Protein AF-0000000086766885 (afdb_homodimer)

Nearest PDB structures (foldseek):
  7w26-assembly2_B  TM=9.054E-01  e=1.312E-48  Angelica sinensis
  5kjw-assembly2_B  TM=7.898E-01  e=1.093E-34  Coleus scutellarioides
  5fan-assembly1_A  TM=8.044E-01  e=3.317E-33  Panicum virgatum
  6dd2-assembly2_B  TM=7.853E-01  e=8.166E-34  Selaginella moellendorffii
  4kec-assembly1_A  TM=8.050E-01  e=1.827E-32  Sorghum bicolor

pLDDT: mean 89.42, std 13.46, range [16.95, 98.62]

Radius of gyration: 30.51 Å; Cα contacts (8 Å, |Δi|>4): 1708; chains: 2; bounding box: 62×88×76 Å

InterPro domains:
  IPR023213 Chloramphenicol acetyltransferase-like domain superfamily [G3DSA:3.30.559.10] (1-208)
  IPR023213 Chloramphenicol acetyltransferase-like domain superfamily [G3DSA:3.30.559.10] (221-432)

Organism: NCBI:txid165716

Structure (mmCIF, N/CA/C/O backbone):
data_AF-0000000086766885-model_v1
#
loop_
_entity.id
_entity.type
_entity.pdbx_description
1 polymer 'HXXXD-type acyl-transferase family protein'
#
loop_
_atom_site.group_PDB
_atom_site.id
_atom_site.type_symbol
_atom_site.label_atom_id
_atom_site.label_alt_id
_atom_site.label_comp_id
_atom_site.label_asym_id
_atom_site.label_entity_id
_atom_site.label_seq_id
_atom_site.pdbx_PDB_ins_code
_atom_site.Cartn_x
_atom_site.Cartn_y
_atom_site.Cartn_z
_atom_site.occupancy
_atom_site.B_iso_or_equiv
_atom_site.auth_seq_id
_atom_site.auth_comp_id
_atom_site.auth_asym_id
_atom_site.auth_atom_id
_atom_site.pdbx_PDB_model_num
ATOM 1 N N . MET A 1 1 ? 30.234 5.43 7.773 1 47.62 1 MET A N 1
ATOM 2 C CA . MET A 1 1 ? 30.219 6.809 7.293 1 47.62 1 MET A CA 1
ATOM 3 C C . MET A 1 1 ? 28.875 7.465 7.582 1 47.62 1 MET A C 1
ATOM 5 O O . MET A 1 1 ? 27.844 6.797 7.559 1 47.62 1 MET A O 1
ATOM 9 N N . ASN A 1 2 ? 28.797 8.727 8.258 1 69.5 2 ASN A N 1
ATOM 10 C CA . ASN A 1 2 ? 27.625 9.422 8.781 1 69.5 2 ASN A CA 1
ATOM 11 C C . ASN A 1 2 ? 26.875 10.141 7.672 1 69.5 2 ASN A C 1
ATOM 13 O O . ASN A 1 2 ? 27.469 10.867 6.867 1 69.5 2 ASN A O 1
ATOM 17 N N . MET A 1 3 ? 25.703 9.836 7.445 1 84.44 3 MET A N 1
ATOM 18 C CA . MET A 1 3 ? 24.828 10.469 6.453 1 84.44 3 MET A CA 1
ATOM 19 C C . MET A 1 3 ? 24.891 11.984 6.574 1 84.44 3 MET A C 1
ATOM 21 O O . MET A 1 3 ? 24.922 12.523 7.684 1 84.44 3 MET A O 1
ATOM 25 N N . LYS A 1 4 ? 25.219 12.656 5.461 1 90.38 4 LYS A N 1
ATOM 26 C CA . LYS A 1 4 ? 25.25 14.117 5.441 1 90.38 4 LYS A CA 1
ATOM 27 C C . LYS A 1 4 ? 24.516 14.672 4.23 1 90.38 4 LYS A C 1
ATOM 29 O O . LYS A 1 4 ? 24.609 14.125 3.129 1 90.38 4 LYS A O 1
ATOM 34 N N . VAL A 1 5 ? 23.797 15.719 4.441 1 94.81 5 VAL A N 1
ATOM 35 C CA . VAL A 1 5 ? 23.141 16.453 3.369 1 94.81 5 VAL A CA 1
ATOM 36 C C . VAL A 1 5 ? 23.922 17.703 3.029 1 94.81 5 VAL A C 1
ATOM 38 O O . VAL A 1 5 ? 24.188 18.531 3.902 1 94.81 5 VAL A O 1
ATOM 41 N N . GLN A 1 6 ? 24.359 17.828 1.82 1 95.38 6 GLN A N 1
ATOM 42 C CA . GLN A 1 6 ? 25.156 18.969 1.381 1 95.38 6 GLN A CA 1
ATOM 43 C C . GLN A 1 6 ? 24.438 19.766 0.292 1 95.38 6 GLN A C 1
ATOM 45 O O . GLN A 1 6 ? 24.234 19.266 -0.817 1 95.38 6 GLN A O 1
ATOM 50 N N . VAL A 1 7 ? 24.109 20.984 0.551 1 95.38 7 VAL A N 1
ATOM 51 C CA . VAL A 1 7 ? 23.469 21.828 -0.437 1 95.38 7 VAL A CA 1
ATOM 52 C C . VAL A 1 7 ? 24.469 22.25 -1.508 1 95.38 7 VAL A C 1
ATOM 54 O O . VAL A 1 7 ? 25.547 22.766 -1.192 1 95.38 7 VAL A O 1
ATOM 57 N N . LEU A 1 8 ? 24.156 22 -2.742 1 94.62 8 LEU A N 1
ATOM 58 C CA . LEU A 1 8 ? 25.047 22.25 -3.867 1 94.62 8 LEU A CA 1
ATOM 59 C C . LEU A 1 8 ? 24.766 23.609 -4.488 1 94.62 8 LEU A C 1
ATOM 61 O O . LEU A 1 8 ? 25.703 24.312 -4.906 1 94.62 8 LEU A O 1
ATOM 65 N N . SER A 1 9 ? 23.547 23.891 -4.605 1 94.69 9 SER A N 1
ATOM 66 C CA . SER A 1 9 ? 23.156 25.141 -5.262 1 94.69 9 SER A CA 1
ATOM 67 C C . SER A 1 9 ? 21.797 25.609 -4.762 1 94.69 9 SER A C 1
ATOM 69 O O . SER A 1 9 ? 21.047 24.844 -4.168 1 94.69 9 SER A O 1
ATOM 71 N N . SER A 1 10 ? 21.594 26.875 -4.887 1 94.88 10 SER A N 1
ATOM 72 C CA . SER A 1 10 ? 20.312 27.516 -4.602 1 94.88 10 SER A CA 1
ATOM 73 C C . SER A 1 10 ? 19.938 28.516 -5.684 1 94.88 10 SER A C 1
ATOM 75 O O . SER A 1 10 ? 20.797 29.25 -6.184 1 94.88 10 SER A O 1
ATOM 77 N N . LYS A 1 11 ? 18.75 28.453 -6.07 1 96.06 11 LYS A N 1
ATOM 78 C CA . LYS A 1 11 ? 18.266 29.422 -7.043 1 96.06 11 LYS A CA 1
ATOM 79 C C . LYS A 1 11 ? 16.828 29.859 -6.719 1 96.06 11 LYS A C 1
ATOM 81 O O . LYS A 1 11 ? 16.156 29.219 -5.914 1 96.06 11 LYS A O 1
ATOM 86 N N . VAL A 1 12 ? 16.453 30.953 -7.297 1 97.25 12 VAL A N 1
ATOM 87 C CA . VAL A 1 12 ? 15.109 31.469 -7.117 1 97.25 12 VAL A CA 1
ATOM 88 C C . VAL A 1 12 ? 14.273 31.188 -8.359 1 97.25 12 VAL A C 1
ATOM 90 O O . VAL A 1 12 ? 14.656 31.547 -9.477 1 97.25 12 VAL A O 1
ATOM 93 N N . ILE A 1 13 ? 13.188 30.484 -8.18 1 98.44 13 ILE A N 1
ATOM 94 C CA . ILE A 1 13 ? 12.281 30.156 -9.273 1 98.44 13 ILE A CA 1
ATOM 95 C C . ILE A 1 13 ? 11.094 31.125 -9.258 1 98.44 13 ILE A C 1
ATOM 97 O O . ILE A 1 13 ? 10.383 31.219 -8.258 1 98.44 13 ILE A O 1
ATOM 101 N N . LYS A 1 14 ? 10.867 31.797 -10.359 1 98.44 14 LYS A N 1
ATOM 102 C CA . LYS A 1 14 ? 9.773 32.75 -10.492 1 98.44 14 LYS A CA 1
ATOM 103 C C . LYS A 1 14 ? 8.656 32.188 -11.367 1 98.44 14 LYS A C 1
ATOM 105 O O . LYS A 1 14 ? 8.867 31.203 -12.094 1 98.44 14 LYS A O 1
ATOM 110 N N . PRO A 1 15 ? 7.422 32.75 -11.219 1 98.31 15 PRO A N 1
ATOM 111 C CA . PRO A 1 15 ? 6.363 32.344 -12.141 1 98.31 15 PRO A CA 1
ATOM 112 C C . PRO A 1 15 ? 6.762 32.531 -13.609 1 98.31 15 PRO A C 1
ATOM 114 O O . PRO A 1 15 ? 7.434 33.5 -13.953 1 98.31 15 PRO A O 1
ATOM 117 N N . SER A 1 16 ? 6.34 31.562 -14.406 1 98.06 16 SER A N 1
ATOM 118 C CA . SER A 1 16 ? 6.672 31.625 -15.828 1 98.06 16 SER A CA 1
ATOM 119 C C . SER A 1 16 ? 5.996 32.812 -16.5 1 98.06 16 SER A C 1
ATOM 121 O O . SER A 1 16 ? 6.516 33.375 -17.453 1 98.06 16 SER A O 1
ATOM 123 N N . ILE A 1 17 ? 4.809 33.156 -16.031 1 97.81 17 ILE A N 1
ATOM 124 C CA . ILE A 1 17 ? 4.09 34.344 -16.453 1 97.81 17 ILE A CA 1
ATOM 125 C C . ILE A 1 17 ? 3.988 35.344 -15.289 1 97.81 17 ILE A C 1
ATOM 127 O O . ILE A 1 17 ? 3.539 34.969 -14.203 1 97.81 17 ILE A O 1
ATOM 131 N N . PRO A 1 18 ? 4.371 36.531 -15.516 1 97.12 18 PRO A N 1
ATOM 132 C CA . PRO A 1 18 ? 4.328 37.5 -14.422 1 97.12 18 PRO A CA 1
ATOM 133 C C . PRO A 1 18 ? 2.92 37.719 -13.867 1 97.12 18 PRO A C 1
ATOM 135 O O . PRO A 1 18 ? 1.952 37.75 -14.633 1 97.12 18 PRO A O 1
ATOM 138 N N . THR A 1 19 ? 2.891 37.844 -12.586 1 97.75 19 THR A N 1
ATOM 139 C CA . THR A 1 19 ? 1.61 38.125 -11.945 1 97.75 19 THR A CA 1
ATOM 140 C C . THR A 1 19 ? 1.07 39.5 -12.375 1 97.75 19 THR A C 1
ATOM 142 O O . THR A 1 19 ? 1.773 40.5 -12.289 1 97.75 19 THR A O 1
ATOM 145 N N . PRO A 1 20 ? -0.155 39.594 -12.852 1 96.44 20 PRO A N 1
ATOM 146 C CA . PRO A 1 20 ? -0.722 40.875 -13.258 1 96.44 20 PRO A CA 1
ATOM 147 C C . PRO A 1 20 ? -0.827 41.875 -12.109 1 96.44 20 PRO A C 1
ATOM 149 O O . PRO A 1 20 ? -0.996 41.469 -10.953 1 96.44 20 PRO A O 1
ATOM 152 N N . PRO A 1 21 ? -0.834 43.125 -12.438 1 95.38 21 PRO A N 1
ATOM 153 C CA . PRO A 1 21 ? -0.89 44.156 -11.398 1 95.38 21 PRO A CA 1
ATOM 154 C C . PRO A 1 21 ? -2.143 44.062 -10.531 1 95.38 21 PRO A C 1
ATOM 156 O O . PRO A 1 21 ? -2.088 44.344 -9.336 1 95.38 21 PRO A O 1
ATOM 159 N N . SER A 1 22 ? -3.189 43.625 -11.078 1 94.81 22 SER A N 1
ATOM 160 C CA . SER A 1 22 ? -4.457 43.562 -10.359 1 94.81 22 SER A CA 1
ATOM 161 C C . SER A 1 22 ? -4.43 42.5 -9.281 1 94.81 22 SER A C 1
ATOM 163 O O . SER A 1 22 ? -5.266 42.5 -8.375 1 94.81 22 SER A O 1
ATOM 165 N N . LEU A 1 23 ? -3.436 41.625 -9.352 1 94.94 23 LEU A N 1
ATOM 166 C CA . LEU A 1 23 ? -3.375 40.5 -8.43 1 94.94 23 LEU A CA 1
ATOM 167 C C . LEU A 1 23 ? -2.184 40.625 -7.484 1 94.94 23 LEU A C 1
ATOM 169 O O . LEU A 1 23 ? -1.879 39.688 -6.73 1 94.94 23 LEU A O 1
ATOM 173 N N . LYS A 1 24 ? -1.619 41.688 -7.418 1 94.81 24 LYS A N 1
ATOM 174 C CA . LYS A 1 24 ? -0.347 41.844 -6.719 1 94.81 24 LYS A CA 1
ATOM 175 C C . LYS A 1 24 ? -0.555 41.938 -5.207 1 94.81 24 LYS A C 1
ATOM 177 O O . LYS A 1 24 ? 0.381 41.719 -4.434 1 94.81 24 LYS A O 1
ATOM 182 N N . ASN A 1 25 ? -1.714 42.312 -4.832 1 95 25 ASN A N 1
ATOM 183 C CA . ASN A 1 25 ? -2.033 42.344 -3.41 1 95 25 ASN A CA 1
ATOM 184 C C . ASN A 1 25 ? -3.039 41.281 -3.021 1 95 25 ASN A C 1
ATOM 186 O O . ASN A 1 25 ? -4.25 41.5 -3.092 1 95 25 ASN A O 1
ATOM 190 N N . TYR A 1 26 ? -2.504 40.219 -2.523 1 96.12 26 TYR A N 1
ATOM 191 C CA . TYR A 1 26 ? -3.363 39.156 -2.072 1 96.12 26 TYR A CA 1
ATOM 192 C C . TYR A 1 26 ? -3.682 39.281 -0.587 1 96.12 26 TYR A C 1
ATOM 194 O O . TYR A 1 26 ? -2.869 38.906 0.264 1 96.12 26 TYR A O 1
ATOM 202 N N . LYS A 1 27 ? -4.848 39.719 -0.284 1 94.56 27 LYS A N 1
ATOM 203 C CA . LYS A 1 27 ? -5.277 39.875 1.105 1 94.56 27 LYS A CA 1
ATOM 204 C C . LYS A 1 27 ? -5.625 38.5 1.702 1 94.56 27 LYS A C 1
ATOM 206 O O . LYS A 1 27 ? -6.336 37.719 1.082 1 94.56 27 LYS A O 1
ATOM 211 N N . ILE A 1 28 ? -5.09 38.25 2.893 1 94.81 28 ILE A N 1
ATOM 212 C CA . ILE A 1 28 ? -5.371 36.969 3.506 1 94.81 28 ILE A CA 1
ATOM 213 C C . ILE A 1 28 ? -6.668 37.062 4.312 1 94.81 28 ILE A C 1
ATOM 215 O O . ILE A 1 28 ? -7.109 38.156 4.676 1 94.81 28 ILE A O 1
ATOM 219 N N . SER A 1 29 ? -7.297 35.969 4.559 1 95.44 29 SER A N 1
ATOM 220 C CA . SER A 1 29 ? -8.539 35.906 5.316 1 95.44 29 SER A CA 1
ATOM 221 C C . SER A 1 29 ? -8.281 36 6.816 1 95.44 29 SER A C 1
ATOM 223 O O . SER A 1 29 ? -7.137 35.938 7.258 1 95.44 29 SER A O 1
ATOM 225 N N . PHE A 1 30 ? -9.336 36.219 7.605 1 95.81 30 PHE A N 1
ATOM 226 C CA . PHE A 1 30 ? -9.125 36.219 9.047 1 95.81 30 PHE A CA 1
ATOM 227 C C . PHE A 1 30 ? -8.75 34.812 9.547 1 95.81 30 PHE A C 1
ATOM 229 O O . PHE A 1 30 ? -8.141 34.688 10.609 1 95.81 30 PHE A O 1
ATOM 236 N N . LEU A 1 31 ? -9.141 33.781 8.773 1 95.75 31 LEU A N 1
ATOM 237 C CA . LEU A 1 31 ? -8.688 32.438 9.102 1 95.75 31 LEU A CA 1
ATOM 238 C C . LEU A 1 31 ? -7.168 32.312 9.008 1 95.75 31 LEU A C 1
ATOM 240 O O . LEU A 1 31 ? -6.531 31.688 9.852 1 95.75 31 LEU A O 1
ATOM 244 N N . ASP A 1 32 ? -6.637 32.906 8.016 1 96.88 32 ASP A N 1
ATOM 245 C CA . ASP A 1 32 ? -5.188 32.969 7.836 1 96.88 32 ASP A CA 1
ATOM 246 C C . ASP A 1 32 ? -4.512 33.75 8.969 1 96.88 32 ASP A C 1
ATOM 248 O O . ASP A 1 32 ? -3.439 33.344 9.438 1 96.88 32 ASP A O 1
ATOM 252 N N . GLN A 1 33 ? -5.141 34.781 9.383 1 94.94 33 GLN A N 1
ATOM 253 C CA . GLN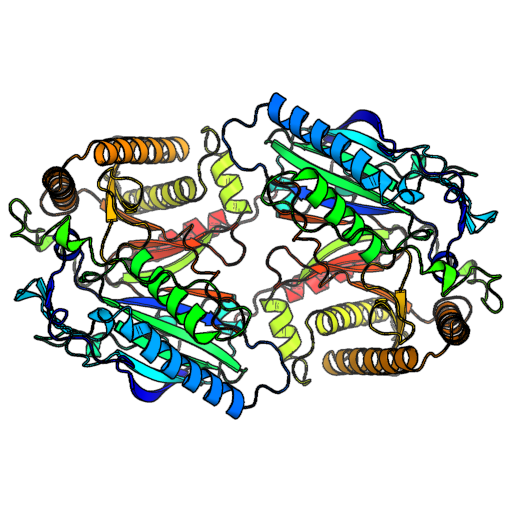 A 1 33 ? -4.598 35.625 10.453 1 94.94 33 GLN A CA 1
ATOM 254 C C . GLN A 1 33 ? -4.492 34.844 11.758 1 94.94 33 GLN A C 1
ATOM 256 O O . GLN A 1 33 ? -3.598 35.094 12.57 1 94.94 33 GLN A O 1
ATOM 261 N N . LEU A 1 34 ? -5.387 33.906 11.898 1 94.06 34 LEU A N 1
ATOM 262 C CA . LEU A 1 34 ? -5.457 33.156 13.133 1 94.06 34 LEU A CA 1
ATOM 263 C C . LEU A 1 34 ? -4.402 32.031 13.141 1 94.06 34 LEU A C 1
ATOM 265 O O . LEU A 1 34 ? -4.051 31.516 14.195 1 94.06 34 LEU A O 1
ATOM 269 N N . ALA A 1 35 ? -3.949 31.656 12.008 1 92.88 35 ALA A N 1
ATOM 270 C CA . ALA A 1 35 ? -2.928 30.625 11.914 1 92.88 35 ALA A CA 1
ATOM 271 C C . ALA A 1 35 ? -1.582 31.125 12.422 1 92.88 35 ALA A C 1
ATOM 273 O O . ALA A 1 35 ? -1.224 32.281 12.211 1 92.88 35 ALA A O 1
ATOM 274 N N . THR A 1 36 ? -0.868 30.234 13.117 1 87.19 36 THR A N 1
ATOM 275 C CA . THR A 1 36 ? 0.457 30.578 13.625 1 87.19 36 THR A CA 1
ATOM 276 C C . THR A 1 36 ? 1.413 30.891 12.477 1 87.19 36 THR A C 1
ATOM 278 O O . THR A 1 36 ? 1.504 30.125 11.508 1 87.19 36 THR A O 1
ATOM 281 N N . PRO A 1 37 ? 2.105 32 12.555 1 88.62 37 PRO A N 1
ATOM 282 C CA . PRO A 1 37 ? 3.033 32.375 11.484 1 88.62 37 PRO A CA 1
ATOM 283 C C . PRO A 1 37 ? 4.34 31.578 11.539 1 88.62 37 PRO A C 1
ATOM 285 O O . PRO A 1 37 ? 5.395 32.125 11.844 1 88.62 37 PRO A O 1
ATOM 288 N N . VAL A 1 38 ? 4.355 30.344 11.219 1 91 38 VAL A N 1
ATOM 289 C CA . VAL A 1 38 ? 5.512 29.453 11.211 1 91 38 VAL A CA 1
ATOM 290 C C . VAL A 1 38 ? 5.582 28.703 9.883 1 91 38 VAL A C 1
ATOM 292 O O . VAL A 1 38 ? 4.551 28.453 9.242 1 91 38 VAL A O 1
ATOM 295 N N . HIS A 1 39 ? 6.805 28.438 9.461 1 94.94 39 HIS A N 1
ATOM 296 C CA . HIS A 1 39 ? 6.996 27.562 8.312 1 94.94 39 HIS A CA 1
ATOM 297 C C . HIS A 1 39 ? 7.012 26.094 8.734 1 94.94 39 HIS A C 1
ATOM 299 O O . HIS A 1 39 ? 7.965 25.641 9.367 1 94.94 39 HIS A O 1
ATOM 305 N N . PHE A 1 40 ? 5.977 25.391 8.414 1 94.94 40 PHE A N 1
ATOM 306 C CA . PHE A 1 40 ? 6.043 23.969 8.734 1 94.94 40 PHE A CA 1
ATOM 307 C C . PHE A 1 40 ? 6.73 23.203 7.621 1 94.94 40 PHE A C 1
ATOM 309 O O . PHE A 1 40 ? 6.723 23.625 6.465 1 94.94 40 PHE A O 1
ATOM 316 N N . GLY A 1 41 ? 7.352 22.078 7.992 1 97.12 41 GLY A N 1
ATOM 317 C CA . GLY A 1 41 ? 8.141 21.297 7.055 1 97.12 41 GLY A CA 1
ATOM 318 C C . GLY A 1 41 ? 7.535 19.938 6.766 1 97.12 41 GLY A C 1
ATOM 319 O O . GLY A 1 41 ? 6.965 19.297 7.656 1 97.12 41 GLY A O 1
ATOM 320 N N . ILE A 1 42 ? 7.648 19.5 5.543 1 98.25 42 ILE A N 1
ATOM 321 C CA . ILE A 1 42 ? 7.242 18.172 5.125 1 98.25 42 ILE A CA 1
ATOM 322 C C . ILE A 1 42 ? 8.172 17.672 4.023 1 98.25 42 ILE A C 1
ATOM 324 O O . ILE A 1 42 ? 8.734 18.469 3.268 1 98.25 42 ILE A O 1
ATOM 328 N N . ILE A 1 43 ? 8.414 16.391 3.986 1 98.56 43 ILE A N 1
ATOM 329 C CA . ILE A 1 43 ? 9.344 15.797 3.041 1 98.56 43 ILE A CA 1
ATOM 330 C C . ILE A 1 43 ? 8.656 14.656 2.287 1 98.56 43 ILE A C 1
ATOM 332 O O . ILE A 1 43 ? 7.996 13.812 2.896 1 98.56 43 ILE A O 1
ATOM 336 N N . PHE A 1 44 ? 8.758 14.625 0.994 1 98.5 44 PHE A N 1
ATOM 337 C CA . PHE A 1 44 ? 8.297 13.539 0.139 1 98.5 44 PHE A CA 1
ATOM 338 C C . PHE A 1 44 ? 9.484 12.773 -0.454 1 98.5 44 PHE A C 1
ATOM 340 O O . PHE A 1 44 ? 10.305 13.352 -1.167 1 98.5 44 PHE A O 1
ATOM 347 N N . PHE A 1 45 ? 9.602 11.492 -0.187 1 97 45 PHE A N 1
ATOM 348 C CA . PHE A 1 45 ? 10.68 10.664 -0.697 1 97 45 PHE A CA 1
ATOM 349 C C . PHE A 1 45 ? 10.211 9.836 -1.891 1 97 45 PHE A C 1
ATOM 351 O O . PHE A 1 45 ? 9.125 9.266 -1.866 1 97 45 PHE A O 1
ATOM 358 N N . PHE A 1 46 ? 11.047 9.734 -2.916 1 94.81 46 PHE A N 1
ATOM 359 C CA . PHE A 1 46 ? 10.758 8.992 -4.137 1 94.81 46 PHE A CA 1
ATOM 360 C C . PHE A 1 46 ? 11.898 8.047 -4.488 1 94.81 46 PHE A C 1
ATOM 362 O O . PHE A 1 46 ? 13.047 8.477 -4.625 1 94.81 46 PHE A O 1
ATOM 369 N N . PHE A 1 47 ? 11.539 6.777 -4.656 1 88.69 47 PHE A N 1
ATOM 370 C CA . PHE A 1 47 ? 12.547 5.84 -5.137 1 88.69 47 PHE A CA 1
ATOM 371 C C . PHE A 1 47 ? 12.906 6.129 -6.59 1 88.69 47 PHE A C 1
ATOM 373 O O . PHE A 1 47 ? 12.148 6.797 -7.301 1 88.69 47 PHE A O 1
ATOM 380 N N . SER A 1 48 ? 14.047 5.562 -6.879 1 81.69 48 SER A N 1
ATOM 381 C CA . SER A 1 48 ? 14.43 5.641 -8.289 1 81.69 48 SER A CA 1
ATOM 382 C C . SER A 1 48 ? 13.586 4.695 -9.141 1 81.69 48 SER A C 1
ATOM 384 O O . SER A 1 48 ? 13.094 3.678 -8.648 1 81.69 48 SER A O 1
ATOM 386 N N . ASN A 1 49 ? 13.078 4.969 -10.242 1 64.88 49 ASN A N 1
ATOM 387 C CA . ASN A 1 49 ? 12.266 4.121 -11.109 1 64.88 49 ASN A CA 1
ATOM 388 C C . ASN A 1 49 ? 13.078 2.943 -11.656 1 64.88 49 ASN A C 1
ATOM 390 O O . ASN A 1 49 ? 12.602 2.207 -12.516 1 64.88 49 ASN A O 1
ATOM 394 N N . GLY A 1 50 ? 14.109 2.539 -10.914 1 58.19 50 GLY A N 1
ATOM 395 C CA . GLY A 1 50 ? 14.812 1.294 -11.18 1 58.19 50 GLY A CA 1
ATOM 396 C C . GLY A 1 50 ? 15.461 1.257 -12.547 1 58.19 50 GLY A C 1
ATOM 397 O O . GLY A 1 50 ? 16.047 0.244 -12.93 1 58.19 50 GLY A O 1
ATOM 398 N N . LYS A 1 51 ? 15.078 2.154 -13.453 1 50.44 51 LYS A N 1
ATOM 399 C CA . LYS A 1 51 ? 15.703 1.968 -14.766 1 50.44 51 LYS A CA 1
ATOM 400 C C . LYS A 1 51 ? 17.219 2.113 -14.68 1 50.44 51 LYS A C 1
ATOM 402 O O . LYS A 1 51 ? 17.719 2.996 -13.984 1 50.44 51 LYS A O 1
ATOM 407 N N . GLU A 1 52 ? 17.922 0.979 -14.688 1 46.94 52 GLU A N 1
ATOM 408 C CA . GLU A 1 52 ? 19.359 0.727 -14.68 1 46.94 52 GLU A CA 1
ATOM 409 C C . GLU A 1 52 ? 20.141 1.998 -14.984 1 46.94 52 GLU A C 1
ATOM 411 O O . GLU A 1 52 ? 21.219 2.219 -14.43 1 46.94 52 GLU A O 1
ATOM 416 N N . ASP A 1 53 ? 19.688 2.793 -15.852 1 47.31 53 ASP A N 1
ATOM 417 C CA . ASP A 1 53 ? 20.578 3.787 -16.438 1 47.31 53 ASP A CA 1
ATOM 418 C C . ASP A 1 53 ? 20.328 5.172 -15.852 1 47.31 53 ASP A C 1
ATOM 420 O O . ASP A 1 53 ? 20.484 6.184 -16.531 1 47.31 53 ASP A O 1
ATOM 424 N N . GLU A 1 54 ? 19.75 5.16 -14.633 1 59.88 54 GLU A N 1
ATOM 425 C CA . GLU A 1 54 ? 19.578 6.559 -14.25 1 59.88 54 GLU A CA 1
ATOM 426 C C . GLU A 1 54 ? 20.922 7.223 -13.969 1 59.88 54 GLU A C 1
ATOM 428 O O . GLU A 1 54 ? 21.562 6.938 -12.953 1 59.88 54 GLU A O 1
ATOM 433 N N . THR A 1 55 ? 21.609 7.691 -15 1 66.31 55 THR A N 1
ATOM 434 C CA . THR A 1 55 ? 22.859 8.422 -15.016 1 66.31 55 THR A CA 1
ATOM 435 C C . THR A 1 55 ? 22.719 9.766 -14.305 1 66.31 55 THR A C 1
ATOM 437 O O . THR A 1 55 ? 21.594 10.211 -14.031 1 66.31 55 THR A O 1
ATOM 440 N N . ALA A 1 56 ? 23.734 10.211 -13.734 1 77.25 56 ALA A N 1
ATOM 441 C CA . ALA A 1 56 ? 23.812 11.555 -13.156 1 77.25 56 ALA A CA 1
ATOM 442 C C . ALA A 1 56 ? 23.125 12.578 -14.055 1 77.25 56 ALA A C 1
ATOM 444 O O . ALA A 1 56 ? 22.469 13.5 -13.555 1 77.25 56 ALA A O 1
ATOM 445 N N . ASN A 1 57 ? 23.125 12.297 -15.266 1 82.31 57 ASN A N 1
ATOM 446 C CA . ASN A 1 57 ? 22.531 13.211 -16.234 1 82.31 57 ASN A CA 1
ATOM 447 C C . ASN A 1 57 ? 21 13.141 -16.188 1 82.31 57 ASN A C 1
ATOM 449 O O . ASN A 1 57 ? 20.328 14.156 -16.328 1 82.31 57 ASN A O 1
ATOM 453 N N . GLU A 1 58 ? 20.5 12.016 -15.984 1 85.38 58 GLU A N 1
ATOM 454 C CA . GLU A 1 58 ? 19.062 11.859 -15.93 1 85.38 58 GLU A CA 1
ATOM 455 C C . GLU A 1 58 ? 18.469 12.523 -14.68 1 85.38 58 GLU A C 1
ATOM 457 O O . GLU A 1 58 ? 17.406 13.133 -14.734 1 85.38 58 GLU A O 1
ATOM 462 N N . ILE A 1 59 ? 19.234 12.406 -13.656 1 88 59 ILE A N 1
ATOM 463 C CA . ILE A 1 59 ? 18.797 13.031 -12.406 1 88 59 ILE A CA 1
ATOM 464 C C . ILE A 1 59 ? 18.828 14.547 -12.547 1 88 59 ILE A C 1
ATOM 466 O O . ILE A 1 59 ? 17.906 15.234 -12.094 1 88 59 ILE A O 1
ATOM 470 N N . ALA A 1 60 ? 19.859 15.062 -13.148 1 90 60 ALA A N 1
ATOM 471 C CA . ALA A 1 60 ? 19.953 16.5 -13.391 1 90 60 ALA A CA 1
ATOM 472 C C . ALA A 1 60 ? 18.797 17 -14.242 1 90 60 ALA A C 1
ATOM 474 O O . ALA A 1 60 ? 18.234 18.062 -13.969 1 90 60 ALA A O 1
ATOM 475 N N . ARG A 1 61 ? 18.5 16.234 -15.227 1 90.75 61 ARG A N 1
ATOM 476 C CA . ARG A 1 61 ? 17.391 16.594 -16.094 1 90.75 61 ARG A CA 1
ATOM 477 C C . ARG A 1 61 ? 16.078 16.578 -15.32 1 90.75 61 ARG A C 1
ATOM 479 O O . ARG A 1 61 ? 15.219 17.438 -15.531 1 90.75 61 ARG A O 1
ATOM 486 N N . ARG A 1 62 ? 15.906 15.641 -14.492 1 91.5 62 ARG A N 1
ATOM 487 C CA . ARG A 1 62 ? 14.711 15.562 -13.656 1 91.5 62 ARG A CA 1
ATOM 488 C C . ARG A 1 62 ? 14.578 16.797 -12.766 1 91.5 62 ARG A C 1
ATOM 490 O O . ARG A 1 62 ? 13.492 17.344 -12.617 1 91.5 62 ARG A O 1
ATOM 497 N N . CYS A 1 63 ? 15.648 17.203 -12.172 1 94.44 63 CYS A N 1
ATOM 498 C CA . CYS A 1 63 ? 15.656 18.391 -11.32 1 94.44 63 CYS A CA 1
ATOM 499 C C . CYS A 1 63 ? 15.32 19.641 -12.125 1 94.44 63 CYS A C 1
ATOM 501 O O . CYS A 1 63 ? 14.555 20.5 -11.672 1 94.44 63 CYS A O 1
ATOM 503 N N . ASP A 1 64 ? 15.867 19.703 -13.328 1 95.56 64 ASP A N 1
ATOM 504 C CA . ASP A 1 64 ? 15.57 20.844 -14.195 1 95.56 64 ASP A CA 1
ATOM 505 C C . ASP A 1 64 ? 14.078 20.891 -14.531 1 95.56 64 ASP A C 1
ATOM 507 O O . ASP A 1 64 ? 13.469 21.953 -14.516 1 95.56 64 ASP A O 1
ATOM 511 N N . HIS A 1 65 ? 13.617 19.766 -14.836 1 94.75 65 HIS A N 1
ATOM 512 C CA . HIS A 1 65 ? 12.203 19.672 -15.188 1 94.75 65 HIS A CA 1
ATOM 513 C C . HIS A 1 65 ? 11.32 20.047 -14 1 94.75 65 HIS A C 1
ATOM 515 O O . HIS A 1 65 ? 10.25 20.625 -14.172 1 94.75 65 HIS A O 1
ATOM 521 N N . LEU A 1 66 ? 11.695 19.625 -12.844 1 96.62 66 LEU A N 1
ATOM 522 C CA . LEU A 1 66 ? 10.984 19.984 -11.625 1 96.62 66 LEU A CA 1
ATOM 523 C C . LEU A 1 66 ? 10.945 21.5 -11.445 1 96.62 66 LEU A C 1
ATOM 525 O O . LEU A 1 66 ? 9.906 22.062 -11.094 1 96.62 66 LEU A O 1
ATOM 529 N N . GLU A 1 67 ? 12.031 22.109 -11.688 1 97.81 67 GLU A N 1
ATOM 530 C CA . GLU A 1 67 ? 12.133 23.562 -11.523 1 97.81 67 GLU A CA 1
ATOM 531 C C . GLU A 1 67 ? 11.312 24.297 -12.586 1 97.81 67 GLU A C 1
ATOM 533 O O . GLU A 1 67 ? 10.633 25.281 -12.281 1 97.81 67 GLU A O 1
ATOM 538 N N . GLU A 1 68 ? 11.359 23.781 -13.789 1 97.06 68 GLU A N 1
ATOM 539 C CA . GLU A 1 68 ? 10.578 24.375 -14.867 1 97.06 68 GLU A CA 1
ATOM 540 C C . GLU A 1 68 ? 9.086 24.266 -14.602 1 97.06 68 GLU A C 1
ATOM 542 O O . GLU A 1 68 ? 8.336 25.219 -14.781 1 97.06 68 GLU A O 1
ATOM 547 N N . SER A 1 69 ? 8.688 23.062 -14.227 1 97.31 69 SER A N 1
ATOM 548 C CA . SER A 1 69 ? 7.27 22.859 -13.953 1 97.31 69 SER A CA 1
ATOM 549 C C . SER A 1 69 ? 6.816 23.641 -12.734 1 97.31 69 SER A C 1
ATOM 551 O O . SER A 1 69 ? 5.66 24.062 -12.648 1 97.31 69 SER A O 1
ATOM 553 N N . LEU A 1 70 ? 7.742 23.828 -11.766 1 98.44 70 LEU A N 1
ATOM 554 C CA . LEU A 1 70 ? 7.434 24.688 -10.617 1 98.44 70 LEU A CA 1
ATOM 555 C C . LEU A 1 70 ? 7.129 26.109 -11.07 1 98.44 70 LEU A C 1
ATOM 557 O O . LEU A 1 70 ? 6.148 26.719 -10.625 1 98.44 70 LEU A O 1
ATOM 561 N N . SER A 1 71 ? 7.949 26.594 -11.945 1 98.44 71 SER A N 1
ATOM 562 C CA . SER A 1 71 ? 7.754 27.938 -12.477 1 98.44 71 SER A CA 1
ATOM 563 C C . SER A 1 71 ? 6.379 28.094 -13.117 1 98.44 71 SER A C 1
ATOM 565 O O . SER A 1 71 ? 5.684 29.078 -12.875 1 98.44 71 SER A O 1
ATOM 567 N N . GLU A 1 72 ? 6.023 27.125 -13.859 1 97.25 72 GLU A N 1
ATOM 568 C CA . GLU A 1 72 ? 4.719 27.141 -14.508 1 97.25 72 GLU A CA 1
ATOM 569 C C . GLU A 1 72 ? 3.59 27.062 -13.484 1 97.25 72 GLU A C 1
ATOM 571 O O . GLU A 1 72 ? 2.58 27.75 -13.609 1 97.25 72 GLU A O 1
ATOM 576 N N . THR A 1 73 ? 3.736 26.234 -12.523 1 97.88 73 THR A N 1
ATOM 577 C CA . THR A 1 73 ? 2.713 26.047 -11.5 1 97.88 73 THR A CA 1
ATOM 578 C C . THR A 1 73 ? 2.551 27.312 -10.664 1 97.88 73 THR A C 1
ATOM 580 O O . THR A 1 73 ? 1.438 27.672 -10.266 1 97.88 73 THR A O 1
ATOM 583 N N . LEU A 1 74 ? 3.686 28.031 -10.406 1 98.38 74 LEU A N 1
ATOM 584 C CA . LEU A 1 74 ? 3.666 29.25 -9.609 1 98.38 74 LEU A CA 1
ATOM 585 C C . LEU A 1 74 ? 2.873 30.359 -10.305 1 98.38 74 LEU A C 1
ATOM 587 O O . LEU A 1 74 ? 2.381 31.281 -9.656 1 98.38 74 LEU A O 1
ATOM 591 N N . THR A 1 75 ? 2.723 30.25 -11.625 1 97.69 75 THR A N 1
ATOM 592 C CA . THR A 1 75 ? 1.87 31.188 -12.344 1 97.69 75 THR A CA 1
ATOM 593 C C . THR A 1 75 ? 0.427 31.094 -11.859 1 97.69 75 THR A C 1
ATOM 595 O O . THR A 1 75 ? -0.262 32.094 -11.734 1 97.69 75 THR A O 1
ATOM 598 N N . ARG A 1 76 ? 0.011 29.891 -11.578 1 97 76 ARG A N 1
ATOM 599 C CA . ARG A 1 76 ? -1.341 29.688 -11.07 1 97 76 ARG A CA 1
ATOM 600 C C . ARG A 1 76 ? -1.413 29.953 -9.57 1 97 76 ARG A C 1
ATOM 602 O O . ARG A 1 76 ? -2.404 30.5 -9.078 1 97 76 ARG A O 1
ATOM 609 N N . PHE A 1 77 ? -0.363 29.594 -8.883 1 98.19 77 PHE A N 1
ATOM 610 C CA . PHE A 1 77 ? -0.271 29.781 -7.441 1 98.19 77 PHE A CA 1
ATOM 611 C C . PHE A 1 77 ? 0.617 30.984 -7.105 1 98.19 77 PHE A C 1
ATOM 613 O O . PHE A 1 77 ? 1.533 30.875 -6.289 1 98.19 77 PHE A O 1
ATOM 620 N N . TYR A 1 78 ? 0.272 32.125 -7.617 1 97.44 78 TYR A N 1
ATOM 621 C CA . TYR A 1 78 ? 1.147 33.281 -7.633 1 97.44 78 TYR A CA 1
ATOM 622 C C . TYR A 1 78 ? 1.432 33.781 -6.219 1 97.44 78 TYR A C 1
ATOM 624 O O . TYR A 1 78 ? 2.521 34.281 -5.938 1 97.44 78 TYR A O 1
ATOM 632 N N . PRO A 1 79 ? 0.56 33.625 -5.203 1 97.88 79 PRO A N 1
ATOM 633 C CA . PRO A 1 79 ? 0.903 34.094 -3.857 1 97.88 79 PRO A CA 1
ATOM 634 C C . PRO A 1 79 ? 2.115 33.375 -3.277 1 97.88 79 PRO A C 1
ATOM 636 O O . PRO A 1 79 ? 2.826 33.938 -2.438 1 97.88 79 PRO A O 1
ATOM 639 N N . LEU A 1 80 ? 2.359 32.125 -3.736 1 98.25 80 LEU A N 1
ATOM 640 C CA . LEU A 1 80 ? 3.469 31.359 -3.199 1 98.25 80 LEU A CA 1
ATOM 641 C C . LEU A 1 80 ? 4.809 31.953 -3.615 1 98.25 80 LEU A C 1
ATOM 643 O O . LEU A 1 80 ? 5.832 31.703 -2.979 1 98.25 80 LEU A O 1
ATOM 647 N N . ALA A 1 81 ? 4.816 32.719 -4.664 1 97.94 81 ALA A N 1
ATOM 648 C CA . ALA A 1 81 ? 6.027 33.344 -5.172 1 97.94 81 ALA A CA 1
ATOM 649 C C . ALA A 1 81 ? 6.164 34.781 -4.629 1 97.94 81 ALA A C 1
ATOM 651 O O . ALA A 1 81 ? 7.035 35.531 -5.066 1 97.94 81 ALA A O 1
ATOM 652 N N . GLY A 1 82 ? 5.305 35.188 -3.693 1 96.75 82 GLY A N 1
ATOM 653 C CA . GLY A 1 82 ? 5.332 36.5 -3.111 1 96.75 82 GLY A CA 1
ATOM 654 C C . GLY A 1 82 ? 6.023 36.562 -1.763 1 96.75 82 GLY A C 1
ATOM 655 O O . GLY A 1 82 ? 6.805 35.656 -1.429 1 96.75 82 GLY A O 1
ATOM 656 N N . ARG A 1 83 ? 5.832 37.688 -1.093 1 96.06 83 ARG A N 1
ATOM 657 C CA . ARG A 1 83 ? 6.34 37.906 0.258 1 96.06 83 ARG A CA 1
ATOM 658 C C . ARG A 1 83 ? 5.211 38.281 1.21 1 96.06 83 ARG A C 1
ATOM 660 O O . ARG A 1 83 ? 4.406 39.188 0.91 1 96.06 83 ARG A O 1
ATOM 667 N N . PHE A 1 84 ? 5.152 37.531 2.266 1 95.44 84 PHE A N 1
ATOM 668 C CA . PHE A 1 84 ? 4.137 37.781 3.285 1 95.44 84 PHE A CA 1
ATOM 669 C C . PHE A 1 84 ? 4.516 38.938 4.168 1 95.44 84 PHE A C 1
ATOM 671 O O . PHE A 1 84 ? 5.637 39 4.684 1 95.44 84 PHE A O 1
ATOM 678 N N . LEU A 1 85 ? 3.631 39.812 4.312 1 93.31 85 LEU A N 1
ATOM 679 C CA . LEU A 1 85 ? 3.75 40.969 5.215 1 93.31 85 LEU A CA 1
ATOM 680 C C . LEU A 1 85 ? 2.814 40.812 6.41 1 93.31 85 LEU A C 1
ATOM 682 O O . LEU A 1 85 ? 1.627 41.125 6.32 1 93.31 85 LEU A O 1
ATOM 686 N N . ARG A 1 86 ? 3.363 40.5 7.48 1 86.88 86 ARG A N 1
ATOM 687 C CA . ARG A 1 86 ? 2.57 40.156 8.664 1 86.88 86 ARG A CA 1
ATOM 688 C C . ARG A 1 86 ? 1.76 41.375 9.133 1 86.88 86 ARG A C 1
ATOM 690 O O . ARG A 1 86 ? 0.583 41.25 9.477 1 86.88 86 ARG A O 1
ATOM 697 N N . ASP A 1 87 ? 2.316 42.5 9.117 1 86.31 87 ASP A N 1
ATOM 698 C CA . ASP A 1 87 ? 1.687 43.719 9.648 1 86.31 87 ASP A CA 1
ATOM 699 C C . ASP A 1 87 ? 0.517 44.156 8.766 1 86.31 87 ASP A C 1
ATOM 701 O O . ASP A 1 87 ? -0.431 44.781 9.25 1 86.31 87 ASP A O 1
ATOM 705 N N . LYS A 1 88 ? 0.596 43.781 7.543 1 90.12 88 LYS A N 1
ATOM 706 C CA . LYS A 1 88 ? -0.44 44.219 6.613 1 90.12 88 LYS A CA 1
ATOM 707 C C . LYS A 1 88 ? -1.412 43.094 6.301 1 90.12 88 LYS A C 1
ATOM 709 O O . LYS A 1 88 ? -2.404 43.312 5.598 1 90.12 88 LYS A O 1
ATOM 714 N N . SER A 1 89 ? -1.186 41.969 6.797 1 90.81 89 SER A N 1
ATOM 715 C CA . SER A 1 89 ? -2.016 40.781 6.578 1 90.81 89 SER A CA 1
ATOM 716 C C . SER A 1 89 ? -2.24 40.531 5.09 1 90.81 89 SER A C 1
ATOM 718 O O . SER A 1 89 ? -3.377 40.375 4.648 1 90.81 89 SER A O 1
ATOM 720 N N . LEU A 1 90 ? -1.246 40.562 4.301 1 94.81 90 LEU A N 1
ATOM 721 C CA . LEU A 1 90 ? -1.349 40.312 2.871 1 94.81 90 LEU A CA 1
ATOM 722 C C . LEU A 1 90 ? -0.052 39.719 2.336 1 94.81 90 LEU A C 1
ATOM 724 O O . LEU A 1 90 ? 0.976 39.719 3.018 1 94.81 90 LEU A O 1
ATOM 728 N N . VAL A 1 91 ? -0.115 39.125 1.234 1 96.19 91 VAL A N 1
ATOM 729 C CA . VAL A 1 91 ? 1.042 38.688 0.46 1 96.19 91 VAL A CA 1
ATOM 730 C C . VAL A 1 91 ? 1.26 39.625 -0.722 1 96.19 91 VAL A C 1
ATOM 732 O O . VAL A 1 91 ? 0.356 39.844 -1.535 1 96.19 91 VAL A O 1
ATOM 735 N N . GLU A 1 92 ? 2.367 40.219 -0.704 1 97 92 GLU A N 1
ATOM 736 C CA . GLU A 1 92 ? 2.758 40.969 -1.9 1 97 92 GLU A CA 1
ATOM 737 C C . GLU A 1 92 ? 3.209 40 -3.012 1 97 92 GLU A C 1
ATOM 739 O O . GLU A 1 92 ? 4.316 39.469 -2.963 1 97 92 GLU A O 1
ATOM 744 N N . CYS A 1 93 ? 2.324 39.875 -3.971 1 97.56 93 CYS A N 1
ATOM 745 C CA . CYS A 1 93 ? 2.617 39 -5.09 1 97.56 93 CYS A CA 1
ATOM 746 C C . CYS A 1 93 ? 3.506 39.688 -6.117 1 97.56 93 CYS A C 1
ATOM 748 O O . CYS A 1 93 ? 3.082 39.938 -7.25 1 97.56 93 CYS A O 1
ATOM 750 N N . ASN A 1 94 ? 4.746 39.844 -5.797 1 95.94 94 ASN A N 1
ATOM 751 C CA . ASN A 1 94 ? 5.715 40.625 -6.578 1 95.94 94 ASN A CA 1
ATOM 752 C C . ASN A 1 94 ? 6.66 39.719 -7.352 1 95.94 94 ASN A C 1
ATOM 754 O O . ASN A 1 94 ? 7.723 40.156 -7.801 1 95.94 94 ASN A O 1
ATOM 758 N N . ASP A 1 95 ? 6.414 38.469 -7.363 1 97.25 95 ASP A N 1
ATOM 759 C CA . ASP A 1 95 ? 7.16 37.469 -8.133 1 97.25 95 ASP A CA 1
ATOM 760 C C . ASP A 1 95 ? 8.617 37.406 -7.676 1 97.25 95 ASP A C 1
ATOM 762 O O . ASP A 1 95 ? 9.523 37.25 -8.492 1 97.25 95 ASP A O 1
ATOM 766 N N . GLN A 1 96 ? 8.867 37.625 -6.406 1 95.31 96 GLN A N 1
ATOM 767 C CA . GLN A 1 96 ? 10.211 37.438 -5.867 1 95.31 96 GLN A CA 1
ATOM 768 C C . GLN A 1 96 ? 10.625 35.969 -5.859 1 95.31 96 GLN A C 1
ATOM 770 O O . GLN A 1 96 ? 11.797 35.656 -5.637 1 95.31 96 GLN A O 1
ATOM 775 N N . GLY A 1 97 ? 9.711 35.125 -6.082 1 96.69 97 GLY A N 1
ATOM 776 C CA . GLY A 1 97 ? 9.984 33.719 -6.43 1 96.69 97 GLY A CA 1
ATOM 777 C C . GLY A 1 97 ? 10.156 32.844 -5.215 1 96.69 97 GLY A C 1
ATOM 778 O O . GLY A 1 97 ? 9.945 33.281 -4.082 1 96.69 97 GLY A O 1
ATOM 779 N N . VAL A 1 98 ? 10.391 31.578 -5.418 1 97.19 98 VAL A N 1
ATOM 780 C CA . VAL A 1 98 ? 10.602 30.516 -4.438 1 97.19 98 VAL A CA 1
ATOM 781 C C . VAL A 1 98 ? 12.055 30.062 -4.473 1 97.19 98 VAL A C 1
ATOM 783 O O . VAL A 1 98 ? 12.586 29.75 -5.539 1 97.19 98 VAL A O 1
ATOM 786 N N . GLU A 1 99 ? 12.688 30.094 -3.32 1 96.31 99 GLU A N 1
ATOM 787 C CA . GLU A 1 99 ? 14.039 29.547 -3.252 1 96.31 99 GLU A CA 1
ATOM 788 C C . GLU A 1 99 ? 14.031 28.031 -3.389 1 96.31 99 GLU A C 1
ATOM 790 O O . GLU A 1 99 ? 13.328 27.344 -2.648 1 96.31 99 GLU A O 1
ATOM 795 N N . VAL A 1 100 ? 14.75 27.547 -4.355 1 97.69 100 VAL A N 1
ATOM 796 C CA . VAL A 1 100 ? 14.906 26.109 -4.566 1 97.69 100 VAL A CA 1
ATOM 797 C C . VAL A 1 100 ? 16.375 25.734 -4.461 1 97.69 100 VAL A C 1
ATOM 799 O O . VAL A 1 100 ? 17.219 26.266 -5.188 1 97.69 100 VAL A O 1
ATOM 802 N N . SER A 1 101 ? 16.672 24.875 -3.527 1 97.44 101 SER A N 1
ATOM 803 C CA . SER A 1 101 ? 18.047 24.375 -3.391 1 97.44 101 SER A CA 1
ATOM 804 C C . SER A 1 101 ? 18.141 22.922 -3.838 1 97.44 101 SER A C 1
ATOM 806 O O . SER A 1 101 ? 17.203 22.156 -3.686 1 97.44 101 SER A O 1
ATOM 808 N N . ARG A 1 102 ? 19.266 22.609 -4.414 1 97.25 102 ARG A N 1
ATOM 809 C CA . ARG A 1 102 ? 19.641 21.219 -4.703 1 97.25 102 ARG A CA 1
ATOM 810 C C . ARG A 1 102 ? 20.703 20.719 -3.73 1 97.25 102 ARG A C 1
ATOM 812 O O . ARG A 1 102 ? 21.688 21.438 -3.457 1 97.25 102 ARG A O 1
ATOM 819 N N . ALA A 1 103 ? 20.469 19.625 -3.145 1 97.44 103 ALA A N 1
ATOM 820 C CA . ALA A 1 103 ? 21.406 19.062 -2.184 1 97.44 103 ALA A CA 1
ATOM 821 C C . ALA A 1 103 ? 21.734 17.609 -2.523 1 97.44 103 ALA A C 1
ATOM 823 O O . ALA A 1 103 ? 20.891 16.891 -3.062 1 97.44 103 ALA A O 1
ATOM 824 N N . ASN A 1 104 ? 22.953 17.172 -2.23 1 95.81 104 ASN A N 1
ATOM 825 C CA . ASN A 1 104 ? 23.344 15.766 -2.309 1 95.81 104 ASN A CA 1
ATOM 826 C C . ASN A 1 104 ? 23.297 15.086 -0.941 1 95.81 104 ASN A C 1
ATOM 828 O O . ASN A 1 104 ? 23.672 15.68 0.067 1 95.81 104 ASN A O 1
ATOM 832 N N . VAL A 1 105 ? 22.703 14 -0.912 1 94.88 105 VAL A N 1
ATOM 833 C CA . VAL A 1 105 ? 22.75 13.172 0.292 1 94.88 105 VAL A CA 1
ATOM 834 C C . VAL A 1 105 ? 23.922 12.211 0.213 1 94.88 105 VAL A C 1
ATOM 836 O O . VAL A 1 105 ? 23.922 11.281 -0.599 1 94.88 105 VAL A O 1
ATOM 839 N N . LEU A 1 106 ? 24.859 12.414 1.053 1 91.81 106 LEU A N 1
ATOM 840 C CA . LEU A 1 106 ? 26.094 11.656 0.994 1 91.81 106 LEU A CA 1
ATOM 841 C C . LEU A 1 106 ? 26.062 10.492 1.977 1 91.81 106 LEU A C 1
ATOM 843 O O . LEU A 1 106 ? 25.531 10.617 3.078 1 91.81 106 LEU A O 1
ATOM 847 N N . ASP A 1 107 ? 26.594 9.391 1.556 1 85.88 107 ASP A N 1
ATOM 848 C CA . ASP A 1 107 ? 26.859 8.211 2.379 1 85.88 107 ASP A CA 1
ATOM 849 C C . ASP A 1 107 ? 25.547 7.594 2.873 1 85.88 107 ASP A C 1
ATOM 851 O O . ASP A 1 107 ? 25.453 7.176 4.027 1 85.88 107 ASP A O 1
ATOM 855 N N . ALA A 1 108 ? 24.562 7.695 2.188 1 84.31 108 ALA A N 1
ATOM 856 C CA . ALA A 1 108 ? 23.297 7.059 2.537 1 84.31 108 ALA A CA 1
ATOM 857 C C . ALA A 1 108 ? 22.5 6.68 1.285 1 84.31 108 ALA A C 1
ATOM 859 O O . ALA A 1 108 ? 22.578 7.363 0.262 1 84.31 108 ALA A O 1
ATOM 860 N N . CYS A 1 109 ? 21.844 5.594 1.413 1 84.88 109 CYS A N 1
ATOM 861 C CA . CYS A 1 109 ? 20.891 5.219 0.366 1 84.88 109 CYS A CA 1
ATOM 862 C C . CYS A 1 109 ? 19.469 5.453 0.82 1 84.88 109 CYS A C 1
ATOM 864 O O . CYS A 1 109 ? 19.156 5.348 2.01 1 84.88 109 CYS A O 1
ATOM 866 N N . LEU A 1 110 ? 18.672 5.777 -0.118 1 89.75 110 LEU A N 1
ATOM 867 C CA . LEU A 1 110 ? 17.297 6.18 0.153 1 89.75 110 LEU A CA 1
ATOM 868 C C . LEU A 1 110 ? 16.562 5.098 0.931 1 89.75 110 LEU A C 1
ATOM 870 O O . LEU A 1 110 ? 15.859 5.391 1.906 1 89.75 110 LEU A O 1
ATOM 874 N N . PRO A 1 111 ? 16.719 3.789 0.665 1 85.75 111 PRO A N 1
ATOM 875 C CA . PRO A 1 111 ? 16.016 2.77 1.444 1 85.75 111 PRO A CA 1
ATOM 876 C C . PRO A 1 111 ? 16.391 2.793 2.924 1 85.75 111 PRO A C 1
ATOM 878 O O . PRO A 1 111 ? 15.547 2.51 3.783 1 85.75 111 PRO A O 1
ATOM 881 N N . GLU A 1 112 ? 17.609 3.152 3.209 1 84.31 112 GLU A N 1
ATOM 882 C CA . GLU A 1 112 ? 18.047 3.24 4.598 1 84.31 112 GLU A CA 1
ATOM 883 C C . GLU A 1 112 ? 17.266 4.301 5.363 1 84.31 112 GLU A C 1
ATOM 885 O O . GLU A 1 112 ? 16.969 4.125 6.543 1 84.31 112 GLU A O 1
ATOM 890 N N . ILE A 1 113 ? 17.016 5.301 4.648 1 89.69 113 ILE A N 1
ATOM 891 C CA . ILE A 1 113 ? 16.281 6.395 5.273 1 89.69 113 ILE A CA 1
ATOM 892 C C . ILE A 1 113 ? 14.805 6.016 5.414 1 89.69 113 ILE A C 1
ATOM 894 O O . ILE A 1 113 ? 14.219 6.152 6.492 1 89.69 113 ILE A O 1
ATOM 898 N N . VAL A 1 114 ? 14.242 5.48 4.387 1 90.19 114 VAL A N 1
ATOM 899 C CA . VAL A 1 114 ? 12.812 5.195 4.312 1 90.19 114 VAL A CA 1
ATOM 900 C C . VAL A 1 114 ? 12.453 4.086 5.301 1 90.19 114 VAL A C 1
ATOM 902 O O . VAL A 1 114 ? 11.453 4.18 6.016 1 90.19 114 VAL A O 1
ATOM 905 N N . TYR A 1 115 ? 13.289 3.1 5.418 1 84.94 115 TYR A N 1
ATOM 906 C CA . TYR A 1 115 ? 12.961 1.952 6.258 1 84.94 115 TYR A CA 1
ATOM 907 C C . TYR A 1 115 ? 13.617 2.078 7.629 1 84.94 115 TYR A C 1
ATOM 909 O O . TYR A 1 115 ? 13.164 1.469 8.602 1 84.94 115 TYR A O 1
ATOM 917 N N . GLY A 1 116 ? 14.594 2.848 7.699 1 82.19 116 GLY A N 1
ATOM 918 C CA . GLY A 1 116 ? 15.281 3.033 8.969 1 82.19 116 GLY A CA 1
ATOM 919 C C . GLY A 1 116 ? 14.617 4.062 9.859 1 82.19 116 GLY A C 1
ATOM 920 O O . GLY A 1 116 ? 14.812 4.055 11.078 1 82.19 116 GLY A O 1
ATOM 921 N N . ARG A 1 117 ? 13.82 4.898 9.352 1 80.62 117 ARG A N 1
ATOM 922 C CA . ARG A 1 117 ? 13.125 5.961 10.07 1 80.62 117 ARG A CA 1
ATOM 923 C C . ARG A 1 117 ? 14.07 6.711 10.992 1 80.62 117 ARG A C 1
ATOM 925 O O . ARG A 1 117 ? 13.906 6.676 12.219 1 80.62 117 ARG A O 1
ATOM 932 N N . PRO A 1 118 ? 14.953 7.445 10.406 1 86.31 118 PRO A N 1
ATOM 933 C CA . PRO A 1 118 ? 16 8.133 11.172 1 86.31 118 PRO A CA 1
ATOM 934 C C . PRO A 1 118 ? 15.43 9.156 12.156 1 86.31 118 PRO A C 1
ATOM 936 O O . PRO A 1 118 ? 14.227 9.445 12.125 1 86.31 118 PRO A O 1
ATOM 939 N N . GLU A 1 119 ? 16.344 9.648 12.992 1 90.69 119 GLU A N 1
ATOM 940 C CA . GLU A 1 119 ? 15.969 10.727 13.906 1 90.69 119 GLU A CA 1
ATOM 941 C C . GLU A 1 119 ? 15.508 11.961 13.148 1 90.69 119 GLU A C 1
ATOM 943 O O . GLU A 1 119 ? 16.016 12.258 12.062 1 90.69 119 GLU A O 1
ATOM 948 N N . THR A 1 120 ? 14.703 12.672 13.828 1 94.25 120 THR A N 1
ATOM 949 C CA . THR A 1 120 ? 14.086 13.828 13.188 1 94.25 120 THR A CA 1
ATOM 950 C C . THR A 1 120 ? 15.133 14.906 12.906 1 94.25 120 THR A C 1
ATOM 952 O O . THR A 1 120 ? 15 15.664 11.945 1 94.25 120 THR A O 1
ATOM 955 N N . LYS A 1 121 ? 16.188 14.945 13.68 1 91.56 121 LYS A N 1
ATOM 956 C CA . LYS A 1 121 ? 17.266 15.914 13.453 1 91.56 121 LYS A CA 1
ATOM 957 C C . LYS A 1 121 ? 17.844 15.766 12.055 1 91.56 121 LYS A C 1
ATOM 959 O O . LYS A 1 121 ? 18.219 16.766 11.422 1 91.56 121 LYS A O 1
ATOM 964 N N . LEU A 1 122 ? 18 14.562 11.641 1 93.5 122 LEU A N 1
ATOM 965 C CA . LEU A 1 122 ? 18.469 14.328 10.281 1 93.5 122 LEU A CA 1
ATOM 966 C C . LEU A 1 122 ? 17.438 14.805 9.258 1 93.5 122 LEU A C 1
ATOM 968 O O . LEU A 1 122 ? 17.797 15.422 8.258 1 93.5 122 LEU A O 1
ATOM 972 N N . LEU A 1 123 ? 16.172 14.531 9.5 1 96.25 123 LEU A N 1
ATOM 973 C CA . LEU A 1 123 ? 15.117 14.93 8.578 1 96.25 123 LEU A CA 1
ATOM 974 C C . LEU A 1 123 ? 15.062 16.453 8.438 1 96.25 123 LEU A C 1
ATOM 976 O O . LEU A 1 123 ? 14.727 16.969 7.371 1 96.25 123 LEU A O 1
ATOM 980 N N . ASP A 1 124 ? 15.453 17.156 9.492 1 96.31 124 ASP A N 1
ATOM 981 C CA . ASP A 1 124 ? 15.492 18.609 9.461 1 96.31 124 ASP A CA 1
ATOM 982 C C . ASP A 1 124 ? 16.453 19.109 8.383 1 96.31 124 ASP A C 1
ATOM 984 O O . ASP A 1 124 ? 16.297 20.234 7.891 1 96.31 124 ASP A O 1
ATOM 988 N N . THR A 1 125 ? 17.422 18.297 7.992 1 96.12 125 THR A N 1
ATOM 989 C CA . THR A 1 125 ? 18.406 18.719 7.016 1 96.12 125 THR A CA 1
ATOM 990 C C . THR A 1 125 ? 17.891 18.531 5.594 1 96.12 125 THR A C 1
ATOM 992 O O . THR A 1 125 ? 18.516 19 4.637 1 96.12 125 THR A O 1
ATOM 995 N N . PHE A 1 126 ? 16.781 17.875 5.418 1 97.56 126 PHE A N 1
ATOM 996 C CA . PHE A 1 126 ? 16.219 17.594 4.102 1 97.56 126 PHE A CA 1
ATOM 997 C C . PHE A 1 126 ? 15.312 18.734 3.656 1 97.56 126 PHE A C 1
ATOM 999 O O . PHE A 1 126 ? 14.789 18.719 2.543 1 97.56 126 PHE A O 1
ATOM 1006 N N . VAL A 1 127 ? 15.031 19.703 4.539 1 97.75 127 VAL A N 1
ATOM 1007 C CA . VAL A 1 127 ? 14.18 20.844 4.215 1 97.75 127 VAL A CA 1
ATOM 1008 C C . VAL A 1 127 ? 14.992 22.125 4.281 1 97.75 127 VAL A C 1
ATOM 1010 O O . VAL A 1 127 ? 16.047 22.172 4.922 1 97.75 127 VAL A O 1
ATOM 1013 N N . PRO A 1 128 ? 14.461 23.219 3.596 1 96.06 128 PRO A N 1
ATOM 1014 C CA . PRO A 1 128 ? 15.172 24.5 3.691 1 96.06 128 PRO A CA 1
ATOM 1015 C C . PRO A 1 128 ? 15.336 24.969 5.133 1 96.06 128 PRO A C 1
ATOM 1017 O O . PRO A 1 128 ? 14.477 24.703 5.98 1 96.06 128 PRO A O 1
ATOM 1020 N N . ASN A 1 129 ? 16.391 25.625 5.367 1 89.12 129 ASN A N 1
ATOM 1021 C CA . ASN A 1 129 ? 16.672 26.141 6.707 1 89.12 129 ASN A CA 1
ATOM 1022 C C . ASN A 1 129 ? 15.695 27.25 7.082 1 89.12 129 ASN A C 1
ATOM 1024 O O . ASN A 1 129 ? 15.578 28.25 6.359 1 89.12 129 ASN A O 1
ATOM 1028 N N . GLU A 1 130 ? 15.125 27.109 8.125 1 77.75 130 GLU A N 1
ATOM 1029 C CA . GLU A 1 130 ? 14.102 28.047 8.594 1 77.75 130 GLU A CA 1
ATOM 1030 C C . GLU A 1 130 ? 14.688 29.422 8.883 1 77.75 130 GLU A C 1
ATOM 1032 O O . GLU A 1 130 ? 14.023 30.438 8.664 1 77.75 130 GLU A O 1
ATOM 1037 N N . THR A 1 131 ? 15.805 29.406 9.477 1 67.06 131 THR A N 1
ATOM 1038 C CA . THR A 1 131 ? 16.422 30.656 9.891 1 67.06 131 THR A CA 1
ATOM 1039 C C . THR A 1 131 ? 16.594 31.594 8.688 1 67.06 131 THR A C 1
ATOM 1041 O O . THR A 1 131 ? 16.531 32.812 8.836 1 67.06 131 THR A O 1
ATOM 1044 N N . ARG A 1 132 ? 16.688 31.047 7.625 1 61.94 132 ARG A N 1
ATOM 1045 C CA . ARG A 1 132 ? 16.875 31.844 6.418 1 61.94 132 ARG A CA 1
ATOM 1046 C C . ARG A 1 132 ? 15.539 32.406 5.922 1 61.94 132 ARG A C 1
ATOM 1048 O O . ARG A 1 132 ? 15.5 33.375 5.18 1 61.94 132 ARG A O 1
ATOM 1055 N N . MET A 1 133 ? 14.516 31.734 6.359 1 69.06 133 MET A N 1
ATOM 1056 C CA . MET A 1 133 ? 13.195 32.125 5.875 1 69.06 133 MET A CA 1
ATOM 1057 C C . MET A 1 133 ? 12.555 33.156 6.781 1 69.06 133 MET A C 1
ATOM 1059 O O . MET A 1 133 ? 11.695 33.938 6.344 1 69.06 133 MET A O 1
ATOM 1063 N N . GLY A 1 134 ? 12.844 33.188 8.133 1 60.25 134 GLY A N 1
ATOM 1064 C CA . GLY A 1 134 ? 12.266 34.125 9.094 1 60.25 134 GLY A CA 1
ATOM 1065 C C . GLY A 1 134 ? 12.852 35.531 9.016 1 60.25 134 GLY A C 1
ATOM 1066 O O . GLY A 1 134 ? 13.859 35.812 9.664 1 60.25 134 GLY A O 1
ATOM 1067 N N . ARG A 1 135 ? 12.648 36.188 7.801 1 61.03 135 ARG A N 1
ATOM 1068 C CA . ARG A 1 135 ? 13.234 37.531 7.719 1 61.03 135 ARG A CA 1
ATOM 1069 C C . ARG A 1 135 ? 12.305 38.562 8.328 1 61.03 135 ARG A C 1
ATOM 1071 O O . ARG A 1 135 ? 11.102 38.344 8.461 1 61.03 135 ARG A O 1
ATOM 1078 N N . SER A 1 136 ? 12.781 39.562 8.969 1 62.91 136 SER A N 1
ATOM 1079 C CA . SER A 1 136 ? 12.188 40.594 9.82 1 62.91 136 SER A CA 1
ATOM 1080 C C . SER A 1 136 ? 10.984 41.25 9.148 1 62.91 136 SER A C 1
ATOM 1082 O O . SER A 1 136 ? 9.945 41.438 9.781 1 62.91 136 SER A O 1
ATOM 1084 N N . VAL A 1 137 ? 10.922 41.469 7.844 1 72.44 137 VAL A N 1
ATOM 1085 C CA . VAL A 1 137 ? 9.781 42.25 7.367 1 72.44 137 VAL A CA 1
ATOM 1086 C C . VAL A 1 137 ? 9.062 41.5 6.254 1 72.44 137 VAL A C 1
ATOM 1088 O O . VAL A 1 137 ? 7.832 41.438 6.23 1 72.44 137 VAL A O 1
ATOM 1091 N N . GLN A 1 138 ? 9.672 40.812 5.395 1 87.25 138 GLN A N 1
ATOM 1092 C CA . GLN A 1 138 ? 9.117 40.062 4.258 1 87.25 138 GLN A CA 1
ATOM 1093 C C . GLN A 1 138 ? 9.484 38.594 4.324 1 87.25 138 GLN A C 1
ATOM 1095 O O . GLN A 1 138 ? 10.648 38.219 4.184 1 87.25 138 GLN A O 1
ATOM 1100 N N . TRP A 1 139 ? 8.414 37.844 4.512 1 90.44 139 TRP A N 1
ATOM 1101 C CA . TRP A 1 139 ? 8.664 36.406 4.684 1 90.44 139 TRP A CA 1
ATOM 1102 C C . TRP A 1 139 ? 8.383 35.656 3.391 1 90.44 139 TRP A C 1
ATOM 1104 O O . TRP A 1 139 ? 7.32 35.812 2.785 1 90.44 139 TRP A O 1
ATOM 1114 N N . PRO A 1 140 ? 9.352 34.844 2.939 1 94.56 140 PRO A N 1
ATOM 1115 C CA . PRO A 1 140 ? 8.977 33.938 1.858 1 94.56 140 PRO A CA 1
ATOM 1116 C C . PRO A 1 140 ? 7.844 33 2.256 1 94.56 140 PRO A C 1
ATOM 1118 O O . PRO A 1 140 ? 7.762 32.562 3.414 1 94.56 140 PRO A O 1
ATOM 1121 N N . VAL A 1 141 ? 6.992 32.656 1.343 1 95.88 141 VAL A N 1
ATOM 1122 C CA . VAL A 1 141 ? 5.84 31.812 1.632 1 95.88 141 VAL A CA 1
ATOM 1123 C C . VAL A 1 141 ? 6.23 30.344 1.491 1 95.88 141 VAL A C 1
ATOM 1125 O O . VAL A 1 141 ? 5.758 29.5 2.25 1 95.88 141 VAL A O 1
ATOM 1128 N N . LEU A 1 142 ? 7.078 30.094 0.569 1 97.06 142 LEU A N 1
ATOM 1129 C CA . LEU A 1 142 ? 7.441 28.734 0.193 1 97.06 142 LEU A CA 1
ATOM 1130 C C . LEU A 1 142 ? 8.938 28.625 -0.077 1 97.06 142 LEU A C 1
ATOM 1132 O O . LEU A 1 142 ? 9.547 29.562 -0.605 1 97.06 142 LEU A O 1
ATOM 1136 N N . ALA A 1 143 ? 9.516 27.594 0.32 1 97.56 143 ALA A N 1
ATOM 1137 C CA . ALA A 1 143 ? 10.875 27.219 -0.062 1 97.56 143 ALA A CA 1
ATOM 1138 C C . ALA A 1 143 ? 10.992 25.703 -0.257 1 97.56 143 ALA A C 1
ATOM 1140 O O . ALA A 1 143 ? 10.281 24.938 0.397 1 97.56 143 ALA A O 1
ATOM 1141 N N . ILE A 1 144 ? 11.852 25.297 -1.171 1 98.19 144 ILE A N 1
ATOM 1142 C CA . ILE A 1 144 ? 11.938 23.875 -1.532 1 98.19 144 ILE A CA 1
ATOM 1143 C C . ILE A 1 144 ? 13.398 23.453 -1.575 1 98.19 144 ILE A C 1
ATOM 1145 O O . ILE A 1 144 ? 14.266 24.203 -2.023 1 98.19 144 ILE A O 1
ATOM 1149 N N . GLN A 1 145 ? 13.688 22.328 -1.061 1 98.19 145 GLN A N 1
ATOM 1150 C CA . GLN A 1 145 ? 14.992 21.688 -1.187 1 98.19 145 GLN A CA 1
ATOM 1151 C C . GLN A 1 145 ? 14.875 20.328 -1.866 1 98.19 145 GLN A C 1
ATOM 1153 O O . GLN A 1 145 ? 14.133 19.453 -1.398 1 98.19 145 GLN A O 1
ATOM 1158 N N . ILE A 1 146 ? 15.516 20.172 -2.998 1 98.12 146 ILE A N 1
ATOM 1159 C CA . ILE A 1 146 ? 15.57 18.891 -3.699 1 98.12 146 ILE A CA 1
ATOM 1160 C C . ILE A 1 146 ? 16.828 18.125 -3.275 1 98.12 146 ILE A C 1
ATOM 1162 O O . ILE A 1 146 ? 17.953 18.562 -3.535 1 98.12 146 ILE A O 1
ATOM 1166 N N . ASN A 1 147 ? 16.672 16.969 -2.602 1 97.62 147 ASN A N 1
ATOM 1167 C CA . ASN A 1 147 ? 17.766 16.141 -2.107 1 97.62 147 ASN A CA 1
ATOM 1168 C C . ASN A 1 147 ? 18.016 14.938 -3.016 1 97.62 147 ASN A C 1
ATOM 1170 O O . ASN A 1 147 ? 17.125 14.102 -3.193 1 97.62 147 ASN A O 1
ATOM 1174 N N . ILE A 1 148 ? 19.141 14.891 -3.535 1 95.62 148 ILE A N 1
ATOM 1175 C CA . ILE A 1 148 ? 19.5 13.875 -4.523 1 95.62 148 ILE A CA 1
ATOM 1176 C C . ILE A 1 148 ? 20.344 12.781 -3.863 1 95.62 148 ILE A C 1
ATOM 1178 O O . ILE A 1 148 ? 21.391 13.062 -3.287 1 95.62 148 ILE A O 1
ATOM 1182 N N . PHE A 1 149 ? 19.891 11.555 -3.926 1 92.31 149 PHE A N 1
ATOM 1183 C CA . PHE A 1 149 ? 20.625 10.406 -3.398 1 92.31 149 PHE A CA 1
ATOM 1184 C C . PHE A 1 149 ? 21.531 9.805 -4.469 1 92.31 149 PHE A C 1
ATOM 1186 O O . PHE A 1 149 ? 21.188 9.82 -5.652 1 92.31 149 PHE A O 1
ATOM 1193 N N . GLY A 1 150 ? 22.594 9.258 -4.016 1 86.31 150 GLY A N 1
ATOM 1194 C CA . GLY A 1 150 ? 23.5 8.602 -4.945 1 86.31 150 GLY A CA 1
ATOM 1195 C C . GLY A 1 150 ? 22.859 7.438 -5.676 1 86.31 150 GLY A C 1
ATOM 1196 O O . GLY A 1 150 ? 23.234 7.129 -6.809 1 86.31 150 GLY A O 1
ATOM 1197 N N . CYS A 1 151 ? 21.844 6.852 -5.09 1 81.88 151 CYS A N 1
ATOM 1198 C CA . CYS A 1 151 ? 21.188 5.684 -5.664 1 81.88 151 CYS A CA 1
ATOM 1199 C C . CYS A 1 151 ? 20.141 6.102 -6.68 1 81.88 151 CYS A C 1
ATOM 1201 O O . CYS A 1 151 ? 19.438 5.254 -7.234 1 81.88 151 CYS A O 1
ATOM 1203 N N . GLY A 1 152 ? 19.969 7.406 -6.867 1 85.44 152 GLY A N 1
ATOM 1204 C CA . GLY A 1 152 ? 19.031 7.895 -7.867 1 85.44 152 GLY A CA 1
ATOM 1205 C C . GLY A 1 152 ? 17.703 8.344 -7.281 1 85.44 152 GLY A C 1
ATOM 1206 O O . GLY A 1 152 ? 16.906 8.969 -7.965 1 85.44 152 GLY A O 1
ATOM 1207 N N . GLY A 1 153 ? 17.406 8.023 -6.082 1 90.56 153 GLY A N 1
ATOM 1208 C CA . GLY A 1 153 ? 16.203 8.516 -5.414 1 90.56 153 GLY A CA 1
ATOM 1209 C C . GLY A 1 153 ? 16.266 10 -5.102 1 90.56 153 GLY A C 1
ATOM 1210 O O . GLY A 1 153 ? 17.328 10.609 -5.152 1 90.56 153 GLY A O 1
ATOM 1211 N N . LEU A 1 154 ? 15.094 10.57 -4.902 1 95.31 154 LEU A N 1
ATOM 1212 C CA . LEU A 1 154 ? 14.977 11.992 -4.59 1 95.31 154 LEU A CA 1
ATOM 1213 C C . LEU A 1 154 ? 14.086 12.211 -3.371 1 95.31 154 LEU A C 1
ATOM 1215 O O . LEU A 1 154 ? 13.18 11.422 -3.113 1 95.31 154 LEU A O 1
ATOM 1219 N N . ALA A 1 155 ? 14.414 13.18 -2.598 1 97.31 155 ALA A N 1
ATOM 1220 C CA . ALA A 1 155 ? 13.516 13.703 -1.567 1 97.31 155 ALA A CA 1
ATOM 1221 C C . ALA A 1 155 ? 13.227 15.18 -1.786 1 97.31 155 ALA A C 1
ATOM 1223 O O . ALA A 1 155 ? 14.148 15.977 -1.996 1 97.31 155 ALA A O 1
ATOM 1224 N N . VAL A 1 156 ? 12 15.531 -1.808 1 98.44 156 VAL A N 1
ATOM 1225 C CA . VAL A 1 156 ? 11.586 16.922 -1.925 1 98.44 156 VAL A CA 1
ATOM 1226 C C . VAL A 1 156 ? 11.18 17.469 -0.553 1 98.44 156 VAL A C 1
ATOM 1228 O O . VAL A 1 156 ? 10.125 17.094 -0.023 1 98.44 156 VAL A O 1
ATOM 1231 N N . GLY A 1 157 ? 12.008 18.281 -0.003 1 98.56 157 GLY A N 1
ATOM 1232 C CA . GLY A 1 157 ? 11.719 18.953 1.256 1 98.56 157 GLY A CA 1
ATOM 1233 C C . GLY A 1 157 ? 11.086 20.312 1.073 1 98.56 157 GLY A C 1
ATOM 1234 O O . GLY A 1 157 ? 11.547 21.109 0.253 1 98.56 157 GLY A O 1
ATOM 1235 N N . ILE A 1 158 ? 10.055 20.594 1.882 1 98.25 158 ILE A N 1
ATOM 1236 C CA . ILE A 1 158 ? 9.266 21.812 1.698 1 98.25 158 ILE A CA 1
ATOM 1237 C C . ILE A 1 158 ? 9.133 22.547 3.027 1 98.25 158 ILE A C 1
ATOM 1239 O O . ILE A 1 158 ? 8.945 21.922 4.078 1 98.25 158 ILE A O 1
ATOM 1243 N N . ARG A 1 159 ? 9.273 23.797 3.004 1 97.44 159 ARG A N 1
ATOM 1244 C CA . ARG A 1 159 ? 8.82 24.719 4.047 1 97.44 159 ARG A CA 1
ATOM 1245 C C . ARG A 1 159 ? 7.703 25.625 3.533 1 97.44 159 ARG A C 1
ATOM 1247 O O . ARG A 1 159 ? 7.855 26.266 2.5 1 97.44 159 ARG A O 1
ATOM 1254 N N . TYR A 1 160 ? 6.645 25.641 4.23 1 97 160 TYR A N 1
ATOM 1255 C CA . TYR A 1 160 ? 5.434 26.344 3.822 1 97 160 TYR A CA 1
ATOM 1256 C C . TYR A 1 160 ? 4.895 27.203 4.953 1 97 160 TYR A C 1
ATOM 1258 O O . TYR A 1 160 ? 4.738 26.734 6.086 1 97 160 TYR A O 1
ATOM 1266 N N . LEU A 1 161 ? 4.684 28.469 4.668 1 95.94 161 LEU A N 1
ATOM 1267 C CA . LEU A 1 161 ? 4.211 29.391 5.691 1 95.94 161 LEU A CA 1
ATOM 1268 C C . LEU A 1 161 ? 2.756 29.125 6.047 1 95.94 161 LEU A C 1
ATOM 1270 O O . LEU A 1 161 ? 1.864 29.281 5.211 1 95.94 161 LEU A O 1
ATOM 1274 N N . HIS A 1 162 ? 2.533 28.781 7.258 1 95.31 162 HIS A N 1
ATOM 1275 C CA . HIS A 1 162 ? 1.223 28.359 7.723 1 95.31 162 HIS A CA 1
ATOM 1276 C C . HIS A 1 162 ? 0.211 29.5 7.668 1 95.31 162 HIS A C 1
ATOM 1278 O O . HIS A 1 162 ? -0.986 29.266 7.492 1 95.31 162 HIS A O 1
ATOM 1284 N N . SER A 1 163 ? 0.616 30.719 7.707 1 94.75 163 SER A N 1
ATOM 1285 C CA . SER A 1 163 ? -0.272 31.875 7.703 1 94.75 163 SER A CA 1
ATOM 1286 C C . SER A 1 163 ? -0.87 32.125 6.32 1 94.75 163 SER A C 1
ATOM 1288 O O . SER A 1 163 ? -1.819 32.875 6.172 1 94.75 163 SER A O 1
ATOM 1290 N N . VAL A 1 164 ? -0.375 31.406 5.359 1 96.19 164 VAL A N 1
ATOM 1291 C CA . VAL A 1 164 ? -0.863 31.641 4.004 1 96.19 164 VAL A CA 1
ATOM 1292 C C . VAL A 1 164 ? -1.7 30.438 3.545 1 96.19 164 VAL A C 1
ATOM 1294 O O . VAL A 1 164 ? -2.527 30.578 2.639 1 96.19 164 VAL A O 1
ATOM 1297 N N . GLY A 1 165 ? -1.488 29.375 4.16 1 97 165 GLY A N 1
ATOM 1298 C CA . GLY A 1 165 ? -2.264 28.203 3.764 1 97 165 GLY A CA 1
ATOM 1299 C C . GLY A 1 165 ? -2.117 27.031 4.719 1 97 165 GLY A C 1
ATOM 1300 O O . GLY A 1 165 ? -1.181 27 5.52 1 97 165 GLY A O 1
ATOM 1301 N N . ASP A 1 166 ? -3.049 26.078 4.605 1 97.19 166 ASP A N 1
ATOM 1302 C CA . ASP A 1 166 ? -3.051 24.859 5.422 1 97.19 166 ASP A CA 1
ATOM 1303 C C . ASP A 1 166 ? -2.52 23.672 4.637 1 97.19 166 ASP A C 1
ATOM 1305 O O . ASP A 1 166 ? -1.944 23.828 3.561 1 97.19 166 ASP A O 1
ATOM 1309 N N . GLY A 1 167 ? -2.613 22.484 5.219 1 97.12 167 GLY A N 1
ATOM 1310 C CA . GLY A 1 167 ? -2.121 21.281 4.586 1 97.12 167 GLY A CA 1
ATOM 1311 C C . GLY A 1 167 ? -2.783 20.984 3.252 1 97.12 167 GLY A C 1
ATOM 1312 O O . GLY A 1 167 ? -2.115 20.594 2.293 1 97.12 167 GLY A O 1
ATOM 1313 N N . ILE A 1 168 ? -4.082 21.219 3.193 1 96.75 168 ILE A N 1
ATOM 1314 C CA . ILE A 1 168 ? -4.824 20.938 1.971 1 96.75 168 ILE A CA 1
ATOM 1315 C C . ILE A 1 168 ? -4.391 21.906 0.868 1 96.75 168 ILE A C 1
ATOM 1317 O O . ILE A 1 168 ? -4.238 21.5 -0.29 1 96.75 168 ILE A O 1
ATOM 1321 N N . SER A 1 169 ? -4.211 23.141 1.199 1 97.12 169 SER A N 1
ATOM 1322 C CA . SER A 1 169 ? -3.693 24.094 0.229 1 97.12 169 SER A CA 1
ATOM 1323 C C . SER A 1 169 ? -2.34 23.656 -0.318 1 97.12 169 SER A C 1
ATOM 1325 O O . SER A 1 169 ? -2.094 23.75 -1.522 1 97.12 169 SER A O 1
ATOM 1327 N N . LEU A 1 170 ? -1.504 23.234 0.575 1 98.19 170 LEU A N 1
ATOM 1328 C CA . LEU A 1 170 ? -0.189 22.781 0.152 1 98.19 170 LEU A CA 1
ATOM 1329 C C . LEU A 1 170 ? -0.31 21.547 -0.742 1 98.19 170 LEU A C 1
ATOM 1331 O O . LEU A 1 170 ? 0.352 21.453 -1.778 1 98.19 170 LEU A O 1
ATOM 1335 N N . VAL A 1 171 ? -1.131 20.578 -0.359 1 97.56 171 VAL A N 1
ATOM 1336 C CA . VAL A 1 171 ? -1.288 19.328 -1.108 1 97.56 171 VAL A CA 1
ATOM 1337 C C . VAL A 1 171 ? -1.865 19.625 -2.49 1 97.56 171 VAL A C 1
ATOM 1339 O O . VAL A 1 171 ? -1.458 19.031 -3.484 1 97.56 171 VAL A O 1
ATOM 1342 N N . ASN A 1 172 ? -2.818 20.531 -2.561 1 96.69 172 ASN A N 1
ATOM 1343 C CA . ASN A 1 172 ? -3.352 20.953 -3.854 1 96.69 172 ASN A CA 1
ATOM 1344 C C . ASN A 1 172 ? -2.264 21.531 -4.746 1 96.69 172 ASN A C 1
ATOM 1346 O O . ASN A 1 172 ? -2.207 21.25 -5.941 1 96.69 172 ASN A O 1
ATOM 1350 N N . PHE A 1 173 ? -1.471 22.359 -4.195 1 98 173 PHE A N 1
ATOM 1351 C CA . PHE A 1 173 ? -0.339 22.922 -4.922 1 98 173 PHE A CA 1
ATOM 1352 C C . PHE A 1 173 ? 0.58 21.828 -5.438 1 98 173 PHE A C 1
ATOM 1354 O O . PHE A 1 173 ? 0.935 21.797 -6.617 1 98 173 PHE A O 1
ATOM 1361 N N . LEU A 1 174 ? 0.958 20.922 -4.594 1 98.19 174 LEU A N 1
ATOM 1362 C CA . LEU A 1 174 ? 1.871 19.844 -4.953 1 98.19 174 LEU A CA 1
ATOM 1363 C C . LEU A 1 174 ? 1.26 18.953 -6.023 1 98.19 174 LEU A C 1
ATOM 1365 O O . LEU A 1 174 ? 1.961 18.484 -6.93 1 98.19 174 LEU A O 1
ATOM 1369 N N . THR A 1 175 ? -0.011 18.703 -5.875 1 96.56 175 THR A N 1
ATOM 1370 C CA . THR A 1 175 ? -0.721 17.891 -6.863 1 96.56 175 THR A CA 1
ATOM 1371 C C . THR A 1 175 ? -0.685 18.562 -8.234 1 96.56 175 THR A C 1
ATOM 1373 O O . THR A 1 175 ? -0.409 17.906 -9.242 1 96.56 175 THR A O 1
ATOM 1376 N N . ASP A 1 176 ? -0.955 19.812 -8.242 1 96.62 176 ASP A N 1
ATOM 1377 C CA . ASP A 1 176 ? -0.907 20.578 -9.492 1 96.62 176 ASP A CA 1
ATOM 1378 C C . ASP A 1 176 ? 0.515 20.625 -10.047 1 96.62 176 ASP A C 1
ATOM 1380 O O . ASP A 1 176 ? 0.716 20.578 -11.258 1 96.62 176 ASP A O 1
ATOM 1384 N N . TRP A 1 177 ? 1.452 20.859 -9.188 1 97.56 177 TRP A N 1
ATOM 1385 C CA . TRP A 1 177 ? 2.854 20.875 -9.594 1 97.56 177 TRP A CA 1
ATOM 1386 C C . TRP A 1 177 ? 3.25 19.547 -10.227 1 97.56 177 TRP A C 1
ATOM 1388 O O . TRP A 1 177 ? 3.865 19.531 -11.297 1 97.56 177 TRP A O 1
ATOM 1398 N N . ALA A 1 178 ? 2.887 18.438 -9.609 1 96.38 178 ALA A N 1
ATOM 1399 C CA . ALA A 1 178 ? 3.17 17.109 -10.148 1 96.38 178 ALA A CA 1
ATOM 1400 C C . ALA A 1 178 ? 2.504 16.906 -11.508 1 96.38 178 ALA A C 1
ATOM 1402 O O . ALA A 1 178 ? 3.123 16.391 -12.438 1 96.38 178 ALA A O 1
ATOM 1403 N N . ALA A 1 179 ? 1.264 17.312 -11.594 1 95.5 179 ALA A N 1
ATOM 1404 C CA . ALA A 1 179 ? 0.544 17.203 -12.859 1 95.5 179 ALA A CA 1
ATOM 1405 C C . ALA A 1 179 ? 1.236 18 -13.961 1 95.5 179 ALA A C 1
ATOM 1407 O O . ALA A 1 179 ? 1.346 17.531 -15.094 1 95.5 179 ALA A O 1
ATOM 1408 N N . THR A 1 180 ? 1.67 19.172 -13.625 1 95.5 180 THR A N 1
ATOM 1409 C CA . THR A 1 180 ? 2.371 20.031 -14.57 1 95.5 180 THR A CA 1
ATOM 1410 C C . THR A 1 180 ? 3.682 19.391 -15.016 1 95.5 180 THR A C 1
ATOM 1412 O O . THR A 1 180 ? 4.09 19.531 -16.172 1 95.5 180 THR A O 1
ATOM 1415 N N . ASN A 1 181 ? 4.32 18.672 -14.109 1 95.25 181 ASN A N 1
ATOM 1416 C CA . ASN A 1 181 ? 5.59 18.016 -14.398 1 95.25 181 ASN A CA 1
ATOM 1417 C C . ASN A 1 181 ? 5.406 16.828 -15.344 1 95.25 181 ASN A C 1
ATOM 1419 O O . ASN A 1 181 ? 6.324 16.469 -16.078 1 95.25 181 ASN A O 1
ATOM 1423 N N . CYS A 1 182 ? 4.324 16.156 -15.289 1 90.12 182 CYS A N 1
ATOM 1424 C CA . CYS A 1 182 ? 4.027 14.984 -16.109 1 90.12 182 CYS A CA 1
ATOM 1425 C C . CYS A 1 182 ? 3.434 15.398 -17.453 1 90.12 182 CYS A C 1
ATOM 1427 O O . CYS A 1 182 ? 2.791 14.594 -18.125 1 90.12 182 CYS A O 1
ATOM 1429 N N . LYS A 1 183 ? 3.807 16.406 -18.016 1 76.38 183 LYS A N 1
ATOM 1430 C CA . LYS A 1 183 ? 3.254 16.891 -19.281 1 76.38 183 LYS A CA 1
ATOM 1431 C C . LYS A 1 183 ? 3.199 15.781 -20.328 1 76.38 183 LYS A C 1
ATOM 1433 O O . LYS A 1 183 ? 4.051 14.891 -20.328 1 76.38 183 LYS A O 1
ATOM 1438 N N . GLY A 1 184 ? 2.076 15.555 -20.938 1 66.88 184 GLY A N 1
ATOM 1439 C CA . GLY A 1 184 ? 1.886 14.57 -21.984 1 66.88 184 GLY A CA 1
ATOM 1440 C C . GLY A 1 184 ? 0.476 14.008 -22.031 1 66.88 184 GLY A C 1
ATOM 1441 O O . GLY A 1 184 ? -0.437 14.562 -21.422 1 66.88 184 GLY A O 1
ATOM 1442 N N . PRO A 1 185 ? 0.309 13 -22.766 1 59.69 185 PRO A N 1
ATOM 1443 C CA . PRO A 1 185 ? -1.03 12.461 -23.016 1 59.69 185 PRO A CA 1
ATOM 1444 C C . PRO A 1 185 ? -1.711 11.969 -21.734 1 59.69 185 PRO A C 1
ATOM 1446 O O . PRO A 1 185 ? -2.941 11.992 -21.641 1 59.69 185 PRO A O 1
ATOM 1449 N N . ASN A 1 186 ? -0.939 11.742 -20.734 1 60.22 186 ASN A N 1
ATOM 1450 C CA . ASN A 1 186 ? -1.527 11.18 -19.516 1 60.22 186 ASN A CA 1
ATOM 1451 C C . ASN A 1 186 ? -1.537 12.195 -18.375 1 60.22 186 ASN A C 1
ATOM 1453 O O . ASN A 1 186 ? -1.597 11.82 -17.203 1 60.22 186 ASN A O 1
ATOM 1457 N N . GLN A 1 187 ? -1.466 13.461 -18.781 1 71.75 187 GLN A N 1
ATOM 1458 C CA . GLN A 1 187 ? -1.443 14.469 -17.719 1 71.75 187 GLN A CA 1
ATOM 1459 C C . GLN A 1 187 ? -2.76 14.477 -16.953 1 71.75 187 GLN A C 1
ATOM 1461 O O . GLN A 1 187 ? -3.836 14.453 -17.547 1 71.75 187 GLN A O 1
ATOM 1466 N N . LYS A 1 188 ? -2.572 14.414 -15.719 1 73.81 188 LYS A N 1
ATOM 1467 C CA . LYS A 1 188 ? -3.738 14.523 -14.852 1 73.81 188 LYS A CA 1
ATOM 1468 C C . LYS A 1 188 ? -4.344 15.922 -14.914 1 73.81 188 LYS A C 1
ATOM 1470 O O . LYS A 1 188 ? -3.664 16.875 -15.297 1 73.81 188 LYS A O 1
ATOM 1475 N N . MET A 1 189 ? -5.57 16.047 -14.547 1 77 189 MET A N 1
ATOM 1476 C CA . MET A 1 189 ? -6.305 17.297 -14.57 1 77 189 MET A CA 1
ATOM 1477 C C . MET A 1 189 ? -5.727 18.281 -13.562 1 77 189 MET A C 1
ATOM 1479 O O . MET A 1 189 ? -5.41 17.906 -12.43 1 77 189 MET A O 1
ATOM 1483 N N . ILE A 1 190 ? -5.523 19.484 -14.031 1 84.69 190 ILE A N 1
ATOM 1484 C CA . ILE A 1 190 ? -5.082 20.594 -13.188 1 84.69 190 ILE A CA 1
ATOM 1485 C C . ILE A 1 190 ? -6.289 21.438 -12.773 1 84.69 190 ILE A C 1
ATOM 1487 O O . ILE A 1 190 ? -6.969 22.016 -13.625 1 84.69 190 ILE A O 1
ATOM 1491 N N . SER A 1 191 ? -6.609 21.469 -11.531 1 85.25 191 SER A N 1
ATOM 1492 C CA . SER A 1 191 ? -7.762 22.203 -11.031 1 85.25 191 SER A CA 1
ATOM 1493 C C . SER A 1 191 ? -7.402 23.656 -10.719 1 85.25 191 SER A C 1
ATOM 1495 O O . SER A 1 191 ? -8.195 24.562 -10.977 1 85.25 191 SER A O 1
ATOM 1497 N N . GLY A 1 192 ? -6.176 23.859 -10.25 1 91.94 192 GLY A N 1
ATOM 1498 C CA . GLY A 1 192 ? -5.742 25.188 -9.828 1 91.94 192 GLY A CA 1
ATOM 1499 C C . GLY A 1 192 ? -6.348 25.625 -8.508 1 91.94 192 GLY A C 1
ATOM 1500 O O . GLY A 1 192 ? -7.316 25.016 -8.031 1 91.94 192 GLY A O 1
ATOM 1501 N N . PRO A 1 193 ? -5.852 26.719 -7.949 1 94.75 193 PRO A N 1
ATOM 1502 C CA . PRO A 1 193 ? -6.363 27.234 -6.68 1 94.75 193 PRO A CA 1
ATOM 1503 C C . PRO A 1 193 ? -7.566 28.156 -6.859 1 94.75 193 PRO A C 1
ATOM 1505 O O . PRO A 1 193 ? -7.699 28.812 -7.898 1 94.75 193 PRO A O 1
ATOM 1508 N N . SER A 1 194 ? -8.445 28.125 -5.934 1 94.75 194 SER A N 1
ATOM 1509 C CA . SER A 1 194 ? -9.461 29.156 -5.809 1 94.75 194 SER A CA 1
ATOM 1510 C C . SER A 1 194 ? -9.094 30.172 -4.738 1 94.75 194 SER A C 1
ATOM 1512 O O . SER A 1 194 ? -8.945 29.828 -3.564 1 94.75 194 SER A O 1
ATOM 1514 N N . PHE A 1 195 ? -9 31.469 -5.09 1 94.62 195 PHE A N 1
ATOM 1515 C CA . PHE A 1 195 ? -8.562 32.5 -4.164 1 94.62 195 PHE A CA 1
ATOM 1516 C C . PHE A 1 195 ? -9.758 33.312 -3.637 1 94.62 195 PHE A C 1
ATOM 1518 O O . PHE A 1 195 ? -9.617 34.469 -3.225 1 94.62 195 PHE A O 1
ATOM 1525 N N . GLU A 1 196 ? -10.898 32.688 -3.568 1 89.5 196 GLU A N 1
ATOM 1526 C CA . GLU A 1 196 ? -12.125 33.344 -3.178 1 89.5 196 GLU A CA 1
ATOM 1527 C C . GLU A 1 196 ? -12.273 33.406 -1.659 1 89.5 196 GLU A C 1
ATOM 1529 O O . GLU A 1 196 ? -13.164 34.062 -1.136 1 89.5 196 GLU A O 1
ATOM 1534 N N . VAL A 1 197 ? -11.43 32.75 -0.942 1 90.19 197 VAL A N 1
ATOM 1535 C CA . VAL A 1 197 ? -11.578 32.594 0.5 1 90.19 197 VAL A CA 1
ATOM 1536 C C . VAL A 1 197 ? -11.508 33.969 1.188 1 90.19 197 VAL A C 1
ATOM 1538 O O . VAL A 1 197 ? -12.281 34.25 2.111 1 90.19 197 VAL A O 1
ATOM 1541 N N . ALA A 1 198 ? -10.633 34.781 0.767 1 88.25 198 ALA A N 1
ATOM 1542 C CA . ALA A 1 198 ? -10.469 36.094 1.385 1 88.25 198 ALA A CA 1
ATOM 1543 C C . ALA A 1 198 ? -11.703 36.969 1.155 1 88.25 198 ALA A C 1
ATOM 1545 O O . ALA A 1 198 ? -12.008 37.844 1.961 1 88.25 198 ALA A O 1
ATOM 1546 N N . SER A 1 199 ? -12.359 36.719 0.059 1 88.12 199 SER A N 1
ATOM 1547 C CA . SER A 1 199 ? -13.594 37.438 -0.2 1 88.12 199 SER A CA 1
ATOM 1548 C C . SER A 1 199 ? -14.719 36.938 0.7 1 88.12 199 SER A C 1
ATOM 1550 O O . SER A 1 199 ? -15.562 37.75 1.137 1 88.12 199 SER A O 1
ATOM 1552 N N . LEU A 1 200 ? -14.727 35.719 0.972 1 89.25 200 LEU A N 1
ATOM 1553 C CA . LEU A 1 200 ? -15.75 35.125 1.821 1 89.25 200 LEU A CA 1
ATOM 1554 C C . LEU A 1 200 ? -15.484 35.438 3.291 1 89.25 200 LEU A C 1
ATOM 1556 O O . LEU A 1 200 ? -16.422 35.656 4.062 1 89.25 200 LEU A O 1
ATOM 1560 N N . PHE A 1 201 ? -14.203 35.531 3.586 1 93.81 201 PHE A N 1
ATOM 1561 C CA . PHE A 1 201 ? -13.773 35.719 4.965 1 93.81 201 PHE A CA 1
ATOM 1562 C C . PHE A 1 201 ? -12.695 36.812 5.039 1 93.81 201 PHE A C 1
ATOM 1564 O O . PHE A 1 201 ? -11.562 36.531 5.418 1 93.81 201 PHE A O 1
ATOM 1571 N N . PRO A 1 202 ? -13.094 37.969 4.883 1 93.19 202 PRO A N 1
ATOM 1572 C CA . PRO A 1 202 ? -12.094 39.031 4.809 1 93.19 202 PRO A CA 1
ATOM 1573 C C . PRO A 1 202 ? -11.32 39.219 6.109 1 93.19 202 PRO A C 1
ATOM 1575 O O . PRO A 1 202 ? -11.875 39.031 7.195 1 93.19 202 PRO A O 1
ATOM 1578 N N . GLY A 1 203 ? -10.047 39.625 5.941 1 93.5 203 GLY A N 1
ATOM 1579 C CA . GLY A 1 203 ? -9.242 39.969 7.102 1 93.5 203 GLY A CA 1
ATOM 1580 C C . GLY A 1 203 ? -9.875 41.031 7.965 1 93.5 203 GLY A C 1
ATOM 1581 O O . GLY A 1 203 ? -10.609 41.906 7.461 1 93.5 203 GLY A O 1
ATOM 1582 N N . ARG A 1 204 ? -9.516 41 9.273 1 93 204 ARG A N 1
ATOM 1583 C CA . ARG A 1 204 ? -10.094 41.938 10.219 1 93 204 ARG A CA 1
ATOM 1584 C C . ARG A 1 204 ? -9.273 42 11.508 1 93 204 ARG A C 1
ATOM 1586 O O . ARG A 1 204 ? -8.359 41.188 11.703 1 93 204 ARG A O 1
ATOM 1593 N N . GLU A 1 205 ? -9.57 42.969 12.203 1 92.94 205 GLU A N 1
ATOM 1594 C CA . GLU A 1 205 ? -9.008 42.969 13.547 1 92.94 205 GLU A CA 1
ATOM 1595 C C . GLU A 1 205 ? -9.555 41.844 14.383 1 92.94 205 GLU A C 1
ATOM 1597 O O . GLU A 1 205 ? -10.758 41.594 14.391 1 92.94 205 GLU A O 1
ATOM 1602 N N . LEU A 1 206 ? -8.672 41.188 15 1 92.81 206 LEU A N 1
ATOM 1603 C CA . LEU A 1 206 ? -9.07 40 15.766 1 92.81 206 LEU A CA 1
ATOM 1604 C C . LEU A 1 206 ? -9.625 40.406 17.141 1 92.81 206 LEU A C 1
ATOM 1606 O O . LEU A 1 206 ? -9.039 40.062 18.172 1 92.81 206 LEU A O 1
ATOM 1610 N N . MET A 1 207 ? -10.719 40.969 17.078 1 91.12 207 MET A N 1
ATOM 1611 C CA . MET A 1 207 ? -11.375 41.406 18.312 1 91.12 207 MET A CA 1
ATOM 1612 C C . MET A 1 207 ? -11.82 40.219 19.156 1 91.12 207 MET A C 1
ATOM 1614 O O . MET A 1 207 ? -12.305 39.219 18.625 1 91.12 207 MET A O 1
ATOM 1618 N N . GLY A 1 208 ? -11.562 40.344 20.469 1 91.94 208 GLY A N 1
ATOM 1619 C CA . GLY A 1 208 ? -12.016 39.312 21.375 1 91.94 208 GLY A CA 1
ATOM 1620 C C . GLY A 1 208 ? -10.961 38.25 21.656 1 91.94 208 GLY A C 1
ATOM 1621 O O . GLY A 1 208 ? -11.109 37.469 22.594 1 91.94 208 GLY A O 1
ATOM 1622 N N . LEU A 1 209 ? -10.031 38.156 20.828 1 92.94 209 LEU A N 1
ATOM 1623 C CA . LEU A 1 209 ? -8.945 37.219 21.062 1 92.94 209 LEU A CA 1
ATOM 1624 C C . LEU A 1 209 ? -8.133 37.625 22.281 1 92.94 209 LEU A C 1
ATOM 1626 O O . LEU A 1 209 ? -7.566 38.719 22.312 1 92.94 209 LEU A O 1
ATOM 1630 N N . LYS A 1 210 ? -7.996 36.719 23.234 1 91.44 210 LYS A N 1
ATOM 1631 C CA . LYS A 1 210 ? -7.27 37 24.469 1 91.44 210 LYS A CA 1
ATOM 1632 C C . LYS A 1 210 ? -5.801 36.594 24.344 1 91.44 210 LYS A C 1
ATOM 1634 O O . LYS A 1 210 ? -5.484 35.562 23.734 1 91.44 210 LYS A O 1
ATOM 1639 N N . PRO A 1 211 ? -4.973 37.375 24.922 1 84.75 211 PRO A N 1
ATOM 1640 C CA . PRO A 1 211 ? -3.557 37.031 24.891 1 84.75 211 PRO A CA 1
ATOM 1641 C C . PRO A 1 211 ? -3.262 35.719 25.641 1 84.75 211 PRO A C 1
ATOM 1643 O O . PRO A 1 211 ? -3.895 35.438 26.656 1 84.75 211 PRO A O 1
ATOM 1646 N N . VAL A 1 212 ? -2.42 34.969 25.031 1 80.31 212 VAL A N 1
ATOM 1647 C CA . VAL A 1 212 ? -1.976 33.75 25.703 1 80.31 212 VAL A CA 1
ATOM 1648 C C . VAL A 1 212 ? -0.964 34.094 26.781 1 80.31 212 VAL A C 1
ATOM 1650 O O . VAL A 1 212 ? 0.006 34.812 26.531 1 80.31 212 VAL A O 1
ATOM 1653 N N . PRO A 1 213 ? -1.282 33.781 28.062 1 66.81 213 PRO A N 1
ATOM 1654 C CA . PRO A 1 213 ? -0.349 34.094 29.141 1 66.81 213 PRO A CA 1
ATOM 1655 C C . PRO A 1 213 ? 1.07 33.594 28.859 1 66.81 213 PRO A C 1
ATOM 1657 O O . PRO A 1 213 ? 1.255 32.5 28.344 1 66.81 213 PRO A O 1
ATOM 1660 N N . THR A 1 214 ? 2.051 34.5 28.781 1 58.28 214 THR A N 1
ATOM 1661 C CA . THR A 1 214 ? 3.467 34.25 28.547 1 58.28 214 THR A CA 1
ATOM 1662 C C . THR A 1 214 ? 4.008 33.25 29.594 1 58.28 214 THR A C 1
ATOM 1664 O O . THR A 1 214 ? 5.086 32.688 29.422 1 58.28 214 THR A O 1
ATOM 1667 N N . ALA A 1 215 ? 3.648 33.406 30.812 1 51 215 ALA A N 1
ATOM 1668 C CA . ALA A 1 215 ? 4.172 32.594 31.906 1 51 215 ALA A CA 1
ATOM 1669 C C . ALA A 1 215 ? 4.246 31.125 31.516 1 51 215 ALA A C 1
ATOM 1671 O O . ALA A 1 215 ? 4.996 30.359 32.125 1 51 215 ALA A O 1
ATOM 1672 N N . ASN A 1 216 ? 3.436 30.734 30.828 1 45.97 216 ASN A N 1
ATOM 1673 C CA . ASN A 1 216 ? 3.424 29.344 30.422 1 45.97 216 ASN A CA 1
ATOM 1674 C C . ASN A 1 216 ? 4.582 29.016 29.484 1 45.97 216 ASN A C 1
ATOM 1676 O O . ASN A 1 216 ? 4.555 28.016 28.766 1 45.97 216 ASN A O 1
ATOM 1680 N N . ILE A 1 217 ? 5.27 30.016 29.219 1 46.59 217 ILE A N 1
ATOM 1681 C CA . ILE A 1 217 ? 6.539 29.797 28.547 1 46.59 217 ILE A CA 1
ATOM 1682 C C . ILE A 1 217 ? 7.438 28.906 29.391 1 46.59 217 ILE A C 1
ATOM 1684 O O . ILE A 1 217 ? 8.008 29.359 30.391 1 46.59 217 ILE A O 1
ATOM 1688 N N . LEU A 1 218 ? 7.035 27.812 29.75 1 48.75 218 LEU A N 1
ATOM 1689 C CA . LEU A 1 218 ? 7.891 26.828 30.391 1 48.75 218 LEU A CA 1
ATOM 1690 C C . LEU A 1 218 ? 9.328 26.922 29.891 1 48.75 218 LEU A C 1
ATOM 1692 O O . LEU A 1 218 ? 9.562 27.344 28.75 1 48.75 218 LEU A O 1
ATOM 1696 N N . PRO A 1 219 ? 10.25 26.859 30.875 1 50.84 219 PRO A N 1
ATOM 1697 C CA . PRO A 1 219 ? 11.656 26.781 30.484 1 50.84 219 PRO A CA 1
ATOM 1698 C C . PRO A 1 219 ? 11.867 26.016 29.188 1 50.84 219 PRO A C 1
ATOM 1700 O O . PRO A 1 219 ? 11.031 25.188 28.812 1 50.84 219 PRO A O 1
ATOM 1703 N N . ALA A 1 220 ? 12.953 26.5 28.484 1 55.69 220 ALA A N 1
ATOM 1704 C CA . ALA A 1 220 ? 13.414 25.969 27.203 1 55.69 220 ALA A CA 1
ATOM 1705 C C . ALA A 1 220 ? 13.328 24.438 27.172 1 55.69 220 ALA A C 1
ATOM 1707 O O . ALA A 1 220 ? 14.242 23.75 27.656 1 55.69 220 ALA A O 1
ATOM 1708 N N . ARG A 1 221 ? 12.078 23.812 27.266 1 68.44 221 ARG A N 1
ATOM 1709 C CA . ARG A 1 221 ? 11.914 22.359 27.234 1 68.44 221 ARG A CA 1
ATOM 1710 C C . ARG A 1 221 ? 12.359 21.797 25.875 1 68.44 221 ARG A C 1
ATOM 1712 O O . ARG A 1 221 ? 12.094 22.406 24.844 1 68.44 221 ARG A O 1
ATOM 1719 N N . LYS A 1 222 ? 13.375 21 26.047 1 88.19 222 LYS A N 1
ATOM 1720 C CA . LYS A 1 222 ? 13.867 20.312 24.859 1 88.19 222 LYS A CA 1
ATOM 1721 C C . LYS A 1 222 ? 12.789 19.422 24.266 1 88.19 222 LYS A C 1
ATOM 1723 O O . LYS A 1 222 ? 12.414 18.406 24.844 1 88.19 222 LYS A O 1
ATOM 1728 N N . LEU A 1 223 ? 12.133 19.984 23.219 1 94.88 223 LEU A N 1
ATOM 1729 C CA . LEU A 1 223 ? 11.125 19.188 22.516 1 94.88 223 LEU A CA 1
ATOM 1730 C C . LEU A 1 223 ? 11.781 18.203 21.547 1 94.88 223 LEU A C 1
ATOM 1732 O O . LEU A 1 223 ? 12.805 18.516 20.938 1 94.88 223 LEU A O 1
ATOM 1736 N N . VAL A 1 224 ? 11.273 17.031 21.562 1 96.25 224 VAL A N 1
ATOM 1737 C CA . VAL A 1 224 ? 11.734 16.016 20.625 1 96.25 224 VAL A CA 1
ATOM 1738 C C . VAL A 1 224 ? 10.555 15.5 19.797 1 96.25 224 VAL A C 1
ATOM 1740 O O . VAL A 1 224 ? 9.445 15.336 20.312 1 96.25 224 VAL A O 1
ATOM 1743 N N . THR A 1 225 ? 10.766 15.359 18.516 1 97.44 225 THR A N 1
ATOM 1744 C CA . THR A 1 225 ? 9.781 14.805 17.594 1 97.44 225 THR A CA 1
ATOM 1745 C C . THR A 1 225 ? 10.203 13.414 17.141 1 97.44 225 THR A C 1
ATOM 1747 O O . THR A 1 225 ? 11.336 13.211 16.703 1 97.44 225 THR A O 1
ATOM 1750 N N . LYS A 1 226 ? 9.297 12.438 17.281 1 97.06 226 LYS A N 1
ATOM 1751 C CA . LYS A 1 226 ? 9.555 11.07 16.828 1 97.06 226 LYS A CA 1
ATOM 1752 C C . LYS A 1 226 ? 8.344 10.5 16.109 1 97.06 226 LYS A C 1
ATOM 1754 O O . LYS A 1 226 ? 7.219 10.977 16.281 1 97.06 226 LYS A O 1
ATOM 1759 N N . SER A 1 227 ? 8.609 9.531 15.289 1 96.75 227 SER A N 1
ATOM 1760 C CA . SER A 1 227 ? 7.555 8.883 14.523 1 96.75 227 SER A CA 1
ATOM 1761 C C . SER A 1 227 ? 7.184 7.531 15.125 1 96.75 227 SER A C 1
ATOM 1763 O O . SER A 1 227 ? 8.055 6.77 15.547 1 96.75 227 SER A O 1
ATOM 1765 N N . PHE A 1 228 ? 5.922 7.258 15.242 1 97.12 228 PHE A N 1
ATOM 1766 C CA . PHE A 1 228 ? 5.387 5.988 15.719 1 97.12 228 PHE A CA 1
ATOM 1767 C C . PHE A 1 228 ? 4.348 5.438 14.75 1 97.12 228 PHE A C 1
ATOM 1769 O O . PHE A 1 228 ? 3.375 6.121 14.422 1 97.12 228 PHE A O 1
ATOM 1776 N N . VAL A 1 229 ? 4.539 4.207 14.312 1 95 229 VAL A N 1
ATOM 1777 C CA . VAL A 1 229 ? 3.629 3.629 13.328 1 95 229 VAL A CA 1
ATOM 1778 C C . VAL A 1 229 ? 2.625 2.717 14.031 1 95 229 VAL A C 1
ATOM 1780 O O . VAL A 1 229 ? 3.012 1.763 14.711 1 95 229 VAL A O 1
ATOM 1783 N N . PHE A 1 230 ? 1.378 3.072 13.953 1 96 230 PHE A N 1
ATOM 1784 C CA . PHE A 1 230 ? 0.282 2.201 14.359 1 96 230 PHE A CA 1
ATOM 1785 C C . PHE A 1 230 ? -0.242 1.403 13.172 1 96 230 PHE A C 1
ATOM 1787 O O . PHE A 1 230 ? -1.036 1.912 12.375 1 96 230 PHE A O 1
ATOM 1794 N N . ASP A 1 231 ? 0.217 0.199 13.062 1 90.19 231 ASP A N 1
ATOM 1795 C CA . ASP A 1 231 ? -0.113 -0.595 11.883 1 90.19 231 ASP A CA 1
ATOM 1796 C C . ASP A 1 231 ? -1.516 -1.188 11.992 1 90.19 231 ASP A C 1
ATOM 1798 O O . ASP A 1 231 ? -2.227 -0.934 12.969 1 90.19 231 ASP A O 1
ATOM 1802 N N . GLY A 1 232 ? -1.928 -1.907 11.047 1 87.06 232 GLY A N 1
ATOM 1803 C CA . GLY A 1 232 ? -3.275 -2.449 10.984 1 87.06 232 GLY A CA 1
ATOM 1804 C C . GLY A 1 232 ? -3.605 -3.357 12.156 1 87.06 232 GLY A C 1
ATOM 1805 O O . GLY A 1 232 ? -4.734 -3.359 12.648 1 87.06 232 GLY A O 1
ATOM 1806 N N . ALA A 1 233 ? -2.666 -4.145 12.578 1 84.69 233 ALA A N 1
ATOM 1807 C CA . ALA A 1 233 ? -2.885 -5.047 13.703 1 84.69 233 ALA A CA 1
ATOM 1808 C C . ALA A 1 233 ? -3.166 -4.266 14.984 1 84.69 233 ALA A C 1
ATOM 1810 O O . ALA A 1 233 ? -4.098 -4.586 15.727 1 84.69 233 ALA A O 1
ATOM 1811 N N . ILE A 1 234 ? -2.389 -3.273 15.195 1 90.88 234 ILE A N 1
ATOM 1812 C CA . ILE A 1 234 ? -2.557 -2.439 16.375 1 90.88 234 ILE A CA 1
ATOM 1813 C C . ILE A 1 234 ? -3.908 -1.731 16.328 1 90.88 234 ILE A C 1
ATOM 1815 O O . ILE A 1 234 ? -4.66 -1.739 17.312 1 90.88 234 ILE A O 1
ATOM 1819 N N . ILE A 1 235 ? -4.207 -1.155 15.219 1 92.62 235 ILE A N 1
ATOM 1820 C CA . ILE A 1 235 ? -5.441 -0.396 15.07 1 92.62 235 ILE A CA 1
ATOM 1821 C C . ILE A 1 235 ? -6.641 -1.323 15.258 1 92.62 235 ILE A C 1
ATOM 1823 O O . ILE A 1 235 ? -7.613 -0.962 15.922 1 92.62 235 ILE A O 1
ATOM 1827 N N . SER A 1 236 ? -6.547 -2.5 14.688 1 86.5 236 SER A N 1
ATOM 1828 C CA . SER A 1 236 ? -7.621 -3.473 14.852 1 86.5 236 SER A CA 1
ATOM 1829 C C . SER A 1 236 ? -7.801 -3.854 16.328 1 86.5 236 SER A C 1
ATOM 1831 O O . SER A 1 236 ? -8.93 -4.016 16.797 1 86.5 236 SER A O 1
ATOM 1833 N N . SER A 1 237 ? -6.719 -4.078 16.969 1 88.19 237 SER A N 1
ATOM 1834 C CA . SER A 1 237 ? -6.766 -4.402 18.391 1 88.19 237 SER A CA 1
ATOM 1835 C C . SER A 1 237 ? -7.398 -3.27 19.203 1 88.19 237 SER A C 1
ATOM 1837 O O . SER A 1 237 ? -8.188 -3.516 20.109 1 88.19 237 SER A O 1
ATOM 1839 N N . LEU A 1 238 ? -7.043 -2.068 18.875 1 92.06 238 LEU A N 1
ATOM 1840 C CA . LEU A 1 238 ? -7.609 -0.911 19.562 1 92.06 238 LEU A CA 1
ATOM 1841 C C . LEU A 1 238 ? -9.109 -0.809 19.297 1 92.06 238 LEU A C 1
ATOM 1843 O O . LEU A 1 238 ? -9.883 -0.503 20.203 1 92.06 238 LEU A O 1
ATOM 1847 N N . LYS A 1 239 ? -9.484 -1.052 18.062 1 89 239 LYS A N 1
ATOM 1848 C CA . LYS A 1 239 ? -10.906 -1.011 17.719 1 89 239 LYS A CA 1
ATOM 1849 C C . LYS A 1 239 ? -11.688 -2.07 18.5 1 89 239 LYS A C 1
ATOM 1851 O O . LYS A 1 239 ? -12.836 -1.842 18.891 1 89 239 LYS A O 1
ATOM 1856 N N . ALA A 1 240 ? -11.062 -3.184 18.672 1 84.19 240 ALA A N 1
ATOM 1857 C CA . ALA A 1 240 ? -11.711 -4.281 19.375 1 84.19 240 ALA A CA 1
ATOM 1858 C C . ALA A 1 240 ? -11.953 -3.916 20.844 1 84.19 240 ALA A C 1
ATOM 1860 O O . ALA A 1 240 ? -12.867 -4.445 21.484 1 84.19 240 ALA A O 1
ATOM 1861 N N . GLU A 1 241 ? -11.172 -3.037 21.344 1 87.06 241 GLU A N 1
ATOM 1862 C CA . GLU A 1 241 ? -11.305 -2.602 22.719 1 87.06 241 GLU A CA 1
ATOM 1863 C C . GLU A 1 241 ? -12.461 -1.624 22.891 1 87.06 241 GLU A C 1
ATOM 1865 O O . GLU A 1 241 ? -12.914 -1.377 24.016 1 87.06 241 GLU A O 1
ATOM 1870 N N . VAL A 1 242 ? -12.898 -1.108 21.844 1 89.75 242 VAL A N 1
ATOM 1871 C CA . VAL A 1 242 ? -13.875 -0.029 21.906 1 89.75 242 VAL A CA 1
ATOM 1872 C C . VAL A 1 242 ? -15.258 -0.564 21.547 1 89.75 242 VAL A C 1
ATOM 1874 O O . VAL A 1 242 ? -15.406 -1.329 20.594 1 89.75 242 VAL A O 1
ATOM 1877 N N . ASP A 1 243 ? -16.203 -0.477 22.375 1 79.69 243 ASP A N 1
ATOM 1878 C CA . ASP A 1 243 ? -17.578 -0.906 22.141 1 79.69 243 ASP A CA 1
ATOM 1879 C C . ASP A 1 243 ? -18.328 0.098 21.281 1 79.69 243 ASP A C 1
ATOM 1881 O O . ASP A 1 243 ? -19.328 0.684 21.719 1 79.69 243 ASP A O 1
ATOM 1885 N N . ILE A 1 244 ? -17.781 0.646 20.359 1 74.25 244 ILE A N 1
ATOM 1886 C CA . ILE A 1 244 ? -18.391 1.582 19.422 1 74.25 244 ILE A CA 1
ATOM 1887 C C . ILE A 1 244 ? -18.391 0.976 18.031 1 74.25 244 ILE A C 1
ATOM 1889 O O . ILE A 1 244 ? -17.438 0.306 17.625 1 74.25 244 ILE A O 1
ATOM 1893 N N . GLU A 1 245 ? -19.453 1.181 17.547 1 72.5 245 GLU A N 1
ATOM 1894 C CA . GLU A 1 245 ? -19.609 0.62 16.203 1 72.5 245 GLU A CA 1
ATOM 1895 C C . GLU A 1 245 ? -18.688 1.312 15.203 1 72.5 245 GLU A C 1
ATOM 1897 O O . GLU A 1 245 ? -18.781 2.523 15 1 72.5 245 GLU A O 1
ATOM 1902 N N . ALA A 1 246 ? -17.781 0.696 14.648 1 75 246 ALA A N 1
ATOM 1903 C CA . ALA A 1 246 ? -16.906 0.989 13.516 1 75 246 ALA A CA 1
ATOM 1904 C C . ALA A 1 246 ? -16.219 2.34 13.688 1 75 246 ALA A C 1
ATOM 1906 O O . ALA A 1 246 ? -16.328 3.215 12.828 1 75 246 ALA A O 1
ATOM 1907 N N . PRO A 1 247 ? -15.516 2.588 14.797 1 86.62 247 PRO A N 1
ATOM 1908 C CA . PRO A 1 247 ? -14.773 3.848 14.914 1 86.62 247 PRO A CA 1
ATOM 1909 C C . PRO A 1 247 ? -13.703 4 13.844 1 86.62 247 PRO A C 1
ATOM 1911 O O . PRO A 1 247 ? -13.109 3.008 13.406 1 86.62 247 PRO A O 1
ATOM 1914 N N . SER A 1 248 ? -13.539 5.223 13.328 1 90.75 248 SER A N 1
ATOM 1915 C CA . SER A 1 248 ? -12.484 5.457 12.344 1 90.75 248 SER A CA 1
ATOM 1916 C C . SER A 1 248 ? -11.109 5.211 12.938 1 90.75 248 SER A C 1
ATOM 1918 O O . SER A 1 248 ? -10.922 5.312 14.156 1 90.75 248 SER A O 1
ATOM 1920 N N . ARG A 1 249 ? -10.148 4.879 12.18 1 93.31 249 ARG A N 1
ATOM 1921 C CA . ARG A 1 249 ? -8.781 4.648 12.617 1 93.31 249 ARG A CA 1
ATOM 1922 C C . ARG A 1 249 ? -8.195 5.895 13.273 1 93.31 249 ARG A C 1
ATOM 1924 O O . ARG A 1 249 ? -7.484 5.797 14.273 1 93.31 249 ARG A O 1
ATOM 1931 N N . VAL A 1 250 ? -8.5 7.078 12.742 1 96.69 250 VAL A N 1
ATOM 1932 C CA . VAL A 1 250 ? -7.969 8.328 13.266 1 96.69 250 VAL A CA 1
ATOM 1933 C C . VAL A 1 250 ? -8.484 8.547 14.688 1 96.69 250 VAL A C 1
ATOM 1935 O O . VAL A 1 250 ? -7.715 8.906 15.586 1 96.69 250 VAL A O 1
ATOM 1938 N N . LEU A 1 251 ? -9.781 8.32 14.93 1 96.25 251 LEU A N 1
ATOM 1939 C CA . LEU A 1 251 ? -10.383 8.516 16.25 1 96.25 251 LEU A CA 1
ATOM 1940 C C . LEU A 1 251 ? -9.742 7.594 17.281 1 96.25 251 LEU A C 1
ATOM 1942 O O . LEU A 1 251 ? -9.398 8.023 18.375 1 96.25 251 LEU A O 1
ATOM 1946 N N . VAL A 1 252 ? -9.562 6.355 16.906 1 96.62 252 VAL A N 1
ATOM 1947 C CA . VAL A 1 252 ? -9.078 5.359 17.859 1 96.62 252 VAL A CA 1
ATOM 1948 C C . VAL A 1 252 ? -7.613 5.633 18.188 1 96.62 252 VAL A C 1
ATOM 1950 O O . VAL A 1 252 ? -7.207 5.539 19.344 1 96.62 252 VAL A O 1
ATOM 1953 N N . VAL A 1 253 ? -6.805 5.957 17.172 1 97.81 253 VAL A N 1
ATOM 1954 C CA . VAL A 1 253 ? -5.391 6.242 17.406 1 97.81 253 VAL A CA 1
ATOM 1955 C C . VAL A 1 253 ? -5.246 7.523 18.219 1 97.81 253 VAL A C 1
ATOM 1957 O O . VAL A 1 253 ? -4.43 7.59 19.141 1 97.81 253 VAL A O 1
ATOM 1960 N N . THR A 1 254 ? -6.023 8.547 17.891 1 98.38 254 THR A N 1
ATOM 1961 C CA . THR A 1 254 ? -6.016 9.789 18.656 1 98.38 254 THR A CA 1
ATOM 1962 C C . THR A 1 254 ? -6.355 9.516 20.125 1 98.38 254 THR A C 1
ATOM 1964 O O . THR A 1 254 ? -5.652 9.984 21.016 1 98.38 254 THR A O 1
ATOM 1967 N N . ALA A 1 255 ? -7.422 8.758 20.359 1 97.81 255 ALA A N 1
ATOM 1968 C CA . ALA A 1 255 ? -7.844 8.438 21.719 1 97.81 255 ALA A CA 1
ATOM 1969 C C . ALA A 1 255 ? -6.766 7.648 22.453 1 97.81 255 ALA A C 1
ATOM 1971 O O . ALA A 1 255 ? -6.543 7.863 23.641 1 97.81 255 ALA A O 1
ATOM 1972 N N . HIS A 1 256 ? -6.176 6.746 21.766 1 97.75 256 HIS A N 1
ATOM 1973 C CA . HIS A 1 256 ? -5.121 5.938 22.375 1 97.75 256 HIS A CA 1
ATOM 1974 C C . HIS A 1 256 ? -3.939 6.801 22.797 1 97.75 256 HIS A C 1
ATOM 1976 O O . HIS A 1 256 ? -3.408 6.641 23.891 1 97.75 256 HIS A O 1
ATOM 1982 N N . ILE A 1 257 ? -3.479 7.664 21.922 1 98.38 257 ILE A N 1
ATOM 1983 C CA . ILE A 1 257 ? -2.385 8.57 22.234 1 98.38 257 ILE A CA 1
ATOM 1984 C C . ILE A 1 257 ? -2.787 9.469 23.406 1 98.38 257 ILE A C 1
ATOM 1986 O O . ILE A 1 257 ? -2.01 9.664 24.344 1 98.38 257 ILE A O 1
ATOM 1990 N N . TRP A 1 258 ? -4.004 9.984 23.359 1 98.06 258 TRP A N 1
ATOM 1991 C CA . TRP A 1 258 ? -4.523 10.828 24.422 1 98.06 258 TRP A CA 1
ATOM 1992 C C . TRP A 1 258 ? -4.516 10.086 25.766 1 98.06 258 TRP A C 1
ATOM 1994 O O . TRP A 1 258 ? -4.055 10.625 26.781 1 98.06 258 TRP A O 1
ATOM 2004 N N . ARG A 1 259 ? -4.996 8.836 25.766 1 96.5 259 ARG A N 1
ATOM 2005 C CA . ARG A 1 259 ? -4.977 8.008 26.969 1 96.5 259 ARG A CA 1
ATOM 2006 C C . ARG A 1 259 ? -3.562 7.875 27.516 1 96.5 259 ARG A C 1
ATOM 2008 O O . ARG A 1 259 ? -3.354 7.961 28.734 1 96.5 259 ARG A O 1
ATOM 2015 N N . THR A 1 260 ? -2.672 7.629 26.625 1 96.81 260 THR A N 1
ATOM 2016 C CA . THR A 1 260 ? -1.272 7.488 27.016 1 96.81 260 THR A CA 1
ATOM 2017 C C . THR A 1 260 ? -0.755 8.773 27.656 1 96.81 260 THR A C 1
ATOM 2019 O O . THR A 1 260 ? -0.063 8.727 28.672 1 96.81 260 THR A O 1
ATOM 2022 N N . LEU A 1 261 ? -1.085 9.898 27.109 1 97.12 261 LEU A N 1
ATOM 2023 C CA . LEU A 1 261 ? -0.639 11.195 27.625 1 97.12 261 LEU A CA 1
ATOM 2024 C C . LEU A 1 261 ? -1.229 11.469 29 1 97.12 261 LEU A C 1
ATOM 2026 O O . LEU A 1 261 ? -0.548 12.008 29.875 1 97.12 261 LEU A O 1
ATOM 2030 N N . ILE A 1 262 ? -2.502 11.148 29.156 1 96.12 262 ILE A N 1
ATOM 2031 C CA . ILE A 1 262 ? -3.143 11.305 30.453 1 96.12 262 ILE A CA 1
ATOM 2032 C C . ILE A 1 262 ? -2.395 10.477 31.5 1 96.12 262 ILE A C 1
ATOM 2034 O O . ILE A 1 262 ? -2.139 10.953 32.625 1 96.12 262 ILE A O 1
ATOM 2038 N N . GLY A 1 263 ? -2.041 9.266 31.141 1 94.38 263 GLY A N 1
ATOM 2039 C CA . GLY A 1 263 ? -1.28 8.414 32.031 1 94.38 263 GLY A CA 1
ATOM 2040 C C . GLY A 1 263 ? 0.082 8.977 32.375 1 94.38 263 GLY A C 1
ATOM 2041 O O . GLY A 1 263 ? 0.484 8.961 33.562 1 94.38 263 GLY A O 1
ATOM 2042 N N . ILE A 1 264 ? 0.765 9.469 31.391 1 95.25 264 ILE A N 1
ATOM 2043 C CA . ILE A 1 264 ? 2.09 10.047 31.609 1 95.25 264 ILE A CA 1
ATOM 2044 C C . ILE A 1 264 ? 1.989 11.242 32.531 1 95.25 264 ILE A C 1
ATOM 2046 O O . ILE A 1 264 ? 2.797 11.383 33.469 1 95.25 264 ILE A O 1
ATOM 2050 N N . ALA A 1 265 ? 0.99 12.094 32.312 1 94.25 265 ALA A N 1
ATOM 2051 C CA . ALA A 1 265 ? 0.79 13.273 33.156 1 94.25 265 ALA A CA 1
ATOM 2052 C C . ALA A 1 265 ? 0.488 12.867 34.594 1 94.25 265 ALA A C 1
ATOM 2054 O O . ALA A 1 265 ? 0.978 13.492 35.531 1 94.25 265 ALA A O 1
ATOM 2055 N N . ARG A 1 266 ? -0.312 11.867 34.75 1 92.75 266 ARG A N 1
ATOM 2056 C CA . ARG A 1 266 ? -0.664 11.383 36.094 1 92.75 266 ARG A CA 1
ATOM 2057 C C . ARG A 1 266 ? 0.578 10.938 36.875 1 92.75 266 ARG A C 1
ATOM 2059 O O . ARG A 1 266 ? 0.748 11.281 38.031 1 92.75 266 ARG A O 1
ATOM 2066 N N . VAL A 1 267 ? 1.39 10.203 36.188 1 91.94 267 VAL A N 1
ATOM 2067 C CA . VAL A 1 267 ? 2.602 9.688 36.812 1 91.94 267 VAL A CA 1
ATOM 2068 C C . VAL A 1 267 ? 3.555 10.844 37.125 1 91.94 267 VAL A C 1
ATOM 2070 O O . VAL A 1 267 ? 4.113 10.914 38.219 1 91.94 267 VAL A O 1
ATOM 2073 N N . LYS A 1 268 ? 3.711 11.672 36.219 1 91.69 268 LYS A N 1
ATOM 2074 C CA . LYS A 1 268 ? 4.637 12.789 36.344 1 91.69 268 LYS A CA 1
ATOM 2075 C C . LYS A 1 268 ? 4.254 13.703 37.5 1 91.69 268 LYS A C 1
ATOM 2077 O O . LYS A 1 268 ? 5.125 14.195 38.219 1 91.69 268 LYS A O 1
ATOM 2082 N N . HIS A 1 269 ? 2.941 13.922 37.719 1 91.44 269 HIS A N 1
ATOM 2083 C CA . HIS A 1 269 ? 2.488 14.883 38.719 1 91.44 269 HIS A CA 1
ATOM 2084 C C . HIS A 1 269 ? 2.039 14.188 39.969 1 91.44 269 HIS A C 1
ATOM 2086 O O . HIS A 1 269 ? 1.768 14.836 41 1 91.44 269 HIS A O 1
ATOM 2092 N N . GLY A 1 270 ? 1.95 12.898 39.906 1 91.25 270 GLY A N 1
ATOM 2093 C CA . GLY A 1 270 ? 1.534 12.125 41.062 1 91.25 270 GLY A CA 1
ATOM 2094 C C . GLY A 1 270 ? 0.046 12.211 41.344 1 91.25 270 GLY A C 1
ATOM 2095 O O . GLY A 1 270 ? -0.423 11.781 42.406 1 91.25 270 GLY A O 1
ATOM 2096 N N . ARG A 1 271 ? -0.657 12.875 40.5 1 90.75 271 ARG A N 1
ATOM 2097 C CA . ARG A 1 271 ? -2.105 13.031 40.594 1 90.75 271 ARG A CA 1
ATOM 2098 C C . ARG A 1 271 ? -2.736 13.18 39.219 1 90.75 271 ARG A C 1
ATOM 2100 O O . ARG A 1 271 ? -2.074 13.609 38.25 1 90.75 271 ARG A O 1
ATOM 2107 N N . PRO A 1 272 ? -3.998 12.859 39.125 1 90.5 272 PRO A N 1
ATOM 2108 C CA . PRO A 1 272 ? -4.68 13.109 37.844 1 90.5 272 PRO A CA 1
ATOM 2109 C C . PRO A 1 272 ? -4.727 14.594 37.469 1 90.5 272 PRO A C 1
ATOM 2111 O O . PRO A 1 272 ? -4.91 15.438 38.375 1 90.5 272 PRO A O 1
ATOM 2114 N N . ARG A 1 273 ? -4.602 14.875 36.188 1 92.31 273 ARG A N 1
ATOM 2115 C CA . ARG A 1 273 ? -4.695 16.234 35.688 1 92.31 273 ARG A CA 1
ATOM 2116 C C . ARG A 1 273 ? -5.762 16.328 34.594 1 92.31 273 ARG A C 1
ATOM 2118 O O . ARG A 1 273 ? -5.965 15.383 33.844 1 92.31 273 ARG A O 1
ATOM 2125 N N . PRO A 1 274 ? -6.418 17.469 34.625 1 94.5 274 PRO A N 1
ATOM 2126 C CA . PRO A 1 274 ? -7.309 17.672 33.469 1 94.5 274 PRO A CA 1
ATOM 2127 C C . PRO A 1 274 ? -6.551 17.781 32.156 1 94.5 274 PRO A C 1
ATOM 2129 O O . PRO A 1 274 ? -5.414 18.266 32.125 1 94.5 274 PRO A O 1
ATOM 2132 N N . SER A 1 275 ? -7.156 17.266 31.188 1 95.62 275 SER A N 1
ATOM 2133 C CA . SER A 1 2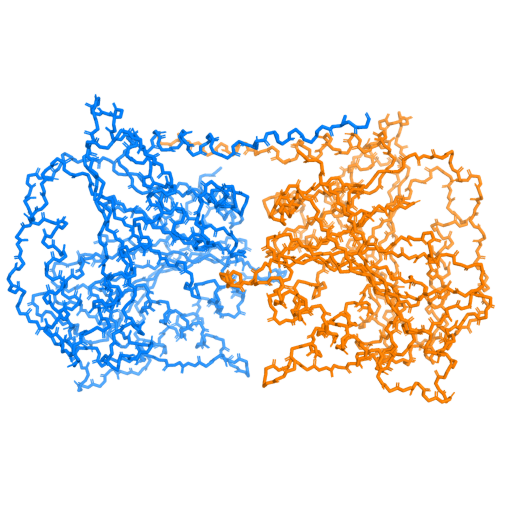75 ? -6.566 17.297 29.844 1 95.62 275 SER A CA 1
ATOM 2134 C C . SER A 1 275 ? -7.551 17.844 28.812 1 95.62 275 SER A C 1
ATOM 2136 O O . SER A 1 275 ? -8.758 17.609 28.922 1 95.62 275 SER A O 1
ATOM 2138 N N . LEU A 1 276 ? -7.039 18.656 27.938 1 96.88 276 LEU A N 1
ATOM 2139 C CA . LEU A 1 276 ? -7.824 19.234 26.859 1 96.88 276 LEU A CA 1
ATOM 2140 C C . LEU A 1 276 ? -7.242 18.859 25.5 1 96.88 276 LEU A C 1
ATOM 2142 O O . LEU A 1 276 ? -6.094 19.203 25.203 1 96.88 276 LEU A O 1
ATOM 2146 N N . VAL A 1 277 ? -8.023 18.156 24.703 1 97.81 277 VAL A N 1
ATOM 2147 C CA . VAL A 1 277 ? -7.621 17.828 23.344 1 97.81 277 VAL A CA 1
ATOM 2148 C C . VAL A 1 277 ? -8.109 18.922 22.375 1 97.81 277 VAL A C 1
ATOM 2150 O O . VAL A 1 277 ? -9.25 19.375 22.484 1 97.81 277 VAL A O 1
ATOM 2153 N N . SER A 1 278 ? -7.227 19.406 21.625 1 97.75 278 SER A N 1
ATOM 2154 C CA . SER A 1 278 ? -7.543 20.234 20.453 1 97.75 278 SER A CA 1
ATOM 2155 C C . SER A 1 278 ? -7.34 19.438 19.156 1 97.75 278 SER A C 1
ATOM 2157 O O . SER A 1 278 ? -6.242 18.953 18.891 1 97.75 278 SER A O 1
ATOM 2159 N N . PHE A 1 279 ? -8.359 19.297 18.375 1 97.69 279 PHE A N 1
ATOM 2160 C CA . PHE A 1 279 ? -8.305 18.531 17.141 1 97.69 279 PHE A CA 1
ATOM 2161 C C . PHE A 1 279 ? -8.703 19.375 15.953 1 97.69 279 PHE A C 1
ATOM 2163 O O . PHE A 1 279 ? -9.82 19.906 15.898 1 97.69 279 PHE A O 1
ATOM 2170 N N . ALA A 1 280 ? -7.816 19.5 14.977 1 97.25 280 ALA A N 1
ATOM 2171 C CA . ALA A 1 280 ? -8.062 20.312 13.781 1 97.25 280 ALA A CA 1
ATOM 2172 C C . ALA A 1 280 ? -9.031 19.609 12.836 1 97.25 280 ALA A C 1
ATOM 2174 O O . ALA A 1 280 ? -8.992 18.391 12.688 1 97.25 280 ALA A O 1
ATOM 2175 N N . MET A 1 281 ? -9.883 20.406 12.172 1 95.94 281 MET A N 1
ATOM 2176 C CA . MET A 1 281 ? -10.883 19.891 11.234 1 95.94 281 MET A CA 1
ATOM 2177 C C . MET A 1 281 ? -10.859 20.688 9.938 1 95.94 281 MET A C 1
ATOM 2179 O O . MET A 1 281 ? -10.719 21.922 9.953 1 95.94 281 MET A O 1
ATOM 2183 N N . ASN A 1 282 ? -10.992 20 8.883 1 94.62 282 ASN A N 1
ATOM 2184 C CA . ASN A 1 282 ? -11.141 20.656 7.59 1 94.62 282 ASN A CA 1
ATOM 2185 C C . ASN A 1 282 ? -12.523 21.281 7.438 1 94.62 282 ASN A C 1
ATOM 2187 O O . ASN A 1 282 ? -13.539 20.625 7.645 1 94.62 282 ASN A O 1
ATOM 2191 N N . LEU A 1 283 ? -12.562 22.5 7.031 1 94.69 283 LEU A N 1
ATOM 2192 C CA . LEU A 1 283 ? -13.828 23.219 6.922 1 94.69 283 LEU A CA 1
ATOM 2193 C C . LEU A 1 283 ? -14.406 23.078 5.52 1 94.69 283 LEU A C 1
ATOM 2195 O O . LEU A 1 283 ? -15.586 23.375 5.297 1 94.69 283 LEU A O 1
ATOM 2199 N N . ARG A 1 284 ? -13.508 22.766 4.578 1 92.94 284 ARG A N 1
ATOM 2200 C CA . ARG A 1 284 ? -14.008 22.578 3.221 1 92.94 284 ARG A CA 1
ATOM 2201 C C . ARG A 1 284 ? -15.086 21.5 3.172 1 92.94 284 ARG A C 1
ATOM 2203 O O . ARG A 1 284 ? -14.875 20.375 3.65 1 92.94 284 ARG A O 1
ATOM 2210 N N . GLY A 1 285 ? -16.203 21.828 2.652 1 88.19 285 GLY A N 1
ATOM 2211 C CA . GLY A 1 285 ? -17.297 20.875 2.555 1 88.19 285 GLY A CA 1
ATOM 2212 C C . GLY A 1 285 ? -18.125 20.797 3.822 1 88.19 285 GLY A C 1
ATOM 2213 O O . GLY A 1 285 ? -19.156 20.109 3.859 1 88.19 285 GLY A O 1
ATOM 2214 N N . ARG A 1 286 ? -17.734 21.469 4.859 1 88.69 286 ARG A N 1
ATOM 2215 C CA . ARG A 1 286 ? -18.438 21.359 6.137 1 88.69 286 ARG A CA 1
ATOM 2216 C C . ARG A 1 286 ? -19.266 22.609 6.41 1 88.69 286 ARG A C 1
ATOM 2218 O O . ARG A 1 286 ? -20.172 22.594 7.242 1 88.69 286 ARG A O 1
ATOM 2225 N N . ILE A 1 287 ? -18.906 23.672 5.793 1 89.19 287 ILE A N 1
ATOM 2226 C CA . ILE A 1 287 ? -19.625 24.922 5.988 1 89.19 287 ILE A CA 1
ATOM 2227 C C . ILE A 1 287 ? -20.484 25.234 4.758 1 89.19 287 ILE A C 1
ATOM 2229 O O . ILE A 1 287 ? -20.078 24.922 3.631 1 89.19 287 ILE A O 1
ATOM 2233 N N . PRO A 1 288 ? -21.625 25.703 4.961 1 85.25 288 PRO A N 1
ATOM 2234 C CA . PRO A 1 288 ? -22.547 25.953 3.854 1 85.25 288 PRO A CA 1
ATOM 2235 C C . PRO A 1 288 ? -22.188 27.203 3.055 1 85.25 288 PRO A C 1
ATOM 2237 O O . PRO A 1 288 ? -22.969 27.641 2.205 1 85.25 288 PRO A O 1
ATOM 2240 N N . LEU A 1 289 ? -21.109 27.828 3.217 1 80.94 289 LEU A N 1
ATOM 2241 C CA . LEU A 1 289 ? -20.688 29.031 2.494 1 80.94 289 LEU A CA 1
ATOM 2242 C C . LEU A 1 289 ? -19.953 28.656 1.213 1 80.94 289 LEU A C 1
ATOM 2244 O O . LEU A 1 289 ? -18.812 29.094 1.002 1 80.94 289 LEU A O 1
ATOM 2248 N N . GLN A 1 290 ? -20.469 28.156 0.264 1 78.94 290 GLN A N 1
ATOM 2249 C CA . GLN A 1 290 ? -19.969 27.75 -1.046 1 78.94 290 GLN A CA 1
ATOM 2250 C C . GLN A 1 290 ? -18.453 27.828 -1.111 1 78.94 290 GLN A C 1
ATOM 2252 O O . GLN A 1 290 ? -17.906 28.547 -1.954 1 78.94 290 GLN A O 1
ATOM 2257 N N . ILE A 1 291 ? -17.781 27.266 -0.258 1 83.75 291 ILE A N 1
ATOM 2258 C CA . ILE A 1 291 ? -16.328 27.188 -0.3 1 83.75 291 ILE A CA 1
ATOM 2259 C C . ILE A 1 291 ? -15.883 26.141 -1.316 1 83.75 291 ILE A C 1
ATOM 2261 O O . ILE A 1 291 ? -16.266 24.984 -1.225 1 83.75 291 ILE A O 1
ATOM 2265 N N . PRO A 1 292 ? -15.125 26.578 -2.201 1 84.12 292 PRO A N 1
ATOM 2266 C CA . PRO A 1 292 ? -14.633 25.609 -3.172 1 84.12 292 PRO A CA 1
ATOM 2267 C C . PRO A 1 292 ? -13.734 24.547 -2.541 1 84.12 292 PRO A C 1
ATOM 2269 O O . PRO A 1 292 ? -12.992 24.844 -1.601 1 84.12 292 PRO A O 1
ATOM 2272 N N . LYS A 1 293 ? -13.734 23.359 -3.105 1 86.38 293 LYS A N 1
ATOM 2273 C CA . LYS A 1 293 ? -12.906 22.266 -2.613 1 86.38 293 LYS A CA 1
ATOM 2274 C C . LYS A 1 293 ? -11.422 22.594 -2.762 1 86.38 293 LYS A C 1
ATOM 2276 O O . LYS A 1 293 ? -10.594 22.141 -1.967 1 86.38 293 LYS A O 1
ATOM 2281 N N . ASN A 1 294 ? -11.141 23.422 -3.709 1 91.88 294 ASN A N 1
ATOM 2282 C CA . ASN A 1 294 ? -9.758 23.812 -3.951 1 91.88 294 ASN A CA 1
ATOM 2283 C C . ASN A 1 294 ? -9.461 25.203 -3.412 1 91.88 294 ASN A C 1
ATOM 2285 O O . ASN A 1 294 ? -8.578 25.906 -3.92 1 91.88 294 ASN A O 1
ATOM 2289 N N . GLY A 1 295 ? -10.266 25.609 -2.438 1 94.5 295 GLY A N 1
ATOM 2290 C CA . GLY A 1 295 ? -10.023 26.891 -1.808 1 94.5 295 GLY A CA 1
ATOM 2291 C C . GLY A 1 295 ? -8.625 27.016 -1.221 1 94.5 295 GLY A C 1
ATOM 2292 O O . GLY A 1 295 ? -8.188 26.156 -0.459 1 94.5 295 GLY A O 1
ATOM 2293 N N . PHE A 1 296 ? -7.949 28.125 -1.604 1 96.81 296 PHE A N 1
ATOM 2294 C CA . PHE A 1 296 ? -6.59 28.391 -1.14 1 96.81 296 PHE A CA 1
ATOM 2295 C C . PHE A 1 296 ? -6.605 29.203 0.145 1 96.81 296 PHE A C 1
ATOM 2297 O O . PHE A 1 296 ? -7.363 30.172 0.265 1 96.81 296 PHE A O 1
ATOM 2304 N N . GLY A 1 297 ? -5.789 28.797 1.164 1 96.69 297 GLY A N 1
ATOM 2305 C CA . GLY A 1 297 ? -5.727 29.453 2.461 1 96.69 297 GLY A CA 1
ATOM 2306 C C . GLY A 1 297 ? -5.898 28.5 3.623 1 96.69 297 GLY A C 1
ATOM 2307 O O . GLY A 1 297 ? -5.754 27.281 3.463 1 96.69 297 GLY A O 1
ATOM 2308 N N . ASN A 1 298 ? -6.062 29.031 4.758 1 96.69 298 ASN A N 1
ATOM 2309 C CA . ASN A 1 298 ? -6.375 28.25 5.945 1 96.69 298 ASN A CA 1
ATOM 2310 C C . ASN A 1 298 ? -7.879 28.078 6.125 1 96.69 298 ASN A C 1
ATOM 2312 O O . ASN A 1 298 ? -8.578 29.031 6.473 1 96.69 298 ASN A O 1
ATOM 2316 N N . LEU A 1 299 ? -8.352 26.938 5.824 1 96 299 LEU A N 1
ATOM 2317 C CA . LEU A 1 299 ? -9.742 26.578 6.074 1 96 299 LEU A CA 1
ATOM 2318 C C . LEU A 1 299 ? -9.836 25.453 7.105 1 96 299 LEU A C 1
ATOM 2320 O O . LEU A 1 299 ? -10.281 24.344 6.789 1 96 299 LEU A O 1
ATOM 2324 N N . VAL A 1 300 ? -9.438 25.844 8.328 1 96.44 300 VAL A N 1
ATOM 2325 C CA . VAL A 1 300 ? -9.312 24.875 9.414 1 96.44 300 VAL A CA 1
ATOM 2326 C C . VAL A 1 300 ? -10.172 25.297 10.602 1 96.44 300 VAL A C 1
ATOM 2328 O O . VAL A 1 300 ? -10.102 26.453 11.047 1 96.44 300 VAL A O 1
ATOM 2331 N N . GLY A 1 301 ? -11.062 24.438 10.969 1 95.69 301 GLY A N 1
ATOM 2332 C CA . GLY A 1 301 ? -11.75 24.547 12.242 1 95.69 301 GLY A CA 1
ATOM 2333 C C . GLY A 1 301 ? -11.188 23.609 13.305 1 95.69 301 GLY A C 1
ATOM 2334 O O . GLY A 1 301 ? -10.203 22.906 13.055 1 95.69 301 GLY A O 1
ATOM 2335 N N . HIS A 1 302 ? -11.758 23.703 14.531 1 96.5 302 HIS A N 1
ATOM 2336 C CA . HIS A 1 302 ? -11.234 22.891 15.617 1 96.5 302 HIS A CA 1
ATOM 2337 C C . HIS A 1 302 ? -12.352 22.406 16.531 1 96.5 302 HIS A C 1
ATOM 2339 O O . HIS A 1 302 ? -13.383 23.062 16.656 1 96.5 302 HIS A O 1
ATOM 2345 N N . THR A 1 303 ? -12.117 21.297 17.062 1 96.56 303 THR A N 1
ATOM 2346 C CA . THR A 1 303 ? -12.938 20.781 18.141 1 96.56 303 THR A CA 1
ATOM 2347 C C . THR A 1 303 ? -12.094 20.547 19.391 1 96.56 303 THR A C 1
ATOM 2349 O O . THR A 1 303 ? -10.883 20.359 19.297 1 96.56 303 THR A O 1
ATOM 2352 N N . THR A 1 304 ? -12.711 20.734 20.562 1 97.38 304 THR A N 1
ATOM 2353 C CA . THR A 1 304 ? -12.023 20.453 21.828 1 97.38 304 THR A CA 1
ATOM 2354 C C . THR A 1 304 ? -12.781 19.406 22.641 1 97.38 304 THR A C 1
ATOM 2356 O O . THR A 1 304 ? -14.008 19.312 22.562 1 97.38 304 THR A O 1
ATOM 2359 N N . VAL A 1 305 ? -12.062 18.594 23.266 1 97.19 305 VAL A N 1
ATOM 2360 C CA . VAL A 1 305 ? -12.617 17.594 24.172 1 97.19 305 VAL A CA 1
ATOM 2361 C C . VAL A 1 305 ? -11.875 17.641 25.516 1 97.19 305 VAL A C 1
ATOM 2363 O O . VAL A 1 305 ? -10.641 17.641 25.547 1 97.19 305 VAL A O 1
ATOM 2366 N N . GLN A 1 306 ? -12.633 17.656 26.594 1 94.12 306 GLN A N 1
ATOM 2367 C CA . GLN A 1 306 ? -12.023 17.766 27.922 1 94.12 306 GLN A CA 1
ATOM 2368 C C . GLN A 1 306 ? -12.086 16.438 28.672 1 94.12 306 GLN A C 1
ATOM 2370 O O . GLN A 1 306 ? -13.078 15.719 28.578 1 94.12 306 GLN A O 1
ATOM 2375 N N . PHE A 1 307 ? -11.047 16.109 29.281 1 93.25 307 PHE A N 1
ATOM 2376 C CA . PHE A 1 307 ? -10.969 15.055 30.281 1 93.25 307 PHE A CA 1
ATOM 2377 C C . PHE A 1 307 ? -10.742 15.656 31.672 1 93.25 307 PHE A C 1
ATOM 2379 O O . PHE A 1 307 ? -9.82 16.438 31.875 1 93.25 307 PHE A O 1
ATOM 2386 N N . TYR A 1 308 ? -11.555 15.211 32.625 1 91.31 308 TYR A N 1
ATOM 2387 C CA . TYR A 1 308 ? -11.5 15.812 33.938 1 91.31 308 TYR A CA 1
ATOM 2388 C C . TYR A 1 308 ? -10.711 14.938 34.906 1 91.31 308 TYR A C 1
ATOM 2390 O O . TYR A 1 308 ? -10.789 13.703 34.844 1 91.31 308 TYR A O 1
ATOM 2398 N N . ALA A 1 309 ? -10.07 15.578 35.812 1 85.31 309 ALA A N 1
ATOM 2399 C CA . ALA A 1 309 ? -9.195 14.898 36.75 1 85.31 309 ALA A CA 1
ATOM 2400 C C . ALA A 1 309 ? -9.992 13.984 37.688 1 85.31 309 ALA A C 1
ATOM 2402 O O . ALA A 1 309 ? -9.461 13.016 38.219 1 85.31 309 ALA A O 1
ATOM 2403 N N . SER A 1 310 ? -11.102 14.312 37.875 1 83.25 310 SER A N 1
ATOM 2404 C CA . SER A 1 310 ? -11.93 13.57 38.812 1 83.25 310 SER A CA 1
ATOM 2405 C C . SER A 1 310 ? -12.297 12.195 38.25 1 83.25 310 SER A C 1
ATOM 2407 O O . SER A 1 310 ? -12.766 11.328 39 1 83.25 310 SER A O 1
ATOM 2409 N N . GLU A 1 311 ? -11.945 12.016 37.094 1 74.44 311 GLU A N 1
ATOM 2410 C CA . GLU A 1 311 ? -12.32 10.75 36.469 1 74.44 311 GLU A CA 1
ATOM 2411 C C . GLU A 1 311 ? -11.32 9.648 36.812 1 74.44 311 GLU A C 1
ATOM 2413 O O . GLU A 1 311 ? -10.109 9.859 36.75 1 74.44 311 GLU A O 1
ATOM 2418 N N . SER A 1 312 ? -11.719 8.578 37.375 1 67.69 312 SER A N 1
ATOM 2419 C CA . SER A 1 312 ? -10.875 7.527 37.938 1 67.69 312 SER A CA 1
ATOM 2420 C C . SER A 1 312 ? -10.289 6.656 36.844 1 67.69 312 SER A C 1
ATOM 2422 O O . SER A 1 312 ? -9.094 6.344 36.844 1 67.69 312 SER A O 1
ATOM 2424 N N . LYS A 1 313 ? -11.133 6.246 35.938 1 79 313 LYS A N 1
ATOM 2425 C CA . LYS A 1 313 ? -10.664 5.289 34.938 1 79 313 LYS A CA 1
ATOM 2426 C C . LYS A 1 313 ? -10.656 5.91 33.531 1 79 313 LYS A C 1
ATOM 2428 O O . LYS A 1 313 ? -11.594 6.613 33.156 1 79 313 LYS A O 1
ATOM 2433 N N . VAL A 1 314 ? -9.492 5.762 33 1 87 314 VAL A N 1
ATOM 2434 C CA . VAL A 1 314 ? -9.375 6.23 31.609 1 87 314 VAL A CA 1
ATOM 2435 C C . VAL A 1 314 ? -9.648 5.078 30.656 1 87 314 VAL A C 1
ATOM 2437 O O . VAL A 1 314 ? -8.789 4.215 30.438 1 87 314 VAL A O 1
ATOM 2440 N N . ASP A 1 315 ? -10.781 5.055 30.125 1 91.5 315 ASP A N 1
ATOM 2441 C CA . ASP A 1 315 ? -11.219 4.016 29.203 1 91.5 315 ASP A CA 1
ATOM 2442 C C . ASP A 1 315 ? -11.109 4.492 27.75 1 91.5 315 ASP A C 1
ATOM 2444 O O . ASP A 1 315 ? -11.547 5.598 27.422 1 91.5 315 ASP A O 1
ATOM 2448 N N . LEU A 1 316 ? -10.508 3.609 26.984 1 94.56 316 LEU A N 1
ATOM 2449 C CA . LEU A 1 316 ? -10.32 3.971 25.578 1 94.56 316 LEU A CA 1
ATOM 2450 C C . LEU A 1 316 ? -11.664 4.207 24.891 1 94.56 316 LEU A C 1
ATOM 2452 O O . LEU A 1 316 ? -11.812 5.156 24.125 1 94.56 316 LEU A O 1
ATOM 2456 N N . GLY A 1 317 ? -12.609 3.326 25.172 1 94.25 317 GLY A N 1
ATOM 2457 C CA . GLY A 1 317 ? -13.93 3.479 24.578 1 94.25 317 GLY A CA 1
ATOM 2458 C C . GLY A 1 317 ? -14.586 4.801 24.922 1 94.25 317 GLY A C 1
ATOM 2459 O O . GLY A 1 317 ? -15.219 5.43 24.078 1 94.25 317 GLY A O 1
ATOM 2460 N N . ASP A 1 318 ? -14.438 5.199 26.125 1 93.62 318 ASP A N 1
ATOM 2461 C CA . ASP A 1 318 ? -14.992 6.469 26.578 1 93.62 318 ASP A CA 1
ATOM 2462 C C . ASP A 1 318 ? -14.344 7.645 25.859 1 93.62 318 ASP A C 1
ATOM 2464 O O . ASP A 1 318 ? -15.023 8.578 25.422 1 93.62 318 ASP A O 1
ATOM 2468 N N . LEU A 1 319 ? -13.07 7.625 25.781 1 96 319 LEU A N 1
ATOM 2469 C CA . LEU A 1 319 ? -12.352 8.711 25.109 1 96 319 LEU A CA 1
ATOM 2470 C C . LEU A 1 319 ? -12.727 8.789 23.641 1 96 319 LEU A C 1
ATOM 2472 O O . LEU A 1 319 ? -12.922 9.883 23.109 1 96 319 LEU A O 1
ATOM 2476 N N . VAL A 1 320 ? -12.812 7.613 22.969 1 96.56 320 VAL A N 1
ATOM 2477 C CA . VAL A 1 320 ? -13.227 7.566 21.578 1 96.56 320 VAL A CA 1
ATOM 2478 C C . VAL A 1 320 ? -14.617 8.18 21.422 1 96.56 320 VAL A C 1
ATOM 2480 O O . VAL A 1 320 ? -14.859 8.969 20.516 1 96.56 320 VAL A O 1
ATOM 2483 N N . ASN A 1 321 ? -15.477 7.805 22.328 1 94.62 321 ASN A N 1
ATOM 2484 C CA . ASN A 1 321 ? -16.844 8.312 22.266 1 94.62 321 ASN A CA 1
ATOM 2485 C C . ASN A 1 321 ? -16.891 9.828 22.469 1 94.62 321 ASN A C 1
ATOM 2487 O O . ASN A 1 321 ? -17.672 10.523 21.812 1 94.62 321 ASN A O 1
ATOM 2491 N N . ARG A 1 322 ? -16.172 10.312 23.359 1 95.19 322 ARG A N 1
ATOM 2492 C CA . ARG A 1 322 ? -16.109 11.75 23.609 1 95.19 322 ARG A CA 1
ATOM 2493 C C . ARG A 1 322 ? -15.602 12.492 22.375 1 95.19 322 ARG A C 1
ATOM 2495 O O . ARG A 1 322 ? -16.156 13.531 22 1 95.19 322 ARG A O 1
ATOM 2502 N N . LEU A 1 323 ? -14.547 11.984 21.812 1 96.69 323 LEU A N 1
ATOM 2503 C CA . LEU A 1 323 ? -13.984 12.586 20.609 1 96.69 323 LEU A CA 1
ATOM 2504 C C . LEU A 1 323 ? -15 12.578 19.484 1 96.69 323 LEU A C 1
ATOM 2506 O O . LEU A 1 323 ? -15.219 13.602 18.828 1 96.69 323 LEU A O 1
ATOM 2510 N N . LYS A 1 324 ? -15.578 11.398 19.266 1 95.38 324 LYS A N 1
ATOM 2511 C CA . LYS A 1 324 ? -16.578 11.242 18.219 1 95.38 324 LYS A CA 1
ATOM 2512 C C . LYS A 1 324 ? -17.734 12.219 18.406 1 95.38 324 LYS A C 1
ATOM 2514 O O . LYS A 1 324 ? -18.156 12.883 17.453 1 95.38 324 LYS A O 1
ATOM 2519 N N . THR A 1 325 ? -18.234 12.305 19.609 1 95.62 325 THR A N 1
ATOM 2520 C CA . THR A 1 325 ? -19.359 13.18 19.938 1 95.62 325 THR A CA 1
ATOM 2521 C C . THR A 1 325 ? -18.984 14.648 19.734 1 95.62 325 THR A C 1
ATOM 2523 O O . THR A 1 325 ? -19.766 15.422 19.172 1 95.62 325 THR A O 1
ATOM 2526 N N . ALA A 1 326 ? -17.844 15.023 20.188 1 96.88 326 ALA A N 1
ATOM 2527 C CA . ALA A 1 326 ? -17.375 16.406 20.047 1 96.88 326 ALA A CA 1
ATOM 2528 C C . ALA A 1 326 ? -17.219 16.781 18.578 1 96.88 326 ALA A C 1
ATOM 2530 O O . ALA A 1 326 ? -17.609 17.891 18.172 1 96.88 326 ALA A O 1
ATOM 2531 N N . ILE A 1 327 ? -16.641 15.953 17.828 1 95.62 327 ILE A N 1
ATOM 2532 C CA . ILE A 1 327 ? -16.422 16.203 16.406 1 95.62 327 ILE A CA 1
ATOM 2533 C C . ILE A 1 327 ? -17.781 16.359 15.703 1 95.62 327 ILE A C 1
ATOM 2535 O O . ILE A 1 327 ? -17.953 17.281 14.898 1 95.62 327 ILE A O 1
ATOM 2539 N N . ARG A 1 328 ? -18.672 15.461 16.016 1 94.81 328 ARG A N 1
ATOM 2540 C CA . ARG A 1 328 ? -20.016 15.531 15.438 1 94.81 328 ARG A CA 1
ATOM 2541 C C . ARG A 1 328 ? -20.703 16.844 15.805 1 94.81 328 ARG A C 1
ATOM 2543 O O . ARG A 1 328 ? -21.297 17.5 14.945 1 94.81 328 ARG A O 1
ATOM 2550 N N . LYS A 1 329 ? -20.656 17.156 17.047 1 96.69 329 LYS A N 1
ATOM 2551 C CA . LYS A 1 329 ? -21.281 18.375 17.516 1 96.69 329 LYS A CA 1
ATOM 2552 C C . LYS A 1 329 ? -20.672 19.609 16.844 1 96.69 329 LYS A C 1
ATOM 2554 O O . LYS A 1 329 ? -21.391 20.484 16.359 1 96.69 329 LYS A O 1
ATOM 2559 N N . THR A 1 330 ? -19.391 19.688 16.828 1 96.44 330 THR A N 1
ATOM 2560 C CA . THR A 1 330 ? -18.688 20.828 16.219 1 96.44 330 THR A CA 1
ATOM 2561 C C . THR A 1 330 ? -19 20.906 14.727 1 96.44 330 THR A C 1
ATOM 2563 O O . THR A 1 330 ? -19.156 22 14.18 1 96.44 330 THR A O 1
ATOM 2566 N N . SER A 1 331 ? -19.031 19.766 14.078 1 95.12 331 SER A N 1
ATOM 2567 C CA . SER A 1 331 ? -19.406 19.734 12.664 1 95.12 331 SER A CA 1
ATOM 2568 C C . SER A 1 331 ? -20.797 20.297 12.438 1 95.12 331 SER A C 1
ATOM 2570 O O . SER A 1 331 ? -21.016 21.047 11.484 1 95.12 331 SER A O 1
ATOM 2572 N N . LYS A 1 332 ? -21.688 19.953 13.32 1 95.69 332 LYS A N 1
ATOM 2573 C CA . LYS A 1 332 ? -23.047 20.484 13.234 1 95.69 332 LYS A CA 1
ATOM 2574 C C . LYS A 1 332 ? -23.047 22 13.445 1 95.69 332 LYS A C 1
ATOM 2576 O O . LYS A 1 332 ? -23.797 22.719 12.773 1 95.69 332 LYS A O 1
ATOM 2581 N N . ASP A 1 333 ? -22.281 22.453 14.32 1 95.38 333 ASP A N 1
ATOM 2582 C CA . ASP A 1 333 ? -22.188 23.875 14.586 1 95.38 333 ASP A CA 1
ATOM 2583 C C . ASP A 1 333 ? -21.656 24.625 13.359 1 95.38 333 ASP A C 1
ATOM 2585 O O . ASP A 1 333 ? -22.203 25.672 12.984 1 95.38 333 ASP A O 1
ATOM 2589 N N . TYR A 1 334 ? -20.656 24.109 12.758 1 94.56 334 TYR A N 1
ATOM 2590 C CA . TYR A 1 334 ? -20.109 24.734 11.547 1 94.56 334 TYR A CA 1
ATOM 2591 C C . TYR A 1 334 ? -21.141 24.703 10.422 1 94.56 334 TYR A C 1
ATOM 2593 O O . TYR A 1 334 ? -21.234 25.656 9.641 1 94.56 334 TYR A O 1
ATOM 2601 N N . ALA A 1 335 ? -21.859 23.625 10.375 1 93.69 335 ALA A N 1
ATOM 2602 C CA . ALA A 1 335 ? -22.859 23.469 9.32 1 93.69 335 ALA A CA 1
ATOM 2603 C C . ALA A 1 335 ? -23.984 24.5 9.469 1 93.69 335 ALA A C 1
ATOM 2605 O O . ALA A 1 335 ? -24.688 24.797 8.508 1 93.69 335 ALA A O 1
ATOM 2606 N N . LYS A 1 336 ? -24.109 25.094 10.617 1 93.19 336 LYS A N 1
ATOM 2607 C CA . LYS A 1 336 ? -25.156 26.078 10.883 1 93.19 336 LYS A CA 1
ATOM 2608 C C . LYS A 1 336 ? -24.688 27.5 10.586 1 93.19 336 LYS A C 1
ATOM 2610 O O . LYS A 1 336 ? -25.484 28.438 10.562 1 93.19 336 LYS A O 1
ATOM 2615 N N . ALA A 1 337 ? -23.391 27.594 10.336 1 90.94 337 ALA A N 1
ATOM 2616 C CA . ALA A 1 337 ? -22.859 28.938 10.07 1 90.94 337 ALA A CA 1
ATOM 2617 C C . ALA A 1 337 ? -23.484 29.531 8.812 1 90.94 337 ALA A C 1
ATOM 2619 O O . ALA A 1 337 ? -23.562 28.875 7.777 1 90.94 337 ALA A O 1
ATOM 2620 N N . ARG A 1 338 ? -23.938 30.734 8.898 1 87.25 338 ARG A N 1
ATOM 2621 C CA . ARG A 1 338 ? -24.609 31.391 7.766 1 87.25 338 ARG A CA 1
ATOM 2622 C C . ARG A 1 338 ? -23.75 32.5 7.199 1 87.25 338 ARG A C 1
ATOM 2624 O O . ARG A 1 338 ? -23.875 32.875 6.027 1 87.25 338 ARG A O 1
ATOM 2631 N N . HIS A 1 339 ? -22.984 33.062 8.102 1 87.44 339 HIS A N 1
ATOM 2632 C CA . HIS A 1 339 ? -22.109 34.156 7.68 1 87.44 339 HIS A CA 1
ATOM 2633 C C . HIS A 1 339 ? -20.703 34 8.258 1 87.44 339 HIS A C 1
ATOM 2635 O O . HIS A 1 339 ? -20.5 33.188 9.164 1 87.44 339 HIS A O 1
ATOM 2641 N N . GLY A 1 340 ? -19.781 34.719 7.688 1 90.19 340 GLY A N 1
ATOM 2642 C CA . GLY A 1 340 ? -18.406 34.719 8.156 1 90.19 340 GLY A CA 1
ATOM 2643 C C . GLY A 1 340 ? -18.281 35.062 9.625 1 90.19 340 GLY A C 1
ATOM 2644 O O . GLY A 1 340 ? -17.391 34.531 10.312 1 90.19 340 GLY A O 1
ATOM 2645 N N . ASP A 1 341 ? -19.188 35.812 10.086 1 92.56 341 ASP A N 1
ATOM 2646 C CA . ASP A 1 341 ? -19.141 36.25 11.477 1 92.56 341 ASP A CA 1
ATOM 2647 C C . ASP A 1 341 ? -19.406 35.094 12.43 1 92.56 341 ASP A C 1
ATOM 2649 O O . ASP A 1 341 ? -18.875 35.031 13.539 1 92.56 341 ASP A O 1
ATOM 2653 N N . ASP A 1 342 ? -20.219 34.25 12.023 1 93.81 342 ASP A N 1
ATOM 2654 C CA . ASP A 1 342 ? -20.469 33.062 12.828 1 93.81 342 ASP A CA 1
ATOM 2655 C C . ASP A 1 342 ? -19.203 32.219 13.008 1 93.81 342 ASP A C 1
ATOM 2657 O O . ASP A 1 342 ? -18.875 31.812 14.117 1 93.81 342 ASP A O 1
ATOM 2661 N N . LEU A 1 343 ? -18.594 32.062 11.898 1 93.88 343 LEU A N 1
ATOM 2662 C CA . LEU A 1 343 ? -17.344 31.312 11.93 1 93.88 343 LEU A CA 1
ATOM 2663 C C . LEU A 1 343 ? -16.297 32.031 12.789 1 93.88 343 LEU A C 1
ATOM 2665 O O . LEU A 1 343 ? -15.586 31.375 13.555 1 93.88 343 LEU A O 1
ATOM 2669 N N . TYR A 1 344 ? -16.234 33.312 12.625 1 95.75 344 TYR A N 1
ATOM 2670 C CA . TYR A 1 344 ? -15.305 34.125 13.398 1 95.75 344 TYR A CA 1
ATOM 2671 C C . TYR A 1 344 ? -15.516 33.938 14.891 1 95.75 344 TYR A C 1
ATOM 2673 O O . TYR A 1 344 ? -14.562 33.688 15.633 1 95.75 344 TYR A O 1
ATOM 2681 N N . SER A 1 345 ? -16.719 34 15.312 1 95.62 345 SER A N 1
ATOM 2682 C CA . SER A 1 345 ? -17.047 33.875 16.719 1 95.62 345 SER A CA 1
ATOM 2683 C C . SER A 1 345 ? -16.656 32.5 17.25 1 95.62 345 SER A C 1
ATOM 2685 O O . SER A 1 345 ? -16.141 32.375 18.359 1 95.62 345 SER A O 1
ATOM 2687 N N . MET A 1 346 ? -16.953 31.516 16.5 1 95.12 346 MET A N 1
ATOM 2688 C CA . MET A 1 346 ? -16.641 30.141 16.906 1 95.12 346 MET A CA 1
ATOM 2689 C C . MET A 1 346 ? -15.133 29.969 17.062 1 95.12 346 MET A C 1
ATOM 2691 O O . MET A 1 346 ? -14.672 29.359 18.031 1 95.12 346 MET A O 1
ATOM 2695 N N . LEU A 1 347 ? -14.383 30.5 16.141 1 96.44 347 LEU A N 1
ATOM 2696 C CA . LEU A 1 347 ? -12.938 30.312 16.141 1 96.44 347 LEU A CA 1
ATOM 2697 C C . LEU A 1 347 ? -12.297 31.125 17.266 1 96.44 347 LEU A C 1
ATOM 2699 O O . LEU A 1 347 ? -11.359 30.656 17.922 1 96.44 347 LEU A O 1
ATOM 2703 N N . ILE A 1 348 ? -12.805 32.312 17.469 1 96.19 348 ILE A N 1
ATOM 2704 C CA . ILE A 1 348 ? -12.297 33.125 18.578 1 96.19 348 ILE A CA 1
ATOM 2705 C C . ILE A 1 348 ? -12.531 32.406 19.891 1 96.19 348 ILE A C 1
ATOM 2707 O O . ILE A 1 348 ? -11.648 32.375 20.766 1 96.19 348 ILE A O 1
ATOM 2711 N N . SER A 1 349 ? -13.703 31.891 20.047 1 95.5 349 SER A N 1
ATOM 2712 C CA . SER A 1 349 ? -14.016 31.125 21.25 1 95.5 349 SER A CA 1
ATOM 2713 C C . SER A 1 349 ? -13.055 29.953 21.422 1 95.5 349 SER A C 1
ATOM 2715 O O . SER A 1 349 ? -12.562 29.719 22.531 1 95.5 349 SER A O 1
ATOM 2717 N N . TYR A 1 350 ? -12.844 29.25 20.438 1 95.19 350 TYR A N 1
ATOM 2718 C CA . TYR A 1 350 ? -11.914 28.141 20.453 1 95.19 350 TYR A CA 1
ATOM 2719 C C . TYR A 1 350 ? -10.523 28.594 20.891 1 95.19 350 TYR A C 1
ATOM 2721 O O . TYR A 1 350 ? -9.922 28 21.781 1 95.19 350 TYR A O 1
ATOM 2729 N N . TYR A 1 351 ? -9.922 29.594 20.172 1 95.12 351 TYR A N 1
ATOM 2730 C CA . TYR A 1 351 ? -8.562 30.047 20.453 1 95.12 351 TYR A CA 1
ATOM 2731 C C . TYR A 1 351 ? -8.422 30.562 21.875 1 95.12 351 TYR A C 1
ATOM 2733 O O . TYR A 1 351 ? -7.371 30.406 22.5 1 95.12 351 TYR A O 1
ATOM 2741 N N . ASN A 1 352 ? -9.461 31.141 22.375 1 95.5 352 ASN A N 1
ATOM 2742 C CA . ASN A 1 352 ? -9.453 31.547 23.766 1 95.5 352 ASN A CA 1
ATOM 2743 C C . ASN A 1 352 ? -9.445 30.344 24.703 1 95.5 352 ASN A C 1
ATOM 2745 O O . ASN A 1 352 ? -8.758 30.359 25.734 1 95.5 352 ASN A O 1
ATOM 2749 N N . GLU A 1 353 ? -10.18 29.359 24.328 1 94.81 353 GLU A N 1
ATOM 2750 C CA . GLU A 1 353 ? -10.273 28.156 25.156 1 94.81 353 GLU A CA 1
ATOM 2751 C C . GLU A 1 353 ? -8.906 27.484 25.312 1 94.81 353 GLU A C 1
ATOM 2753 O O . GLU A 1 353 ? -8.539 27.047 26.391 1 94.81 353 GLU A O 1
ATOM 2758 N N . ILE A 1 354 ? -8.156 27.391 24.281 1 93.69 354 ILE A N 1
ATOM 2759 C CA . ILE A 1 354 ? -6.895 26.672 24.312 1 93.69 354 ILE A CA 1
ATOM 2760 C C . ILE A 1 354 ? -5.758 27.625 24.656 1 93.69 354 ILE A C 1
ATOM 2762 O O . ILE A 1 354 ? -4.602 27.219 24.766 1 93.69 354 ILE A O 1
ATOM 2766 N N . GLY A 1 355 ? -6.004 28.859 24.797 1 91.06 355 GLY A N 1
ATOM 2767 C CA . GLY A 1 355 ? -5 29.875 25.031 1 91.06 355 GLY A CA 1
ATOM 2768 C C . GLY A 1 355 ? -5.293 30.734 26.25 1 91.06 355 GLY A C 1
ATOM 2769 O O . GLY A 1 355 ? -5.105 30.297 27.391 1 91.06 355 GLY A O 1
ATOM 2770 N N . GLY A 1 356 ? -5.844 31.875 25.922 1 85.38 356 GLY A N 1
ATOM 2771 C CA . GLY A 1 356 ? -6.016 32.875 26.953 1 85.38 356 GLY A CA 1
ATOM 2772 C C . GLY A 1 356 ? -6.871 32.438 28.109 1 85.38 356 GLY A C 1
ATOM 2773 O O . GLY A 1 356 ? -6.691 32.875 29.234 1 85.38 356 GLY A O 1
ATOM 2774 N N . ASP A 1 357 ? -7.785 31.594 27.875 1 87.62 357 ASP A N 1
ATOM 2775 C CA . ASP A 1 357 ? -8.711 31.156 28.922 1 87.62 357 ASP A CA 1
ATOM 2776 C C . ASP A 1 357 ? -8.312 29.797 29.484 1 87.62 357 ASP A C 1
ATOM 2778 O O . ASP A 1 357 ? -8.992 29.266 30.359 1 87.62 357 ASP A O 1
ATOM 2782 N N . LYS A 1 358 ? -7.289 29.266 28.984 1 90.38 358 LYS A N 1
ATOM 2783 C CA . LYS A 1 358 ? -6.91 27.938 29.453 1 90.38 358 LYS A CA 1
ATOM 2784 C C . LYS A 1 358 ? -6.309 27.984 30.859 1 90.38 358 LYS A C 1
ATOM 2786 O O . LYS A 1 358 ? -5.301 28.656 31.078 1 90.38 358 LYS A O 1
ATOM 2791 N N . PRO A 1 359 ? -6.844 27.219 31.719 1 89 359 PRO A N 1
ATOM 2792 C CA . PRO A 1 359 ? -6.23 27.141 33.062 1 89 359 PRO A CA 1
ATOM 2793 C C . PRO A 1 359 ? -4.848 26.5 33.031 1 89 359 PRO A C 1
ATOM 2795 O O . PRO A 1 359 ? -4.617 25.547 32.281 1 89 359 PRO A O 1
ATOM 2798 N N . PRO A 1 360 ? -4.023 26.953 33.844 1 85.5 360 PRO A N 1
ATOM 2799 C CA . PRO A 1 360 ? -2.654 26.438 33.875 1 85.5 360 PRO A CA 1
ATOM 2800 C C . PRO A 1 360 ? -2.592 24.938 34.188 1 85.5 360 PRO A C 1
ATOM 2802 O O . PRO A 1 360 ? -1.656 24.25 33.781 1 85.5 360 PRO A O 1
ATOM 2805 N N . GLU A 1 361 ? -3.521 24.469 34.875 1 88.94 361 GLU A N 1
ATOM 2806 C CA . GLU A 1 361 ? -3.484 23.078 35.312 1 88.94 361 GLU A CA 1
ATOM 2807 C C . GLU A 1 361 ? -3.916 22.125 34.219 1 88.94 361 GLU A C 1
ATOM 2809 O O . GLU A 1 361 ? -3.711 20.922 34.312 1 88.94 361 GLU A O 1
ATOM 2814 N N . VAL A 1 362 ? -4.43 22.672 33.188 1 93 362 VAL A N 1
ATOM 2815 C CA . VAL A 1 362 ? -4.957 21.844 32.125 1 93 362 VAL A CA 1
ATOM 2816 C C . VAL A 1 362 ? -3.85 21.516 31.125 1 93 362 VAL A C 1
ATOM 2818 O O . VAL A 1 362 ? -3.148 22.422 30.656 1 93 362 VAL A O 1
ATOM 2821 N N . ASP A 1 363 ? -3.666 20.203 30.891 1 94 363 ASP A N 1
ATOM 2822 C CA . ASP A 1 363 ? -2.723 19.781 29.859 1 94 363 ASP A CA 1
ATOM 2823 C C . ASP A 1 363 ? -3.354 19.844 28.469 1 94 363 ASP A C 1
ATOM 2825 O O . ASP A 1 363 ? -4.355 19.172 28.219 1 94 363 ASP A O 1
ATOM 2829 N N . LEU A 1 364 ? -2.77 20.609 27.609 1 95.62 364 LEU A N 1
ATOM 2830 C CA . LEU A 1 364 ? -3.293 20.766 26.25 1 95.62 364 LEU A CA 1
ATOM 2831 C C . LEU A 1 364 ? -2.637 19.781 25.297 1 95.62 364 LEU A C 1
ATOM 2833 O O . LEU A 1 364 ? -1.409 19.688 25.234 1 95.62 364 LEU A O 1
ATOM 2837 N N . CYS A 1 365 ? -3.389 18.969 24.625 1 97.25 365 CYS A N 1
ATOM 2838 C CA . CYS A 1 365 ? -2.936 18.031 23.594 1 97.25 365 CYS A CA 1
ATOM 2839 C C . CYS A 1 365 ? -3.428 18.469 22.219 1 97.25 365 CYS A C 1
ATOM 2841 O O . CYS A 1 365 ? -4.605 18.297 21.891 1 97.25 365 CYS A O 1
ATOM 2843 N N . ARG A 1 366 ? -2.508 18.922 21.375 1 97.44 366 ARG A N 1
ATOM 2844 C CA . ARG A 1 366 ? -2.871 19.406 20.047 1 97.44 366 ARG A CA 1
ATOM 2845 C C . ARG A 1 366 ? -2.725 18.297 19.016 1 97.44 366 ARG A C 1
ATOM 2847 O O . ARG A 1 366 ? -1.629 17.766 18.812 1 97.44 366 ARG A O 1
ATOM 2854 N N . PHE A 1 367 ? -3.828 17.984 18.312 1 98.31 367 PHE A N 1
ATOM 2855 C CA . PHE A 1 367 ? -3.807 16.953 17.281 1 98.31 367 PHE A CA 1
ATOM 2856 C C . PHE A 1 367 ? -4.129 17.547 15.922 1 98.31 367 PHE A C 1
ATOM 2858 O O . PHE A 1 367 ? -4.984 18.422 15.805 1 98.31 367 PHE A O 1
ATOM 2865 N N . THR A 1 368 ? -3.436 17.156 14.914 1 97.94 368 THR A N 1
ATOM 2866 C CA . THR A 1 368 ? -3.768 17.406 13.516 1 97.94 368 THR A CA 1
ATOM 2867 C C . THR A 1 368 ? -3.555 16.156 12.672 1 97.94 368 THR A C 1
ATOM 2869 O O . THR A 1 368 ? -2.68 15.336 12.977 1 97.94 368 THR A O 1
ATOM 2872 N N . SER A 1 369 ? -4.406 15.914 11.734 1 98.06 369 SER A N 1
ATOM 2873 C CA . SER A 1 369 ? -4.332 14.711 10.914 1 98.06 369 SER A CA 1
ATOM 2874 C C . SER A 1 369 ? -4.422 15.055 9.43 1 98.06 369 SER A C 1
ATOM 2876 O O . SER A 1 369 ? -5.289 15.82 9.016 1 98.06 369 SER A O 1
ATOM 2878 N N . TRP A 1 370 ? -3.471 14.516 8.688 1 98.12 370 TRP A N 1
ATOM 2879 C CA . TRP A 1 370 ? -3.535 14.602 7.234 1 98.12 370 TRP A CA 1
ATOM 2880 C C . TRP A 1 370 ? -3.969 13.273 6.629 1 98.12 370 TRP A C 1
ATOM 2882 O O . TRP A 1 370 ? -3.822 13.055 5.422 1 98.12 370 TRP A O 1
ATOM 2892 N N . CYS A 1 371 ? -4.445 12.352 7.523 1 96.62 371 CYS A N 1
ATOM 2893 C CA . CYS A 1 371 ? -5.008 11.117 6.992 1 96.62 371 CYS A CA 1
ATOM 2894 C C . CYS A 1 371 ? -6.156 11.406 6.035 1 96.62 371 CYS A C 1
ATOM 2896 O O . CYS A 1 371 ? -7.023 12.227 6.328 1 96.62 371 CYS A O 1
ATOM 2898 N N . GLY A 1 372 ? -6.109 10.727 4.938 1 93.56 372 GLY A N 1
ATOM 2899 C CA . GLY A 1 372 ? -7.148 10.938 3.941 1 93.56 372 GLY A CA 1
ATOM 2900 C C . GLY A 1 372 ? -6.766 11.969 2.896 1 93.56 372 GLY A C 1
ATOM 2901 O O . GLY A 1 372 ? -7.457 12.125 1.886 1 93.56 372 GLY A O 1
ATOM 2902 N N . PHE A 1 373 ? -5.605 12.609 3.238 1 94 373 PHE A N 1
ATOM 2903 C CA . PHE A 1 373 ? -5.117 13.523 2.213 1 94 373 PHE A CA 1
ATOM 2904 C C . PHE A 1 373 ? -4.473 12.75 1.065 1 94 373 PHE A C 1
ATOM 2906 O O . PHE A 1 373 ? -4.07 11.594 1.233 1 94 373 PHE A O 1
ATOM 2913 N N . SER A 1 374 ? -4.492 13.188 -0.166 1 92.62 374 SER A N 1
ATOM 2914 C CA . SER A 1 374 ? -3.957 12.508 -1.342 1 92.62 374 SER A CA 1
ATOM 2915 C C . SER A 1 374 ? -2.449 12.703 -1.456 1 92.62 374 SER A C 1
ATOM 2917 O O . SER A 1 374 ? -1.92 12.859 -2.559 1 92.62 374 SER A O 1
ATOM 2919 N N . CYS A 1 375 ? -1.761 12.648 -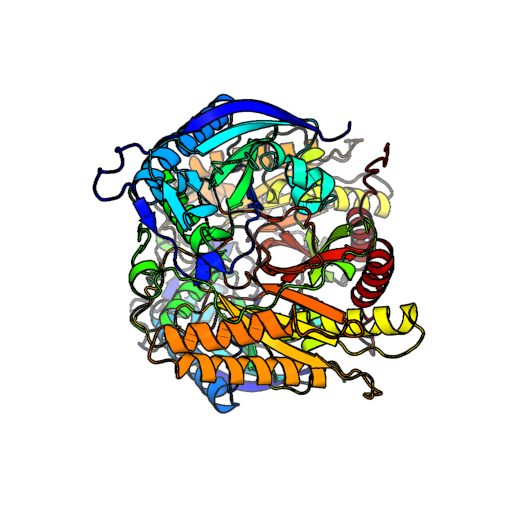0.231 1 96.62 375 CYS A N 1
ATOM 2920 C CA . CYS A 1 375 ? -0.327 12.922 -0.22 1 96.62 375 CYS A CA 1
ATOM 2921 C C . CYS A 1 375 ? 0.435 11.844 -0.989 1 96.62 375 CYS A C 1
ATOM 2923 O O . CYS A 1 375 ? 1.353 12.156 -1.751 1 96.62 375 CYS A O 1
ATOM 2925 N N . TYR A 1 376 ? 0.048 10.602 -0.874 1 95.25 376 TYR A N 1
ATOM 2926 C CA . TYR A 1 376 ? 0.77 9.492 -1.484 1 95.25 376 TYR A CA 1
ATOM 2927 C C . TYR A 1 376 ? 0.323 9.273 -2.926 1 95.25 376 TYR A C 1
ATOM 2929 O O . TYR A 1 376 ? 0.752 8.32 -3.58 1 95.25 376 TYR A O 1
ATOM 2937 N N . GLU A 1 377 ? -0.505 10.18 -3.428 1 93.81 377 GLU A N 1
ATOM 2938 C CA . GLU A 1 377 ? -0.931 10.125 -4.824 1 93.81 377 GLU A CA 1
ATOM 2939 C C . GLU A 1 377 ? -0.135 11.102 -5.684 1 93.81 377 GLU A C 1
ATOM 2941 O O . GLU A 1 377 ? -0.255 11.102 -6.91 1 93.81 377 GLU A O 1
ATOM 2946 N N . ILE A 1 378 ? 0.683 11.875 -5.047 1 95.44 378 ILE A N 1
ATOM 2947 C CA . ILE A 1 378 ? 1.467 12.875 -5.762 1 95.44 378 ILE A CA 1
ATOM 2948 C C . ILE A 1 378 ? 2.564 12.188 -6.57 1 95.44 378 ILE A C 1
ATOM 2950 O O . ILE A 1 378 ? 3.475 11.586 -6 1 95.44 378 ILE A O 1
ATOM 2954 N N . ASP A 1 379 ? 2.512 12.242 -7.914 1 93.81 379 ASP A N 1
ATOM 2955 C CA . ASP A 1 379 ? 3.441 11.57 -8.82 1 93.81 379 ASP A CA 1
ATOM 2956 C C . ASP A 1 379 ? 4 12.555 -9.852 1 93.81 379 ASP A C 1
ATOM 2958 O O . ASP A 1 379 ? 3.299 12.953 -10.781 1 93.81 379 ASP A O 1
ATOM 2962 N N . PHE A 1 380 ? 5.227 12.898 -9.758 1 94 380 PHE A N 1
ATOM 2963 C CA . PHE A 1 380 ? 5.867 13.852 -10.656 1 94 380 PHE A CA 1
ATOM 2964 C C . PHE A 1 380 ? 6.223 13.188 -11.977 1 94 380 PHE A C 1
ATOM 2966 O O . PHE A 1 380 ? 6.848 13.805 -12.844 1 94 380 PHE A O 1
ATOM 2973 N N . GLY A 1 381 ? 5.867 11.961 -12.117 1 89.5 381 GLY A N 1
ATOM 2974 C CA . GLY A 1 381 ? 6.113 11.25 -13.359 1 89.5 381 GLY A CA 1
ATOM 2975 C C . GLY A 1 381 ? 7.078 10.086 -13.203 1 89.5 381 GLY A C 1
ATOM 2976 O O . GLY A 1 381 ? 7.281 9.312 -14.141 1 89.5 381 GLY A O 1
ATOM 2977 N N . TRP A 1 382 ? 7.641 9.953 -12.07 1 87.81 382 TRP A N 1
ATOM 2978 C CA . TRP A 1 382 ? 8.609 8.875 -11.883 1 87.81 382 TRP A CA 1
ATOM 2979 C C . TRP A 1 382 ? 8.227 7.992 -10.703 1 87.81 382 TRP A C 1
ATOM 2981 O O . TRP A 1 382 ? 9.078 7.297 -10.141 1 87.81 382 TRP A O 1
ATOM 2991 N N . GLY A 1 383 ? 7.004 8.094 -10.312 1 88.31 383 GLY A N 1
ATOM 2992 C CA . GLY A 1 383 ? 6.492 7.254 -9.242 1 88.31 383 GLY A CA 1
ATOM 2993 C C . GLY A 1 383 ? 5.926 8.047 -8.078 1 88.31 383 GLY A C 1
ATOM 2994 O O . GLY A 1 383 ? 6.215 9.242 -7.938 1 88.31 383 GLY A O 1
ATOM 2995 N N . LYS A 1 384 ? 5.18 7.391 -7.266 1 93.12 384 LYS A N 1
ATOM 2996 C CA . LYS A 1 384 ? 4.578 7.984 -6.078 1 93.12 384 LYS A CA 1
ATOM 2997 C C . LYS A 1 384 ? 5.547 7.973 -4.898 1 93.12 384 LYS A C 1
ATOM 2999 O O . LYS A 1 384 ? 6.551 7.254 -4.926 1 93.12 384 LYS A O 1
ATOM 3004 N N . PRO A 1 385 ? 5.242 8.805 -3.908 1 95.94 385 PRO A N 1
ATOM 3005 C CA . PRO A 1 385 ? 6.145 8.812 -2.754 1 95.94 385 PRO A CA 1
ATOM 3006 C C . PRO A 1 385 ? 6.207 7.461 -2.045 1 95.94 385 PRO A C 1
ATOM 3008 O O . PRO A 1 385 ? 5.184 6.785 -1.904 1 95.94 385 PRO A O 1
ATOM 3011 N N . CYS A 1 386 ? 7.387 7.102 -1.671 1 93.44 386 CYS A N 1
ATOM 3012 C CA . CYS A 1 386 ? 7.562 5.875 -0.906 1 93.44 386 CYS A CA 1
ATOM 3013 C C . CYS A 1 386 ? 7.492 6.148 0.591 1 93.44 386 CYS A C 1
ATOM 3015 O O . CYS A 1 386 ? 7.281 5.23 1.386 1 93.44 386 CYS A O 1
ATOM 3017 N N . TRP A 1 387 ? 7.676 7.391 0.972 1 95.62 387 TRP A N 1
ATOM 3018 C CA . TRP A 1 387 ? 7.559 7.797 2.367 1 95.62 387 TRP A CA 1
ATOM 3019 C C . TRP A 1 387 ? 7.34 9.305 2.479 1 95.62 387 TRP A C 1
ATOM 3021 O O . TRP A 1 387 ? 7.855 10.07 1.664 1 95.62 387 TRP A O 1
ATOM 3031 N N . ILE A 1 388 ? 6.543 9.703 3.355 1 97.94 388 ILE A N 1
ATOM 3032 C CA . ILE A 1 388 ? 6.336 11.102 3.703 1 97.94 388 ILE A CA 1
ATOM 3033 C C . ILE A 1 388 ? 6.676 11.328 5.176 1 97.94 388 ILE A C 1
ATOM 3035 O O . ILE A 1 388 ? 6.246 10.555 6.039 1 97.94 388 ILE A O 1
ATOM 3039 N N . ALA A 1 389 ? 7.438 12.312 5.438 1 97.88 389 ALA A N 1
ATOM 3040 C CA . ALA A 1 389 ? 7.867 12.617 6.797 1 97.88 389 ALA A CA 1
ATOM 3041 C C . ALA A 1 389 ? 7.734 14.109 7.098 1 97.88 389 ALA A C 1
ATOM 3043 O O . ALA A 1 389 ? 7.582 14.922 6.184 1 97.88 389 ALA A O 1
ATOM 3044 N N . THR A 1 390 ? 7.598 14.383 8.32 1 97.75 390 THR A N 1
ATOM 3045 C CA . THR A 1 390 ? 7.684 15.773 8.758 1 97.75 390 THR A CA 1
ATOM 3046 C C . THR A 1 390 ? 8.969 16.016 9.539 1 97.75 390 THR A C 1
ATOM 3048 O O . THR A 1 390 ? 9.852 15.156 9.57 1 97.75 390 THR A O 1
ATOM 3051 N N . VAL A 1 391 ? 9.102 17.25 10.047 1 97.19 391 VAL A N 1
ATOM 3052 C CA . VAL A 1 391 ? 10.336 17.672 10.703 1 97.19 391 VAL A CA 1
ATOM 3053 C C . VAL A 1 391 ? 10.047 18.062 12.148 1 97.19 391 VAL A C 1
ATOM 3055 O O . VAL A 1 391 ? 8.922 17.922 12.625 1 97.19 391 VAL A O 1
ATOM 3058 N N . SER A 1 392 ? 11.055 18.469 12.844 1 95.44 392 SER A N 1
ATOM 3059 C CA . SER A 1 392 ? 10.922 18.844 14.242 1 95.44 392 SER A CA 1
ATOM 3060 C C . SER A 1 392 ? 9.953 20.016 14.406 1 95.44 392 SER A C 1
ATOM 3062 O O . SER A 1 392 ? 9.883 20.891 13.539 1 95.44 392 SER A O 1
ATOM 3064 N N . LYS A 1 393 ? 9.281 19.953 15.531 1 93.94 393 LYS A N 1
ATOM 3065 C CA . LYS A 1 393 ? 8.359 21.047 15.867 1 93.94 393 LYS A CA 1
ATOM 3066 C C . LYS A 1 393 ? 8.812 21.781 17.125 1 93.94 393 LYS A C 1
ATOM 3068 O O . LYS A 1 393 ? 9.531 21.219 17.953 1 93.94 393 LYS A O 1
ATOM 3073 N N . ASN A 1 394 ? 8.344 23 17.25 1 88.94 394 ASN A N 1
ATOM 3074 C CA . ASN A 1 394 ? 8.695 23.812 18.422 1 88.94 394 ASN A CA 1
ATOM 3075 C C . ASN A 1 394 ? 7.535 23.891 19.406 1 88.94 394 ASN A C 1
ATOM 3077 O O . ASN A 1 394 ? 7.562 24.703 20.344 1 88.94 394 ASN A O 1
ATOM 3081 N N . ILE A 1 395 ? 6.547 23.141 19.203 1 91.25 395 ILE A N 1
ATOM 3082 C CA . ILE A 1 395 ? 5.414 22.984 20.109 1 91.25 395 ILE A CA 1
ATOM 3083 C C . ILE A 1 395 ? 5.027 21.516 20.219 1 91.25 395 ILE A C 1
ATOM 3085 O O . ILE A 1 395 ? 5.324 20.734 19.312 1 91.25 395 ILE A O 1
ATOM 3089 N N . GLU A 1 396 ? 4.453 21.172 21.328 1 94.75 396 GLU A N 1
ATOM 3090 C CA . GLU A 1 396 ? 3.91 19.812 21.422 1 94.75 396 GLU A CA 1
ATOM 3091 C C . GLU A 1 396 ? 2.756 19.609 20.438 1 94.75 396 GLU A C 1
ATOM 3093 O O . GLU A 1 396 ? 1.79 20.391 20.453 1 94.75 396 GLU A O 1
ATOM 3098 N N . LEU A 1 397 ? 2.914 18.703 19.609 1 97.12 397 LEU A N 1
ATOM 3099 C CA . LEU A 1 397 ? 1.964 18.453 18.531 1 97.12 397 LEU A CA 1
ATOM 3100 C C . LEU A 1 397 ? 1.938 16.984 18.156 1 97.12 397 LEU A C 1
ATOM 3102 O O . LEU A 1 397 ? 2.984 16.328 18.109 1 97.12 397 LEU A O 1
ATOM 3106 N N . PHE A 1 398 ? 0.774 16.484 17.953 1 98.56 398 PHE A N 1
ATOM 3107 C CA . PHE A 1 398 ? 0.567 15.117 17.5 1 98.56 398 PHE A CA 1
ATOM 3108 C C . PHE A 1 398 ? 0.004 15.102 16.078 1 98.56 398 PHE A C 1
ATOM 3110 O O . PHE A 1 398 ? -1.192 15.32 15.883 1 98.56 398 PHE A O 1
ATOM 3117 N N . PHE A 1 399 ? 0.892 14.844 15.172 1 98.44 399 PHE A N 1
ATOM 3118 C CA . PHE A 1 399 ? 0.604 14.93 13.742 1 98.44 399 PHE A CA 1
ATOM 3119 C C . PHE A 1 399 ? 0.437 13.539 13.141 1 98.44 399 PHE A C 1
ATOM 3121 O O . PHE A 1 399 ? 1.396 12.766 13.078 1 98.44 399 PHE A O 1
ATOM 3128 N N . LEU A 1 400 ? -0.789 13.188 12.656 1 98.62 400 LEU A N 1
ATOM 3129 C CA . LEU A 1 400 ? -1.088 11.867 12.109 1 98.62 400 LEU A CA 1
ATOM 3130 C C . LEU A 1 400 ? -1.038 11.891 10.586 1 98.62 400 LEU A C 1
ATOM 3132 O O . LEU A 1 400 ? -1.663 12.75 9.953 1 98.62 400 LEU A O 1
ATOM 3136 N N . LEU A 1 401 ? -0.299 10.961 10.039 1 97.88 401 LEU A N 1
ATOM 3137 C CA . LEU A 1 401 ? -0.153 10.797 8.602 1 97.88 401 LEU A CA 1
ATOM 3138 C C . LEU A 1 401 ? -0.499 9.375 8.18 1 97.88 401 LEU A C 1
ATOM 3140 O O . LEU A 1 401 ? -0.246 8.422 8.922 1 97.88 401 LEU A O 1
ATOM 3144 N N . ASP A 1 402 ? -1.076 9.281 6.953 1 95.81 402 ASP A N 1
ATOM 3145 C CA . ASP A 1 402 ? -1.22 7.957 6.355 1 95.81 402 ASP A CA 1
ATOM 3146 C C . ASP A 1 402 ? 0.145 7.34 6.059 1 95.81 402 ASP A C 1
ATOM 3148 O O . ASP A 1 402 ? 1.148 8.047 5.973 1 95.81 402 ASP A O 1
ATOM 3152 N N . THR A 1 403 ? 0.141 6.039 6.012 1 93.06 403 THR A N 1
ATOM 3153 C CA . THR A 1 403 ? 1.284 5.352 5.418 1 93.06 403 THR A CA 1
ATOM 3154 C C . THR A 1 403 ? 1.015 5.02 3.953 1 93.06 403 THR A C 1
ATOM 3156 O O . THR A 1 403 ? -0.112 5.164 3.475 1 93.06 403 THR A O 1
ATOM 3159 N N . LYS A 1 404 ? 2.037 4.652 3.328 1 89.56 404 LYS A N 1
ATOM 3160 C CA . LYS A 1 404 ? 1.951 4.359 1.899 1 89.56 404 LYS A CA 1
ATOM 3161 C C . LYS A 1 404 ? 0.851 3.344 1.611 1 89.56 404 LYS A C 1
ATOM 3163 O O . LYS A 1 404 ? 0.092 3.496 0.652 1 89.56 404 LYS A O 1
ATOM 3168 N N . CYS A 1 405 ? 0.692 2.326 2.463 1 85.12 405 CYS A N 1
ATOM 3169 C CA . CYS A 1 405 ? -0.218 1.215 2.213 1 85.12 405 CYS A CA 1
ATOM 3170 C C . CYS A 1 405 ? -1.641 1.569 2.629 1 85.12 405 CYS A C 1
ATOM 3172 O O . CYS A 1 405 ? -2.592 0.888 2.244 1 85.12 405 CYS A O 1
ATOM 3174 N N . GLY A 1 406 ? -1.829 2.553 3.414 1 85.62 406 GLY A N 1
ATOM 3175 C CA . GLY A 1 406 ? -3.156 3.055 3.732 1 85.62 406 GLY A CA 1
ATOM 3176 C C . GLY A 1 406 ? -3.775 2.383 4.941 1 85.62 406 GLY A C 1
ATOM 3177 O O . GLY A 1 406 ? -4.82 2.814 5.434 1 85.62 406 GLY A O 1
ATOM 3178 N N . ASP A 1 407 ? -3.203 1.355 5.449 1 83.88 407 ASP A N 1
ATOM 3179 C CA . ASP A 1 407 ? -3.828 0.61 6.535 1 83.88 407 ASP A CA 1
ATOM 3180 C C . ASP A 1 407 ? -3.219 0.991 7.883 1 83.88 407 ASP A C 1
ATOM 3182 O O . ASP A 1 407 ? -3.686 0.542 8.93 1 83.88 407 ASP A O 1
ATOM 3186 N N . ALA A 1 408 ? -2.232 1.78 7.898 1 92.12 408 ALA A N 1
ATOM 3187 C CA . ALA A 1 408 ? -1.554 2.189 9.125 1 92.12 408 ALA A CA 1
ATOM 3188 C C . ALA A 1 408 ? -1.538 3.709 9.266 1 92.12 408 ALA A C 1
ATOM 3190 O O . ALA A 1 408 ? -1.887 4.426 8.32 1 92.12 408 ALA A O 1
ATOM 3191 N N . ILE A 1 409 ? -1.319 4.195 10.438 1 97.06 409 ILE A N 1
ATOM 3192 C CA . ILE A 1 409 ? -1.124 5.613 10.719 1 97.06 409 ILE A CA 1
ATOM 3193 C C . ILE A 1 409 ? 0.269 5.832 11.305 1 97.06 409 ILE A C 1
ATOM 3195 O O . ILE A 1 409 ? 0.682 5.125 12.227 1 97.06 409 ILE A O 1
ATOM 3199 N N . GLU A 1 410 ? 0.982 6.66 10.703 1 97.19 410 GLU A N 1
ATOM 3200 C CA . GLU A 1 410 ? 2.236 7.133 11.281 1 97.19 410 GLU A CA 1
ATOM 3201 C C . GLU A 1 410 ? 2.025 8.414 12.086 1 97.19 410 GLU A C 1
ATOM 3203 O O . GLU A 1 410 ? 1.753 9.469 11.523 1 97.19 410 GLU A O 1
ATOM 3208 N N . ALA A 1 411 ? 2.164 8.328 13.375 1 98.25 411 ALA A N 1
ATOM 3209 C CA . ALA A 1 411 ? 1.997 9.477 14.258 1 98.25 411 ALA A CA 1
ATOM 3210 C C . ALA A 1 411 ? 3.338 10.148 14.547 1 98.25 411 ALA A C 1
ATOM 3212 O O . ALA A 1 411 ? 4.258 9.508 15.07 1 98.25 411 ALA A O 1
ATOM 3213 N N . TRP A 1 412 ? 3.488 11.367 14.172 1 98.5 412 TRP A N 1
ATOM 3214 C CA . TRP A 1 412 ? 4.629 12.188 14.562 1 98.5 412 TRP A CA 1
ATOM 3215 C C . TRP A 1 412 ? 4.344 12.93 15.867 1 98.5 412 TRP A C 1
ATOM 3217 O O . TRP A 1 412 ? 3.547 13.867 15.891 1 98.5 412 TRP A O 1
ATOM 3227 N N . VAL A 1 413 ? 5.027 12.469 16.891 1 98.38 413 VAL A N 1
ATOM 3228 C CA . VAL A 1 413 ? 4.762 12.914 18.25 1 98.38 413 VAL A CA 1
ATOM 3229 C C . VAL A 1 413 ? 5.863 13.875 18.703 1 98.38 413 VAL A C 1
ATOM 3231 O O . VAL A 1 413 ? 7.047 13.531 18.656 1 98.38 413 VAL A O 1
ATOM 3234 N N . THR A 1 414 ? 5.504 15.062 19.078 1 97.81 414 THR A N 1
ATOM 3235 C CA . THR A 1 414 ? 6.438 16.016 19.656 1 97.81 414 THR A CA 1
ATOM 3236 C C . THR A 1 414 ? 6.125 16.266 21.125 1 97.81 414 THR A C 1
ATOM 3238 O O . THR A 1 414 ? 5.043 16.734 21.469 1 97.81 414 THR A O 1
ATOM 3241 N N . LEU A 1 415 ? 7.012 15.891 21.953 1 97.12 415 LEU A N 1
ATOM 3242 C CA . LEU A 1 415 ? 6.895 16.016 23.406 1 97.12 415 LEU A CA 1
ATOM 3243 C C . LEU A 1 415 ? 8.203 16.5 24.016 1 97.12 415 LEU A C 1
ATOM 3245 O O . LEU A 1 415 ? 9.242 16.516 23.344 1 97.12 415 LEU A O 1
ATOM 3249 N N . ASN A 1 416 ? 8.016 16.969 25.25 1 94.56 416 ASN A N 1
ATOM 3250 C CA . ASN A 1 416 ? 9.25 17.141 26.016 1 94.56 416 ASN A CA 1
ATOM 3251 C C . ASN A 1 416 ? 10.031 15.828 26.125 1 94.56 416 ASN A C 1
ATOM 3253 O O . ASN A 1 416 ? 9.438 14.758 26.203 1 94.56 416 ASN A O 1
ATOM 3257 N N . ALA A 1 417 ? 11.336 15.906 26.219 1 94.38 417 ALA A N 1
ATOM 3258 C CA . ALA A 1 417 ? 12.242 14.758 26.141 1 94.38 417 ALA A CA 1
ATOM 3259 C C . ALA A 1 417 ? 11.883 13.719 27.203 1 94.38 417 ALA A C 1
ATOM 3261 O O . ALA A 1 417 ? 11.898 12.516 26.938 1 94.38 417 ALA A O 1
ATOM 3262 N N . GLU A 1 418 ? 11.562 14.141 28.375 1 93.31 418 GLU A N 1
ATOM 3263 C CA . GLU A 1 418 ? 11.242 13.219 29.453 1 93.31 418 GLU A CA 1
ATOM 3264 C C . GLU A 1 418 ? 9.945 12.461 29.172 1 93.31 418 GLU A C 1
ATOM 3266 O O . GLU A 1 418 ? 9.875 11.25 29.359 1 93.31 418 GLU A O 1
ATOM 3271 N N . ASP A 1 419 ? 8.945 13.195 28.797 1 96.12 419 ASP A N 1
ATOM 3272 C CA . ASP A 1 419 ? 7.664 12.578 28.469 1 96.12 419 ASP A CA 1
ATOM 3273 C C . ASP A 1 419 ? 7.797 11.633 27.281 1 96.12 419 ASP A C 1
ATOM 3275 O O . ASP A 1 419 ? 7.102 10.625 27.188 1 96.12 419 ASP A O 1
ATOM 3279 N N . MET A 1 420 ? 8.672 11.977 26.344 1 97.19 420 MET A N 1
ATOM 3280 C CA . MET A 1 420 ? 8.891 11.148 25.156 1 97.19 420 MET A CA 1
ATOM 3281 C C . MET A 1 420 ? 9.438 9.773 25.547 1 97.19 420 MET A C 1
ATOM 3283 O O . MET A 1 420 ? 9.047 8.758 24.969 1 97.19 420 MET A O 1
ATOM 3287 N N . ILE A 1 421 ? 10.336 9.742 26.5 1 96.19 421 ILE A N 1
ATOM 3288 C CA . ILE A 1 421 ? 10.898 8.477 26.969 1 96.19 421 ILE A CA 1
ATOM 3289 C C . ILE A 1 421 ? 9.773 7.562 27.453 1 96.19 421 ILE A C 1
ATOM 3291 O O . ILE A 1 421 ? 9.734 6.379 27.109 1 96.19 421 ILE A O 1
ATOM 3295 N N . GLU A 1 422 ? 8.859 8.18 28.219 1 96.5 422 GLU A N 1
ATOM 3296 C CA . GLU A 1 422 ? 7.734 7.402 28.734 1 96.5 422 GLU A CA 1
ATOM 3297 C C . GLU A 1 422 ? 6.785 6.992 27.609 1 96.5 422 GLU A C 1
ATOM 3299 O O . GLU A 1 422 ? 6.254 5.879 27.625 1 96.5 422 GLU A O 1
ATOM 3304 N N . PHE A 1 423 ? 6.59 7.875 26.719 1 97.75 423 PHE A N 1
ATOM 3305 C CA . PHE A 1 423 ? 5.727 7.57 25.578 1 97.75 423 PHE A CA 1
ATOM 3306 C C . PHE A 1 423 ? 6.277 6.395 24.781 1 97.75 423 PHE A C 1
ATOM 3308 O O . PHE A 1 423 ? 5.531 5.488 24.406 1 97.75 423 PHE A O 1
ATOM 3315 N N . GLU A 1 424 ? 7.555 6.375 24.516 1 96.56 424 GLU A N 1
ATOM 3316 C CA . GLU A 1 424 ? 8.234 5.305 23.781 1 96.56 424 GLU A CA 1
ATOM 3317 C C . GLU A 1 424 ? 8.094 3.969 24.5 1 96.56 424 GLU A C 1
ATOM 3319 O O . GLU A 1 424 ? 7.883 2.932 23.875 1 96.56 424 GLU A O 1
ATOM 3324 N N . ARG A 1 425 ? 8.234 4.031 25.734 1 94.69 425 ARG A N 1
ATOM 3325 C CA . ARG A 1 425 ? 8.109 2.82 26.547 1 94.69 425 ARG A CA 1
ATOM 3326 C C . ARG A 1 425 ? 6.707 2.225 26.406 1 94.69 425 ARG A C 1
ATOM 3328 O O . ARG A 1 425 ? 6.559 1.016 26.219 1 94.69 425 ARG A O 1
ATOM 3335 N N . GLN A 1 426 ? 5.723 3.027 26.5 1 93.94 426 GLN A N 1
ATOM 3336 C CA . GLN A 1 426 ? 4.34 2.564 26.391 1 93.94 426 GLN A CA 1
ATOM 3337 C C . GLN A 1 426 ? 4.035 2.053 24.984 1 93.94 426 GLN A C 1
ATOM 3339 O O . GLN A 1 426 ? 3.312 1.067 24.828 1 93.94 426 GLN A O 1
ATOM 3344 N N . TYR A 1 427 ? 4.555 2.738 24.031 1 94.56 427 TYR A N 1
ATOM 3345 C CA . TYR A 1 427 ? 4.375 2.305 22.641 1 94.56 427 TYR A CA 1
ATOM 3346 C C . TYR A 1 427 ? 4.984 0.926 22.422 1 94.56 427 TYR A C 1
ATOM 3348 O O . TYR A 1 427 ? 4.383 0.076 21.766 1 94.56 427 TYR A O 1
ATOM 3356 N N . ALA A 1 428 ? 6.203 0.747 22.953 1 90.5 428 ALA A N 1
ATOM 3357 C CA . ALA A 1 428 ? 6.891 -0.533 22.812 1 90.5 428 ALA A CA 1
ATOM 3358 C C . ALA A 1 428 ? 6.078 -1.664 23.438 1 90.5 428 ALA A C 1
ATOM 3360 O O . ALA A 1 428 ? 6.043 -2.777 22.906 1 90.5 428 ALA A O 1
ATOM 3361 N N . ASN A 1 429 ? 5.398 -1.425 24.422 1 86.75 429 ASN A N 1
ATOM 3362 C CA . ASN A 1 429 ? 4.574 -2.42 25.094 1 86.75 429 ASN A CA 1
ATOM 3363 C C . ASN A 1 429 ? 3.342 -2.783 24.281 1 86.75 429 ASN A C 1
ATOM 3365 O O . ASN A 1 429 ? 2.844 -3.908 24.359 1 86.75 429 ASN A O 1
ATOM 3369 N N . GLN A 1 430 ? 2.906 -1.878 23.516 1 83.19 430 GLN A N 1
ATOM 3370 C CA . GLN A 1 430 ? 1.741 -2.094 22.672 1 83.19 430 GLN A CA 1
ATOM 3371 C C . GLN A 1 430 ? 2.1 -2.943 21.453 1 83.19 430 GLN A C 1
ATOM 3373 O O . GLN A 1 430 ? 1.252 -3.664 20.922 1 83.19 430 GLN A O 1
ATOM 3378 N N . CYS A 1 431 ? 3.295 -2.762 20.938 1 74.25 431 CYS A N 1
ATOM 3379 C CA . CYS A 1 431 ? 3.711 -3.449 19.719 1 74.25 431 CYS A CA 1
ATOM 3380 C C . CYS A 1 431 ? 4.082 -4.898 20.016 1 74.25 431 CYS A C 1
ATOM 3382 O O . CYS A 1 431 ? 4.223 -5.703 19.094 1 74.25 431 CYS A O 1
ATOM 3384 N N . LYS A 1 432 ? 4.273 -5.277 21.203 1 61.47 432 LYS A N 1
ATOM 3385 C CA . LYS A 1 432 ? 4.605 -6.664 21.516 1 61.47 432 LYS A CA 1
ATOM 3386 C C . LYS A 1 432 ? 3.463 -7.605 21.141 1 61.47 432 LYS A C 1
ATOM 3388 O O . LYS A 1 432 ? 2.301 -7.328 21.438 1 61.47 432 LYS A O 1
ATOM 3393 N N . PRO A 1 433 ? 3.768 -8.547 20.047 1 53.41 433 PRO A N 1
ATOM 3394 C CA . PRO A 1 433 ? 2.719 -9.477 19.625 1 53.41 433 PRO A CA 1
ATOM 3395 C C . PRO A 1 433 ? 2.016 -10.156 20.797 1 53.41 433 PRO A C 1
ATOM 3397 O O . PRO A 1 433 ? 2.662 -10.523 21.781 1 53.41 433 PRO A O 1
ATOM 3400 N N . SER A 1 434 ? 0.832 -9.742 21.094 1 45.44 434 SER A N 1
ATOM 3401 C CA . SER A 1 434 ? 0.121 -10.641 22 1 45.44 434 SER A CA 1
ATOM 3402 C C . SER A 1 434 ? 0.195 -12.086 21.516 1 45.44 434 SER A C 1
ATOM 3404 O O . SER A 1 434 ? 0.062 -12.359 20.328 1 45.44 434 SER A O 1
ATOM 3406 N N . THR A 1 435 ? 1.05 -12.828 22.156 1 38.44 435 THR A N 1
ATOM 3407 C CA . THR A 1 435 ? 1.011 -14.258 21.891 1 38.44 435 THR A CA 1
ATOM 3408 C C . THR A 1 435 ? -0.415 -14.719 21.609 1 38.44 435 THR A C 1
ATOM 3410 O O . THR A 1 435 ? -1.272 -14.703 22.484 1 38.44 435 THR A O 1
ATOM 3413 N N . VAL A 1 436 ? -0.916 -14.414 20.703 1 35.25 436 VAL A N 1
ATOM 3414 C CA . VAL A 1 436 ? -2.109 -15.203 20.422 1 35.25 436 VAL A CA 1
ATOM 3415 C C . VAL A 1 436 ? -1.817 -16.688 20.641 1 35.25 436 VAL A C 1
ATOM 3417 O O . VAL A 1 436 ? -0.95 -17.266 19.984 1 35.25 436 VAL A O 1
ATOM 3420 N N . ARG A 1 437 ? -2.105 -17.203 21.75 1 31.64 437 ARG A N 1
ATOM 3421 C CA . ARG A 1 437 ? -2.225 -18.625 22.031 1 31.64 437 ARG A CA 1
ATOM 3422 C C . ARG A 1 437 ? -3.053 -19.328 20.953 1 31.64 437 ARG A C 1
ATOM 3424 O O . ARG A 1 437 ? -4.281 -19.25 20.969 1 31.64 437 ARG A O 1
ATOM 3431 N N . VAL A 1 438 ? -2.678 -19.266 19.797 1 28.67 438 VAL A N 1
ATOM 3432 C CA . VAL A 1 438 ? -3.219 -20.328 18.984 1 28.67 438 VAL A CA 1
ATOM 3433 C C . VAL A 1 438 ? -2.928 -21.688 19.625 1 28.67 438 VAL A C 1
ATOM 3435 O O . VAL A 1 438 ? -1.767 -22.062 19.781 1 28.67 438 VAL A O 1
ATOM 3438 N N . CYS A 1 439 ? -3.633 -22.109 20.641 1 26.08 439 CYS A N 1
ATOM 3439 C CA . CYS A 1 439 ? -3.67 -23.469 21.156 1 26.08 439 CYS A CA 1
ATOM 3440 C C . CYS A 1 439 ? -3.559 -24.484 20.016 1 26.08 439 CYS A C 1
ATOM 3442 O O . CYS A 1 439 ? -4.336 -24.438 19.062 1 26.08 439 CYS A O 1
ATOM 3444 N N . SER A 1 440 ? -2.418 -24.922 19.875 1 21.31 440 SER A N 1
ATOM 3445 C CA . SER A 1 440 ? -2.191 -26.25 19.328 1 21.31 440 SER A CA 1
ATOM 3446 C C . SER A 1 440 ? -3.186 -27.266 19.891 1 21.31 440 SER A C 1
ATOM 3448 O O . SER A 1 440 ? -2.949 -27.844 20.953 1 21.31 440 SER A O 1
ATOM 3450 N N . LYS A 1 441 ? -4.277 -27.062 20.375 1 23.44 441 LYS A N 1
ATOM 3451 C CA . LYS A 1 441 ? -5.012 -28.312 20.562 1 23.44 441 LYS A CA 1
ATOM 3452 C C . LYS A 1 441 ? -5.207 -29.047 19.25 1 23.44 441 LYS A C 1
ATOM 3454 O O . LYS A 1 441 ? -6.098 -28.703 18.469 1 23.44 441 LYS A O 1
ATOM 3459 N N . LEU A 1 442 ? -4.117 -29.281 18.516 1 16.98 442 LEU A N 1
ATOM 3460 C CA . LEU A 1 442 ? -4.168 -30.641 18.016 1 16.98 442 LEU A CA 1
ATOM 3461 C C . LEU A 1 442 ? -3.912 -31.641 19.141 1 16.98 442 LEU A C 1
ATOM 3463 O O . LEU A 1 442 ? -2.979 -31.469 19.922 1 16.98 442 LEU A O 1
ATOM 3467 N N . MET B 1 1 ? -11.711 -19.109 21.875 1 47.94 1 MET B N 1
ATOM 3468 C CA . MET B 1 1 ? -12.562 -19.828 20.922 1 47.94 1 MET B CA 1
ATOM 3469 C C . MET B 1 1 ? -11.852 -20.016 19.594 1 47.94 1 MET B C 1
ATOM 3471 O O . MET B 1 1 ? -11.07 -19.156 19.172 1 47.94 1 MET B O 1
ATOM 3475 N N . ASN B 1 2 ? -11.75 -21.312 19 1 69.56 2 ASN B N 1
ATOM 3476 C CA . ASN B 1 2 ? -10.977 -21.734 17.844 1 69.56 2 ASN B CA 1
ATOM 3477 C C . ASN B 1 2 ? -11.672 -21.359 16.531 1 69.56 2 ASN B C 1
ATOM 3479 O O . ASN B 1 2 ? -12.859 -21.625 16.359 1 69.56 2 ASN B O 1
ATOM 3483 N N . MET B 1 3 ? -11.102 -20.594 15.75 1 84.44 3 MET B N 1
ATOM 3484 C CA . MET B 1 3 ? -11.617 -20.172 14.445 1 84.44 3 MET B CA 1
ATOM 3485 C C . MET B 1 3 ? -12.086 -21.391 13.641 1 84.44 3 MET B C 1
ATOM 3487 O O . MET B 1 3 ? -11.438 -22.438 13.656 1 84.44 3 MET B O 1
ATOM 3491 N N . LYS B 1 4 ? -13.344 -21.344 13.188 1 90.38 4 LYS B N 1
ATOM 3492 C CA . LYS B 1 4 ? -13.891 -22.422 12.375 1 90.38 4 LYS B CA 1
ATOM 3493 C C . LYS B 1 4 ? -14.609 -21.875 11.141 1 90.38 4 LYS B C 1
ATOM 3495 O O . LYS B 1 4 ? -15.32 -20.875 11.234 1 90.38 4 LYS B O 1
ATOM 3500 N N . VAL B 1 5 ? -14.43 -22.531 10.062 1 94.94 5 VAL B N 1
ATOM 3501 C CA . VAL B 1 5 ? -15.148 -22.203 8.828 1 94.94 5 VAL B CA 1
ATOM 3502 C C . VAL B 1 5 ? -16.281 -23.219 8.617 1 94.94 5 VAL B C 1
ATOM 3504 O O . VAL B 1 5 ? -16.031 -24.422 8.562 1 94.94 5 VAL B O 1
ATOM 3507 N N . GLN B 1 6 ? -17.484 -22.75 8.539 1 95.44 6 GLN B N 1
ATOM 3508 C CA . GLN B 1 6 ? -18.641 -23.625 8.367 1 95.44 6 GLN B CA 1
ATOM 3509 C C . GLN B 1 6 ? -19.359 -23.312 7.055 1 95.44 6 GLN B C 1
ATOM 3511 O O . GLN B 1 6 ? -19.938 -22.234 6.887 1 95.44 6 GLN B O 1
ATOM 3516 N N . VAL B 1 7 ? -19.406 -24.25 6.176 1 95.44 7 VAL B N 1
ATOM 3517 C CA . VAL B 1 7 ? -20.109 -24.078 4.91 1 95.44 7 VAL B CA 1
ATOM 3518 C C . VAL B 1 7 ? -21.625 -24.125 5.148 1 95.44 7 VAL B C 1
ATOM 3520 O O . VAL B 1 7 ? -22.141 -25.062 5.754 1 95.44 7 VAL B O 1
ATOM 3523 N N . LEU B 1 8 ? -22.312 -23.109 4.707 1 94.62 8 LEU B N 1
ATOM 3524 C CA . LEU B 1 8 ? -23.734 -22.953 4.934 1 94.62 8 LEU B CA 1
ATOM 3525 C C . LEU B 1 8 ? -24.547 -23.516 3.762 1 94.62 8 LEU B C 1
ATOM 3527 O O . LEU B 1 8 ? -25.594 -24.109 3.955 1 94.62 8 LEU B O 1
ATOM 3531 N N . SER B 1 9 ? -24.078 -23.219 2.631 1 94.62 9 SER B N 1
ATOM 3532 C CA . SER B 1 9 ? -24.781 -23.625 1.425 1 94.62 9 SER B CA 1
ATOM 3533 C C . SER B 1 9 ? -23.844 -23.781 0.245 1 94.62 9 SER B C 1
ATOM 3535 O O . SER B 1 9 ? -22.703 -23.297 0.277 1 94.62 9 SER B O 1
ATOM 3537 N N . SER B 1 10 ? -24.266 -24.594 -0.684 1 94.88 10 SER B N 1
ATOM 3538 C CA . SER B 1 10 ? -23.562 -24.766 -1.954 1 94.88 10 SER B CA 1
ATOM 3539 C C . SER B 1 10 ? -24.547 -24.75 -3.125 1 94.88 10 SER B C 1
ATOM 3541 O O . SER B 1 10 ? -25.641 -25.297 -3.033 1 94.88 10 SER B O 1
ATOM 3543 N N . LYS B 1 11 ? -24.188 -24.062 -4.098 1 96.12 11 LYS B N 1
ATOM 3544 C CA . LYS B 1 11 ? -25 -24.031 -5.305 1 96.12 11 LYS B CA 1
ATOM 3545 C C . LYS B 1 11 ? -24.141 -24.062 -6.562 1 96.12 11 LYS B C 1
ATOM 3547 O O . LYS B 1 11 ? -22.922 -23.812 -6.488 1 96.12 11 LYS B O 1
ATOM 3552 N N . VAL B 1 12 ? -24.766 -24.406 -7.637 1 97.25 12 VAL B N 1
ATOM 3553 C CA . VAL B 1 12 ? -24.078 -24.422 -8.922 1 97.25 12 VAL B CA 1
ATOM 3554 C C . VAL B 1 12 ? -24.469 -23.203 -9.742 1 97.25 12 VAL B C 1
ATOM 3556 O O . VAL B 1 12 ? -25.656 -22.953 -9.969 1 97.25 12 VAL B O 1
ATOM 3559 N N . ILE B 1 13 ? -23.5 -22.422 -10.125 1 98.44 13 ILE B N 1
ATOM 3560 C CA . ILE B 1 13 ? -23.75 -21.234 -10.945 1 98.44 13 ILE B CA 1
ATOM 3561 C C . ILE B 1 13 ? -23.422 -21.531 -12.406 1 98.44 13 ILE B C 1
ATOM 3563 O O . ILE B 1 13 ? -22.297 -21.938 -12.727 1 98.44 13 ILE B O 1
ATOM 3567 N N . LYS B 1 14 ? -24.375 -21.328 -13.273 1 98.44 14 LYS B N 1
ATOM 3568 C CA . LYS B 1 14 ? -24.219 -21.562 -14.703 1 98.44 14 LYS B CA 1
ATOM 3569 C C . LYS B 1 14 ? -24.078 -20.25 -15.469 1 98.44 14 LYS B C 1
ATOM 3571 O O . LYS B 1 14 ? -24.422 -19.188 -14.945 1 98.44 14 LYS B O 1
ATOM 3576 N N . PRO B 1 15 ? -23.484 -20.328 -16.703 1 98.31 15 PRO B N 1
ATOM 3577 C CA . PRO B 1 15 ? -23.484 -19.109 -17.531 1 98.31 15 PRO B CA 1
ATOM 3578 C C . PRO B 1 15 ? -24.891 -18.531 -17.734 1 98.31 15 PRO B C 1
ATOM 3580 O O . PRO B 1 15 ? -25.859 -19.281 -17.875 1 98.31 15 PRO B O 1
ATOM 3583 N N . SER B 1 16 ? -24.938 -17.219 -17.719 1 98.06 16 SER B N 1
ATOM 3584 C CA . SER B 1 16 ? -26.234 -16.562 -17.906 1 98.06 16 SER B CA 1
ATOM 3585 C C . SER B 1 16 ? -26.781 -16.828 -19.297 1 98.06 16 SER B C 1
ATOM 3587 O O . SER B 1 16 ? -28 -16.859 -19.484 1 98.06 16 SER B O 1
ATOM 3589 N N . ILE B 1 17 ? -25.922 -16.922 -20.266 1 97.81 17 ILE B N 1
ATOM 3590 C CA . ILE B 1 17 ? -26.266 -17.297 -21.641 1 97.81 17 ILE B CA 1
ATOM 3591 C C . ILE B 1 17 ? -25.656 -18.672 -21.953 1 97.81 17 ILE B C 1
ATOM 3593 O O . ILE B 1 17 ? -24.453 -18.875 -21.781 1 97.81 17 ILE B O 1
ATOM 3597 N N . PRO B 1 18 ? -26.453 -19.562 -22.406 1 97.06 18 PRO B N 1
ATOM 3598 C CA . PRO B 1 18 ? -25.938 -20.906 -22.703 1 97.06 18 PRO B CA 1
ATOM 3599 C C . PRO B 1 18 ? -24.828 -20.875 -23.75 1 97.06 18 PRO B C 1
ATOM 3601 O O . PRO B 1 18 ? -24.891 -20.109 -24.719 1 97.06 18 PRO B O 1
ATOM 3604 N N . THR B 1 19 ? -23.875 -21.719 -23.516 1 97.75 19 THR B N 1
ATOM 3605 C CA . THR B 1 19 ? -22.781 -21.844 -24.469 1 97.75 19 THR B CA 1
ATOM 3606 C C . THR B 1 19 ? -23.297 -22.406 -25.797 1 97.75 19 THR B C 1
ATOM 3608 O O . THR B 1 19 ? -23.953 -23.453 -25.812 1 97.75 19 THR B O 1
ATOM 3611 N N . PRO B 1 20 ? -23.031 -21.781 -26.922 1 96.38 20 PRO B N 1
ATOM 3612 C CA . PRO B 1 20 ? -23.469 -22.297 -28.219 1 96.38 20 PRO B CA 1
ATOM 3613 C C . PRO B 1 20 ? -22.875 -23.656 -28.562 1 96.38 20 PRO B C 1
ATOM 3615 O O . PRO B 1 20 ? -21.766 -23.969 -28.125 1 96.38 20 PRO B O 1
ATOM 3618 N N . PRO B 1 21 ? -23.562 -24.406 -29.391 1 95.31 21 PRO B N 1
ATOM 3619 C CA . PRO B 1 21 ? -23.094 -25.75 -29.75 1 95.31 21 PRO B CA 1
ATOM 3620 C C . PRO B 1 21 ? -21.719 -25.734 -30.406 1 95.31 21 PRO B C 1
ATOM 3622 O O . PRO B 1 21 ? -20.922 -26.656 -30.188 1 95.31 21 PRO B O 1
ATOM 3625 N N . SER B 1 22 ? -21.406 -24.719 -31.109 1 94.69 22 SER B N 1
ATOM 3626 C CA . SER B 1 22 ? -20.156 -24.656 -31.844 1 94.69 22 SER B CA 1
ATOM 3627 C C . SER B 1 22 ? -18.969 -24.484 -30.891 1 94.69 22 SER B C 1
ATOM 3629 O O . SER B 1 22 ? -17.812 -24.703 -31.266 1 94.69 22 SER B O 1
ATOM 3631 N N . LEU B 1 23 ? -19.266 -24.141 -29.641 1 94.88 23 LEU B N 1
ATOM 3632 C CA . LEU B 1 23 ? -18.203 -23.875 -28.672 1 94.88 23 LEU B CA 1
ATOM 3633 C C . LEU B 1 23 ? -18.172 -24.922 -27.578 1 94.88 23 LEU B C 1
ATOM 3635 O O . LEU B 1 23 ? -17.438 -24.781 -26.594 1 94.88 23 LEU B O 1
ATOM 3639 N N . LYS B 1 24 ? -18.797 -25.953 -27.75 1 94.69 24 LYS B N 1
ATOM 3640 C CA . LYS B 1 24 ? -19 -26.906 -26.656 1 94.69 24 LYS B CA 1
ATOM 3641 C C . LYS B 1 24 ? -17.766 -27.781 -26.453 1 94.69 24 LYS B C 1
ATOM 3643 O O . LYS B 1 24 ? -17.609 -28.406 -25.406 1 94.69 24 LYS B O 1
ATOM 3648 N N . ASN B 1 25 ? -16.984 -27.875 -27.453 1 94.88 25 ASN B N 1
ATOM 3649 C CA . ASN B 1 25 ? -15.734 -28.625 -27.328 1 94.88 25 ASN B CA 1
ATOM 3650 C C . ASN B 1 25 ? -14.516 -27.703 -27.375 1 94.88 25 ASN B C 1
ATOM 3652 O O . ASN B 1 25 ? -13.984 -27.422 -28.438 1 94.88 25 ASN B O 1
ATOM 3656 N N . TYR B 1 26 ? -14.07 -27.391 -26.219 1 96.06 26 TYR B N 1
ATOM 3657 C CA . TYR B 1 26 ? -12.883 -26.562 -26.125 1 96.06 26 TYR B CA 1
ATOM 3658 C C . TYR B 1 26 ? -11.625 -27.406 -26.031 1 96.06 26 TYR B C 1
ATOM 3660 O O . TYR B 1 26 ? -11.289 -27.922 -24.969 1 96.06 26 TYR B O 1
ATOM 3668 N N . LYS B 1 27 ? -10.914 -27.516 -27.109 1 94.44 27 LYS B N 1
ATOM 3669 C CA . LYS B 1 27 ? -9.664 -28.266 -27.125 1 94.44 27 LYS B CA 1
ATOM 3670 C C . LYS B 1 27 ? -8.547 -27.484 -26.438 1 94.44 27 LYS B C 1
ATOM 3672 O O . LYS B 1 27 ? -8.367 -26.297 -26.672 1 94.44 27 LYS B O 1
ATOM 3677 N N . ILE B 1 28 ? -7.84 -28.188 -25.562 1 94.75 28 ILE B N 1
ATOM 3678 C CA . ILE B 1 28 ? -6.77 -27.5 -24.859 1 94.75 28 ILE B CA 1
ATOM 3679 C C . ILE B 1 28 ? -5.48 -27.578 -25.672 1 94.75 28 ILE B C 1
ATOM 3681 O O . ILE B 1 28 ? -5.34 -28.438 -26.547 1 94.75 28 ILE B O 1
ATOM 3685 N N . SER B 1 29 ? -4.574 -26.719 -25.469 1 95.38 29 SER B N 1
ATOM 3686 C CA . SER B 1 29 ? -3.291 -26.656 -26.156 1 95.38 29 SER B CA 1
ATOM 3687 C C . SER B 1 29 ? -2.316 -27.688 -25.609 1 95.38 29 SER B C 1
ATOM 3689 O O . SER B 1 29 ? -2.57 -28.281 -24.562 1 95.38 29 SER B O 1
ATOM 3691 N N . PHE B 1 30 ? -1.215 -27.938 -26.312 1 95.75 30 PHE B N 1
ATOM 3692 C CA . PHE B 1 30 ? -0.225 -28.859 -25.75 1 95.75 30 PHE B CA 1
ATOM 3693 C C . PHE B 1 30 ? 0.433 -28.25 -24.516 1 95.75 30 PHE B C 1
ATOM 3695 O O . PHE B 1 30 ? 0.963 -28.969 -23.672 1 95.75 30 PHE B O 1
ATOM 3702 N N . LEU B 1 31 ? 0.419 -26.891 -24.422 1 95.75 31 LEU B N 1
ATOM 3703 C CA . LEU B 1 31 ? 0.89 -26.25 -23.203 1 95.75 31 LEU B CA 1
ATOM 3704 C C . LEU B 1 31 ? 0.03 -26.641 -22.016 1 95.75 31 LEU B C 1
ATOM 3706 O O . LEU B 1 31 ? 0.55 -26.891 -20.922 1 95.75 31 LEU B O 1
ATOM 3710 N N . ASP B 1 32 ? -1.222 -26.703 -22.219 1 96.81 32 ASP B N 1
ATOM 3711 C CA . ASP B 1 32 ? -2.162 -27.125 -21.188 1 96.81 32 ASP B CA 1
ATOM 3712 C C . ASP B 1 32 ? -1.928 -28.578 -20.812 1 96.81 32 ASP B C 1
ATOM 3714 O O . ASP B 1 32 ? -2.01 -28.938 -19.625 1 96.81 32 ASP B O 1
ATOM 3718 N N . GLN B 1 33 ? -1.631 -29.375 -21.781 1 94.81 33 GLN B N 1
ATOM 3719 C CA . GLN B 1 33 ? -1.393 -30.797 -21.547 1 94.81 33 GLN B CA 1
ATOM 3720 C C . GLN B 1 33 ? -0.177 -31 -20.641 1 94.81 33 GLN B C 1
ATOM 3722 O O . GLN B 1 33 ? -0.126 -31.969 -19.875 1 94.81 33 GLN B O 1
ATOM 3727 N N . LEU B 1 34 ? 0.729 -30.109 -20.766 1 94.06 34 LEU B N 1
ATOM 3728 C CA . LEU B 1 34 ? 1.979 -30.234 -20.031 1 94.06 34 LEU B CA 1
ATOM 3729 C C . LEU B 1 34 ? 1.798 -29.781 -18.578 1 94.06 34 LEU B C 1
ATOM 3731 O O . LEU B 1 34 ? 2.596 -30.141 -17.703 1 94.06 34 LEU B O 1
ATOM 3735 N N . ALA B 1 35 ? 0.812 -29 -18.328 1 92.88 35 ALA B N 1
ATOM 3736 C CA . ALA B 1 35 ? 0.545 -28.531 -16.969 1 92.88 35 ALA B CA 1
ATOM 3737 C C . ALA B 1 35 ? 0.031 -29.656 -16.094 1 92.88 35 ALA B C 1
ATOM 3739 O O . ALA B 1 35 ? -0.74 -30.516 -16.547 1 92.88 35 ALA B O 1
ATOM 3740 N N . THR B 1 36 ? 0.473 -29.672 -14.836 1 87.06 36 THR B N 1
ATOM 3741 C CA . THR B 1 36 ? 0.03 -30.672 -13.883 1 87.06 36 THR B CA 1
ATOM 3742 C C . THR B 1 36 ? -1.475 -30.578 -13.648 1 87.06 36 THR B C 1
ATOM 3744 O O . THR B 1 36 ? -2.004 -29.484 -13.414 1 87.06 36 THR B O 1
ATOM 3747 N N . PRO B 1 37 ? -2.166 -31.688 -13.734 1 88.56 37 PRO B N 1
ATOM 3748 C CA . PRO B 1 37 ? -3.615 -31.656 -13.531 1 88.56 37 PRO B CA 1
ATOM 3749 C C . PRO B 1 37 ? -4 -31.562 -12.055 1 88.56 37 PRO B C 1
ATOM 3751 O O . PRO B 1 37 ? -4.523 -32.531 -11.484 1 88.56 37 PRO B O 1
ATOM 3754 N N . VAL B 1 38 ? -3.826 -30.469 -11.422 1 91 38 VAL B N 1
ATOM 3755 C CA . VAL B 1 38 ? -4.145 -30.219 -10.023 1 91 38 VAL B CA 1
ATOM 3756 C C . VAL B 1 38 ? -4.934 -28.922 -9.906 1 91 38 VAL B C 1
ATOM 3758 O O . VAL B 1 38 ? -4.766 -28 -10.719 1 91 38 VAL B O 1
ATOM 3761 N N . HIS B 1 39 ? -5.824 -28.906 -8.938 1 95 39 HIS B N 1
ATOM 3762 C CA . HIS B 1 39 ? -6.5 -27.656 -8.602 1 95 39 HIS B CA 1
ATOM 3763 C C . HIS B 1 39 ? -5.676 -26.828 -7.621 1 95 39 HIS B C 1
ATOM 3765 O O . HIS B 1 39 ? -5.551 -27.188 -6.449 1 95 39 HIS B O 1
ATOM 3771 N N . PHE B 1 40 ? -5.121 -25.766 -8.078 1 95 40 PHE B N 1
ATOM 3772 C CA . PHE B 1 40 ? -4.418 -24.922 -7.117 1 95 40 PHE B CA 1
ATOM 3773 C C . PHE B 1 40 ? -5.379 -23.953 -6.449 1 95 40 PHE B C 1
ATOM 3775 O O . PHE B 1 40 ? -6.41 -23.594 -7.027 1 95 40 PHE B O 1
ATOM 3782 N N . GLY B 1 41 ? -5.031 -23.547 -5.23 1 97.12 41 GLY B N 1
ATOM 3783 C CA . GLY B 1 41 ? -5.902 -22.703 -4.434 1 97.12 41 GLY B CA 1
ATOM 3784 C C . GLY B 1 41 ? -5.324 -21.312 -4.191 1 97.12 41 GLY B C 1
ATOM 3785 O O . GLY B 1 41 ? -4.113 -21.172 -4.012 1 97.12 41 GLY B O 1
ATOM 3786 N N . ILE B 1 42 ? -6.184 -20.328 -4.207 1 98.31 42 ILE B N 1
ATOM 3787 C CA . ILE B 1 42 ? -5.82 -18.953 -3.863 1 98.31 42 ILE B CA 1
ATOM 3788 C C . ILE B 1 42 ? -6.996 -18.281 -3.164 1 98.31 42 ILE B C 1
ATOM 3790 O O . ILE B 1 42 ? -8.156 -18.625 -3.404 1 98.31 42 ILE B O 1
ATOM 3794 N N . ILE B 1 43 ? -6.707 -17.406 -2.25 1 98.56 43 ILE B N 1
ATOM 3795 C CA . ILE B 1 43 ? -7.723 -16.734 -1.444 1 98.56 43 ILE B CA 1
ATOM 3796 C C . ILE B 1 43 ? -7.535 -15.219 -1.526 1 98.56 43 ILE B C 1
ATOM 3798 O O . ILE B 1 43 ? -6.418 -14.719 -1.383 1 98.56 43 ILE B O 1
ATOM 3802 N N . PHE B 1 44 ? -8.578 -14.484 -1.778 1 98.5 44 PHE B N 1
ATOM 3803 C CA . PHE B 1 44 ? -8.602 -13.023 -1.739 1 98.5 44 PHE B CA 1
ATOM 3804 C C . PHE B 1 44 ? -9.43 -12.531 -0.558 1 98.5 44 PHE B C 1
ATOM 3806 O O . PHE B 1 44 ? -10.625 -12.836 -0.459 1 98.5 44 PHE B O 1
ATOM 3813 N N . PHE B 1 45 ? -8.852 -11.773 0.35 1 97 45 PHE B N 1
ATOM 3814 C CA . PHE B 1 45 ? -9.539 -11.242 1.521 1 97 45 PHE B CA 1
ATOM 3815 C C . PHE B 1 45 ? -9.914 -9.781 1.308 1 97 45 PHE B C 1
ATOM 3817 O O . PHE B 1 45 ? -9.109 -8.992 0.809 1 97 45 PHE B O 1
ATOM 3824 N N . PHE B 1 46 ? -11.117 -9.398 1.722 1 94.88 46 PHE B N 1
ATOM 3825 C CA . PHE B 1 46 ? -11.641 -8.047 1.584 1 94.88 46 PHE B CA 1
ATOM 3826 C C . PHE B 1 46 ? -12.195 -7.547 2.91 1 94.88 46 PHE B C 1
ATOM 3828 O O . PHE B 1 46 ? -13.07 -8.18 3.5 1 94.88 46 PHE B O 1
ATOM 3835 N N . PHE B 1 47 ? -11.688 -6.391 3.328 1 88.69 47 PHE B N 1
ATOM 3836 C CA . PHE B 1 47 ? -12.273 -5.77 4.508 1 88.69 47 PHE B CA 1
ATOM 3837 C C . PHE B 1 47 ? -13.68 -5.262 4.211 1 88.69 47 PHE B C 1
ATOM 3839 O O . PHE B 1 47 ? -14.047 -5.086 3.049 1 88.69 47 PHE B O 1
ATOM 3846 N N . SER B 1 48 ? -14.336 -5.07 5.328 1 81.62 48 SER B N 1
ATOM 3847 C CA . SER B 1 48 ? -15.648 -4.445 5.184 1 81.62 48 SER B CA 1
ATOM 3848 C C . SER B 1 48 ? -15.516 -2.963 4.848 1 81.62 48 SER B C 1
ATOM 3850 O O . SER B 1 48 ? -14.516 -2.328 5.188 1 81.62 48 SER B O 1
ATOM 3852 N N . ASN B 1 49 ? -16.188 -2.34 4.008 1 64.94 49 ASN B N 1
ATOM 3853 C CA . ASN B 1 49 ? -16.125 -0.929 3.639 1 64.94 49 ASN B CA 1
ATOM 3854 C C . ASN B 1 49 ? -16.562 -0.029 4.789 1 64.94 49 ASN B C 1
ATOM 3856 O O . ASN B 1 49 ? -16.719 1.18 4.613 1 64.94 49 ASN B O 1
ATOM 3860 N N . GLY B 1 50 ? -16.391 -0.515 6.016 1 58.22 50 GLY B N 1
ATOM 3861 C CA . GLY B 1 50 ? -16.531 0.312 7.203 1 58.22 50 GLY B CA 1
ATOM 3862 C C . GLY B 1 50 ? -17.922 0.9 7.359 1 58.22 50 GLY B C 1
ATOM 3863 O O . GLY B 1 50 ? -18.172 1.658 8.297 1 58.22 50 GLY B O 1
ATOM 3864 N N . LYS B 1 51 ? -18.734 0.88 6.309 1 50.47 51 LYS B N 1
ATOM 3865 C CA . LYS B 1 51 ? -20 1.553 6.535 1 50.47 51 LYS B CA 1
ATOM 3866 C C . LYS B 1 51 ? -20.797 0.863 7.637 1 50.47 51 LYS B C 1
ATOM 3868 O O . LYS B 1 51 ? -20.859 -0.367 7.695 1 50.47 51 LYS B O 1
ATOM 3873 N N . GLU B 1 52 ? -20.781 1.45 8.836 1 47.16 52 GLU B N 1
ATOM 3874 C CA . GLU B 1 52 ? -21.453 1.12 10.086 1 47.16 52 GLU B CA 1
ATOM 3875 C C . GLU B 1 52 ? -22.562 0.097 9.867 1 47.16 52 GLU B C 1
ATOM 3877 O O . GLU B 1 52 ? -22.797 -0.772 10.711 1 47.16 52 GLU B O 1
ATOM 3882 N N . ASP B 1 53 ? -23.266 0.195 8.828 1 47.53 53 ASP B N 1
ATOM 3883 C CA . ASP B 1 53 ? -24.547 -0.503 8.773 1 47.53 53 ASP B CA 1
ATOM 3884 C C . ASP B 1 53 ? -24.453 -1.767 7.918 1 47.53 53 ASP B C 1
ATOM 3886 O O . ASP B 1 53 ? -25.406 -2.148 7.25 1 47.53 53 ASP B O 1
ATOM 3890 N N . GLU B 1 54 ? -23.219 -2.277 7.812 1 59.94 54 GLU B N 1
ATOM 3891 C CA . GLU B 1 54 ? -23.312 -3.469 6.977 1 59.94 54 GLU B CA 1
ATOM 3892 C C . GLU B 1 54 ? -24.062 -4.59 7.695 1 59.94 54 GLU B C 1
ATOM 3894 O O . GLU B 1 54 ? -23.531 -5.195 8.633 1 59.94 54 GLU B O 1
ATOM 3899 N N . THR B 1 55 ? -25.375 -4.586 7.641 1 66.56 55 THR B N 1
ATOM 3900 C CA . THR B 1 55 ? -26.312 -5.559 8.18 1 66.56 55 THR B CA 1
ATOM 3901 C C . THR B 1 55 ? -26.156 -6.91 7.484 1 66.56 55 THR B C 1
ATOM 3903 O O . THR B 1 55 ? -25.484 -7.008 6.453 1 66.56 55 THR B O 1
ATOM 3906 N N . ALA B 1 56 ? -26.422 -7.926 8.164 1 77.31 56 ALA B N 1
ATOM 3907 C CA . ALA B 1 56 ? -26.484 -9.273 7.609 1 77.31 56 ALA B CA 1
ATOM 3908 C C . ALA B 1 56 ? -27.156 -9.273 6.238 1 77.31 56 ALA B C 1
ATOM 3910 O O . ALA B 1 56 ? -26.75 -10.016 5.344 1 77.31 56 ALA B O 1
ATOM 3911 N N . ASN B 1 57 ? -27.984 -8.359 6.066 1 82.75 57 ASN B N 1
ATOM 3912 C CA . ASN B 1 57 ? -28.719 -8.266 4.809 1 82.75 57 ASN B CA 1
ATOM 3913 C C . ASN B 1 57 ? -27.844 -7.703 3.693 1 82.75 57 ASN B C 1
ATOM 3915 O O . ASN B 1 57 ? -27.938 -8.141 2.545 1 82.75 57 ASN B O 1
ATOM 3919 N N . GLU B 1 58 ? -27.016 -6.82 4.02 1 85.5 58 GLU B N 1
ATOM 3920 C CA . GLU B 1 58 ? -26.141 -6.23 3.018 1 85.5 58 GLU B CA 1
ATOM 3921 C C . GLU B 1 58 ? -25.109 -7.238 2.533 1 85.5 58 GLU B C 1
ATOM 3923 O O . GLU B 1 58 ? -24.781 -7.289 1.343 1 85.5 58 GLU B O 1
ATOM 3928 N N . ILE B 1 59 ? -24.688 -8.016 3.461 1 87.94 59 ILE B N 1
ATOM 3929 C CA . ILE B 1 59 ? -23.719 -9.039 3.113 1 87.94 59 ILE B CA 1
ATOM 3930 C C . ILE B 1 59 ? -24.375 -10.094 2.215 1 87.94 59 ILE B C 1
ATOM 3932 O O . ILE B 1 59 ? -23.766 -10.539 1.238 1 87.94 59 ILE B O 1
ATOM 3936 N N . ALA B 1 60 ? -25.562 -10.477 2.541 1 90 60 ALA B N 1
ATOM 3937 C CA . ALA B 1 60 ? -26.297 -11.438 1.72 1 90 60 ALA B CA 1
ATOM 3938 C C . ALA B 1 60 ? -26.5 -10.906 0.303 1 90 60 ALA B C 1
ATOM 3940 O O . ALA B 1 60 ? -26.344 -11.641 -0.671 1 90 60 ALA B O 1
ATOM 3941 N N . ARG B 1 61 ? -26.828 -9.664 0.255 1 90.81 61 ARG B N 1
ATOM 3942 C CA . ARG B 1 61 ? -27.016 -9.039 -1.051 1 90.81 61 ARG B CA 1
ATOM 3943 C C . ARG B 1 61 ? -25.719 -9.016 -1.839 1 90.81 61 ARG B C 1
ATOM 3945 O O . ARG B 1 61 ? -25.703 -9.227 -3.053 1 90.81 61 ARG B O 1
ATOM 3952 N N . ARG B 1 62 ? -24.656 -8.742 -1.197 1 91.38 62 ARG B N 1
ATOM 3953 C CA . ARG B 1 62 ? -23.344 -8.758 -1.841 1 91.38 62 ARG B CA 1
ATOM 3954 C C . ARG B 1 62 ? -23.031 -10.133 -2.406 1 91.38 62 ARG B C 1
ATOM 3956 O O . ARG B 1 62 ? -22.531 -10.25 -3.525 1 91.38 62 ARG B O 1
ATOM 3963 N N . CYS B 1 63 ? -23.281 -11.156 -1.669 1 94.38 63 CYS B N 1
ATOM 3964 C CA . CYS B 1 63 ? -23.047 -12.523 -2.113 1 94.38 63 CYS B CA 1
ATOM 3965 C C . CYS B 1 63 ? -23.922 -12.867 -3.316 1 94.38 63 CYS B C 1
ATOM 3967 O O . CYS B 1 63 ? -23.453 -13.492 -4.27 1 94.38 63 CYS B O 1
ATOM 3969 N N . ASP B 1 64 ? -25.156 -12.406 -3.256 1 95.56 64 ASP B N 1
ATOM 3970 C CA . ASP B 1 64 ? -26.047 -12.633 -4.383 1 95.56 64 ASP B CA 1
ATOM 3971 C C . ASP B 1 64 ? -25.531 -11.961 -5.648 1 95.56 64 ASP B C 1
ATOM 3973 O O . ASP B 1 64 ? -25.547 -12.555 -6.73 1 95.56 64 ASP B O 1
ATOM 3977 N N . HIS B 1 65 ? -25.125 -10.797 -5.43 1 94.69 65 HIS B N 1
ATOM 3978 C CA . HIS B 1 65 ? -24.594 -10.047 -6.566 1 94.69 65 HIS B CA 1
ATOM 3979 C C . HIS B 1 65 ? -23.344 -10.695 -7.125 1 94.69 65 HIS B C 1
ATOM 3981 O O . HIS B 1 65 ? -23.109 -10.672 -8.336 1 94.69 65 HIS B O 1
ATOM 3987 N N . LEU B 1 66 ? -22.516 -11.18 -6.273 1 96.56 66 LEU B N 1
ATOM 3988 C CA . LEU B 1 66 ? -21.312 -11.906 -6.688 1 96.56 66 LEU B CA 1
ATOM 3989 C C . LEU B 1 66 ? -21.688 -13.117 -7.539 1 96.56 66 LEU B C 1
ATOM 3991 O O . LEU B 1 66 ? -21.047 -13.375 -8.562 1 96.56 66 LEU B O 1
ATOM 3995 N N . GLU B 1 67 ? -22.672 -13.805 -7.141 1 97.75 67 GLU B N 1
ATOM 3996 C CA . GLU B 1 67 ? -23.094 -15 -7.859 1 97.75 67 GLU B CA 1
ATOM 3997 C C . GLU B 1 67 ? -23.719 -14.633 -9.203 1 97.75 67 GLU B C 1
ATOM 3999 O O . GLU B 1 67 ? -23.453 -15.305 -10.211 1 97.75 67 GLU B O 1
ATOM 4004 N N . GLU B 1 68 ? -24.484 -13.578 -9.195 1 97.06 68 GLU B N 1
ATOM 4005 C CA . GLU B 1 68 ? -25.109 -13.133 -10.438 1 97.06 68 GLU B CA 1
ATOM 4006 C C . GLU B 1 68 ? -24.047 -12.68 -11.445 1 97.06 68 GLU B C 1
ATOM 4008 O O . GLU B 1 68 ? -24.109 -13.023 -12.625 1 97.06 68 GLU B O 1
ATOM 4013 N N . SER B 1 69 ? -23.125 -11.867 -10.961 1 97.25 69 SER B N 1
ATOM 4014 C CA . SER B 1 69 ? -22.078 -11.375 -11.844 1 97.25 69 SER B CA 1
ATOM 4015 C C . SER B 1 69 ? -21.172 -12.508 -12.305 1 97.25 69 SER B C 1
ATOM 4017 O O . SER B 1 69 ? -20.625 -12.461 -13.406 1 97.25 69 SER B O 1
ATOM 4019 N N . LEU B 1 70 ? -21 -13.547 -11.438 1 98.44 70 LEU B N 1
ATOM 4020 C CA . LEU B 1 70 ? -20.25 -14.727 -11.852 1 98.44 70 LEU B CA 1
ATOM 4021 C C . LEU B 1 70 ? -20.938 -15.406 -13.039 1 98.44 70 LEU B C 1
ATOM 4023 O O . LEU B 1 70 ? -20.266 -15.758 -14.016 1 98.44 70 LEU B O 1
ATOM 4027 N N . SER B 1 71 ? -22.219 -15.547 -12.93 1 98.44 71 SER B N 1
ATOM 4028 C CA . SER B 1 71 ? -22.984 -16.156 -14.008 1 98.44 71 SER B CA 1
ATOM 4029 C C . SER B 1 71 ? -22.781 -15.422 -15.328 1 98.44 71 SER B C 1
ATOM 4031 O O . SER B 1 71 ? -22.562 -16.047 -16.359 1 98.44 71 SER B O 1
ATOM 4033 N N . GLU B 1 72 ? -22.812 -14.156 -15.242 1 97.19 72 GLU B N 1
ATOM 4034 C CA . GLU B 1 72 ? -22.609 -13.336 -16.438 1 97.19 72 GLU B CA 1
ATOM 4035 C C . GLU B 1 72 ? -21.188 -13.484 -16.969 1 97.19 72 GLU B C 1
ATOM 4037 O O . GLU B 1 72 ? -20.984 -13.57 -18.188 1 97.19 72 GLU B O 1
ATOM 4042 N N . THR B 1 73 ? -20.25 -13.469 -16.094 1 97.88 73 THR B N 1
ATOM 4043 C CA . THR B 1 73 ? -18.844 -13.57 -16.5 1 97.88 73 THR B CA 1
ATOM 4044 C C . THR B 1 73 ? -18.562 -14.93 -17.125 1 97.88 73 THR B C 1
ATOM 4046 O O . THR B 1 73 ? -17.766 -15.023 -18.062 1 97.88 73 THR B O 1
ATOM 4049 N N . LEU B 1 74 ? -19.234 -16.016 -16.609 1 98.38 74 LEU B N 1
ATOM 4050 C CA . LEU B 1 74 ? -19.016 -17.359 -17.109 1 98.38 74 LEU B CA 1
ATOM 4051 C C . LEU B 1 74 ? -19.516 -17.5 -18.547 1 98.38 74 LEU B C 1
ATOM 4053 O O . LEU B 1 74 ? -19.062 -18.375 -19.281 1 98.38 74 LEU B O 1
ATOM 4057 N N . THR B 1 75 ? -20.406 -16.594 -18.969 1 97.62 75 THR B N 1
ATOM 4058 C CA . THR B 1 75 ? -20.812 -16.578 -20.359 1 97.62 75 THR B CA 1
ATOM 4059 C C . THR B 1 75 ? -19.625 -16.297 -21.281 1 97.62 75 THR B C 1
ATOM 4061 O O . THR B 1 75 ? -19.516 -16.875 -22.359 1 97.62 75 THR B O 1
ATOM 4064 N N . ARG B 1 76 ? -18.781 -15.43 -20.828 1 96.94 76 ARG B N 1
ATOM 4065 C CA . ARG B 1 76 ? -17.594 -15.102 -21.594 1 96.94 76 ARG B CA 1
ATOM 4066 C C . ARG B 1 76 ? -16.5 -16.156 -21.391 1 96.94 76 ARG B C 1
ATOM 4068 O O . ARG B 1 76 ? -15.781 -16.5 -22.328 1 96.94 76 ARG B O 1
ATOM 4075 N N . PHE B 1 77 ? -16.422 -16.641 -20.188 1 98.12 77 PHE B N 1
ATOM 4076 C CA . PHE B 1 77 ? -15.422 -17.656 -19.828 1 98.12 77 PHE B CA 1
ATOM 4077 C C . PHE B 1 77 ? -16.062 -19.031 -19.75 1 98.12 77 PHE B C 1
ATOM 4079 O O . PHE B 1 77 ? -15.898 -19.734 -18.75 1 98.12 77 PHE B O 1
ATOM 4086 N N . TYR B 1 78 ? -16.656 -19.453 -20.797 1 97.44 78 TYR B N 1
ATOM 4087 C CA . TYR B 1 78 ? -17.547 -20.609 -20.812 1 97.44 78 TYR B CA 1
ATOM 4088 C C . TYR B 1 78 ? -16.797 -21.891 -20.484 1 97.44 78 TYR B C 1
ATOM 4090 O O . TYR B 1 78 ? -17.344 -22.797 -19.859 1 97.44 78 TYR B O 1
ATOM 4098 N N . PRO B 1 79 ? -15.492 -22.078 -20.797 1 97.88 79 PRO B N 1
ATOM 4099 C CA . PRO B 1 79 ? -14.812 -23.312 -20.422 1 97.88 79 PRO B CA 1
ATOM 4100 C C . PRO B 1 79 ? -14.766 -23.531 -18.906 1 97.88 79 PRO B C 1
ATOM 4102 O O . PRO B 1 79 ? -14.703 -24.672 -18.453 1 97.88 79 PRO B O 1
ATOM 4105 N N . LEU B 1 80 ? -14.812 -22.438 -18.141 1 98.25 80 LEU B N 1
ATOM 4106 C CA . LEU B 1 80 ? -14.734 -22.562 -16.688 1 98.25 80 LEU B CA 1
ATOM 4107 C C . LEU B 1 80 ? -15.984 -23.219 -16.125 1 98.25 80 LEU B C 1
ATOM 4109 O O . LEU B 1 80 ? -15.961 -23.75 -15.016 1 98.25 80 LEU B O 1
ATOM 4113 N N . ALA B 1 81 ? -17.062 -23.188 -16.844 1 97.94 81 ALA B N 1
ATOM 4114 C CA . ALA B 1 81 ? -18.312 -23.781 -16.422 1 97.94 81 ALA B CA 1
ATOM 4115 C C . ALA B 1 81 ? -18.469 -25.188 -16.984 1 97.94 81 ALA B C 1
ATOM 4117 O O . ALA B 1 81 ? -19.531 -25.797 -16.891 1 97.94 81 ALA B O 1
ATOM 4118 N N . GLY B 1 82 ? -17.438 -25.734 -17.625 1 96.81 82 GLY B N 1
ATOM 4119 C CA . GLY B 1 82 ? -17.469 -27.062 -18.219 1 96.81 82 GLY B CA 1
ATOM 4120 C C . GLY B 1 82 ? -16.812 -28.125 -17.328 1 96.81 82 GLY B C 1
ATOM 4121 O O . GLY B 1 82 ? -16.672 -27.922 -16.125 1 96.81 82 GLY B O 1
ATOM 4122 N N . ARG B 1 83 ? -16.594 -29.281 -17.969 1 96.12 83 ARG B N 1
ATOM 4123 C CA . ARG B 1 83 ? -15.906 -30.406 -17.328 1 96.12 83 ARG B CA 1
ATOM 4124 C C . ARG B 1 83 ? -14.703 -30.844 -18.141 1 96.12 83 ARG B C 1
ATOM 4126 O O . ARG B 1 83 ? -14.805 -31.047 -19.359 1 96.12 83 ARG B O 1
ATOM 4133 N N . PHE B 1 84 ? -13.594 -30.859 -17.453 1 95.38 84 PHE B N 1
ATOM 4134 C CA . PHE B 1 84 ? -12.344 -31.281 -18.094 1 95.38 84 PHE B CA 1
ATOM 4135 C C . PHE B 1 84 ? -12.281 -32.781 -18.234 1 95.38 84 PHE B C 1
ATOM 4137 O O . PHE B 1 84 ? -12.531 -33.531 -17.266 1 95.38 84 PHE B O 1
ATOM 4144 N N . LEU B 1 85 ? -12 -33.219 -19.375 1 93.25 85 LEU B N 1
ATOM 4145 C CA . LEU B 1 85 ? -11.766 -34.625 -19.688 1 93.25 85 LEU B CA 1
ATOM 4146 C C . LEU B 1 85 ? -10.297 -34.875 -19.984 1 93.25 85 LEU B C 1
ATOM 4148 O O . LEU B 1 85 ? -9.828 -34.625 -21.109 1 93.25 85 LEU B O 1
ATOM 4152 N N . ARG B 1 86 ? -9.672 -35.469 -19.094 1 86.56 86 ARG B N 1
ATOM 4153 C CA . ARG B 1 86 ? -8.219 -35.625 -19.172 1 86.56 86 ARG B CA 1
ATOM 4154 C C . ARG B 1 86 ? -7.844 -36.5 -20.359 1 86.56 86 ARG B C 1
ATOM 4156 O O . ARG B 1 86 ? -6.902 -36.188 -21.109 1 86.56 86 ARG B O 1
ATOM 4163 N N . ASP B 1 87 ? -8.555 -37.531 -20.609 1 86.06 87 ASP B N 1
ATOM 4164 C CA . ASP B 1 87 ? -8.227 -38.5 -21.641 1 86.06 87 ASP B CA 1
ATOM 4165 C C . ASP B 1 87 ? -8.414 -37.906 -23.047 1 86.06 87 ASP B C 1
ATOM 4167 O O . ASP B 1 87 ? -7.738 -38.312 -23.984 1 86.06 87 ASP B O 1
ATOM 4171 N N . LYS B 1 88 ? -9.273 -36.938 -23.109 1 89.88 88 LYS B N 1
ATOM 4172 C CA . LYS B 1 88 ? -9.578 -36.375 -24.422 1 89.88 88 LYS B CA 1
ATOM 4173 C C . LYS B 1 88 ? -8.891 -35.031 -24.594 1 89.88 88 LYS B C 1
ATOM 4175 O O . LYS B 1 88 ? -8.961 -34.406 -25.656 1 89.88 88 LYS B O 1
ATOM 4180 N N . SER B 1 89 ? -8.242 -34.562 -23.625 1 90.38 89 SER B N 1
ATOM 4181 C CA . SER B 1 89 ? -7.551 -33.281 -23.625 1 90.38 89 SER B CA 1
ATOM 4182 C C . SER B 1 89 ? -8.477 -32.125 -24.062 1 90.38 89 SER B C 1
ATOM 4184 O O . SER B 1 89 ? -8.141 -31.375 -24.969 1 90.38 89 SER B O 1
ATOM 4186 N N . LEU B 1 90 ? -9.633 -32.062 -23.547 1 94.75 90 LEU B N 1
ATOM 4187 C CA . LEU B 1 90 ? -10.586 -31 -23.875 1 94.75 90 LEU B CA 1
ATOM 4188 C C . LEU B 1 90 ? -11.484 -30.703 -22.688 1 94.75 90 LEU B C 1
ATOM 4190 O O . LEU B 1 90 ? -11.531 -31.469 -21.719 1 94.75 90 LEU B O 1
ATOM 4194 N N . VAL B 1 91 ? -12.086 -29.609 -22.703 1 96.19 91 VAL B N 1
ATOM 4195 C CA . VAL B 1 91 ? -13.148 -29.234 -21.766 1 96.19 91 VAL B CA 1
ATOM 4196 C C . VAL B 1 91 ? -14.5 -29.328 -22.484 1 96.19 91 VAL B C 1
ATOM 4198 O O . VAL B 1 91 ? -14.711 -28.688 -23.516 1 96.19 91 VAL B O 1
ATOM 4201 N N . GLU B 1 92 ? -15.297 -30.156 -21.969 1 97 92 GLU B N 1
ATOM 4202 C CA . GLU B 1 92 ? -16.688 -30.141 -22.438 1 97 92 GLU B CA 1
ATOM 4203 C C . GLU B 1 92 ? -17.453 -28.969 -21.844 1 97 92 GLU B C 1
ATOM 4205 O O . GLU B 1 92 ? -17.828 -28.984 -20.672 1 97 92 GLU B O 1
ATOM 4210 N N . CYS B 1 93 ? -17.656 -28 -22.703 1 97.5 93 CYS B N 1
ATOM 4211 C CA . CYS B 1 93 ? -18.375 -26.812 -22.281 1 97.5 93 CYS B CA 1
ATOM 4212 C C . CYS B 1 93 ? -19.875 -27.031 -22.281 1 97.5 93 CYS B C 1
ATOM 4214 O O . CYS B 1 93 ? -20.594 -26.391 -23.062 1 97.5 93 CYS B O 1
ATOM 4216 N N . ASN B 1 94 ? -20.375 -27.766 -21.359 1 95.81 94 ASN B N 1
ATOM 4217 C CA . ASN B 1 94 ? -21.75 -28.219 -21.281 1 95.81 94 ASN B CA 1
ATOM 4218 C C . ASN B 1 94 ? -22.547 -27.422 -20.234 1 95.81 94 ASN B C 1
ATOM 4220 O O . ASN B 1 94 ? -23.609 -27.859 -19.781 1 95.81 94 ASN B O 1
ATOM 4224 N N . ASP B 1 95 ? -21.984 -26.406 -19.703 1 97.25 95 ASP B N 1
ATOM 4225 C CA . ASP B 1 95 ? -22.641 -25.5 -18.781 1 97.25 95 ASP B CA 1
ATOM 4226 C C . ASP B 1 95 ? -23.047 -26.219 -17.5 1 97.25 95 ASP B C 1
ATOM 4228 O O . ASP B 1 95 ? -24.109 -25.953 -16.938 1 97.25 95 ASP B O 1
ATOM 4232 N N . GLN B 1 96 ? -22.281 -27.203 -17.062 1 95.25 96 GLN B N 1
ATOM 4233 C CA . GLN B 1 96 ? -22.531 -27.859 -15.797 1 95.25 96 GLN B CA 1
ATOM 4234 C C . GLN B 1 96 ? -22.25 -26.922 -14.625 1 95.25 96 GLN B C 1
ATOM 4236 O O . GLN B 1 96 ? -22.609 -27.219 -13.484 1 95.25 96 GLN B O 1
ATOM 4241 N N . GLY B 1 97 ? -21.609 -25.844 -14.891 1 96.62 97 GLY B N 1
ATOM 4242 C CA . GLY B 1 97 ? -21.562 -24.719 -13.969 1 96.62 97 GLY B CA 1
ATOM 4243 C C . GLY B 1 97 ? -20.406 -24.812 -12.984 1 96.62 97 GLY B C 1
ATOM 4244 O O . GLY B 1 97 ? -19.578 -25.719 -13.07 1 96.62 97 GLY B O 1
ATOM 4245 N N . VAL B 1 98 ? -20.266 -23.859 -12.133 1 97.25 98 VAL B N 1
ATOM 4246 C CA . VAL B 1 98 ? -19.25 -23.719 -11.086 1 97.25 98 VAL B CA 1
ATOM 4247 C C . VAL B 1 98 ? -19.906 -23.859 -9.711 1 97.25 98 VAL B C 1
ATOM 4249 O O . VAL B 1 98 ? -20.906 -23.203 -9.422 1 97.25 98 VAL B O 1
ATOM 4252 N N . GLU B 1 99 ? -19.375 -24.766 -8.93 1 96.44 99 GLU B N 1
ATOM 4253 C CA . GLU B 1 99 ? -19.859 -24.875 -7.559 1 96.44 99 GLU B CA 1
ATOM 4254 C C . GLU B 1 99 ? -19.422 -23.672 -6.727 1 96.44 99 GLU B C 1
ATOM 4256 O O . GLU B 1 99 ? -18.234 -23.344 -6.656 1 96.44 99 GLU B O 1
ATOM 4261 N N . VAL B 1 100 ? -20.391 -23 -6.156 1 97.75 100 VAL B N 1
ATOM 4262 C CA . VAL B 1 100 ? -20.141 -21.875 -5.27 1 97.75 100 VAL B CA 1
ATOM 4263 C C . VAL B 1 100 ? -20.719 -22.172 -3.887 1 97.75 100 VAL B C 1
ATOM 4265 O O . VAL B 1 100 ? -21.922 -22.438 -3.752 1 97.75 100 VAL B O 1
ATOM 4268 N N . SER B 1 101 ? -19.875 -22.172 -2.914 1 97.5 101 SER B N 1
ATOM 4269 C CA . SER B 1 101 ? -20.328 -22.359 -1.541 1 97.5 101 SER B CA 1
ATOM 4270 C C . SER B 1 101 ? -20.234 -21.062 -0.743 1 97.5 101 SER B C 1
ATOM 4272 O O . SER B 1 101 ? -19.328 -20.25 -0.983 1 97.5 101 SER B O 1
ATOM 4274 N N . ARG B 1 102 ? -21.172 -20.891 0.152 1 97.25 102 ARG B N 1
ATOM 4275 C CA . ARG B 1 102 ? -21.109 -19.828 1.157 1 97.25 102 ARG B CA 1
ATOM 4276 C C . ARG B 1 102 ? -20.766 -20.391 2.531 1 97.25 102 ARG B C 1
ATOM 4278 O O . ARG B 1 102 ? -21.328 -21.406 2.947 1 97.25 102 ARG B O 1
ATOM 4285 N N . ALA B 1 103 ? -19.797 -19.844 3.15 1 97.5 103 ALA B N 1
ATOM 4286 C CA . ALA B 1 103 ? -19.375 -20.312 4.469 1 97.5 103 ALA B CA 1
ATOM 4287 C C . ALA B 1 103 ? -19.312 -19.156 5.465 1 97.5 103 ALA B C 1
ATOM 4289 O O . ALA B 1 103 ? -19.016 -18.016 5.086 1 97.5 103 ALA B O 1
ATOM 4290 N N . ASN B 1 104 ? -19.594 -19.422 6.727 1 95.81 104 ASN B N 1
ATOM 4291 C CA . ASN B 1 104 ? -19.375 -18.484 7.82 1 95.81 104 ASN B CA 1
ATOM 4292 C C . ASN B 1 104 ? -18.062 -18.75 8.547 1 95.81 104 ASN B C 1
ATOM 4294 O O . ASN B 1 104 ? -17.703 -19.906 8.781 1 95.81 104 ASN B O 1
ATOM 4298 N N . VAL B 1 105 ? -17.344 -17.766 8.727 1 94.88 105 VAL B N 1
ATOM 4299 C CA . VAL B 1 105 ? -16.156 -17.875 9.578 1 94.88 105 VAL B CA 1
ATOM 4300 C C . VAL B 1 105 ? -16.516 -17.516 11.016 1 94.88 105 VAL B C 1
ATOM 4302 O O . VAL B 1 105 ? -16.812 -16.375 11.328 1 94.88 105 VAL B O 1
ATOM 4305 N N . LEU B 1 106 ? -16.453 -18.484 11.836 1 91.88 106 LEU B N 1
ATOM 4306 C CA . LEU B 1 106 ? -16.891 -18.312 13.211 1 91.88 106 LEU B CA 1
ATOM 4307 C C . LEU B 1 106 ? -15.727 -18.016 14.141 1 91.88 106 LEU B C 1
ATOM 4309 O O . LEU B 1 106 ? -14.633 -18.562 13.953 1 91.88 106 LEU B O 1
ATOM 4313 N N . ASP B 1 107 ? -15.953 -17.156 15.07 1 85.88 107 ASP B N 1
ATOM 4314 C CA . ASP B 1 107 ? -15.047 -16.844 16.172 1 85.88 107 ASP B CA 1
ATOM 4315 C C . ASP B 1 107 ? -13.75 -16.219 15.656 1 85.88 107 ASP B C 1
ATOM 4317 O O . ASP B 1 107 ? -12.664 -16.562 16.141 1 85.88 107 ASP B O 1
ATOM 4321 N N . ALA B 1 108 ? -13.773 -15.547 14.656 1 84.31 108 ALA B N 1
ATOM 4322 C CA . ALA B 1 108 ? -12.602 -14.844 14.148 1 84.31 108 ALA B CA 1
ATOM 4323 C C . ALA B 1 108 ? -13 -13.562 13.422 1 84.31 108 ALA B C 1
ATOM 4325 O O . ALA B 1 108 ? -14.07 -13.5 12.805 1 84.31 108 ALA B O 1
ATOM 4326 N N . CYS B 1 109 ? -12.156 -12.609 13.594 1 85 109 CYS B N 1
ATOM 4327 C CA . CYS B 1 109 ? -12.32 -11.391 12.797 1 85 109 CYS B CA 1
ATOM 4328 C C . CYS B 1 109 ? -11.281 -11.328 11.68 1 85 109 CYS B C 1
ATOM 4330 O O . CYS B 1 109 ? -10.164 -11.828 11.836 1 85 109 CYS B O 1
ATOM 4332 N N . LEU B 1 110 ? -11.695 -10.758 10.625 1 89.81 110 LEU B N 1
ATOM 4333 C CA . LEU B 1 110 ? -10.883 -10.727 9.414 1 89.81 110 LEU B CA 1
ATOM 4334 C C . LEU B 1 110 ? -9.516 -10.125 9.688 1 89.81 110 LEU B C 1
ATOM 4336 O O . LEU B 1 110 ? -8.492 -10.664 9.25 1 89.81 110 LEU B O 1
ATOM 4340 N N . PRO B 1 111 ? -9.352 -9.055 10.492 1 85.88 111 PRO B N 1
ATOM 4341 C CA . PRO B 1 111 ? -8.016 -8.508 10.758 1 85.88 111 PRO B CA 1
ATOM 4342 C C . PRO B 1 111 ? -7.094 -9.516 11.445 1 85.88 111 PRO B C 1
ATOM 4344 O O . PRO B 1 111 ? -5.883 -9.516 11.203 1 85.88 111 PRO B O 1
ATOM 4347 N N . GLU B 1 112 ? -7.66 -10.375 12.25 1 84.44 112 GLU B N 1
ATOM 4348 C CA . GLU B 1 112 ? -6.863 -11.398 12.914 1 84.44 112 GLU B CA 1
ATOM 4349 C C . GLU B 1 112 ? -6.223 -12.352 11.906 1 84.44 112 GLU B C 1
ATOM 4351 O O . GLU B 1 112 ? -5.09 -12.805 12.102 1 84.44 112 GLU B O 1
ATOM 4356 N N . ILE B 1 113 ? -6.98 -12.586 10.953 1 89.75 113 ILE B N 1
ATOM 4357 C CA . ILE B 1 113 ? -6.488 -13.5 9.922 1 89.75 113 ILE B CA 1
ATOM 4358 C C . ILE B 1 113 ? -5.457 -12.781 9.055 1 89.75 113 ILE B C 1
ATOM 4360 O O . ILE B 1 113 ? -4.363 -13.305 8.828 1 89.75 113 ILE B O 1
ATOM 4364 N N . VAL B 1 114 ? -5.754 -11.594 8.641 1 90.12 114 VAL B N 1
ATOM 4365 C CA . VAL B 1 114 ? -4.941 -10.844 7.691 1 90.12 114 VAL B CA 1
ATOM 4366 C C . VAL B 1 114 ? -3.607 -10.469 8.336 1 90.12 114 VAL B C 1
ATOM 4368 O O . VAL B 1 114 ? -2.553 -10.609 7.711 1 90.12 114 VAL B O 1
ATOM 4371 N N . TYR B 1 115 ? -3.627 -10.109 9.578 1 85 115 TYR B N 1
ATOM 4372 C CA . TYR B 1 115 ? -2.406 -9.633 10.219 1 85 115 TYR B CA 1
ATOM 4373 C C . TYR B 1 115 ? -1.752 -10.75 11.031 1 85 115 TYR B C 1
ATOM 4375 O O . TYR B 1 115 ? -0.549 -10.703 11.297 1 85 115 TYR B O 1
ATOM 4383 N N . GLY B 1 116 ? -2.488 -11.688 11.359 1 82.44 116 GLY B N 1
ATOM 4384 C CA . GLY B 1 116 ? -1.948 -12.797 12.125 1 82.44 116 GLY B CA 1
ATOM 4385 C C . GLY B 1 116 ? -1.27 -13.852 11.266 1 82.44 116 GLY B C 1
ATOM 4386 O O . GLY B 1 116 ? -0.44 -14.617 11.758 1 82.44 116 GLY B O 1
ATOM 4387 N N . ARG B 1 117 ? -1.539 -13.898 10.031 1 80.56 117 ARG B N 1
ATOM 4388 C CA . ARG B 1 117 ? -0.988 -14.852 9.078 1 80.56 117 ARG B CA 1
ATOM 4389 C C . ARG B 1 117 ? -1.039 -16.266 9.625 1 80.56 117 ARG B C 1
ATOM 4391 O O . ARG B 1 117 ? 0.001 -16.891 9.852 1 80.56 117 ARG B O 1
ATOM 4398 N N . PRO B 1 118 ? -2.217 -16.781 9.734 1 86.25 118 PRO B N 1
ATOM 4399 C CA . PRO B 1 118 ? -2.424 -18.094 10.352 1 86.25 118 PRO B CA 1
ATOM 4400 C C . PRO B 1 118 ? -1.721 -19.219 9.594 1 86.25 118 PRO B C 1
ATOM 4402 O O . PRO B 1 118 ? -1.201 -19 8.5 1 86.25 118 PRO B O 1
ATOM 4405 N N . GLU B 1 119 ? -1.743 -20.391 10.234 1 90.5 119 GLU B N 1
ATOM 4406 C CA . GLU B 1 119 ? -1.211 -21.578 9.586 1 90.5 119 GLU B CA 1
ATOM 4407 C C . GLU B 1 119 ? -1.975 -21.891 8.305 1 90.5 119 GLU B C 1
ATOM 4409 O O . GLU B 1 119 ? -3.182 -21.656 8.219 1 90.5 119 GLU B O 1
ATOM 4414 N N . THR B 1 120 ? -1.269 -22.531 7.461 1 94.06 120 THR B N 1
ATOM 4415 C CA . THR B 1 120 ? -1.829 -22.797 6.145 1 94.06 120 THR B CA 1
ATOM 4416 C C . THR B 1 120 ? -2.982 -23.797 6.242 1 94.06 120 THR B C 1
ATOM 4418 O O . THR B 1 120 ? -3.916 -23.75 5.438 1 94.06 120 THR B O 1
ATOM 4421 N N . LYS B 1 121 ? -2.971 -24.641 7.25 1 91.5 121 LYS B N 1
ATOM 4422 C CA . LYS B 1 121 ? -4.055 -25.594 7.445 1 91.5 121 LYS B CA 1
ATOM 4423 C C . LYS B 1 121 ? -5.398 -24.875 7.594 1 91.5 121 LYS B C 1
ATOM 4425 O O . LYS B 1 121 ? -6.422 -25.375 7.121 1 91.5 121 LYS B O 1
ATOM 4430 N N . LEU B 1 122 ? -5.379 -23.812 8.289 1 93.44 122 LEU B N 1
ATOM 4431 C CA . LEU B 1 122 ? -6.598 -23.016 8.406 1 93.44 122 LEU B CA 1
ATOM 4432 C C . LEU B 1 122 ? -6.992 -22.422 7.062 1 93.44 122 LEU B C 1
ATOM 4434 O O . LEU B 1 122 ? -8.172 -22.422 6.699 1 93.44 122 LEU B O 1
ATOM 4438 N N . LEU B 1 123 ? -6.031 -21.922 6.305 1 96.19 123 LEU B N 1
ATOM 4439 C CA . LEU B 1 123 ? -6.301 -21.312 5.004 1 96.19 123 LEU B CA 1
ATOM 4440 C C . LEU B 1 123 ? -6.906 -22.328 4.047 1 96.19 123 LEU B C 1
ATOM 4442 O O . LEU B 1 123 ? -7.719 -21.984 3.191 1 96.19 123 LEU B O 1
ATOM 4446 N N . ASP B 1 124 ? -6.555 -23.594 4.234 1 96.38 124 ASP B N 1
ATOM 4447 C CA . ASP B 1 124 ? -7.102 -24.672 3.416 1 96.38 124 ASP B CA 1
ATOM 4448 C C . ASP B 1 124 ? -8.617 -24.75 3.553 1 96.38 124 ASP B C 1
ATOM 4450 O O . ASP B 1 124 ? -9.305 -25.234 2.658 1 96.38 124 ASP B O 1
ATOM 4454 N N . THR B 1 125 ? -9.156 -24.25 4.664 1 96.12 125 THR B N 1
ATOM 4455 C CA . THR B 1 125 ? -10.594 -24.344 4.91 1 96.12 125 THR B CA 1
ATOM 4456 C C . THR B 1 125 ? -11.336 -23.203 4.227 1 96.12 125 THR B C 1
ATOM 4458 O O . THR B 1 125 ? -12.57 -23.203 4.164 1 96.12 125 THR B O 1
ATOM 4461 N N . PHE B 1 126 ? -10.641 -22.219 3.715 1 97.56 126 PHE B N 1
ATOM 4462 C CA . PHE B 1 126 ? -11.25 -21.062 3.072 1 97.56 126 PHE B CA 1
ATOM 4463 C C . PHE B 1 126 ? -11.5 -21.328 1.593 1 97.56 126 PHE B C 1
ATOM 4465 O O . PHE B 1 126 ? -12.055 -20.484 0.888 1 97.56 126 PHE B O 1
ATOM 4472 N N . VAL B 1 127 ? -11 -22.453 1.06 1 97.75 127 VAL B N 1
ATOM 4473 C CA . VAL B 1 127 ? -11.188 -22.812 -0.343 1 97.75 127 VAL B CA 1
ATOM 4474 C C . VAL B 1 127 ? -12.023 -24.094 -0.443 1 97.75 127 VAL B C 1
ATOM 4476 O O . VAL B 1 127 ? -12.117 -24.859 0.519 1 97.75 127 VAL B O 1
ATOM 4479 N N . PRO B 1 128 ? -12.641 -24.297 -1.677 1 96.19 128 PRO B N 1
ATOM 4480 C CA . PRO B 1 128 ? -13.391 -25.547 -1.849 1 96.19 128 PRO B CA 1
ATOM 4481 C C . PRO B 1 128 ? -12.531 -26.797 -1.598 1 96.19 128 PRO B C 1
ATOM 4483 O O . PRO B 1 128 ? -11.328 -26.781 -1.867 1 96.19 128 PRO B O 1
ATOM 4486 N N . ASN B 1 129 ? -13.141 -27.781 -1.091 1 89.25 129 ASN B N 1
ATOM 4487 C CA . ASN B 1 129 ? -12.438 -29.031 -0.808 1 89.25 129 ASN B CA 1
ATOM 4488 C C . ASN B 1 129 ? -12.016 -29.734 -2.092 1 89.25 129 ASN B C 1
ATOM 4490 O O . ASN B 1 129 ? -12.844 -30.016 -2.953 1 89.25 129 ASN B O 1
ATOM 4494 N N . GLU B 1 130 ? -10.852 -30.016 -2.16 1 78.06 130 GLU B N 1
ATOM 4495 C CA . GLU B 1 130 ? -10.258 -30.609 -3.354 1 78.06 130 GLU B CA 1
ATOM 4496 C C . GLU B 1 130 ? -10.828 -32 -3.619 1 78.06 130 GLU B C 1
ATOM 4498 O O . GLU B 1 130 ? -10.984 -32.406 -4.773 1 78.06 130 GLU B O 1
ATOM 4503 N N . THR B 1 131 ? -10.953 -32.75 -2.576 1 67.88 131 THR B N 1
ATOM 4504 C CA . THR B 1 131 ? -11.414 -34.125 -2.713 1 67.88 131 THR B CA 1
ATOM 4505 C C . THR B 1 131 ? -12.742 -34.188 -3.453 1 67.88 131 THR B C 1
ATOM 4507 O O . THR B 1 131 ? -13.031 -35.156 -4.148 1 67.88 131 THR B O 1
ATOM 4510 N N . ARG B 1 132 ? -13.422 -33.188 -3.379 1 62.19 132 ARG B N 1
ATOM 4511 C CA . ARG B 1 132 ? -14.719 -33.125 -4.043 1 62.19 132 ARG B CA 1
ATOM 4512 C C . ARG B 1 132 ? -14.57 -32.781 -5.52 1 62.19 132 ARG B C 1
ATOM 4514 O O . ARG B 1 132 ? -15.477 -33.031 -6.316 1 62.19 132 ARG B O 1
ATOM 4521 N N . MET B 1 133 ? -13.438 -32.25 -5.816 1 69.88 133 MET B N 1
ATOM 4522 C CA . MET B 1 133 ? -13.227 -31.766 -7.184 1 69.88 133 MET B CA 1
ATOM 4523 C C . MET B 1 133 ? -12.57 -32.844 -8.039 1 69.88 133 MET B C 1
ATOM 4525 O O . MET B 1 133 ? -12.672 -32.812 -9.266 1 69.88 133 MET B O 1
ATOM 4529 N N . GLY B 1 134 ? -11.758 -33.812 -7.488 1 61.5 134 GLY B N 1
ATOM 4530 C CA . GLY B 1 134 ? -11.039 -34.875 -8.203 1 61.5 134 GLY B CA 1
ATOM 4531 C C . GLY B 1 134 ? -11.93 -36.031 -8.602 1 61.5 134 GLY B C 1
ATOM 4532 O O . GLY B 1 134 ? -11.977 -37.062 -7.922 1 61.5 134 GLY B O 1
ATOM 4533 N N . ARG B 1 135 ? -13.039 -35.719 -9.367 1 61.31 135 ARG B N 1
ATOM 4534 C CA . ARG B 1 135 ? -13.898 -36.844 -9.703 1 61.31 135 ARG B CA 1
ATOM 4535 C C . ARG B 1 135 ? -13.375 -37.594 -10.93 1 61.31 135 ARG B C 1
ATOM 4537 O O . ARG B 1 135 ? -12.617 -37.031 -11.727 1 61.31 135 ARG B O 1
ATOM 4544 N N . SER B 1 136 ? -13.398 -38.938 -10.93 1 62.66 136 SER B N 1
ATOM 4545 C CA . SER B 1 136 ? -12.773 -39.969 -11.719 1 62.66 136 SER B CA 1
ATOM 4546 C C . SER B 1 136 ? -12.844 -39.688 -13.211 1 62.66 136 SER B C 1
ATOM 4548 O O . SER B 1 136 ? -11.867 -39.875 -13.938 1 62.66 136 SER B O 1
ATOM 4550 N N . VAL B 1 137 ? -13.859 -39.031 -13.789 1 72.62 137 VAL B N 1
ATOM 4551 C CA . VAL B 1 137 ? -13.859 -38.938 -15.25 1 72.62 137 VAL B CA 1
ATOM 4552 C C . VAL B 1 137 ? -14.055 -37.5 -15.672 1 72.62 137 VAL B C 1
ATOM 4554 O O . VAL B 1 137 ? -13.391 -37 -16.594 1 72.62 137 VAL B O 1
ATOM 4557 N N . GLN B 1 138 ? -14.773 -36.656 -15.031 1 86.81 138 GLN B N 1
ATOM 4558 C CA . GLN B 1 138 ? -15.086 -35.281 -15.352 1 86.81 138 GLN B CA 1
ATOM 4559 C C . GLN B 1 138 ? -14.719 -34.344 -14.195 1 86.81 138 GLN B C 1
ATOM 4561 O O . GLN B 1 138 ? -15.312 -34.438 -13.117 1 86.81 138 GLN B O 1
ATOM 4566 N N . TRP B 1 139 ? -13.742 -33.531 -14.516 1 90.5 139 TRP B N 1
ATOM 4567 C CA . TRP B 1 139 ? -13.25 -32.656 -13.445 1 90.5 139 TRP B CA 1
ATOM 4568 C C . TRP B 1 139 ? -13.82 -31.25 -13.578 1 90.5 139 TRP B C 1
ATOM 4570 O O . TRP B 1 139 ? -13.773 -30.656 -14.656 1 90.5 139 TRP B O 1
ATOM 4580 N N . PRO B 1 140 ? -14.414 -30.75 -12.5 1 94.56 140 PRO B N 1
ATOM 4581 C CA . PRO B 1 140 ? -14.719 -29.312 -12.562 1 94.56 140 PRO B CA 1
ATOM 4582 C C . PRO B 1 140 ? -13.477 -28.453 -12.766 1 94.56 140 PRO B C 1
ATOM 4584 O O . PRO B 1 140 ? -12.406 -28.781 -12.258 1 94.56 140 PRO B O 1
ATOM 4587 N N . VAL B 1 141 ? -13.617 -27.391 -13.492 1 95.94 141 VAL B N 1
ATOM 4588 C CA . VAL B 1 141 ? -12.477 -26.531 -13.797 1 95.94 141 VAL B CA 1
ATOM 4589 C C . VAL B 1 141 ? -12.289 -25.5 -12.688 1 95.94 141 VAL B C 1
ATOM 4591 O O . VAL B 1 141 ? -11.156 -25.141 -12.344 1 95.94 141 VAL B O 1
ATOM 4594 N N . LEU B 1 142 ? -13.367 -25.062 -12.148 1 97.12 142 LEU B N 1
ATOM 4595 C CA . LEU B 1 142 ? -13.375 -23.969 -11.18 1 97.12 142 LEU B CA 1
ATOM 4596 C C . LEU B 1 142 ? -14.359 -24.25 -10.047 1 97.12 142 LEU B C 1
ATOM 4598 O O . LEU B 1 142 ? -15.414 -24.844 -10.273 1 97.12 142 LEU B O 1
ATOM 4602 N N . ALA B 1 143 ? -14 -23.938 -8.898 1 97.56 143 ALA B N 1
ATOM 4603 C CA . ALA B 1 143 ? -14.898 -23.906 -7.746 1 97.56 143 ALA B CA 1
ATOM 4604 C C . ALA B 1 143 ? -14.586 -22.719 -6.84 1 97.56 143 ALA B C 1
ATOM 4606 O O . ALA B 1 143 ? -13.438 -22.281 -6.762 1 97.56 143 ALA B O 1
ATOM 4607 N N . ILE B 1 144 ? -15.609 -22.172 -6.191 1 98.25 144 ILE B N 1
ATOM 4608 C CA . ILE B 1 144 ? -15.438 -20.953 -5.406 1 98.25 144 ILE B CA 1
ATOM 4609 C C . ILE B 1 144 ? -16.109 -21.125 -4.047 1 98.25 144 ILE B C 1
ATOM 4611 O O . ILE B 1 144 ? -17.188 -21.719 -3.945 1 98.25 144 ILE B O 1
ATOM 4615 N N . GLN B 1 145 ? -15.484 -20.688 -3.035 1 98.25 145 GLN B N 1
ATOM 4616 C CA . GLN B 1 145 ? -16.062 -20.594 -1.698 1 98.25 145 GLN B CA 1
ATOM 4617 C C . GLN B 1 145 ? -16.047 -19.156 -1.188 1 98.25 145 GLN B C 1
ATOM 4619 O O . GLN B 1 145 ? -14.984 -18.547 -1.109 1 98.25 145 GLN B O 1
ATOM 4624 N N . ILE B 1 146 ? -17.203 -18.609 -0.921 1 98.12 146 ILE B N 1
ATOM 4625 C CA . ILE B 1 146 ? -17.328 -17.281 -0.335 1 98.12 146 ILE B CA 1
ATOM 4626 C C . ILE B 1 146 ? -17.406 -17.391 1.186 1 98.12 146 ILE B C 1
ATOM 4628 O O . ILE B 1 146 ? -18.359 -17.953 1.721 1 98.12 146 ILE B O 1
ATOM 4632 N N . ASN B 1 147 ? -16.406 -16.875 1.928 1 97.62 147 ASN B N 1
ATOM 4633 C CA . ASN B 1 147 ? -16.344 -16.938 3.385 1 97.62 147 ASN B CA 1
ATOM 4634 C C . ASN B 1 147 ? -16.75 -15.617 4.02 1 97.62 147 ASN B C 1
ATOM 4636 O O . ASN B 1 147 ? -16.125 -14.586 3.787 1 97.62 147 ASN B O 1
ATOM 4640 N N . ILE B 1 148 ? -17.75 -15.672 4.777 1 95.62 148 ILE B N 1
ATOM 4641 C CA . ILE B 1 148 ? -18.344 -14.469 5.363 1 95.62 148 ILE B CA 1
ATOM 4642 C C . ILE B 1 148 ? -17.906 -14.336 6.82 1 95.62 148 ILE B C 1
ATOM 4644 O O . ILE B 1 148 ? -18.141 -15.242 7.625 1 95.62 148 ILE B O 1
ATOM 4648 N N . PHE B 1 149 ? -17.281 -13.242 7.18 1 92.38 149 PHE B N 1
ATOM 4649 C CA . PHE B 1 149 ? -16.891 -12.961 8.547 1 92.38 149 PHE B CA 1
ATOM 4650 C C . PHE B 1 149 ? -17.984 -12.211 9.297 1 92.38 149 PHE B C 1
ATOM 4652 O O . PHE B 1 149 ? -18.719 -11.422 8.703 1 92.38 149 PHE B O 1
ATOM 4659 N N . GLY B 1 150 ? -18.016 -12.438 10.539 1 86.31 150 GLY B N 1
ATOM 4660 C CA . GLY B 1 150 ? -18.984 -11.734 11.359 1 86.31 150 GLY B CA 1
ATOM 4661 C C . GLY B 1 150 ? -18.812 -10.227 11.344 1 86.31 150 GLY B C 1
ATOM 4662 O O . GLY B 1 150 ? -19.766 -9.477 11.484 1 86.31 150 GLY B O 1
ATOM 4663 N N . CYS B 1 151 ? -17.609 -9.789 11.07 1 81.75 151 CYS B N 1
ATOM 4664 C CA . CYS B 1 151 ? -17.297 -8.367 11.086 1 81.75 151 CYS B CA 1
ATOM 4665 C C . CYS B 1 151 ? -17.641 -7.715 9.758 1 81.75 151 CYS B C 1
ATOM 4667 O O . CYS B 1 151 ? -17.406 -6.523 9.555 1 81.75 151 CYS B O 1
ATOM 4669 N N . GLY B 1 152 ? -18.156 -8.516 8.812 1 85.56 152 GLY B N 1
ATOM 4670 C CA . GLY B 1 152 ? -18.578 -7.965 7.539 1 85.56 152 GLY B CA 1
ATOM 4671 C C . GLY B 1 152 ? -17.578 -8.172 6.43 1 85.56 152 GLY B C 1
ATOM 4672 O O . GLY B 1 152 ? -17.875 -7.953 5.254 1 85.56 152 GLY B O 1
ATOM 4673 N N . GLY B 1 153 ? -16.375 -8.523 6.711 1 90.62 153 GLY B N 1
ATOM 4674 C CA . GLY B 1 153 ? -15.391 -8.852 5.695 1 90.62 153 GLY B CA 1
ATOM 4675 C C . GLY B 1 153 ? -15.695 -10.148 4.961 1 90.62 153 GLY B C 1
ATOM 4676 O O . GLY B 1 153 ? -16.516 -10.938 5.406 1 90.62 153 GLY B O 1
ATOM 4677 N N . LEU B 1 154 ? -15.102 -10.289 3.795 1 95.31 154 LEU B N 1
ATOM 4678 C CA . LEU B 1 154 ? -15.297 -11.469 2.965 1 95.31 154 LEU B CA 1
ATOM 4679 C C . LEU B 1 154 ? -13.961 -12.031 2.494 1 95.31 154 LEU B C 1
ATOM 4681 O O . LEU B 1 154 ? -12.992 -11.281 2.33 1 95.31 154 LEU B O 1
ATOM 4685 N N . ALA B 1 155 ? -13.883 -13.312 2.389 1 97.31 155 ALA B N 1
ATOM 4686 C CA . ALA B 1 155 ? -12.781 -13.984 1.689 1 97.31 155 ALA B CA 1
ATOM 4687 C C . ALA B 1 155 ? -13.312 -14.852 0.549 1 97.31 155 ALA B C 1
ATOM 4689 O O . ALA B 1 155 ? -14.242 -15.633 0.737 1 97.31 155 ALA B O 1
ATOM 4690 N N . VAL B 1 156 ? -12.781 -14.656 -0.603 1 98.44 156 VAL B N 1
ATOM 4691 C CA . VAL B 1 156 ? -13.133 -15.469 -1.761 1 98.44 156 VAL B CA 1
ATOM 4692 C C . VAL B 1 156 ? -12.047 -16.516 -2 1 98.44 156 VAL B C 1
ATOM 4694 O O . VAL B 1 156 ? -10.945 -16.188 -2.443 1 98.44 156 VAL B O 1
ATOM 4697 N N . GLY B 1 157 ? -12.359 -17.734 -1.689 1 98.56 157 GLY B N 1
ATOM 4698 C CA . GLY B 1 157 ? -11.469 -18.859 -1.95 1 98.56 157 GLY B CA 1
ATOM 4699 C C . GLY B 1 157 ? -11.75 -19.547 -3.275 1 98.56 157 GLY B C 1
ATOM 4700 O O . GLY B 1 157 ? -12.898 -19.812 -3.609 1 98.56 157 GLY B O 1
ATOM 4701 N N . ILE B 1 158 ? -10.664 -19.859 -3.998 1 98.31 158 ILE B N 1
ATOM 4702 C CA . ILE B 1 158 ? -10.797 -20.375 -5.359 1 98.31 158 ILE B CA 1
ATOM 4703 C C . ILE B 1 158 ? -9.969 -21.641 -5.516 1 98.31 158 ILE B C 1
ATOM 4705 O O . ILE B 1 158 ? -8.844 -21.719 -5.016 1 98.31 158 ILE B O 1
ATOM 4709 N N . ARG B 1 159 ? -10.492 -22.594 -6.145 1 97.44 159 ARG B N 1
ATOM 4710 C CA . ARG B 1 159 ? -9.766 -23.719 -6.73 1 97.44 159 ARG B CA 1
ATOM 4711 C C . ARG B 1 159 ? -9.875 -23.703 -8.25 1 97.44 159 ARG B C 1
ATOM 4713 O O . ARG B 1 159 ? -10.977 -23.641 -8.805 1 97.44 159 ARG B O 1
ATOM 4720 N N . TYR B 1 160 ? -8.773 -23.766 -8.883 1 97 160 TYR B N 1
ATOM 4721 C CA . TYR B 1 160 ? -8.68 -23.625 -10.328 1 97 160 TYR B CA 1
ATOM 4722 C C . TYR B 1 160 ? -7.82 -24.734 -10.93 1 97 160 TYR B C 1
ATOM 4724 O O . TYR B 1 160 ? -6.707 -24.984 -10.461 1 97 160 TYR B O 1
ATOM 4732 N N . LEU B 1 161 ? -8.352 -25.406 -11.891 1 95.94 161 LEU B N 1
ATOM 4733 C CA . LEU B 1 161 ? -7.641 -26.516 -12.508 1 95.94 161 LEU B CA 1
ATOM 4734 C C . LEU B 1 161 ? -6.484 -26.016 -13.367 1 95.94 161 LEU B C 1
ATOM 4736 O O . LEU B 1 161 ? -6.703 -25.344 -14.375 1 95.94 161 LEU B O 1
ATOM 4740 N N . HIS B 1 162 ? -5.332 -26.391 -13.008 1 95.25 162 HIS B N 1
ATOM 4741 C CA . HIS B 1 162 ? -4.117 -25.891 -13.633 1 95.25 162 HIS B CA 1
ATOM 4742 C C . HIS B 1 162 ? -4.008 -26.344 -15.086 1 95.25 162 HIS B C 1
ATOM 4744 O O . HIS B 1 162 ? -3.412 -25.656 -15.914 1 95.25 162 HIS B O 1
ATOM 4750 N N . SER B 1 163 ? -4.621 -27.406 -15.484 1 94.69 163 SER B N 1
ATOM 4751 C CA . SER B 1 163 ? -4.543 -27.953 -16.828 1 94.69 163 SER B CA 1
ATOM 4752 C C . SER B 1 163 ? -5.363 -27.125 -17.812 1 94.69 163 SER B C 1
ATOM 4754 O O . SER B 1 163 ? -5.23 -27.281 -19.031 1 94.69 163 SER B O 1
ATOM 4756 N N . VAL B 1 164 ? -6.125 -26.219 -17.281 1 96.12 164 VAL B N 1
ATOM 4757 C CA . VAL B 1 164 ? -6.98 -25.438 -18.172 1 96.12 164 VAL B CA 1
ATOM 4758 C C . VAL B 1 164 ? -6.465 -24 -18.25 1 96.12 164 VAL B C 1
ATOM 4760 O O . VAL B 1 164 ? -6.746 -23.281 -19.219 1 96.12 164 VAL B O 1
ATOM 4763 N N . GLY B 1 165 ? -5.734 -23.625 -17.297 1 97.06 165 GLY B N 1
ATOM 4764 C CA . GLY B 1 165 ? -5.215 -22.281 -17.328 1 97.06 165 GLY B CA 1
ATOM 4765 C C . GLY B 1 165 ? -4.156 -22.016 -16.281 1 97.06 165 GLY B C 1
ATOM 4766 O O . GLY B 1 165 ? -4.035 -22.766 -15.312 1 97.06 165 GLY B O 1
ATOM 4767 N N . ASP B 1 166 ? -3.408 -20.906 -16.469 1 97.19 166 ASP B N 1
ATOM 4768 C CA . ASP B 1 166 ? -2.359 -20.484 -15.547 1 97.19 166 ASP B CA 1
ATOM 4769 C C . ASP B 1 166 ? -2.836 -19.344 -14.664 1 97.19 166 ASP B C 1
ATOM 4771 O O . ASP B 1 166 ? -4.031 -19.047 -14.617 1 97.19 166 ASP B O 1
ATOM 4775 N N . GLY B 1 167 ? -1.936 -18.781 -13.891 1 97.19 167 GLY B N 1
ATOM 4776 C CA . GLY B 1 167 ? -2.268 -17.688 -12.984 1 97.19 167 GLY B CA 1
ATOM 4777 C C . GLY B 1 167 ? -2.83 -16.469 -13.695 1 97.19 167 GLY B C 1
ATOM 4778 O O . GLY B 1 167 ? -3.791 -15.859 -13.219 1 97.19 167 GLY B O 1
ATOM 4779 N N . ILE B 1 168 ? -2.248 -16.156 -14.836 1 96.75 168 ILE B N 1
ATOM 4780 C CA . ILE B 1 168 ? -2.686 -14.969 -15.578 1 96.75 168 ILE B CA 1
ATOM 4781 C C . ILE B 1 168 ? -4.098 -15.195 -16.109 1 96.75 168 ILE B C 1
ATOM 4783 O O . ILE B 1 168 ? -4.93 -14.281 -16.078 1 96.75 168 ILE B O 1
ATOM 4787 N N . SER B 1 169 ? -4.375 -16.359 -16.594 1 97.19 169 SER B N 1
ATOM 4788 C CA . SER B 1 169 ? -5.73 -16.688 -17.031 1 97.19 169 SER B CA 1
ATOM 4789 C C . SER B 1 169 ? -6.73 -16.516 -15.883 1 97.19 169 SER B C 1
ATOM 4791 O O . SER B 1 169 ? -7.816 -15.969 -16.078 1 97.19 169 SER B O 1
ATOM 4793 N N . LEU B 1 170 ? -6.348 -17.016 -14.758 1 98.19 170 LEU B N 1
ATOM 4794 C CA . LEU B 1 170 ? -7.219 -16.891 -13.602 1 98.19 170 LEU B CA 1
ATOM 4795 C C . LEU B 1 170 ? -7.414 -15.414 -13.227 1 98.19 170 LEU B C 1
ATOM 4797 O O . LEU B 1 170 ? -8.539 -14.984 -12.953 1 98.19 170 LEU B O 1
ATOM 4801 N N . VAL B 1 171 ? -6.34 -14.641 -13.188 1 97.62 171 VAL B N 1
ATOM 4802 C CA . VAL B 1 171 ? -6.402 -13.234 -12.797 1 97.62 171 VAL B CA 1
ATOM 4803 C C . VAL B 1 171 ? -7.254 -12.461 -13.789 1 97.62 171 VAL B C 1
ATOM 4805 O O . VAL B 1 171 ? -8.023 -11.578 -13.406 1 97.62 171 VAL B O 1
ATOM 4808 N N . ASN B 1 172 ? -7.102 -12.75 -15.07 1 96.69 172 ASN B N 1
ATOM 4809 C CA . ASN B 1 172 ? -7.949 -12.125 -16.078 1 96.69 172 ASN B CA 1
ATOM 4810 C C . ASN B 1 172 ? -9.43 -12.422 -15.828 1 96.69 172 ASN B C 1
ATOM 4812 O O . ASN B 1 172 ? -10.273 -11.531 -15.945 1 96.69 172 ASN B O 1
ATOM 4816 N N . PHE B 1 173 ? -9.711 -13.617 -15.539 1 98 173 PHE B N 1
ATOM 4817 C CA . PHE B 1 173 ? -11.078 -14.008 -15.195 1 98 173 PHE B CA 1
ATOM 4818 C C . PHE B 1 173 ? -11.586 -13.219 -13.992 1 98 173 PHE B C 1
ATOM 4820 O O . PHE B 1 173 ? -12.672 -12.648 -14.039 1 98 173 PHE B O 1
ATOM 4827 N N . LEU B 1 174 ? -10.836 -13.172 -12.961 1 98.19 174 LEU B N 1
ATOM 4828 C CA . LEU B 1 174 ? -11.227 -12.477 -11.734 1 98.19 174 LEU B CA 1
ATOM 4829 C C . LEU B 1 174 ? -11.406 -10.984 -11.984 1 98.19 174 LEU B C 1
ATOM 4831 O O . LEU B 1 174 ? -12.312 -10.367 -11.43 1 98.19 174 LEU B O 1
ATOM 4835 N N . THR B 1 175 ? -10.516 -10.445 -12.766 1 96.56 175 THR B N 1
ATOM 4836 C CA . THR B 1 175 ? -10.609 -9.031 -13.125 1 96.56 175 THR B CA 1
ATOM 4837 C C . THR B 1 175 ? -11.914 -8.742 -13.859 1 96.56 175 THR B C 1
ATOM 4839 O O . THR B 1 175 ? -12.609 -7.777 -13.547 1 96.56 175 THR B O 1
ATOM 4842 N N . ASP B 1 176 ? -12.211 -9.578 -14.789 1 96.62 176 ASP B N 1
ATOM 4843 C CA . ASP B 1 176 ? -13.461 -9.43 -15.531 1 96.62 176 ASP B CA 1
ATOM 4844 C C . ASP B 1 176 ? -14.672 -9.648 -14.633 1 96.62 176 ASP B C 1
ATOM 4846 O O . ASP B 1 176 ? -15.695 -8.977 -14.781 1 96.62 176 ASP B O 1
ATOM 4850 N N . TRP B 1 177 ? -14.609 -10.641 -13.82 1 97.56 177 TRP B N 1
ATOM 4851 C CA . TRP B 1 177 ? -15.68 -10.906 -12.859 1 97.56 177 TRP B CA 1
ATOM 4852 C C . TRP B 1 177 ? -15.914 -9.695 -11.969 1 97.56 177 TRP B C 1
ATOM 4854 O O . TRP B 1 177 ? -17.062 -9.273 -11.773 1 97.56 177 TRP B O 1
ATOM 4864 N N . ALA B 1 178 ? -14.859 -9.102 -11.422 1 96.31 178 ALA B N 1
ATOM 4865 C CA . ALA B 1 178 ? -14.961 -7.91 -10.586 1 96.31 178 ALA B CA 1
ATOM 4866 C C . ALA B 1 178 ? -15.578 -6.746 -11.359 1 96.31 178 ALA B C 1
ATOM 4868 O O . ALA B 1 178 ? -16.453 -6.043 -10.844 1 96.31 178 ALA B O 1
ATOM 4869 N N . ALA B 1 179 ? -15.117 -6.562 -12.562 1 95.38 179 ALA B N 1
ATOM 4870 C CA . ALA B 1 179 ? -15.656 -5.496 -13.398 1 95.38 179 ALA B CA 1
ATOM 4871 C C . ALA B 1 179 ? -17.156 -5.695 -13.641 1 95.38 179 ALA B C 1
ATOM 4873 O O . ALA B 1 179 ? -17.922 -4.734 -13.602 1 95.38 179 ALA B O 1
ATOM 4874 N N . THR B 1 180 ? -17.531 -6.906 -13.898 1 95.44 180 THR B N 1
ATOM 4875 C CA . THR B 1 180 ? -18.938 -7.238 -14.125 1 95.44 180 THR B CA 1
ATOM 4876 C C . THR B 1 180 ? -19.766 -6.961 -12.867 1 95.44 180 THR B C 1
ATOM 4878 O O . THR B 1 180 ? -20.922 -6.543 -12.961 1 95.44 180 THR B O 1
ATOM 4881 N N . ASN B 1 181 ? -19.172 -7.18 -11.719 1 95.19 181 ASN B N 1
ATOM 4882 C CA . ASN B 1 181 ? -19.844 -6.973 -10.445 1 95.19 181 ASN B CA 1
ATOM 4883 C C . ASN B 1 181 ? -20.062 -5.488 -10.164 1 95.19 181 ASN B C 1
ATOM 4885 O O . ASN B 1 181 ? -21 -5.121 -9.445 1 95.19 181 ASN B O 1
ATOM 4889 N N . CYS B 1 182 ? -19.203 -4.641 -10.57 1 90 182 CYS B N 1
ATOM 4890 C CA . CYS B 1 182 ? -19.281 -3.199 -10.352 1 90 182 CYS B CA 1
ATOM 4891 C C . CYS B 1 182 ? -20.125 -2.525 -11.422 1 90 182 CYS B C 1
ATOM 4893 O O . CYS B 1 182 ? -20.047 -1.312 -11.617 1 90 182 CYS B O 1
ATOM 4895 N N . LYS B 1 183 ? -21.125 -3.066 -11.891 1 75.81 183 LYS B N 1
ATOM 4896 C CA . LYS B 1 183 ? -21.953 -2.504 -12.945 1 75.81 183 LYS B CA 1
ATOM 4897 C C . LYS B 1 183 ? -22.344 -1.066 -12.625 1 75.81 183 LYS B C 1
ATOM 4899 O O . LYS B 1 183 ? -22.5 -0.706 -11.453 1 75.81 183 LYS B O 1
ATOM 4904 N N . GLY B 1 184 ? -22.125 -0.138 -13.5 1 66 184 GLY B N 1
ATOM 4905 C CA . GLY B 1 184 ? -22.5 1.264 -13.367 1 66 184 GLY B CA 1
ATOM 4906 C C . GLY B 1 184 ? -21.562 2.195 -14.125 1 66 184 GLY B C 1
ATOM 4907 O O . GLY B 1 184 ? -20.781 1.75 -14.969 1 66 184 GLY B O 1
ATOM 4908 N N . PRO B 1 185 ? -21.672 3.426 -13.867 1 59.5 185 PRO B N 1
ATOM 4909 C CA . PRO B 1 185 ? -20.953 4.434 -14.641 1 59.5 185 PRO B CA 1
ATOM 4910 C C . PRO B 1 185 ? -19.438 4.293 -14.523 1 59.5 185 PRO B C 1
ATOM 4912 O O . PRO B 1 185 ? -18.703 4.656 -15.453 1 59.5 185 PRO B O 1
ATOM 4915 N N . ASN B 1 186 ? -19 3.59 -13.531 1 60 186 ASN B N 1
ATOM 4916 C CA . ASN B 1 186 ? -17.547 3.504 -13.32 1 60 186 ASN B CA 1
ATOM 4917 C C . ASN B 1 186 ? -17.031 2.1 -13.602 1 60 186 ASN B C 1
ATOM 4919 O O . ASN B 1 186 ? -15.969 1.715 -13.102 1 60 186 ASN B O 1
ATOM 4923 N N . GLN B 1 187 ? -17.828 1.382 -14.422 1 71.12 187 GLN B N 1
ATOM 4924 C CA . GLN B 1 187 ? -17.375 0.021 -14.695 1 71.12 187 GLN B CA 1
ATOM 4925 C C . GLN B 1 187 ? -16.078 0.02 -15.5 1 71.12 187 GLN B C 1
ATOM 4927 O O . GLN B 1 187 ? -15.945 0.763 -16.469 1 71.12 187 GLN B O 1
ATOM 4932 N N . LYS B 1 188 ? -15.203 -0.713 -14.969 1 73.75 188 LYS B N 1
ATOM 4933 C CA . LYS B 1 188 ? -13.938 -0.895 -15.68 1 73.75 188 LYS B CA 1
ATOM 4934 C C . LYS B 1 188 ? -14.148 -1.678 -16.969 1 73.75 188 LYS B C 1
ATOM 4936 O O . LYS B 1 188 ? -15.133 -2.406 -17.109 1 73.75 188 LYS B O 1
ATOM 4941 N N . MET B 1 189 ? -13.242 -1.537 -17.891 1 76.56 189 MET B N 1
ATOM 4942 C CA . MET B 1 189 ? -13.297 -2.197 -19.188 1 76.56 189 MET B CA 1
ATOM 4943 C C . MET B 1 189 ? -13.18 -3.711 -19.031 1 76.56 189 MET B C 1
ATOM 4945 O O . MET B 1 189 ? -12.352 -4.195 -18.266 1 76.56 189 MET B O 1
ATOM 4949 N N . ILE B 1 190 ? -14.07 -4.402 -19.703 1 84.62 190 ILE B N 1
ATOM 4950 C CA . ILE B 1 190 ? -14.039 -5.859 -19.766 1 84.62 190 ILE B CA 1
ATOM 4951 C C . ILE B 1 190 ? -13.367 -6.305 -21.062 1 84.62 190 ILE B C 1
ATOM 4953 O O . ILE B 1 190 ? -13.859 -6.004 -22.156 1 84.62 190 ILE B O 1
ATOM 4957 N N . SER B 1 191 ? -12.25 -6.938 -21 1 85.19 191 SER B N 1
ATOM 4958 C CA . SER B 1 191 ? -11.492 -7.371 -22.172 1 85.19 191 SER B CA 1
ATOM 4959 C C . SER B 1 191 ? -11.953 -8.742 -22.641 1 85.19 191 SER B C 1
ATOM 4961 O O . SER B 1 191 ? -12.039 -8.984 -23.844 1 85.19 191 SER B O 1
ATOM 4963 N N . GLY B 1 192 ? -12.32 -9.602 -21.703 1 92 192 GLY B N 1
ATOM 4964 C CA . GLY B 1 192 ? -12.695 -10.977 -22.016 1 92 192 GLY B CA 1
ATOM 4965 C C . GLY B 1 192 ? -11.5 -11.844 -22.359 1 92 192 GLY B C 1
ATOM 4966 O O . GLY B 1 192 ? -10.406 -11.344 -22.625 1 92 192 GLY B O 1
ATOM 4967 N N . PRO B 1 193 ? -11.727 -13.148 -22.469 1 94.88 193 PRO B N 1
ATOM 4968 C CA . PRO B 1 193 ? -10.656 -14.094 -22.797 1 94.88 193 PRO B CA 1
ATOM 4969 C C . PRO B 1 193 ? -10.461 -14.25 -24.297 1 94.88 193 PRO B C 1
ATOM 4971 O O . PRO B 1 193 ? -11.414 -14.086 -25.078 1 94.88 193 PRO B O 1
ATOM 4974 N N . SER B 1 194 ? -9.266 -14.445 -24.703 1 94.75 194 SER B N 1
ATOM 4975 C CA . SER B 1 194 ? -8.969 -14.922 -26.047 1 94.75 194 SER B CA 1
ATOM 4976 C C . SER B 1 194 ? -8.703 -16.422 -26.062 1 94.75 194 SER B C 1
ATOM 4978 O O . SER B 1 194 ? -7.762 -16.891 -25.422 1 94.75 194 SER B O 1
ATOM 4980 N N . PHE B 1 195 ? -9.484 -17.219 -26.844 1 94.56 195 PHE B N 1
ATOM 4981 C CA . PHE B 1 195 ? -9.367 -18.672 -26.844 1 94.56 195 PHE B CA 1
ATOM 4982 C C . PHE B 1 195 ? -8.594 -19.156 -28.078 1 94.56 195 PHE B C 1
ATOM 4984 O O . PHE B 1 195 ? -8.75 -20.297 -28.516 1 94.56 195 PHE B O 1
ATOM 4991 N N . GLU B 1 196 ? -7.711 -18.328 -28.562 1 89.44 196 GLU B N 1
ATOM 4992 C CA . GLU B 1 196 ? -6.984 -18.625 -29.797 1 89.44 196 GLU B CA 1
ATOM 4993 C C . GLU B 1 196 ? -5.754 -19.484 -29.5 1 89.44 196 GLU B C 1
ATOM 4995 O O . GLU B 1 196 ? -5.109 -19.984 -30.438 1 89.44 196 GLU B O 1
ATOM 5000 N N . VAL B 1 197 ? -5.449 -19.734 -28.297 1 90.12 197 VAL B N 1
ATOM 5001 C CA . VAL B 1 197 ? -4.207 -20.391 -27.906 1 90.12 197 VAL B CA 1
ATOM 5002 C C . VAL B 1 197 ? -4.195 -21.812 -28.453 1 90.12 197 VAL B C 1
ATOM 5004 O O . VAL B 1 197 ? -3.168 -22.297 -28.938 1 90.12 197 VAL B O 1
ATOM 5007 N N . ALA B 1 198 ? -5.273 -22.484 -28.375 1 88.06 198 ALA B N 1
ATOM 5008 C CA . ALA B 1 198 ? -5.348 -23.875 -28.844 1 88.06 198 ALA B CA 1
ATOM 5009 C C . ALA B 1 198 ? -5.16 -23.953 -30.359 1 88.06 198 ALA B C 1
ATOM 5011 O O . ALA B 1 198 ? -4.691 -24.969 -30.875 1 88.06 198 ALA B O 1
ATOM 5012 N N . SER B 1 199 ? -5.559 -22.891 -31.016 1 88.12 199 SER B N 1
ATOM 5013 C CA . SER B 1 199 ? -5.344 -22.844 -32.438 1 88.12 199 SER B CA 1
ATOM 5014 C C . SER B 1 199 ? -3.875 -22.625 -32.781 1 88.12 199 SER B C 1
ATOM 5016 O O . SER B 1 199 ? -3.361 -23.156 -33.75 1 88.12 199 SER B O 1
ATOM 5018 N N . LEU B 1 200 ? -3.244 -21.875 -32 1 89.19 200 LEU B N 1
ATOM 5019 C CA . LEU B 1 200 ? -1.833 -21.578 -32.219 1 89.19 200 LEU B CA 1
ATOM 5020 C C . LEU B 1 200 ? -0.957 -22.75 -31.781 1 89.19 200 LEU B C 1
ATOM 5022 O O . LEU B 1 200 ? 0.072 -23.016 -32.406 1 89.19 200 LEU B O 1
ATOM 5026 N N . PHE B 1 201 ? -1.442 -23.422 -30.766 1 93.81 201 PHE B N 1
ATOM 5027 C CA . PHE B 1 201 ? -0.688 -24.531 -30.172 1 93.81 201 PHE B CA 1
ATOM 5028 C C . PHE B 1 201 ? -1.585 -25.734 -29.953 1 93.81 201 PHE B C 1
ATOM 5030 O O . PHE B 1 201 ? -1.813 -26.156 -28.812 1 93.81 201 PHE B O 1
ATOM 5037 N N . PRO B 1 202 ? -1.905 -26.375 -30.969 1 93.06 202 PRO B N 1
ATOM 5038 C CA . PRO B 1 202 ? -2.877 -27.453 -30.844 1 93.06 202 PRO B CA 1
ATOM 5039 C C . PRO B 1 202 ? -2.355 -28.609 -29.984 1 93.06 202 PRO B C 1
ATOM 5041 O O . PRO B 1 202 ? -1.157 -28.906 -30 1 93.06 202 PRO B O 1
ATOM 5044 N N . GLY B 1 203 ? -3.307 -29.25 -29.297 1 93.44 203 GLY B N 1
ATOM 5045 C CA . GLY B 1 203 ? -2.969 -30.453 -28.562 1 93.44 203 GLY B CA 1
ATOM 5046 C C . GLY B 1 203 ? -2.342 -31.531 -29.438 1 93.44 203 GLY B C 1
ATOM 5047 O O . GLY B 1 203 ? -2.633 -31.625 -30.625 1 93.44 203 GLY B O 1
ATOM 5048 N N . ARG B 1 204 ? -1.512 -32.375 -28.766 1 92.88 204 ARG B N 1
ATOM 5049 C CA . ARG B 1 204 ? -0.8 -33.438 -29.5 1 92.88 204 ARG B CA 1
ATOM 5050 C C . ARG B 1 204 ? -0.274 -34.5 -28.547 1 92.88 204 ARG B C 1
ATOM 5052 O O . ARG B 1 204 ? -0.341 -34.344 -27.328 1 92.88 204 ARG B O 1
ATOM 5059 N N . GLU B 1 205 ? 0.079 -35.5 -29.141 1 92.88 205 GLU B N 1
ATOM 5060 C CA . GLU B 1 205 ? 0.805 -36.5 -28.344 1 92.88 205 GLU B CA 1
ATOM 5061 C C . GLU B 1 205 ? 2.141 -35.938 -27.859 1 92.88 205 GLU B C 1
ATOM 5063 O O . GLU B 1 205 ? 2.885 -35.344 -28.641 1 92.88 205 GLU B O 1
ATOM 5068 N N . LEU B 1 206 ? 2.367 -36.125 -26.641 1 92.81 206 LEU B N 1
ATOM 5069 C CA . LEU B 1 206 ? 3.576 -35.562 -26.062 1 92.81 206 LEU B CA 1
ATOM 5070 C C . LEU B 1 206 ? 4.781 -36.438 -26.328 1 92.81 206 LEU B C 1
ATOM 5072 O O . LEU B 1 206 ? 5.379 -37 -25.391 1 92.81 206 LEU B O 1
ATOM 5076 N N . MET B 1 207 ? 5.141 -36.469 -27.516 1 91.31 207 MET B N 1
ATOM 5077 C CA . MET B 1 207 ? 6.273 -37.281 -27.938 1 91.31 207 MET B CA 1
ATOM 5078 C C . MET B 1 207 ? 7.578 -36.75 -27.344 1 91.31 207 MET B C 1
ATOM 5080 O O . MET B 1 207 ? 7.781 -35.531 -27.297 1 91.31 207 MET B O 1
ATOM 5084 N N . GLY B 1 208 ? 8.398 -37.688 -26.859 1 92.12 208 GLY B N 1
ATOM 5085 C CA . GLY B 1 208 ? 9.695 -37.281 -26.359 1 92.12 208 GLY B CA 1
ATOM 5086 C C . GLY B 1 208 ? 9.711 -37.031 -24.859 1 92.12 208 GLY B C 1
ATOM 5087 O O . GLY B 1 208 ? 10.773 -36.938 -24.25 1 92.12 208 GLY B O 1
ATOM 5088 N N . LEU B 1 209 ? 8.594 -36.781 -24.328 1 93.06 209 LEU B N 1
ATOM 5089 C CA . LEU B 1 209 ? 8.516 -36.594 -22.875 1 93.06 209 LEU B CA 1
ATOM 5090 C C . LEU B 1 209 ? 8.867 -37.906 -22.141 1 93.06 209 LEU B C 1
ATOM 5092 O O . LEU B 1 209 ? 8.211 -38.906 -22.344 1 93.06 209 LEU B O 1
ATOM 5096 N N . LYS B 1 210 ? 9.836 -37.844 -21.25 1 91.69 210 LYS B N 1
ATOM 5097 C CA . LYS B 1 210 ? 10.297 -39 -20.5 1 91.69 210 LYS B CA 1
ATOM 5098 C C . LYS B 1 210 ? 9.555 -39.125 -19.172 1 91.69 210 LYS B C 1
ATOM 5100 O O . LYS B 1 210 ? 9.266 -38.125 -18.516 1 91.69 210 LYS B O 1
ATOM 5105 N N . PRO B 1 211 ? 9.266 -40.344 -18.844 1 84.94 211 PRO B N 1
ATOM 5106 C CA . PRO B 1 211 ? 8.602 -40.531 -17.547 1 84.94 211 PRO B CA 1
ATOM 5107 C C . PRO B 1 211 ? 9.477 -40.125 -16.359 1 84.94 211 PRO B C 1
ATOM 5109 O O . PRO B 1 211 ? 10.703 -40.281 -16.406 1 84.94 211 PRO B O 1
ATOM 5112 N N . VAL B 1 212 ? 8.82 -39.5 -15.438 1 80.62 212 VAL B N 1
ATOM 5113 C CA . VAL B 1 212 ? 9.516 -39.156 -14.211 1 80.62 212 VAL B CA 1
ATOM 5114 C C . VAL B 1 212 ? 9.695 -40.375 -13.336 1 80.62 212 VAL B C 1
ATOM 5116 O O . VAL B 1 212 ? 8.727 -41.094 -13.062 1 80.62 212 VAL B O 1
ATOM 5119 N N . PRO B 1 213 ? 10.953 -40.75 -13.039 1 67.31 213 PRO B N 1
ATOM 5120 C CA . PRO B 1 213 ? 11.18 -41.938 -12.211 1 67.31 213 PRO B CA 1
ATOM 5121 C C . PRO B 1 213 ? 10.383 -41.906 -10.906 1 67.31 213 PRO B C 1
ATOM 5123 O O . PRO B 1 213 ? 10.266 -40.875 -10.273 1 67.31 213 PRO B O 1
ATOM 5126 N N . THR B 1 214 ? 9.5 -42.906 -10.664 1 58.53 214 THR B N 1
ATOM 5127 C CA . THR B 1 214 ? 8.68 -43.062 -9.469 1 58.53 214 THR B CA 1
ATOM 5128 C C . THR B 1 214 ? 9.539 -43.094 -8.211 1 58.53 214 THR B C 1
ATOM 5130 O O . THR B 1 214 ? 9.039 -42.906 -7.105 1 58.53 214 THR B O 1
ATOM 5133 N N . ALA B 1 215 ? 10.633 -43.781 -8.211 1 51.22 215 ALA B N 1
ATOM 5134 C CA . ALA B 1 215 ? 11.516 -43.938 -7.062 1 51.22 215 ALA B CA 1
ATOM 5135 C C . ALA B 1 215 ? 11.711 -42.594 -6.34 1 51.22 215 ALA B C 1
ATOM 5137 O O . ALA B 1 215 ? 12.062 -42.562 -5.16 1 51.22 215 ALA B O 1
ATOM 5138 N N . ASN B 1 216 ? 11.688 -41.656 -6.984 1 47.31 216 ASN B N 1
ATOM 5139 C CA . ASN B 1 216 ? 11.852 -40.312 -6.398 1 47.31 216 ASN B CA 1
ATOM 5140 C C . ASN B 1 216 ? 10.641 -39.906 -5.562 1 47.31 216 ASN B C 1
ATOM 5142 O O . ASN B 1 216 ? 10.5 -38.75 -5.184 1 47.31 216 ASN B O 1
ATOM 5146 N N . ILE B 1 217 ? 9.703 -40.75 -5.648 1 47.03 217 ILE B N 1
ATOM 5147 C CA . ILE B 1 217 ? 8.562 -40.625 -4.75 1 47.03 217 ILE B CA 1
ATOM 5148 C C . ILE B 1 217 ? 9.016 -40.844 -3.307 1 47.03 217 ILE B C 1
ATOM 5150 O O . ILE B 1 217 ? 9.281 -41.969 -2.891 1 47.03 217 ILE B O 1
ATOM 5154 N N . LEU B 1 218 ? 9.875 -40.125 -2.844 1 49.5 218 LEU B N 1
ATOM 5155 C CA . LEU B 1 218 ? 10.266 -40.125 -1.439 1 49.5 218 LEU B CA 1
ATOM 5156 C C . LEU B 1 218 ? 9.07 -40.438 -0.542 1 49.5 218 LEU B C 1
ATOM 5158 O O . LEU B 1 218 ? 7.93 -40.156 -0.901 1 49.5 218 LEU B O 1
ATOM 5162 N N . PRO B 1 219 ? 9.359 -41.281 0.489 1 51.09 219 PRO B N 1
ATOM 5163 C CA . PRO B 1 219 ? 8.328 -41.531 1.508 1 51.09 219 PRO B CA 1
ATOM 5164 C C . PRO B 1 219 ? 7.469 -40.281 1.768 1 51.09 219 PRO B C 1
ATOM 5166 O O . PRO B 1 219 ? 7.906 -39.156 1.513 1 51.09 219 PRO B O 1
ATOM 5169 N N . ALA B 1 220 ? 6.172 -40.625 2.127 1 55.75 220 ALA B N 1
ATOM 5170 C CA . ALA B 1 220 ? 5.113 -39.688 2.449 1 55.75 220 ALA B CA 1
ATOM 5171 C C . ALA B 1 220 ? 5.652 -38.5 3.273 1 55.75 220 ALA B C 1
ATOM 5173 O O . ALA B 1 220 ? 5.766 -38.594 4.5 1 55.75 220 ALA B O 1
ATOM 5174 N N . ARG B 1 221 ? 6.59 -37.656 2.709 1 68.12 221 ARG B N 1
ATOM 5175 C CA . ARG B 1 221 ? 7.148 -36.5 3.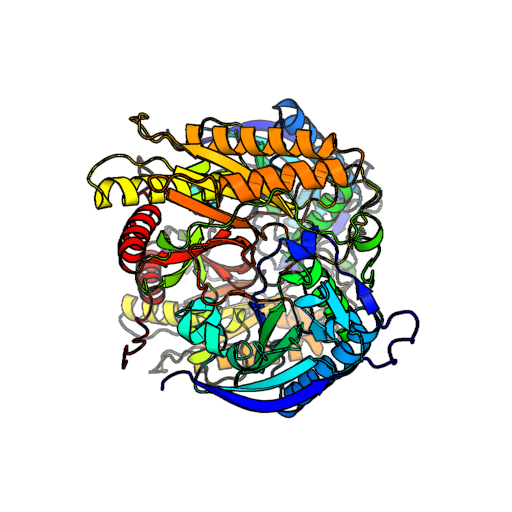424 1 68.12 221 ARG B CA 1
ATOM 5176 C C . ARG B 1 221 ? 6.078 -35.438 3.707 1 68.12 221 ARG B C 1
ATOM 5178 O O . ARG B 1 221 ? 5.219 -35.188 2.861 1 68.12 221 ARG B O 1
ATOM 5185 N N . LYS B 1 222 ? 5.93 -35.312 4.996 1 88 222 LYS B N 1
ATOM 5186 C CA . LYS B 1 222 ? 4.996 -34.281 5.449 1 88 222 LYS B CA 1
ATOM 5187 C C . LYS B 1 222 ? 5.426 -32.875 4.973 1 88 222 LYS B C 1
ATOM 5189 O O . LYS B 1 222 ? 6.438 -32.344 5.43 1 88 222 LYS B O 1
ATOM 5194 N N . LEU B 1 223 ? 4.77 -32.469 3.859 1 94.81 223 LEU B N 1
ATOM 5195 C CA . LEU B 1 223 ? 5.055 -31.125 3.352 1 94.81 223 LEU B CA 1
ATOM 5196 C C . LEU B 1 223 ? 4.305 -30.078 4.16 1 94.81 223 LEU B C 1
ATOM 5198 O O . LEU B 1 223 ? 3.178 -30.312 4.602 1 94.81 223 LEU B O 1
ATOM 5202 N N . VAL B 1 224 ? 4.996 -29.031 4.445 1 96.25 224 VAL B N 1
ATOM 5203 C CA . VAL B 1 224 ? 4.391 -27.891 5.137 1 96.25 224 VAL B CA 1
ATOM 5204 C C . VAL B 1 224 ? 4.559 -26.625 4.297 1 96.25 224 VAL B C 1
ATOM 5206 O O . VAL B 1 224 ? 5.609 -26.422 3.689 1 96.25 224 VAL B O 1
ATOM 5209 N N . THR B 1 225 ? 3.516 -25.859 4.184 1 97.44 225 THR B N 1
ATOM 5210 C CA . THR B 1 225 ? 3.535 -24.578 3.498 1 97.44 225 THR B CA 1
ATOM 5211 C C . THR B 1 225 ? 3.441 -23.438 4.5 1 97.44 225 THR B C 1
ATOM 5213 O O . THR B 1 225 ? 2.568 -23.438 5.367 1 97.44 225 THR B O 1
ATOM 5216 N N . LYS B 1 226 ? 4.379 -22.484 4.414 1 97 226 LYS B N 1
ATOM 5217 C CA . LYS B 1 226 ? 4.363 -21.297 5.273 1 97 226 LYS B CA 1
ATOM 5218 C C . LYS B 1 226 ? 4.668 -20.031 4.473 1 97 226 LYS B C 1
ATOM 5220 O O . LYS B 1 226 ? 5.242 -20.094 3.385 1 97 226 LYS B O 1
ATOM 5225 N N . SER B 1 227 ? 4.234 -18.938 5.008 1 96.75 227 SER B N 1
ATOM 5226 C CA . SER B 1 227 ? 4.441 -17.656 4.363 1 96.75 227 SER B CA 1
ATOM 5227 C C . SER B 1 227 ? 5.574 -16.875 5.031 1 96.75 227 SER B C 1
ATOM 5229 O O . SER B 1 227 ? 5.684 -16.859 6.258 1 96.75 227 SER B O 1
ATOM 5231 N N . PHE B 1 228 ? 6.449 -16.297 4.258 1 97.12 228 PHE B N 1
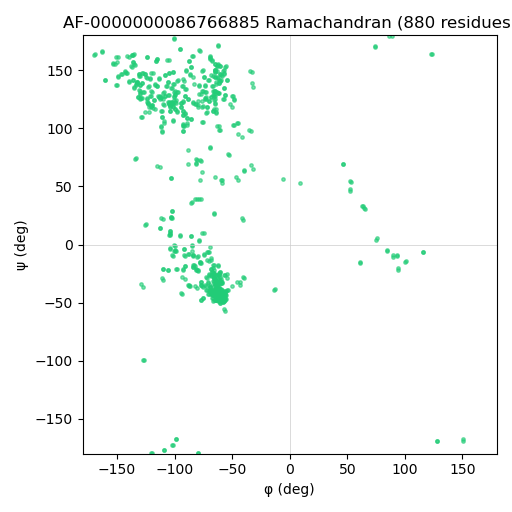ATOM 5232 C CA . PHE B 1 228 ? 7.543 -15.453 4.719 1 97.12 228 PHE B CA 1
ATOM 5233 C C . PHE B 1 228 ? 7.555 -14.125 3.969 1 97.12 228 PHE B C 1
ATOM 5235 O O . PHE B 1 228 ? 7.594 -14.102 2.736 1 97.12 228 PHE B O 1
ATOM 5242 N N . VAL B 1 229 ? 7.539 -13.031 4.699 1 95 229 VAL B N 1
ATOM 5243 C CA . VAL B 1 229 ? 7.477 -11.719 4.062 1 95 229 VAL B CA 1
ATOM 5244 C C . VAL B 1 229 ? 8.875 -11.102 4.016 1 95 229 VAL B C 1
ATOM 5246 O O . VAL B 1 229 ? 9.516 -10.914 5.055 1 95 229 VAL B O 1
ATOM 5249 N N . PHE B 1 230 ? 9.367 -10.891 2.834 1 96.06 230 PHE B N 1
ATOM 5250 C CA . PHE B 1 230 ? 10.57 -10.102 2.611 1 96.06 230 PHE B CA 1
ATOM 5251 C C . PHE B 1 230 ? 10.219 -8.641 2.342 1 96.06 230 PHE B C 1
ATOM 5253 O O . PHE B 1 230 ? 9.859 -8.281 1.218 1 96.06 230 PHE B O 1
ATOM 5260 N N . ASP B 1 231 ? 10.312 -7.855 3.357 1 90.25 231 ASP B N 1
ATOM 5261 C CA . ASP B 1 231 ? 9.859 -6.473 3.234 1 90.25 231 ASP B CA 1
ATOM 5262 C C . ASP B 1 231 ? 10.914 -5.613 2.537 1 90.25 231 ASP B C 1
ATOM 5264 O O . ASP B 1 231 ? 11.953 -6.117 2.117 1 90.25 231 ASP B O 1
ATOM 5268 N N . GLY B 1 232 ? 10.656 -4.391 2.373 1 87.06 232 GLY B N 1
ATOM 5269 C CA . GLY B 1 232 ? 11.531 -3.488 1.641 1 87.06 232 GLY B CA 1
ATOM 5270 C C . GLY B 1 232 ? 12.922 -3.383 2.24 1 87.06 232 GLY B C 1
ATOM 5271 O O . GLY B 1 232 ? 13.906 -3.271 1.515 1 87.06 232 GLY B O 1
ATOM 5272 N N . ALA B 1 233 ? 13 -3.369 3.537 1 84.69 233 ALA B N 1
ATOM 5273 C CA . ALA B 1 233 ? 14.297 -3.283 4.211 1 84.69 233 ALA B CA 1
ATOM 5274 C C . ALA B 1 233 ? 15.156 -4.504 3.898 1 84.69 233 ALA B C 1
ATOM 5276 O O . ALA B 1 233 ? 16.344 -4.371 3.576 1 84.69 233 ALA B O 1
ATOM 5277 N N . ILE B 1 234 ? 14.555 -5.633 3.973 1 90.94 234 ILE B N 1
ATOM 5278 C CA . ILE B 1 234 ? 15.266 -6.875 3.689 1 90.94 234 ILE B CA 1
ATOM 5279 C C . ILE B 1 234 ? 15.711 -6.895 2.229 1 90.94 234 ILE B C 1
ATOM 5281 O O . ILE B 1 234 ? 16.859 -7.195 1.93 1 90.94 234 ILE B O 1
ATOM 5285 N N . ILE B 1 235 ? 14.82 -6.574 1.355 1 92.69 235 ILE B N 1
ATOM 5286 C CA . ILE B 1 235 ? 15.109 -6.617 -0.074 1 92.69 235 ILE B CA 1
ATOM 5287 C C . ILE B 1 235 ? 16.219 -5.629 -0.403 1 92.69 235 ILE B C 1
ATOM 5289 O O . ILE B 1 235 ? 17.141 -5.941 -1.173 1 92.69 235 ILE B O 1
ATOM 5293 N N . SER B 1 236 ? 16.156 -4.465 0.199 1 86.38 236 SER B N 1
ATOM 5294 C CA . SER B 1 236 ? 17.203 -3.473 -0.016 1 86.38 236 SER B CA 1
ATOM 5295 C C . SER B 1 236 ? 18.547 -3.979 0.474 1 86.38 236 SER B C 1
ATOM 5297 O O . SER B 1 236 ? 19.578 -3.744 -0.167 1 86.38 236 SER B O 1
ATOM 5299 N N . SER B 1 237 ? 18.531 -4.559 1.614 1 88.12 237 SER B N 1
ATOM 5300 C CA . SER B 1 237 ? 19.766 -5.129 2.158 1 88.12 237 SER B CA 1
ATOM 5301 C C . SER B 1 237 ? 20.328 -6.207 1.241 1 88.12 237 SER B C 1
ATOM 5303 O O . SER B 1 237 ? 21.547 -6.281 1.03 1 88.12 237 SER B O 1
ATOM 5305 N N . LEU B 1 238 ? 19.469 -7.031 0.725 1 92 238 LEU B N 1
ATOM 5306 C CA . LEU B 1 238 ? 19.906 -8.086 -0.192 1 92 238 LEU B CA 1
ATOM 5307 C C . LEU B 1 238 ? 20.484 -7.484 -1.473 1 92 238 LEU B C 1
ATOM 5309 O O . LEU B 1 238 ? 21.484 -7.969 -1.99 1 92 238 LEU B O 1
ATOM 5313 N N . LYS B 1 239 ? 19.812 -6.469 -1.958 1 88.94 239 LYS B N 1
ATOM 5314 C CA . LYS B 1 239 ? 20.312 -5.805 -3.164 1 88.94 239 LYS B CA 1
ATOM 5315 C C . LYS B 1 239 ? 21.688 -5.199 -2.936 1 88.94 239 LYS B C 1
ATOM 5317 O O . LYS B 1 239 ? 22.531 -5.199 -3.838 1 88.94 239 LYS B O 1
ATOM 5322 N N . ALA B 1 240 ? 21.875 -4.695 -1.766 1 84.19 240 ALA B N 1
ATOM 5323 C CA . ALA B 1 240 ? 23.156 -4.074 -1.431 1 84.19 240 ALA B CA 1
ATOM 5324 C C . ALA B 1 240 ? 24.281 -5.105 -1.423 1 84.19 240 ALA B C 1
ATOM 5326 O O . ALA B 1 240 ? 25.438 -4.766 -1.644 1 84.19 240 ALA B O 1
ATOM 5327 N N . GLU B 1 241 ? 23.922 -6.309 -1.195 1 87.12 241 GLU B N 1
ATOM 5328 C CA . GLU B 1 241 ? 24.906 -7.391 -1.161 1 87.12 241 GLU B CA 1
ATOM 5329 C C . GLU B 1 241 ? 25.328 -7.805 -2.57 1 87.12 241 GLU B C 1
ATOM 5331 O O . GLU B 1 241 ? 26.344 -8.477 -2.75 1 87.12 241 GLU B O 1
ATOM 5336 N N . VAL B 1 242 ? 24.578 -7.414 -3.49 1 89.81 242 VAL B N 1
ATOM 5337 C CA . VAL B 1 242 ? 24.781 -7.91 -4.848 1 89.81 242 VAL B CA 1
ATOM 5338 C C . VAL B 1 242 ? 25.438 -6.828 -5.695 1 89.81 242 VAL B C 1
ATOM 5340 O O . VAL B 1 242 ? 25.062 -5.656 -5.629 1 89.81 242 VAL B O 1
ATOM 5343 N N . ASP B 1 243 ? 26.531 -7.055 -6.254 1 79.88 243 ASP B N 1
ATOM 5344 C CA . ASP B 1 243 ? 27.25 -6.129 -7.125 1 79.88 243 ASP B CA 1
ATOM 5345 C C . ASP B 1 243 ? 26.641 -6.109 -8.523 1 79.88 243 ASP B C 1
ATOM 5347 O O . ASP B 1 243 ? 27.312 -6.445 -9.5 1 79.88 243 ASP B O 1
ATOM 5351 N N . ILE B 1 244 ? 25.453 -6.16 -8.672 1 74.81 244 ILE B N 1
ATOM 5352 C CA . ILE B 1 244 ? 24.734 -6.098 -9.938 1 74.81 244 ILE B CA 1
ATOM 5353 C C . ILE B 1 244 ? 23.875 -4.836 -9.977 1 74.81 244 ILE B C 1
ATOM 5355 O O . ILE B 1 244 ? 23.297 -4.438 -8.961 1 74.81 244 ILE B O 1
ATOM 5359 N N . GLU B 1 245 ? 24 -4.336 -11.047 1 72.56 245 GLU B N 1
ATOM 5360 C CA . GLU B 1 245 ? 23.266 -3.094 -11.211 1 72.56 245 GLU B CA 1
ATOM 5361 C C . GLU B 1 245 ? 21.75 -3.346 -11.18 1 72.56 245 GLU B C 1
ATOM 5363 O O . GLU B 1 245 ? 21.234 -4.094 -12.008 1 72.56 245 GLU B O 1
ATOM 5368 N N . ALA B 1 246 ? 21.062 -2.889 -10.281 1 75 246 ALA B N 1
ATOM 5369 C CA . ALA B 1 246 ? 19.609 -2.758 -10.102 1 75 246 ALA B CA 1
ATOM 5370 C C . ALA B 1 246 ? 18.906 -4.098 -10.297 1 75 246 ALA B C 1
ATOM 5372 O O . ALA B 1 246 ? 18.016 -4.215 -11.133 1 75 246 ALA B O 1
ATOM 5373 N N . PRO B 1 247 ? 19.312 -5.148 -9.594 1 86.62 247 PRO B N 1
ATOM 5374 C CA . PRO B 1 247 ? 18.562 -6.402 -9.711 1 86.62 247 PRO B CA 1
ATOM 5375 C C . PRO B 1 247 ? 17.109 -6.273 -9.281 1 86.62 247 PRO B C 1
ATOM 5377 O O . PRO B 1 247 ? 16.797 -5.492 -8.375 1 86.62 247 PRO B O 1
ATOM 5380 N N . SER B 1 248 ? 16.203 -6.941 -10.008 1 90.75 248 SER B N 1
ATOM 5381 C CA . SER B 1 248 ? 14.789 -6.914 -9.617 1 90.75 248 SER B CA 1
ATOM 5382 C C . SER B 1 248 ? 14.586 -7.555 -8.25 1 90.75 248 SER B C 1
ATOM 5384 O O . SER B 1 248 ? 15.383 -8.398 -7.832 1 90.75 248 SER B O 1
ATOM 5386 N N . ARG B 1 249 ? 13.602 -7.191 -7.539 1 93.38 249 ARG B N 1
ATOM 5387 C CA . ARG B 1 249 ? 13.273 -7.754 -6.23 1 93.38 249 ARG B CA 1
ATOM 5388 C C . ARG B 1 249 ? 13.031 -9.258 -6.324 1 93.38 249 ARG B C 1
ATOM 5390 O O . ARG B 1 249 ? 13.453 -10.016 -5.449 1 93.38 249 ARG B O 1
ATOM 5397 N N . VAL B 1 250 ? 12.375 -9.711 -7.383 1 96.69 250 VAL B N 1
ATOM 5398 C CA . VAL B 1 250 ? 12.062 -11.125 -7.562 1 96.69 250 VAL B CA 1
ATOM 5399 C C . VAL B 1 250 ? 13.352 -11.938 -7.688 1 96.69 250 VAL B C 1
ATOM 5401 O O . VAL B 1 250 ? 13.5 -12.984 -7.055 1 96.69 250 VAL B O 1
ATOM 5404 N N . LEU B 1 251 ? 14.32 -11.453 -8.484 1 96.31 251 LEU B N 1
ATOM 5405 C CA . LEU B 1 251 ? 15.578 -12.156 -8.695 1 96.31 251 LEU B CA 1
ATOM 5406 C C . LEU B 1 251 ? 16.344 -12.289 -7.387 1 96.31 251 LEU B C 1
ATOM 5408 O O . LEU B 1 251 ? 16.844 -13.375 -7.066 1 96.31 251 LEU B O 1
ATOM 5412 N N . VAL B 1 252 ? 16.391 -11.227 -6.629 1 96.62 252 VAL B N 1
ATOM 5413 C CA . VAL B 1 252 ? 17.203 -11.211 -5.418 1 96.62 252 VAL B CA 1
ATOM 5414 C C . VAL B 1 252 ? 16.578 -12.117 -4.359 1 96.62 252 VAL B C 1
ATOM 5416 O O . VAL B 1 252 ? 17.281 -12.859 -3.674 1 96.62 252 VAL B O 1
ATOM 5419 N N . VAL B 1 253 ? 15.25 -12.055 -4.211 1 97.81 253 VAL B N 1
ATOM 5420 C CA . VAL B 1 253 ? 14.562 -12.883 -3.229 1 97.81 253 VAL B CA 1
ATOM 5421 C C . VAL B 1 253 ? 14.664 -14.352 -3.633 1 97.81 253 VAL B C 1
ATOM 5423 O O . VAL B 1 253 ? 14.906 -15.219 -2.789 1 97.81 253 VAL B O 1
ATOM 5426 N N . THR B 1 254 ? 14.469 -14.641 -4.914 1 98.38 254 THR B N 1
ATOM 5427 C CA . THR B 1 254 ? 14.633 -16 -5.41 1 98.38 254 THR B CA 1
ATOM 5428 C C . THR B 1 254 ? 16.031 -16.531 -5.105 1 98.38 254 THR B C 1
ATOM 5430 O O . THR B 1 254 ? 16.172 -17.641 -4.582 1 98.38 254 THR B O 1
ATOM 5433 N N . ALA B 1 255 ? 17.047 -15.742 -5.422 1 97.81 255 ALA B N 1
ATOM 5434 C CA . ALA B 1 255 ? 18.438 -16.141 -5.184 1 97.81 255 ALA B CA 1
ATOM 5435 C C . ALA B 1 255 ? 18.688 -16.375 -3.695 1 97.81 255 ALA B C 1
ATOM 5437 O O . ALA B 1 255 ? 19.406 -17.297 -3.316 1 97.81 255 ALA B O 1
ATOM 5438 N N . HIS B 1 256 ? 18.156 -15.508 -2.908 1 97.75 256 HIS B N 1
ATOM 5439 C CA . HIS B 1 256 ? 18.328 -15.633 -1.466 1 97.75 256 HIS B CA 1
ATOM 5440 C C . HIS B 1 256 ? 17.719 -16.922 -0.943 1 97.75 256 HIS B C 1
ATOM 5442 O O . HIS B 1 256 ? 18.328 -17.625 -0.139 1 97.75 256 HIS B O 1
ATOM 5448 N N . ILE B 1 257 ? 16.5 -17.203 -1.33 1 98.38 257 ILE B N 1
ATOM 5449 C CA . ILE B 1 257 ? 15.836 -18.453 -0.93 1 98.38 257 ILE B CA 1
ATOM 5450 C C . ILE B 1 257 ? 16.641 -19.641 -1.434 1 98.38 257 ILE B C 1
ATOM 5452 O O . ILE B 1 257 ? 16.875 -20.609 -0.692 1 98.38 257 ILE B O 1
ATOM 5456 N N . TRP B 1 258 ? 17.078 -19.578 -2.68 1 98.06 258 TRP B N 1
ATOM 5457 C CA . TRP B 1 258 ? 17.891 -20.641 -3.275 1 98.06 258 TRP B CA 1
ATOM 5458 C C . TRP B 1 258 ? 19.156 -20.875 -2.471 1 98.06 258 TRP B C 1
ATOM 5460 O O . TRP B 1 258 ? 19.5 -22.016 -2.146 1 98.06 258 TRP B O 1
ATOM 5470 N N . ARG B 1 259 ? 19.859 -19.766 -2.107 1 96.56 259 ARG B N 1
ATOM 5471 C CA . ARG B 1 259 ? 21.062 -19.875 -1.282 1 96.56 259 ARG B CA 1
ATOM 5472 C C . ARG B 1 259 ? 20.766 -20.578 0.033 1 96.56 259 ARG B C 1
ATOM 5474 O O . ARG B 1 259 ? 21.547 -21.422 0.48 1 96.56 259 ARG B O 1
ATOM 5481 N N . THR B 1 260 ? 19.688 -20.203 0.618 1 96.88 260 THR B N 1
ATOM 5482 C CA . THR B 1 260 ? 19.266 -20.812 1.88 1 96.88 260 THR B CA 1
ATOM 5483 C C . THR B 1 260 ? 19.031 -22.297 1.709 1 96.88 260 THR B C 1
ATOM 5485 O O . THR B 1 260 ? 19.453 -23.109 2.545 1 96.88 260 THR B O 1
ATOM 5488 N N . LEU B 1 261 ? 18.406 -22.703 0.65 1 97.12 261 LEU B N 1
ATOM 5489 C CA . LEU B 1 261 ? 18.109 -24.109 0.384 1 97.12 261 LEU B CA 1
ATOM 5490 C C . LEU B 1 261 ? 19.391 -24.906 0.157 1 97.12 261 LEU B C 1
ATOM 5492 O O . LEU B 1 261 ? 19.5 -26.047 0.611 1 97.12 261 LEU B O 1
ATOM 5496 N N . ILE B 1 262 ? 20.297 -24.312 -0.598 1 96.12 262 ILE B N 1
ATOM 5497 C CA . ILE B 1 262 ? 21.594 -24.953 -0.816 1 96.12 262 ILE B CA 1
ATOM 5498 C C . ILE B 1 262 ? 22.281 -25.219 0.526 1 96.12 262 ILE B C 1
ATOM 5500 O O . ILE B 1 262 ? 22.828 -26.297 0.756 1 96.12 262 ILE B O 1
ATOM 5504 N N . GLY B 1 263 ? 22.219 -24.234 1.404 1 94.44 263 GLY B N 1
ATOM 5505 C CA . GLY B 1 263 ? 22.797 -24.391 2.732 1 94.44 263 GLY B CA 1
ATOM 5506 C C . GLY B 1 263 ? 22.141 -25.484 3.545 1 94.44 263 GLY B C 1
ATOM 5507 O O . GLY B 1 263 ? 22.812 -26.281 4.188 1 94.44 263 GLY B O 1
ATOM 5508 N N . ILE B 1 264 ? 20.844 -25.516 3.504 1 95.31 264 ILE B N 1
ATOM 5509 C CA . ILE B 1 264 ? 20.078 -26.516 4.238 1 95.31 264 ILE B CA 1
ATOM 5510 C C . ILE B 1 264 ? 20.438 -27.906 3.73 1 95.31 264 ILE B C 1
ATOM 5512 O O . ILE B 1 264 ? 20.656 -28.828 4.523 1 95.31 264 ILE B O 1
ATOM 5516 N N . ALA B 1 265 ? 20.5 -28.062 2.41 1 94.31 265 ALA B N 1
ATOM 5517 C CA . ALA B 1 265 ? 20.859 -29.359 1.811 1 94.31 265 ALA B CA 1
ATOM 5518 C C . ALA B 1 265 ? 22.266 -29.781 2.211 1 94.31 265 ALA B C 1
ATOM 5520 O O . ALA B 1 265 ? 22.5 -30.953 2.492 1 94.31 265 ALA B O 1
ATOM 5521 N N . ARG B 1 266 ? 23.156 -28.844 2.219 1 92.88 266 ARG B N 1
ATOM 5522 C CA . ARG B 1 266 ? 24.547 -29.141 2.6 1 92.88 266 ARG B CA 1
ATOM 5523 C C . ARG B 1 266 ? 24.609 -29.688 4.02 1 92.88 266 ARG B C 1
ATOM 5525 O O . ARG B 1 266 ? 25.297 -30.688 4.277 1 92.88 266 ARG B O 1
ATOM 5532 N N . VAL B 1 267 ? 23.922 -29.047 4.883 1 92 267 VAL B N 1
ATOM 5533 C CA . VAL B 1 267 ? 23.922 -29.453 6.285 1 92 267 VAL B CA 1
ATOM 5534 C C . VAL B 1 267 ? 23.25 -30.812 6.434 1 92 267 VAL B C 1
ATOM 5536 O O . VAL B 1 267 ? 23.766 -31.688 7.121 1 92 267 VAL B O 1
ATOM 5539 N N . LYS B 1 268 ? 22.188 -30.953 5.836 1 91.75 268 LYS B N 1
ATOM 5540 C CA . LYS B 1 268 ? 21.375 -32.156 5.926 1 91.75 268 LYS B CA 1
ATOM 5541 C C . LYS B 1 268 ? 22.156 -33.375 5.43 1 91.75 268 LYS B C 1
ATOM 5543 O O . LYS B 1 268 ? 22.078 -34.469 6.016 1 91.75 268 LYS B O 1
ATOM 5548 N N . HIS B 1 269 ? 22.953 -33.219 4.348 1 91.5 269 HIS B N 1
ATOM 5549 C CA . HIS B 1 269 ? 23.625 -34.344 3.719 1 91.5 269 HIS B CA 1
ATOM 5550 C C . HIS B 1 269 ? 25.078 -34.406 4.133 1 91.5 269 HIS B C 1
ATOM 5552 O O . HIS B 1 269 ? 25.781 -35.375 3.816 1 91.5 269 HIS B O 1
ATOM 5558 N N . GLY B 1 270 ? 25.531 -33.375 4.789 1 91.31 270 GLY B N 1
ATOM 5559 C CA . GLY B 1 270 ? 26.906 -33.344 5.238 1 91.31 270 GLY B CA 1
ATOM 5560 C C . GLY B 1 270 ? 27.891 -33.062 4.121 1 91.31 270 GLY B C 1
ATOM 5561 O O . GLY B 1 270 ? 29.109 -33.219 4.301 1 91.31 270 GLY B O 1
ATOM 5562 N N . ARG B 1 271 ? 27.391 -32.781 2.955 1 90.81 271 ARG B N 1
ATOM 5563 C CA . ARG B 1 271 ? 28.188 -32.469 1.782 1 90.81 271 ARG B CA 1
ATOM 5564 C C . ARG B 1 271 ? 27.422 -31.562 0.829 1 90.81 271 ARG B C 1
ATOM 5566 O O . ARG B 1 271 ? 26.188 -31.547 0.828 1 90.81 271 ARG B O 1
ATOM 5573 N N . PRO B 1 272 ? 28.141 -30.828 0.023 1 90.62 272 PRO B N 1
ATOM 5574 C CA . PRO B 1 272 ? 27.438 -30.031 -0.996 1 90.62 272 PRO B CA 1
ATOM 5575 C C . PRO B 1 272 ? 26.672 -30.906 -1.991 1 90.62 272 PRO B C 1
ATOM 5577 O O . PRO B 1 272 ? 27.156 -31.984 -2.373 1 90.62 272 PRO B O 1
ATOM 5580 N N . ARG B 1 273 ? 25.531 -30.406 -2.408 1 92.31 273 ARG B N 1
ATOM 5581 C CA . ARG B 1 273 ? 24.703 -31.078 -3.412 1 92.31 273 ARG B CA 1
ATOM 5582 C C . ARG B 1 273 ? 24.422 -30.156 -4.59 1 92.31 273 ARG B C 1
ATOM 5584 O O . ARG B 1 273 ? 24.266 -28.938 -4.41 1 92.31 273 ARG B O 1
ATOM 5591 N N . PRO B 1 274 ? 24.406 -30.797 -5.746 1 94.56 274 PRO B N 1
ATOM 5592 C CA . PRO B 1 274 ? 23.938 -29.969 -6.863 1 94.56 274 PRO B CA 1
ATOM 5593 C C . PRO B 1 274 ? 22.484 -29.547 -6.719 1 94.56 274 PRO B C 1
ATOM 5595 O O . PRO B 1 274 ? 21.672 -30.281 -6.133 1 94.56 274 PRO B O 1
ATOM 5598 N N . SER B 1 275 ? 22.234 -28.391 -7.152 1 95.62 275 SER B N 1
ATOM 5599 C CA . SER B 1 275 ? 20.891 -27.844 -7.086 1 95.62 275 SER B CA 1
ATOM 5600 C C . SER B 1 275 ? 20.438 -27.312 -8.445 1 95.62 275 SER B C 1
ATOM 5602 O O . SER B 1 275 ? 21.25 -26.797 -9.211 1 95.62 275 SER B O 1
ATOM 5604 N N . LEU B 1 276 ? 19.219 -27.562 -8.758 1 96.88 276 LEU B N 1
ATOM 5605 C CA . LEU B 1 276 ? 18.609 -27.094 -10 1 96.88 276 LEU B CA 1
ATOM 5606 C C . LEU B 1 276 ? 17.375 -26.234 -9.711 1 96.88 276 LEU B C 1
ATOM 5608 O O . LEU B 1 276 ? 16.422 -26.703 -9.102 1 96.88 276 LEU B O 1
ATOM 5612 N N . VAL B 1 277 ? 17.438 -24.984 -10.125 1 97.81 277 VAL B N 1
ATOM 5613 C CA . VAL B 1 277 ? 16.281 -24.094 -10.008 1 97.81 277 VAL B CA 1
ATOM 5614 C C . VAL B 1 277 ? 15.438 -24.172 -11.273 1 97.81 277 VAL B C 1
ATOM 5616 O O . VAL B 1 277 ? 15.969 -24.156 -12.391 1 97.81 277 VAL B O 1
ATOM 5619 N N . SER B 1 278 ? 14.203 -24.406 -11.094 1 97.75 278 SER B N 1
ATOM 5620 C CA . SER B 1 278 ? 13.195 -24.219 -12.133 1 97.75 278 SER B CA 1
ATOM 5621 C C . SER B 1 278 ? 12.367 -22.969 -11.883 1 97.75 278 SER B C 1
ATOM 5623 O O . SER B 1 278 ? 11.742 -22.828 -10.828 1 97.75 278 SER B O 1
ATOM 5625 N N . PHE B 1 279 ? 12.367 -22.047 -12.805 1 97.69 279 PHE B N 1
ATOM 5626 C CA . PHE B 1 279 ? 11.664 -20.781 -12.648 1 97.69 279 PHE B CA 1
ATOM 5627 C C . PHE B 1 279 ? 10.664 -20.578 -13.781 1 97.69 279 PHE B C 1
ATOM 5629 O O . PHE B 1 279 ? 11.039 -20.562 -14.961 1 97.69 279 PHE B O 1
ATOM 5636 N N . ALA B 1 280 ? 9.391 -20.422 -13.453 1 97.25 280 ALA B N 1
ATOM 5637 C CA . ALA B 1 280 ? 8.32 -20.234 -14.438 1 97.25 280 ALA B CA 1
ATOM 5638 C C . ALA B 1 280 ? 8.359 -18.828 -15.039 1 97.25 280 ALA B C 1
ATOM 5640 O O . ALA B 1 280 ? 8.648 -17.859 -14.336 1 97.25 280 ALA B O 1
ATOM 5641 N N . MET B 1 281 ? 8.039 -18.734 -16.312 1 95.94 281 MET B N 1
ATOM 5642 C CA . MET B 1 281 ? 8.039 -17.469 -17.047 1 95.94 281 MET B CA 1
ATOM 5643 C C . MET B 1 281 ? 6.758 -17.312 -17.859 1 95.94 281 MET B C 1
ATOM 5645 O O . MET B 1 281 ? 6.273 -18.266 -18.453 1 95.94 281 MET B O 1
ATOM 5649 N N . ASN B 1 282 ? 6.266 -16.141 -17.844 1 94.62 282 ASN B N 1
ATOM 5650 C CA . ASN B 1 282 ? 5.125 -15.828 -18.703 1 94.62 282 ASN B CA 1
ATOM 5651 C C . ASN B 1 282 ? 5.535 -15.734 -20.172 1 94.62 282 ASN B C 1
ATOM 5653 O O . ASN B 1 282 ? 6.473 -15.008 -20.516 1 94.62 282 ASN B O 1
ATOM 5657 N N . LEU B 1 283 ? 4.824 -16.375 -21.016 1 94.69 283 LEU B N 1
ATOM 5658 C CA . LEU B 1 283 ? 5.184 -16.406 -22.438 1 94.69 283 LEU B CA 1
ATOM 5659 C C . LEU B 1 283 ? 4.469 -15.289 -23.188 1 94.69 283 LEU B C 1
ATOM 5661 O O . LEU B 1 283 ? 4.84 -14.961 -24.312 1 94.69 283 LEU B O 1
ATOM 5665 N N . ARG B 1 284 ? 3.379 -14.82 -22.562 1 92.94 284 ARG B N 1
ATOM 5666 C CA . ARG B 1 284 ? 2.666 -13.727 -23.219 1 92.94 284 ARG B CA 1
ATOM 5667 C C . ARG B 1 284 ? 3.584 -12.531 -23.438 1 92.94 284 ARG B C 1
ATOM 5669 O O . ARG B 1 284 ? 4.227 -12.055 -22.5 1 92.94 284 ARG B O 1
ATOM 5676 N N . GLY B 1 285 ? 3.68 -12.086 -24.625 1 88.25 285 GLY B N 1
ATOM 5677 C CA . GLY B 1 285 ? 4.527 -10.945 -24.953 1 88.25 285 GLY B CA 1
ATOM 5678 C C . GLY B 1 285 ? 5.977 -11.328 -25.188 1 88.25 285 GLY B C 1
ATOM 5679 O O . GLY B 1 285 ? 6.793 -10.484 -25.562 1 88.25 285 GLY B O 1
ATOM 5680 N N . ARG B 1 286 ? 6.32 -12.562 -24.984 1 88.75 286 ARG B N 1
ATOM 5681 C CA . ARG B 1 286 ? 7.715 -12.977 -25.109 1 88.75 286 ARG B CA 1
ATOM 5682 C C . ARG B 1 286 ? 7.934 -13.781 -26.391 1 88.75 286 ARG B C 1
ATOM 5684 O O . ARG B 1 286 ? 9.07 -13.938 -26.844 1 88.75 286 ARG B O 1
ATOM 5691 N N . ILE B 1 287 ? 6.898 -14.328 -26.891 1 89.25 287 ILE B N 1
ATOM 5692 C CA . ILE B 1 287 ? 7.004 -15.109 -28.109 1 89.25 287 ILE B CA 1
ATOM 5693 C C . ILE B 1 287 ? 6.418 -14.32 -29.281 1 89.25 287 ILE B C 1
ATOM 5695 O O . ILE B 1 287 ? 5.449 -13.578 -29.109 1 89.25 287 ILE B O 1
ATOM 5699 N N . PRO B 1 288 ? 7.039 -14.391 -30.359 1 85.19 288 PRO B N 1
ATOM 5700 C CA . PRO B 1 288 ? 6.605 -13.609 -31.531 1 85.19 288 PRO B CA 1
ATOM 5701 C C . PRO B 1 288 ? 5.359 -14.188 -32.188 1 85.19 288 PRO B C 1
ATOM 5703 O O . PRO B 1 288 ? 4.977 -13.75 -33.281 1 85.19 288 PRO B O 1
ATOM 5706 N N . LEU B 1 289 ? 4.695 -15.109 -31.641 1 81.12 289 LEU B N 1
ATOM 5707 C CA . LEU B 1 289 ? 3.488 -15.695 -32.188 1 81.12 289 LEU B CA 1
ATOM 5708 C C . LEU B 1 289 ? 2.248 -14.93 -31.75 1 81.12 289 LEU B C 1
ATOM 5710 O O . LEU B 1 289 ? 2.074 -14.672 -30.562 1 81.12 289 LEU B O 1
ATOM 5714 N N . GLN B 1 290 ? 1.866 -13.914 -32.281 1 79.12 290 GLN B N 1
ATOM 5715 C CA . GLN B 1 290 ? 0.742 -13.023 -32 1 79.12 290 GLN B CA 1
ATOM 5716 C C . GLN B 1 290 ? -0.155 -13.578 -30.906 1 79.12 290 GLN B C 1
ATOM 5718 O O . GLN B 1 290 ? -1.344 -13.82 -31.125 1 79.12 290 GLN B O 1
ATOM 5723 N N . ILE B 1 291 ? 0.371 -13.852 -29.797 1 83.56 291 ILE B N 1
ATOM 5724 C CA . ILE B 1 291 ? -0.417 -14.289 -28.656 1 83.56 291 ILE B CA 1
ATOM 5725 C C . ILE B 1 291 ? -1.062 -13.078 -27.984 1 83.56 291 ILE B C 1
ATOM 5727 O O . ILE B 1 291 ? -0.371 -12.141 -27.578 1 83.56 291 ILE B O 1
ATOM 5731 N N . PRO B 1 292 ? -2.293 -13.133 -27.891 1 84.06 292 PRO B N 1
ATOM 5732 C CA . PRO B 1 292 ? -2.957 -12.016 -27.203 1 84.06 292 PRO B CA 1
ATOM 5733 C C . PRO B 1 292 ? -2.594 -11.93 -25.734 1 84.06 292 PRO B C 1
ATOM 5735 O O . PRO B 1 292 ? -2.379 -12.953 -25.078 1 84.06 292 PRO B O 1
ATOM 5738 N N . LYS B 1 293 ? -2.604 -10.727 -25.188 1 86.56 293 LYS B N 1
ATOM 5739 C CA . LYS B 1 293 ? -2.297 -10.5 -23.781 1 86.56 293 LYS B CA 1
ATOM 5740 C C . LYS B 1 293 ? -3.328 -11.18 -22.891 1 86.56 293 LYS B C 1
ATOM 5742 O O . LYS B 1 293 ? -3.01 -11.594 -21.766 1 86.56 293 LYS B O 1
ATOM 5747 N N . ASN B 1 294 ? -4.492 -11.328 -23.406 1 92 294 ASN B N 1
ATOM 5748 C CA . ASN B 1 294 ? -5.562 -11.961 -22.641 1 92 294 ASN B CA 1
ATOM 5749 C C . ASN B 1 294 ? -5.789 -13.406 -23.078 1 92 294 ASN B C 1
ATOM 5751 O O . ASN B 1 294 ? -6.895 -13.93 -22.953 1 92 294 ASN B O 1
ATOM 5755 N N . GLY B 1 295 ? -4.738 -13.984 -23.672 1 94.5 295 GLY B N 1
ATOM 5756 C CA . GLY B 1 295 ? -4.832 -15.383 -24.047 1 94.5 295 GLY B CA 1
ATOM 5757 C C . GLY B 1 295 ? -5.18 -16.297 -22.891 1 94.5 295 GLY B C 1
ATOM 5758 O O . GLY B 1 295 ? -4.539 -16.25 -21.844 1 94.5 295 GLY B O 1
ATOM 5759 N N . PHE B 1 296 ? -6.223 -17.141 -23.125 1 96.81 296 PHE B N 1
ATOM 5760 C CA . PHE B 1 296 ? -6.691 -18.078 -22.109 1 96.81 296 PHE B CA 1
ATOM 5761 C C . PHE B 1 296 ? -5.984 -19.406 -22.234 1 96.81 296 PHE B C 1
ATOM 5763 O O . PHE B 1 296 ? -5.816 -19.938 -23.344 1 96.81 296 PHE B O 1
ATOM 5770 N N . GLY B 1 297 ? -5.508 -19.984 -21.094 1 96.75 297 GLY B N 1
ATOM 5771 C CA . GLY B 1 297 ? -4.777 -21.234 -21.062 1 96.75 297 GLY B CA 1
ATOM 5772 C C . GLY B 1 297 ? -3.459 -21.141 -20.312 1 96.75 297 GLY B C 1
ATOM 5773 O O . GLY B 1 297 ? -3.234 -20.203 -19.547 1 96.75 297 GLY B O 1
ATOM 5774 N N . ASN B 1 298 ? -2.686 -22.141 -20.438 1 96.69 298 ASN B N 1
ATOM 5775 C CA . ASN B 1 298 ? -1.334 -22.141 -19.891 1 96.69 298 ASN B CA 1
ATOM 5776 C C . ASN B 1 298 ? -0.322 -21.594 -20.891 1 96.69 298 ASN B C 1
ATOM 5778 O O . ASN B 1 298 ? 0.003 -22.266 -21.891 1 96.69 298 ASN B O 1
ATOM 5782 N N . LEU B 1 299 ? 0.091 -20.406 -20.703 1 96 299 LEU B N 1
ATOM 5783 C CA . LEU B 1 299 ? 1.158 -19.797 -21.484 1 96 299 LEU B CA 1
ATOM 5784 C C . LEU B 1 299 ? 2.391 -19.547 -20.625 1 96 299 LEU B C 1
ATOM 5786 O O . LEU B 1 299 ? 2.771 -18.391 -20.406 1 96 299 LEU B O 1
ATOM 5790 N N . VAL B 1 300 ? 2.977 -20.672 -20.203 1 96.5 300 VAL B N 1
ATOM 5791 C CA . VAL B 1 300 ? 4.074 -20.625 -19.25 1 96.5 300 VAL B CA 1
ATOM 5792 C C . VAL B 1 300 ? 5.297 -21.344 -19.828 1 96.5 300 VAL B C 1
ATOM 5794 O O . VAL B 1 300 ? 5.199 -22.469 -20.297 1 96.5 300 VAL B O 1
ATOM 5797 N N . GLY B 1 301 ? 6.371 -20.594 -19.906 1 95.69 301 GLY B N 1
ATOM 5798 C CA . GLY B 1 301 ? 7.684 -21.172 -20.141 1 95.69 301 GLY B CA 1
ATOM 5799 C C . GLY B 1 301 ? 8.508 -21.297 -18.875 1 95.69 301 GLY B C 1
ATOM 5800 O O . GLY B 1 301 ? 8.039 -20.969 -17.781 1 95.69 301 GLY B O 1
ATOM 5801 N N . HIS B 1 302 ? 9.727 -21.891 -19.016 1 96.5 302 HIS B N 1
ATOM 5802 C CA . HIS B 1 302 ? 10.562 -22.094 -17.844 1 96.5 302 HIS B CA 1
ATOM 5803 C C . HIS B 1 302 ? 12.031 -21.891 -18.156 1 96.5 302 HIS B C 1
ATOM 5805 O O . HIS B 1 302 ? 12.461 -22.078 -19.297 1 96.5 302 HIS B O 1
ATOM 5811 N N . THR B 1 303 ? 12.688 -21.438 -17.203 1 96.56 303 THR B N 1
ATOM 5812 C CA . THR B 1 303 ? 14.148 -21.406 -17.234 1 96.56 303 THR B CA 1
ATOM 5813 C C . THR B 1 303 ? 14.727 -22.25 -16.094 1 96.56 303 THR B C 1
ATOM 5815 O O . THR B 1 303 ? 14.062 -22.484 -15.086 1 96.56 303 THR B O 1
ATOM 5818 N N . THR B 1 304 ? 15.898 -22.859 -16.359 1 97.38 304 THR B N 1
ATOM 5819 C CA . THR B 1 304 ? 16.578 -23.625 -15.32 1 97.38 304 THR B CA 1
ATOM 5820 C C . THR B 1 304 ? 17.984 -23.062 -15.07 1 97.38 304 THR B C 1
ATOM 5822 O O . THR B 1 304 ? 18.609 -22.531 -15.984 1 97.38 304 THR B O 1
ATOM 5825 N N . VAL B 1 305 ? 18.359 -23.078 -13.875 1 97.19 305 VAL B N 1
ATOM 5826 C CA . VAL B 1 305 ? 19.703 -22.672 -13.469 1 97.19 305 VAL B CA 1
ATOM 5827 C C . VAL B 1 305 ? 20.297 -23.75 -12.555 1 97.19 305 VAL B C 1
ATOM 5829 O O . VAL B 1 305 ? 19.672 -24.172 -11.586 1 97.19 305 VAL B O 1
ATOM 5832 N N . GLN B 1 306 ? 21.547 -24.125 -12.844 1 94.06 306 GLN B N 1
ATOM 5833 C CA . GLN B 1 306 ? 22.188 -25.188 -12.07 1 94.06 306 GLN B CA 1
ATOM 5834 C C . GLN B 1 306 ? 23.25 -24.625 -11.141 1 94.06 306 GLN B C 1
ATOM 5836 O O . GLN B 1 306 ? 23.969 -23.688 -11.508 1 94.06 306 GLN B O 1
ATOM 5841 N N . PHE B 1 307 ? 23.281 -25.078 -9.984 1 93.19 307 PHE B N 1
ATOM 5842 C CA . PHE B 1 307 ? 24.391 -24.922 -9.039 1 93.19 307 PHE B CA 1
ATOM 5843 C C . PHE B 1 307 ? 25.109 -26.234 -8.828 1 93.19 307 PHE B C 1
ATOM 5845 O O . PHE B 1 307 ? 24.5 -27.266 -8.523 1 93.19 307 PHE B O 1
ATOM 5852 N N . TYR B 1 308 ? 26.422 -26.188 -8.93 1 91.25 308 TYR B N 1
ATOM 5853 C CA . TYR B 1 308 ? 27.203 -27.422 -8.867 1 91.25 308 TYR B CA 1
ATOM 5854 C C . TYR B 1 308 ? 27.828 -27.594 -7.488 1 91.25 308 TYR B C 1
ATOM 5856 O O . TYR B 1 308 ? 28.25 -26.625 -6.855 1 91.25 308 TYR B O 1
ATOM 5864 N N . ALA B 1 309 ? 27.953 -28.812 -7.125 1 85.5 309 ALA B N 1
ATOM 5865 C CA . ALA B 1 309 ? 28.453 -29.172 -5.801 1 85.5 309 ALA B CA 1
ATOM 5866 C C . ALA B 1 309 ? 29.906 -28.75 -5.633 1 85.5 309 ALA B C 1
ATOM 5868 O O . ALA B 1 309 ? 30.375 -28.547 -4.508 1 85.5 309 ALA B O 1
ATOM 5869 N N . SER B 1 310 ? 30.531 -28.703 -6.617 1 83.25 310 SER B N 1
ATOM 5870 C CA . SER B 1 310 ? 31.969 -28.406 -6.566 1 83.25 310 SER B CA 1
ATOM 5871 C C . SER B 1 310 ? 32.219 -26.953 -6.207 1 83.25 310 SER B C 1
ATOM 5873 O O . SER B 1 310 ? 33.344 -26.578 -5.863 1 83.25 310 SER B O 1
ATOM 5875 N N . GLU B 1 311 ? 31.203 -26.266 -6.152 1 74.88 311 GLU B N 1
ATOM 5876 C CA . GLU B 1 311 ? 31.344 -24.844 -5.887 1 74.88 311 GLU B CA 1
ATOM 5877 C C . GLU B 1 311 ? 31.453 -24.578 -4.387 1 74.88 311 GLU B C 1
ATOM 5879 O O . GLU B 1 311 ? 30.672 -25.094 -3.598 1 74.88 311 GLU B O 1
ATOM 5884 N N . SER B 1 312 ? 32.469 -23.984 -3.908 1 67.75 312 SER B N 1
ATOM 5885 C CA . SER B 1 312 ? 32.812 -23.828 -2.494 1 67.75 312 SER B CA 1
ATOM 5886 C C . SER B 1 312 ? 31.953 -22.734 -1.854 1 67.75 312 SER B C 1
ATOM 5888 O O . SER B 1 312 ? 31.438 -22.906 -0.754 1 67.75 312 SER B O 1
ATOM 5890 N N . LYS B 1 313 ? 31.875 -21.609 -2.529 1 79.19 313 LYS B N 1
ATOM 5891 C CA . LYS B 1 313 ? 31.203 -20.484 -1.899 1 79.19 313 LYS B CA 1
ATOM 5892 C C . LYS B 1 313 ? 29.906 -20.141 -2.631 1 79.19 313 LYS B C 1
ATOM 5894 O O . LYS B 1 313 ? 29.875 -20.125 -3.863 1 79.19 313 LYS B O 1
ATOM 5899 N N . VAL B 1 314 ? 28.906 -20.141 -1.793 1 86.94 314 VAL B N 1
ATOM 5900 C CA . VAL B 1 314 ? 27.625 -19.719 -2.342 1 86.94 314 VAL B CA 1
ATOM 5901 C C . VAL B 1 314 ? 27.438 -18.219 -2.148 1 86.94 314 VAL B C 1
ATOM 5903 O O . VAL B 1 314 ? 27.141 -17.766 -1.04 1 86.94 314 VAL B O 1
ATOM 5906 N N . ASP B 1 315 ? 27.641 -17.516 -3.154 1 91.5 315 ASP B N 1
ATOM 5907 C CA . ASP B 1 315 ? 27.531 -16.047 -3.143 1 91.5 315 ASP B CA 1
ATOM 5908 C C . ASP B 1 315 ? 26.203 -15.602 -3.738 1 91.5 315 ASP B C 1
ATOM 5910 O O . ASP B 1 315 ? 25.797 -16.078 -4.801 1 91.5 315 ASP B O 1
ATOM 5914 N N . LEU B 1 316 ? 25.578 -14.711 -2.98 1 94.62 316 LEU B N 1
ATOM 5915 C CA . LEU B 1 316 ? 24.281 -14.227 -3.436 1 94.62 316 LEU B CA 1
ATOM 5916 C C . LEU B 1 316 ? 24.391 -13.539 -4.793 1 94.62 316 LEU B C 1
ATOM 5918 O O . LEU B 1 316 ? 23.562 -13.742 -5.672 1 94.62 316 LEU B O 1
ATOM 5922 N N . GLY B 1 317 ? 25.438 -12.727 -4.926 1 94.31 317 GLY B N 1
ATOM 5923 C CA . GLY B 1 317 ? 25.641 -12.047 -6.191 1 94.31 317 GLY B CA 1
ATOM 5924 C C . GLY B 1 317 ? 25.797 -12.992 -7.363 1 94.31 317 GLY B C 1
ATOM 5925 O O . GLY B 1 317 ? 25.266 -12.742 -8.445 1 94.31 317 GLY B O 1
ATOM 5926 N N . ASP B 1 318 ? 26.5 -14.031 -7.141 1 93.62 318 ASP B N 1
ATOM 5927 C CA . ASP B 1 318 ? 26.703 -15.039 -8.18 1 93.62 318 ASP B CA 1
ATOM 5928 C C . ASP B 1 318 ? 25.391 -15.711 -8.562 1 93.62 318 ASP B C 1
ATOM 5930 O O . ASP B 1 318 ? 25.109 -15.914 -9.742 1 93.62 318 ASP B O 1
ATOM 5934 N N . LEU B 1 319 ? 24.656 -16.094 -7.598 1 96 319 LEU B N 1
ATOM 5935 C CA . LEU B 1 319 ? 23.375 -16.766 -7.852 1 96 319 LEU B CA 1
ATOM 5936 C C . LEU B 1 319 ? 22.422 -15.836 -8.602 1 96 319 LEU B C 1
ATOM 5938 O O . LEU B 1 319 ? 21.734 -16.266 -9.531 1 96 319 LEU B O 1
ATOM 5942 N N . VAL B 1 320 ? 22.359 -14.539 -8.172 1 96.56 320 VAL B N 1
ATOM 5943 C CA . VAL B 1 320 ? 21.531 -13.555 -8.852 1 96.56 320 VAL B CA 1
ATOM 5944 C C . VAL B 1 320 ? 21.953 -13.438 -10.312 1 96.56 320 VAL B C 1
ATOM 5946 O O . VAL B 1 320 ? 21.109 -13.414 -11.211 1 96.56 320 VAL B O 1
ATOM 5949 N N . ASN B 1 321 ? 23.234 -13.391 -10.508 1 94.56 321 ASN B N 1
ATOM 5950 C CA . ASN B 1 321 ? 23.75 -13.258 -11.859 1 94.56 321 ASN B CA 1
ATOM 5951 C C . ASN B 1 321 ? 23.406 -14.477 -12.719 1 94.56 321 ASN B C 1
ATOM 5953 O O . ASN B 1 321 ? 23.078 -14.336 -13.898 1 94.56 321 ASN B O 1
ATOM 5957 N N . ARG B 1 322 ? 23.531 -15.602 -12.203 1 95.19 322 ARG B N 1
ATOM 5958 C CA . ARG B 1 322 ? 23.188 -16.828 -12.922 1 95.19 322 ARG B CA 1
ATOM 5959 C C . ARG B 1 322 ? 21.703 -16.844 -13.305 1 95.19 322 ARG B C 1
ATOM 5961 O O . ARG B 1 322 ? 21.359 -17.203 -14.43 1 95.19 322 ARG B O 1
ATOM 5968 N N . LEU B 1 323 ? 20.891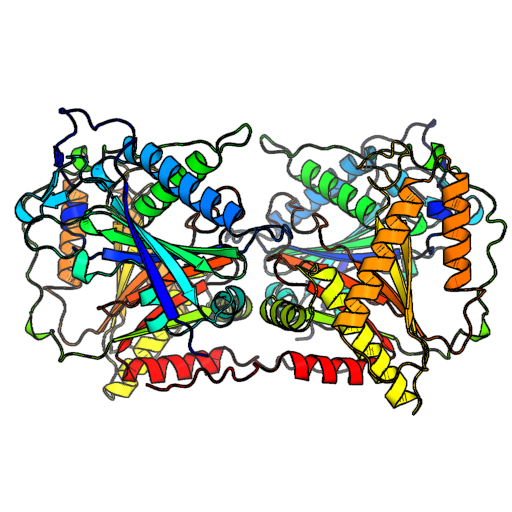 -16.5 -12.359 1 96.69 323 LEU B N 1
ATOM 5969 C CA . LEU B 1 323 ? 19.453 -16.438 -12.617 1 96.69 323 LEU B CA 1
ATOM 5970 C C . LEU B 1 323 ? 19.141 -15.422 -13.703 1 96.69 323 LEU B C 1
ATOM 5972 O O . LEU B 1 323 ? 18.406 -15.719 -14.648 1 96.69 323 LEU B O 1
ATOM 5976 N N . LYS B 1 324 ? 19.688 -14.227 -13.516 1 95.31 324 LYS B N 1
ATOM 5977 C CA . LYS B 1 324 ? 19.484 -13.156 -14.484 1 95.31 324 LYS B CA 1
ATOM 5978 C C . LYS B 1 324 ? 19.906 -13.586 -15.883 1 95.31 324 LYS B C 1
ATOM 5980 O O . LYS B 1 324 ? 19.188 -13.367 -16.859 1 95.31 324 LYS B O 1
ATOM 5985 N N . THR B 1 325 ? 21.078 -14.18 -15.984 1 95.56 325 THR B N 1
ATOM 5986 C CA . THR B 1 325 ? 21.641 -14.625 -17.266 1 95.56 325 THR B CA 1
ATOM 5987 C C . THR B 1 325 ? 20.766 -15.719 -17.875 1 95.56 325 THR B C 1
ATOM 5989 O O . THR B 1 325 ? 20.484 -15.695 -19.078 1 95.56 325 THR B O 1
ATOM 5992 N N . ALA B 1 326 ? 20.359 -16.656 -17.094 1 96.88 326 ALA B N 1
ATOM 5993 C CA . ALA B 1 326 ? 19.531 -17.75 -17.562 1 96.88 326 ALA B CA 1
ATOM 5994 C C . ALA B 1 326 ? 18.188 -17.234 -18.078 1 96.88 326 ALA B C 1
ATOM 5996 O O . ALA B 1 326 ? 17.703 -17.672 -19.125 1 96.88 326 ALA B O 1
ATOM 5997 N N . ILE B 1 327 ? 17.578 -16.375 -17.375 1 95.62 327 ILE B N 1
ATOM 5998 C CA . ILE B 1 327 ? 16.281 -15.82 -17.75 1 95.62 327 ILE B CA 1
ATOM 5999 C C . ILE B 1 327 ? 16.422 -15.055 -19.062 1 95.62 327 ILE B C 1
ATOM 6001 O O . ILE B 1 327 ? 15.586 -15.203 -19.953 1 95.62 327 ILE B O 1
ATOM 6005 N N . ARG B 1 328 ? 17.469 -14.266 -19.141 1 94.75 328 ARG B N 1
ATOM 6006 C CA . ARG B 1 328 ? 17.719 -13.508 -20.359 1 94.75 328 ARG B CA 1
ATOM 6007 C C . ARG B 1 328 ? 17.922 -14.445 -21.547 1 94.75 328 ARG B C 1
ATOM 6009 O O . ARG B 1 328 ? 17.344 -14.227 -22.625 1 94.75 328 ARG B O 1
ATOM 6016 N N . LYS B 1 329 ? 18.734 -15.422 -21.359 1 96.69 329 LYS B N 1
ATOM 6017 C CA . LYS B 1 329 ? 19 -16.391 -22.422 1 96.69 329 LYS B CA 1
ATOM 6018 C C . LYS B 1 329 ? 17.734 -17.109 -22.844 1 96.69 329 LYS B C 1
ATOM 6020 O O . LYS B 1 329 ? 17.438 -17.219 -24.031 1 96.69 329 LYS B O 1
ATOM 6025 N N . THR B 1 330 ? 16.984 -17.609 -21.906 1 96.38 330 THR B N 1
ATOM 6026 C CA . THR B 1 330 ? 15.758 -18.328 -22.188 1 96.38 330 THR B CA 1
ATOM 6027 C C . THR B 1 330 ? 14.75 -17.422 -22.906 1 96.38 330 THR B C 1
ATOM 6029 O O . THR B 1 330 ? 14.039 -17.859 -23.812 1 96.38 330 THR B O 1
ATOM 6032 N N . SER B 1 331 ? 14.68 -16.188 -22.453 1 95.06 331 SER B N 1
ATOM 6033 C CA . SER B 1 331 ? 13.805 -15.211 -23.094 1 95.06 331 SER B CA 1
ATOM 6034 C C . SER B 1 331 ? 14.188 -15.023 -24.562 1 95.06 331 SER B C 1
ATOM 6036 O O . SER B 1 331 ? 13.312 -14.945 -25.438 1 95.06 331 SER B O 1
ATOM 6038 N N . LYS B 1 332 ? 15.461 -14.961 -24.797 1 95.62 332 LYS B N 1
ATOM 6039 C CA . LYS B 1 332 ? 15.945 -14.836 -26.172 1 95.62 332 LYS B CA 1
ATOM 6040 C C . LYS B 1 332 ? 15.586 -16.062 -26.984 1 95.62 332 LYS B C 1
ATOM 6042 O O . LYS B 1 332 ? 15.227 -15.953 -28.156 1 95.62 332 LYS B O 1
ATOM 6047 N N . ASP B 1 333 ? 15.688 -17.188 -26.406 1 95.31 333 ASP B N 1
ATOM 6048 C CA . ASP B 1 333 ? 15.336 -18.422 -27.094 1 95.31 333 ASP B CA 1
ATOM 6049 C C . ASP B 1 333 ? 13.859 -18.453 -27.469 1 95.31 333 ASP B C 1
ATOM 6051 O O . ASP B 1 333 ? 13.5 -18.797 -28.594 1 95.31 333 ASP B O 1
ATOM 6055 N N . TYR B 1 334 ? 13.016 -18.062 -26.562 1 94.5 334 TYR B N 1
ATOM 6056 C CA . TYR B 1 334 ? 11.586 -18.016 -26.844 1 94.5 334 TYR B CA 1
ATOM 6057 C C . TYR B 1 334 ? 11.281 -16.984 -27.938 1 94.5 334 TYR B C 1
ATOM 6059 O O . TYR B 1 334 ? 10.398 -17.203 -28.766 1 94.5 334 TYR B O 1
ATOM 6067 N N . ALA B 1 335 ? 12.023 -15.914 -27.875 1 93.69 335 ALA B N 1
ATOM 6068 C CA . ALA B 1 335 ? 11.805 -14.844 -28.844 1 93.69 335 ALA B CA 1
ATOM 6069 C C . ALA B 1 335 ? 12.172 -15.297 -30.266 1 93.69 335 ALA B C 1
ATOM 6071 O O . ALA B 1 335 ? 11.703 -14.719 -31.25 1 93.69 335 ALA B O 1
ATOM 6072 N N . LYS B 1 336 ? 12.922 -16.359 -30.375 1 93.12 336 LYS B N 1
ATOM 6073 C CA . LYS B 1 336 ? 13.344 -16.875 -31.672 1 93.12 336 LYS B CA 1
ATOM 6074 C C . LYS B 1 336 ? 12.367 -17.906 -32.219 1 93.12 336 LYS B C 1
ATOM 6076 O O . LYS B 1 336 ? 12.453 -18.328 -33.375 1 93.12 336 LYS B O 1
ATOM 6081 N N . ALA B 1 337 ? 11.438 -18.297 -31.359 1 90.94 337 ALA B N 1
ATOM 6082 C CA . ALA B 1 337 ? 10.477 -19.312 -31.781 1 90.94 337 ALA B CA 1
ATOM 6083 C C . ALA B 1 337 ? 9.641 -18.812 -32.969 1 90.94 337 ALA B C 1
ATOM 6085 O O . ALA B 1 337 ? 9.117 -17.688 -32.906 1 90.94 337 ALA B O 1
ATOM 6086 N N . ARG B 1 338 ? 9.523 -19.578 -34 1 87.12 338 ARG B N 1
ATOM 6087 C CA . ARG B 1 338 ? 8.789 -19.172 -35.188 1 87.12 338 ARG B CA 1
ATOM 6088 C C . ARG B 1 338 ? 7.504 -19.969 -35.344 1 87.12 338 ARG B C 1
ATOM 6090 O O . ARG B 1 338 ? 6.551 -19.516 -35.969 1 87.12 338 ARG B O 1
ATOM 6097 N N . HIS B 1 339 ? 7.582 -21.172 -34.812 1 87.38 339 HIS B N 1
ATOM 6098 C CA . HIS B 1 339 ? 6.414 -22.031 -34.906 1 87.38 339 HIS B CA 1
ATOM 6099 C C . HIS B 1 339 ? 6.156 -22.75 -33.562 1 87.38 339 HIS B C 1
ATOM 6101 O O . HIS B 1 339 ? 7.02 -22.75 -32.688 1 87.38 339 HIS B O 1
ATOM 6107 N N . GLY B 1 340 ? 4.969 -23.266 -33.438 1 90.06 340 GLY B N 1
ATOM 6108 C CA . GLY B 1 340 ? 4.594 -24 -32.219 1 90.06 340 GLY B CA 1
ATOM 6109 C C . GLY B 1 340 ? 5.527 -25.156 -31.938 1 90.06 340 GLY B C 1
ATOM 6110 O O . GLY B 1 340 ? 5.75 -25.5 -30.766 1 90.06 340 GLY B O 1
ATOM 6111 N N . ASP B 1 341 ? 6.113 -25.656 -32.938 1 92.5 341 ASP B N 1
ATOM 6112 C CA . ASP B 1 341 ? 7.004 -26.797 -32.781 1 92.5 341 ASP B CA 1
ATOM 6113 C C . ASP B 1 341 ? 8.281 -26.406 -32.031 1 92.5 341 ASP B C 1
ATOM 6115 O O . ASP B 1 341 ? 8.859 -27.203 -31.297 1 92.5 341 ASP B O 1
ATOM 6119 N N . ASP B 1 342 ? 8.703 -25.281 -32.281 1 93.75 342 ASP B N 1
ATOM 6120 C CA . ASP B 1 342 ? 9.867 -24.781 -31.578 1 93.75 342 ASP B CA 1
ATOM 6121 C C . ASP B 1 342 ? 9.609 -24.719 -30.078 1 93.75 342 ASP B C 1
ATOM 6123 O O . ASP B 1 342 ? 10.43 -25.156 -29.281 1 93.75 342 ASP B O 1
ATOM 6127 N N . LEU B 1 343 ? 8.492 -24.156 -29.828 1 93.81 343 LEU B N 1
ATOM 6128 C CA . LEU B 1 343 ? 8.102 -24.047 -28.422 1 93.81 343 LEU B CA 1
ATOM 6129 C C . LEU B 1 343 ? 7.957 -25.438 -27.797 1 93.81 343 LEU B C 1
ATOM 6131 O O . LEU B 1 343 ? 8.391 -25.641 -26.656 1 93.81 343 LEU B O 1
ATOM 6135 N N . TYR B 1 344 ? 7.352 -26.312 -28.547 1 95.69 344 TYR B N 1
ATOM 6136 C CA . TYR B 1 344 ? 7.152 -27.672 -28.062 1 95.69 344 TYR B CA 1
ATOM 6137 C C . TYR B 1 344 ? 8.484 -28.328 -27.703 1 95.69 344 TYR B C 1
ATOM 6139 O O . TYR B 1 344 ? 8.625 -28.906 -26.625 1 95.69 344 TYR B O 1
ATOM 6147 N N . SER B 1 345 ? 9.422 -28.234 -28.562 1 95.56 345 SER B N 1
ATOM 6148 C CA . SER B 1 345 ? 10.734 -28.828 -28.344 1 95.56 345 SER B CA 1
ATOM 6149 C C . SER B 1 345 ? 11.406 -28.25 -27.109 1 95.56 345 SER B C 1
ATOM 6151 O O . SER B 1 345 ? 12.023 -28.984 -26.328 1 95.56 345 SER B O 1
ATOM 6153 N N . MET B 1 346 ? 11.328 -26.984 -26.969 1 95.06 346 MET B N 1
ATOM 6154 C CA . MET B 1 346 ? 11.93 -26.312 -25.828 1 95.06 346 MET B CA 1
ATOM 6155 C C . MET B 1 346 ? 11.305 -26.797 -24.531 1 95.06 346 MET B C 1
ATOM 6157 O O . MET B 1 346 ? 12.008 -27.062 -23.547 1 95.06 346 MET B O 1
ATOM 6161 N N . LEU B 1 347 ? 10.016 -26.922 -24.516 1 96.44 347 LEU B N 1
ATOM 6162 C CA . LEU B 1 347 ? 9.305 -27.297 -23.312 1 96.44 347 LEU B CA 1
ATOM 6163 C C . LEU B 1 347 ? 9.531 -28.766 -22.969 1 96.44 347 LEU B C 1
ATOM 6165 O O . LEU B 1 347 ? 9.695 -29.125 -21.797 1 96.44 347 LEU B O 1
ATOM 6169 N N . ILE B 1 348 ? 9.547 -29.578 -24 1 96.12 348 ILE B N 1
ATOM 6170 C CA . ILE B 1 348 ? 9.836 -31 -23.766 1 96.12 348 ILE B CA 1
ATOM 6171 C C . ILE B 1 348 ? 11.227 -31.156 -23.156 1 96.12 348 ILE B C 1
ATOM 6173 O O . ILE B 1 348 ? 11.422 -31.922 -22.219 1 96.12 348 ILE B O 1
ATOM 6177 N N . SER B 1 349 ? 12.156 -30.453 -23.719 1 95.5 349 SER B N 1
ATOM 6178 C CA . SER B 1 349 ? 13.516 -30.469 -23.188 1 95.5 349 SER B CA 1
ATOM 6179 C C . SER B 1 349 ? 13.539 -30.047 -21.719 1 95.5 349 SER B C 1
ATOM 6181 O O . SER B 1 349 ? 14.195 -30.672 -20.891 1 95.5 349 SER B O 1
ATOM 6183 N N . TYR B 1 350 ? 12.906 -29.016 -21.422 1 95.25 350 TYR B N 1
ATOM 6184 C CA . TYR B 1 350 ? 12.805 -28.531 -20.047 1 95.25 350 TYR B CA 1
ATOM 6185 C C . TYR B 1 350 ? 12.219 -29.594 -19.141 1 95.25 350 TYR B C 1
ATOM 6187 O O . TYR B 1 350 ? 12.789 -29.906 -18.078 1 95.25 350 TYR B O 1
ATOM 6195 N N . TYR B 1 351 ? 11.008 -30.141 -19.453 1 95.19 351 TYR B N 1
ATOM 6196 C CA . TYR B 1 351 ? 10.32 -31.094 -18.594 1 95.19 351 TYR B CA 1
ATOM 6197 C C . TYR B 1 351 ? 11.164 -32.344 -18.391 1 95.19 351 TYR B C 1
ATOM 6199 O O . TYR B 1 351 ? 11.125 -32.969 -17.328 1 95.19 351 TYR B O 1
ATOM 6207 N N . ASN B 1 352 ? 11.906 -32.688 -19.391 1 95.56 352 ASN B N 1
ATOM 6208 C CA . ASN B 1 352 ? 12.828 -33.812 -19.234 1 95.56 352 ASN B CA 1
ATOM 6209 C C . ASN B 1 352 ? 13.961 -33.469 -18.266 1 95.56 352 ASN B C 1
ATOM 6211 O O . ASN B 1 352 ? 14.375 -34.312 -17.469 1 95.56 352 ASN B O 1
ATOM 6215 N N . GLU B 1 353 ? 14.422 -32.281 -18.375 1 94.81 353 GLU B N 1
ATOM 6216 C CA . GLU B 1 353 ? 15.523 -31.844 -17.516 1 94.81 353 GLU B CA 1
ATOM 6217 C C . GLU B 1 353 ? 15.133 -31.906 -16.047 1 94.81 353 GLU B C 1
ATOM 6219 O O . GLU B 1 353 ? 15.922 -32.344 -15.203 1 94.81 353 GLU B O 1
ATOM 6224 N N . ILE B 1 354 ? 13.977 -31.5 -15.695 1 93.75 354 ILE B N 1
ATOM 6225 C CA . ILE B 1 354 ? 13.57 -31.422 -14.297 1 93.75 354 ILE B CA 1
ATOM 6226 C C . ILE B 1 354 ? 12.891 -32.719 -13.883 1 93.75 354 ILE B C 1
ATOM 6228 O O . ILE B 1 354 ? 12.492 -32.875 -12.727 1 93.75 354 ILE B O 1
ATOM 6232 N N . GLY B 1 355 ? 12.703 -33.625 -14.742 1 91.12 355 GLY B N 1
ATOM 6233 C CA . GLY B 1 355 ? 11.984 -34.875 -14.5 1 91.12 355 GLY B CA 1
ATOM 6234 C C . GLY B 1 355 ? 12.773 -36.094 -14.891 1 91.12 355 GLY B C 1
ATOM 6235 O O . GLY B 1 355 ? 13.695 -36.5 -14.172 1 91.12 355 GLY B O 1
ATOM 6236 N N . GLY B 1 356 ? 12.43 -36.562 -16.047 1 85.44 356 GLY B N 1
ATOM 6237 C CA . GLY B 1 356 ? 12.953 -37.844 -16.484 1 85.44 356 GLY B CA 1
ATOM 6238 C C . GLY B 1 356 ? 14.461 -37.875 -16.547 1 85.44 356 GLY B C 1
ATOM 6239 O O . GLY B 1 356 ? 15.07 -38.938 -16.359 1 85.44 356 GLY B O 1
ATOM 6240 N N . ASP B 1 357 ? 15.086 -36.812 -16.844 1 87.75 357 ASP B N 1
ATOM 6241 C CA . ASP B 1 357 ? 16.531 -36.781 -17.016 1 87.75 357 ASP B CA 1
ATOM 6242 C C . ASP B 1 357 ? 17.219 -36.25 -15.766 1 87.75 357 ASP B C 1
ATOM 6244 O O . ASP B 1 357 ? 18.453 -36.125 -15.727 1 87.75 357 ASP B O 1
ATOM 6248 N N . LYS B 1 358 ? 16.469 -35.906 -14.805 1 90.31 358 LYS B N 1
ATOM 6249 C CA . LYS B 1 358 ? 17.078 -35.344 -13.609 1 90.31 358 LYS B CA 1
ATOM 6250 C C . LYS B 1 358 ? 17.812 -36.406 -12.789 1 90.31 358 LYS B C 1
ATOM 6252 O O . LYS B 1 358 ? 17.188 -37.375 -12.336 1 90.31 358 LYS B O 1
ATOM 6257 N N . PRO B 1 359 ? 19.031 -36.125 -12.508 1 88.94 359 PRO B N 1
ATOM 6258 C CA . PRO B 1 359 ? 19.734 -37.062 -11.633 1 88.94 359 PRO B CA 1
ATOM 6259 C C . PRO B 1 359 ? 19.203 -37.062 -10.203 1 88.94 359 PRO B C 1
ATOM 6261 O O . PRO B 1 359 ? 18.828 -36 -9.688 1 88.94 359 PRO B O 1
ATOM 6264 N N . PRO B 1 360 ? 19.219 -38.156 -9.602 1 85.25 360 PRO B N 1
ATOM 6265 C CA . PRO B 1 360 ? 18.672 -38.25 -8.242 1 85.25 360 PRO B CA 1
ATOM 6266 C C . PRO B 1 360 ? 19.406 -37.375 -7.246 1 85.25 360 PRO B C 1
ATOM 6268 O O . PRO B 1 360 ? 18.828 -36.938 -6.25 1 85.25 360 PRO B O 1
ATOM 6271 N N . GLU B 1 361 ? 20.594 -37.094 -7.508 1 88.81 361 GLU B N 1
ATOM 6272 C CA . GLU B 1 361 ? 21.422 -36.344 -6.551 1 88.81 361 GLU B CA 1
ATOM 6273 C C . GLU B 1 361 ? 21.141 -34.844 -6.641 1 88.81 361 GLU B C 1
ATOM 6275 O O . GLU B 1 361 ? 21.547 -34.094 -5.762 1 88.81 361 GLU B O 1
ATOM 6280 N N . VAL B 1 362 ? 20.438 -34.5 -7.633 1 92.94 362 VAL B N 1
ATOM 6281 C CA . VAL B 1 362 ? 20.188 -33.062 -7.852 1 92.94 362 VAL B CA 1
ATOM 6282 C C . VAL B 1 362 ? 18.938 -32.625 -7.094 1 92.94 362 VAL B C 1
ATOM 6284 O O . VAL B 1 362 ? 17.891 -33.25 -7.211 1 92.94 362 VAL B O 1
ATOM 6287 N N . ASP B 1 363 ? 19.109 -31.594 -6.254 1 93.94 363 ASP B N 1
ATOM 6288 C CA . ASP B 1 363 ? 17.953 -31.016 -5.562 1 93.94 363 ASP B CA 1
ATOM 6289 C C . ASP B 1 363 ? 17.219 -30.031 -6.469 1 93.94 363 ASP B C 1
ATOM 6291 O O . ASP B 1 363 ? 17.797 -29.047 -6.93 1 93.94 363 ASP B O 1
ATOM 6295 N N . LEU B 1 364 ? 15.961 -30.297 -6.711 1 95.62 364 LEU B N 1
ATOM 6296 C CA . LEU B 1 364 ? 15.148 -29.453 -7.578 1 95.62 364 LEU B CA 1
ATOM 6297 C C . LEU B 1 364 ? 14.406 -28.391 -6.77 1 95.62 364 LEU B C 1
ATOM 6299 O O . LEU B 1 364 ? 13.734 -28.719 -5.789 1 95.62 364 LEU B O 1
ATOM 6303 N N . CYS B 1 365 ? 14.578 -27.141 -7.059 1 97.25 365 CYS B N 1
ATOM 6304 C CA . CYS B 1 365 ? 13.867 -26.016 -6.461 1 97.25 365 CYS B CA 1
ATOM 6305 C C . CYS B 1 365 ? 12.93 -25.375 -7.469 1 97.25 365 CYS B C 1
ATOM 6307 O O . CYS B 1 365 ? 13.375 -24.656 -8.367 1 97.25 365 CYS B O 1
ATOM 6309 N N . ARG B 1 366 ? 11.633 -25.547 -7.266 1 97.44 366 ARG B N 1
ATOM 6310 C CA . ARG B 1 366 ? 10.648 -25 -8.188 1 97.44 366 ARG B CA 1
ATOM 6311 C C . ARG B 1 366 ? 10.156 -23.625 -7.723 1 97.44 366 ARG B C 1
ATOM 6313 O O . ARG B 1 366 ? 9.594 -23.5 -6.633 1 97.44 366 ARG B O 1
ATOM 6320 N N . PHE B 1 367 ? 10.328 -22.609 -8.578 1 98.38 367 PHE B N 1
ATOM 6321 C CA . PHE B 1 367 ? 9.891 -21.266 -8.25 1 98.38 367 PHE B CA 1
ATOM 6322 C C . PHE B 1 367 ? 8.812 -20.797 -9.219 1 98.38 367 PHE B C 1
ATOM 6324 O O . PHE B 1 367 ? 8.875 -21.078 -10.414 1 98.38 367 PHE B O 1
ATOM 6331 N N . THR B 1 368 ? 7.797 -20.172 -8.75 1 97.94 368 THR B N 1
ATOM 6332 C CA . THR B 1 368 ? 6.82 -19.438 -9.531 1 97.94 368 THR B CA 1
ATOM 6333 C C . THR B 1 368 ? 6.492 -18.094 -8.875 1 97.94 368 THR B C 1
ATOM 6335 O O . THR B 1 368 ? 6.531 -17.984 -7.645 1 97.94 368 THR B O 1
ATOM 6338 N N . SER B 1 369 ? 6.316 -17.078 -9.648 1 98.12 369 SER B N 1
ATOM 6339 C CA . SER B 1 369 ? 6.059 -15.742 -9.117 1 98.12 369 SER B CA 1
ATOM 6340 C C . SER B 1 369 ? 4.848 -15.102 -9.797 1 98.12 369 SER B C 1
ATOM 6342 O O . SER B 1 369 ? 4.734 -15.125 -11.023 1 98.12 369 SER B O 1
ATOM 6344 N N . TRP B 1 370 ? 3.963 -14.602 -8.961 1 98.12 370 TRP B N 1
ATOM 6345 C CA . TRP B 1 370 ? 2.854 -13.797 -9.461 1 98.12 370 TRP B CA 1
ATOM 6346 C C . TRP B 1 370 ? 3.09 -12.32 -9.195 1 98.12 370 TRP B C 1
ATOM 6348 O O . TRP B 1 370 ? 2.164 -11.508 -9.281 1 98.12 370 TRP B O 1
ATOM 6358 N N . CYS B 1 371 ? 4.355 -11.992 -8.781 1 96.62 371 CYS B N 1
ATOM 6359 C CA . CYS B 1 371 ? 4.684 -10.578 -8.641 1 96.62 371 CYS B CA 1
ATOM 6360 C C . CYS B 1 371 ? 4.465 -9.836 -9.953 1 96.62 371 CYS B C 1
ATOM 6362 O O . CYS B 1 371 ? 4.867 -10.32 -11.016 1 96.62 371 CYS B O 1
ATOM 6364 N N . GLY B 1 372 ? 3.842 -8.711 -9.836 1 93.62 372 GLY B N 1
ATOM 6365 C CA . GLY B 1 372 ? 3.562 -7.934 -11.039 1 93.62 372 GLY B CA 1
ATOM 6366 C C . GLY B 1 372 ? 2.191 -8.219 -11.625 1 93.62 372 GLY B C 1
ATOM 6367 O O . GLY B 1 372 ? 1.732 -7.496 -12.516 1 93.62 372 GLY B O 1
ATOM 6368 N N . PHE B 1 373 ? 1.599 -9.305 -11.023 1 94.31 373 PHE B N 1
ATOM 6369 C CA . PHE B 1 373 ? 0.228 -9.547 -11.453 1 94.31 373 PHE B CA 1
ATOM 6370 C C . PHE B 1 373 ? -0.726 -8.539 -10.82 1 94.31 373 PHE B C 1
ATOM 6372 O O . PHE B 1 373 ? -0.41 -7.934 -9.797 1 94.31 373 PHE B O 1
ATOM 6379 N N . SER B 1 374 ? -1.812 -8.164 -11.422 1 92.88 374 SER B N 1
ATOM 6380 C CA . SER B 1 374 ? -2.76 -7.164 -10.945 1 92.88 374 SER B CA 1
ATOM 6381 C C . SER B 1 374 ? -3.727 -7.766 -9.93 1 92.88 374 SER B C 1
ATOM 6383 O O . SER B 1 374 ? -4.914 -7.43 -9.922 1 92.88 374 SER B O 1
ATOM 6385 N N . CYS B 1 375 ? -3.16 -8.664 -9.039 1 96.69 375 CYS B N 1
ATOM 6386 C CA . CYS B 1 375 ? -4.016 -9.367 -8.094 1 96.69 375 CYS B CA 1
ATOM 6387 C C . CYS B 1 375 ? -4.645 -8.391 -7.102 1 96.69 375 CYS B C 1
ATOM 6389 O O . CYS B 1 375 ? -5.832 -8.492 -6.797 1 96.69 375 CYS B O 1
ATOM 6391 N N . TYR B 1 376 ? -3.904 -7.398 -6.637 1 95.25 376 TYR B N 1
ATOM 6392 C CA . TYR B 1 376 ? -4.379 -6.477 -5.613 1 95.25 376 TYR B CA 1
ATOM 6393 C C . TYR B 1 376 ? -5.168 -5.328 -6.23 1 95.25 376 TYR B C 1
ATOM 6395 O O . TYR B 1 376 ? -5.57 -4.395 -5.531 1 95.25 376 TYR B O 1
ATOM 6403 N N . GLU B 1 377 ? -5.422 -5.422 -7.535 1 93.88 377 GLU B N 1
ATOM 6404 C CA . GLU B 1 377 ? -6.246 -4.426 -8.219 1 93.88 377 GLU B CA 1
ATOM 6405 C C . GLU B 1 377 ? -7.672 -4.926 -8.414 1 93.88 377 GLU B C 1
ATOM 6407 O O . GLU B 1 377 ? -8.547 -4.176 -8.852 1 93.88 377 GLU B O 1
ATOM 6412 N N . ILE B 1 378 ? -7.891 -6.148 -8.047 1 95.5 378 ILE B N 1
ATOM 6413 C CA . ILE B 1 378 ? -9.211 -6.75 -8.227 1 95.5 378 ILE B CA 1
ATOM 6414 C C . ILE B 1 378 ? -10.188 -6.16 -7.215 1 95.5 378 ILE B C 1
ATOM 6416 O O . ILE B 1 378 ? -10.039 -6.363 -6.008 1 95.5 378 ILE B O 1
ATOM 6420 N N . ASP B 1 379 ? -11.203 -5.395 -7.664 1 93.69 379 ASP B N 1
ATOM 6421 C CA . ASP B 1 379 ? -12.172 -4.703 -6.816 1 93.69 379 ASP B CA 1
ATOM 6422 C C . ASP B 1 379 ? -13.602 -5.023 -7.238 1 93.69 379 ASP B C 1
ATOM 6424 O O . ASP B 1 379 ? -14.078 -4.539 -8.266 1 93.69 379 ASP B O 1
ATOM 6428 N N . PHE B 1 380 ? -14.32 -5.758 -6.473 1 93.88 380 PHE B N 1
ATOM 6429 C CA . PHE B 1 380 ? -15.68 -6.164 -6.785 1 93.88 380 PHE B CA 1
ATOM 6430 C C . PHE B 1 380 ? -16.656 -5.035 -6.488 1 93.88 380 PHE B C 1
ATOM 6432 O O . PHE B 1 380 ? -17.875 -5.211 -6.605 1 93.88 380 PHE B O 1
ATOM 6439 N N . GLY B 1 381 ? -16.156 -3.908 -6.094 1 89.38 381 GLY B N 1
ATOM 6440 C CA . GLY B 1 381 ? -17 -2.752 -5.836 1 89.38 381 GLY B CA 1
ATOM 6441 C C . GLY B 1 381 ? -16.984 -2.318 -4.383 1 89.38 381 GLY B C 1
ATOM 6442 O O . GLY B 1 381 ? -17.547 -1.278 -4.035 1 89.38 381 GLY B O 1
ATOM 6443 N N . TRP B 1 382 ? -16.359 -3.062 -3.555 1 87.69 382 TRP B N 1
ATOM 6444 C CA . TRP B 1 382 ? -16.375 -2.719 -2.137 1 87.69 382 TRP B CA 1
ATOM 6445 C C . TRP B 1 382 ? -14.953 -2.609 -1.59 1 87.69 382 TRP B C 1
ATOM 6447 O O . TRP B 1 382 ? -14.734 -2.721 -0.381 1 87.69 382 TRP B O 1
ATOM 6457 N N . GLY B 1 383 ? -14.031 -2.496 -2.479 1 88.19 383 GLY B N 1
ATOM 6458 C CA . GLY B 1 383 ? -12.641 -2.32 -2.088 1 88.19 383 GLY B CA 1
ATOM 6459 C C . GLY B 1 383 ? -11.727 -3.383 -2.66 1 88.19 383 GLY B C 1
ATOM 6460 O O . GLY B 1 383 ? -12.188 -4.441 -3.096 1 88.19 383 GLY B O 1
ATOM 6461 N N . LYS B 1 384 ? -10.461 -3.117 -2.625 1 93.12 384 LYS B N 1
ATOM 6462 C CA . LYS B 1 384 ? -9.438 -4.035 -3.105 1 93.12 384 LYS B CA 1
ATOM 6463 C C . LYS B 1 384 ? -9.047 -5.043 -2.029 1 93.12 384 LYS B C 1
ATOM 6465 O O . LYS B 1 384 ? -9.367 -4.855 -0.852 1 93.12 384 LYS B O 1
ATOM 6470 N N . PRO B 1 385 ? -8.414 -6.121 -2.467 1 95.94 385 PRO B N 1
ATOM 6471 C CA . PRO B 1 385 ? -8.016 -7.109 -1.463 1 95.94 385 PRO B CA 1
ATOM 6472 C C . PRO B 1 385 ? -7.039 -6.547 -0.436 1 95.94 385 PRO B C 1
ATOM 6474 O O . PRO B 1 385 ? -6.148 -5.77 -0.788 1 95.94 385 PRO B O 1
ATOM 6477 N N . CYS B 1 386 ? -7.258 -6.906 0.778 1 93.5 386 CYS B N 1
ATOM 6478 C CA . CYS B 1 386 ? -6.34 -6.504 1.837 1 93.5 386 CYS B CA 1
ATOM 6479 C C . CYS B 1 386 ? -5.25 -7.547 2.041 1 93.5 386 CYS B C 1
ATOM 6481 O O . CYS B 1 386 ? -4.211 -7.254 2.635 1 93.5 386 CYS B O 1
ATOM 6483 N N . TRP B 1 387 ? -5.496 -8.75 1.562 1 95.62 387 TRP B N 1
ATOM 6484 C CA . TRP B 1 387 ? -4.504 -9.82 1.62 1 95.62 387 TRP B CA 1
ATOM 6485 C C . TRP B 1 387 ? -4.82 -10.914 0.609 1 95.62 387 TRP B C 1
ATOM 6487 O O . TRP B 1 387 ? -5.992 -11.188 0.33 1 95.62 387 TRP B O 1
ATOM 6497 N N . ILE B 1 388 ? -3.861 -11.445 0.013 1 97.94 388 ILE B N 1
ATOM 6498 C CA . ILE B 1 388 ? -3.965 -12.609 -0.861 1 97.94 388 ILE B CA 1
ATOM 6499 C C . ILE B 1 388 ? -3.092 -13.742 -0.322 1 97.94 388 ILE B C 1
ATOM 6501 O O . ILE B 1 388 ? -1.935 -13.516 0.041 1 97.94 388 ILE B O 1
ATOM 6505 N N . ALA B 1 389 ? -3.646 -14.883 -0.245 1 97.88 389 ALA B N 1
ATOM 6506 C CA . ALA B 1 389 ? -2.938 -16.047 0.291 1 97.88 389 ALA B CA 1
ATOM 6507 C C . ALA B 1 389 ? -3.156 -17.266 -0.587 1 97.88 389 ALA B C 1
ATOM 6509 O O . ALA B 1 3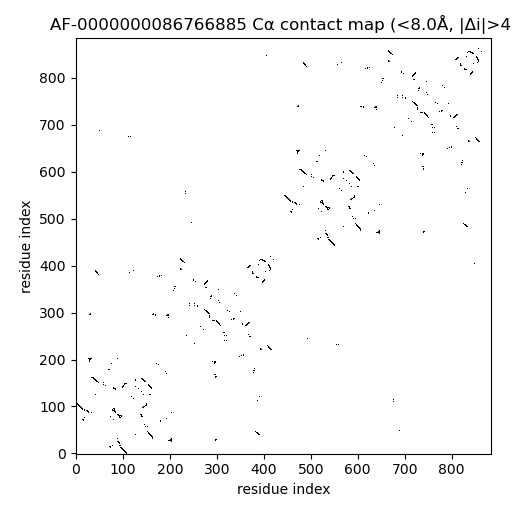89 ? -4.055 -17.281 -1.434 1 97.88 389 ALA B O 1
ATOM 6510 N N . THR B 1 390 ? -2.24 -18.141 -0.513 1 97.75 390 THR B N 1
ATOM 6511 C CA . THR B 1 390 ? -2.438 -19.453 -1.127 1 97.75 390 THR B CA 1
ATOM 6512 C C . THR B 1 390 ? -2.619 -20.531 -0.061 1 97.75 390 THR B C 1
ATOM 6514 O O . THR B 1 390 ? -2.768 -20.219 1.122 1 97.75 390 THR B O 1
ATOM 6517 N N . VAL B 1 391 ? -2.736 -21.781 -0.519 1 97.19 391 VAL B N 1
ATOM 6518 C CA . VAL B 1 391 ? -3.043 -22.891 0.373 1 97.19 391 VAL B CA 1
ATOM 6519 C C . VAL B 1 391 ? -1.919 -23.922 0.315 1 97.19 391 VAL B C 1
ATOM 6521 O O . VAL B 1 391 ? -0.894 -23.703 -0.332 1 97.19 391 VAL B O 1
ATOM 6524 N N . SER B 1 392 ? -2.068 -24.969 1.04 1 95.5 392 SER B N 1
ATOM 6525 C CA . SER B 1 392 ? -1.055 -26.016 1.103 1 95.5 392 SER B CA 1
ATOM 6526 C C . SER B 1 392 ? -0.82 -26.641 -0.269 1 95.5 392 SER B C 1
ATOM 6528 O O . SER B 1 392 ? -1.747 -26.75 -1.073 1 95.5 392 SER B O 1
ATOM 6530 N N . LYS B 1 393 ? 0.428 -27.016 -0.441 1 94 393 LYS B N 1
ATOM 6531 C CA . LYS B 1 393 ? 0.807 -27.688 -1.68 1 94 393 LYS B CA 1
ATOM 6532 C C . LYS B 1 393 ? 1.267 -29.109 -1.409 1 94 393 LYS B C 1
ATOM 6534 O O . LYS B 1 393 ? 1.717 -29.422 -0.306 1 94 393 LYS B O 1
ATOM 6539 N N . ASN B 1 394 ? 1.199 -29.922 -2.436 1 89 394 ASN B N 1
ATOM 6540 C CA . ASN B 1 394 ? 1.623 -31.312 -2.316 1 89 394 ASN B CA 1
ATOM 6541 C C . ASN B 1 394 ? 2.98 -31.547 -2.975 1 89 394 ASN B C 1
ATOM 6543 O O . ASN B 1 394 ? 3.393 -32.688 -3.172 1 89 394 ASN B O 1
ATOM 6547 N N . ILE B 1 395 ? 3.621 -30.531 -3.359 1 91.31 395 ILE B N 1
ATOM 6548 C CA . ILE B 1 395 ? 4.98 -30.562 -3.887 1 91.31 395 ILE B CA 1
ATOM 6549 C C . ILE B 1 395 ? 5.781 -29.391 -3.301 1 91.31 395 ILE B C 1
ATOM 6551 O O . ILE B 1 395 ? 5.203 -28.391 -2.869 1 91.31 395 ILE B O 1
ATOM 6555 N N . GLU B 1 396 ? 7.059 -29.578 -3.234 1 94.75 396 GLU B N 1
ATOM 6556 C CA . GLU B 1 396 ? 7.895 -28.453 -2.842 1 94.75 396 GLU B CA 1
ATOM 6557 C C . GLU B 1 396 ? 7.836 -27.344 -3.881 1 94.75 396 GLU B C 1
ATOM 6559 O O . GLU B 1 396 ? 8.094 -27.562 -5.062 1 94.75 396 GLU B O 1
ATOM 6564 N N . LEU B 1 397 ? 7.441 -26.234 -3.459 1 97.19 397 LEU B N 1
ATOM 6565 C CA . LEU B 1 397 ? 7.207 -25.109 -4.348 1 97.19 397 LEU B CA 1
ATOM 6566 C C . LEU B 1 397 ? 7.449 -23.781 -3.615 1 97.19 397 LEU B C 1
ATOM 6568 O O . LEU B 1 397 ? 7.07 -23.641 -2.451 1 97.19 397 LEU B O 1
ATOM 6572 N N . PHE B 1 398 ? 8.094 -22.906 -4.27 1 98.56 398 PHE B N 1
ATOM 6573 C CA . PHE B 1 398 ? 8.328 -21.547 -3.77 1 98.56 398 PHE B CA 1
ATOM 6574 C C . PHE B 1 398 ? 7.555 -20.531 -4.59 1 98.56 398 PHE B C 1
ATOM 6576 O O . PHE B 1 398 ? 7.973 -20.156 -5.688 1 98.56 398 PHE B O 1
ATOM 6583 N N . PHE B 1 399 ? 6.469 -20.109 -4.02 1 98.44 399 PHE B N 1
ATOM 6584 C CA . PHE B 1 399 ? 5.504 -19.234 -4.684 1 98.44 399 PHE B CA 1
ATOM 6585 C C . PHE B 1 399 ? 5.617 -17.812 -4.172 1 98.44 399 PHE B C 1
ATOM 6587 O O . PHE B 1 399 ? 5.309 -17.531 -3.008 1 98.44 399 PHE B O 1
ATOM 6594 N N . LEU B 1 400 ? 6.023 -16.844 -5.039 1 98.62 400 LEU B N 1
ATOM 6595 C CA . LEU B 1 400 ? 6.223 -15.453 -4.656 1 98.62 400 LEU B CA 1
ATOM 6596 C C . LEU B 1 400 ? 5.02 -14.602 -5.055 1 98.62 400 LEU B C 1
ATOM 6598 O O . LEU B 1 400 ? 4.57 -14.656 -6.203 1 98.62 400 LEU B O 1
ATOM 6602 N N . LEU B 1 401 ? 4.535 -13.859 -4.094 1 97.94 401 LEU B N 1
ATOM 6603 C CA . LEU B 1 401 ? 3.408 -12.953 -4.285 1 97.94 401 LEU B CA 1
ATOM 6604 C C . LEU B 1 401 ? 3.766 -11.539 -3.846 1 97.94 401 LEU B C 1
ATOM 6606 O O . LEU B 1 401 ? 4.531 -11.352 -2.898 1 97.94 401 LEU B O 1
ATOM 6610 N N . ASP B 1 402 ? 3.168 -10.562 -4.578 1 95.88 402 ASP B N 1
ATOM 6611 C CA . ASP B 1 402 ? 3.248 -9.188 -4.086 1 95.88 402 ASP B CA 1
ATOM 6612 C C . ASP B 1 402 ? 2.496 -9.031 -2.766 1 95.88 402 ASP B C 1
ATOM 6614 O O . ASP B 1 402 ? 1.632 -9.852 -2.438 1 95.88 402 ASP B O 1
ATOM 6618 N N . THR B 1 403 ? 2.91 -8.055 -2.027 1 93.12 403 THR B N 1
ATOM 6619 C CA . THR B 1 403 ? 2.076 -7.605 -0.919 1 93.12 403 THR B CA 1
ATOM 6620 C C . THR B 1 403 ? 1.212 -6.422 -1.34 1 93.12 403 THR B C 1
ATOM 6622 O O . THR B 1 403 ? 1.4 -5.863 -2.422 1 93.12 403 THR B O 1
ATOM 6625 N N . LYS B 1 404 ? 0.314 -6.137 -0.516 1 89.69 404 LYS B N 1
ATOM 6626 C CA . LYS B 1 404 ? -0.635 -5.066 -0.81 1 89.69 404 LYS B CA 1
ATOM 6627 C C . LYS B 1 404 ? 0.088 -3.764 -1.146 1 89.69 404 LYS B C 1
ATOM 6629 O O . LYS B 1 404 ? -0.292 -3.061 -2.084 1 89.69 404 LYS B O 1
ATOM 6634 N N . CYS B 1 405 ? 1.181 -3.459 -0.448 1 85.38 405 CYS B N 1
ATOM 6635 C CA . CYS B 1 405 ? 1.862 -2.176 -0.571 1 85.38 405 CYS B CA 1
ATOM 6636 C C . CYS B 1 405 ? 2.828 -2.182 -1.75 1 85.38 405 CYS B C 1
ATOM 6638 O O . CYS B 1 405 ? 3.287 -1.126 -2.188 1 85.38 405 CYS B O 1
ATOM 6640 N N . GLY B 1 406 ? 3.188 -3.303 -2.242 1 85.75 406 GLY B N 1
ATOM 6641 C CA . GLY B 1 406 ? 3.975 -3.395 -3.461 1 85.75 406 GLY B CA 1
ATOM 6642 C C . GLY B 1 406 ? 5.469 -3.389 -3.205 1 85.75 406 GLY B C 1
ATOM 6643 O O . GLY B 1 406 ? 6.262 -3.639 -4.117 1 85.75 406 GLY B O 1
ATOM 6644 N N . ASP B 1 407 ? 5.91 -3.107 -2.039 1 84.06 407 ASP B N 1
ATOM 6645 C CA . ASP B 1 407 ? 7.34 -2.973 -1.784 1 84.06 407 ASP B CA 1
ATOM 6646 C C . ASP B 1 407 ? 7.91 -4.246 -1.165 1 84.06 407 ASP B C 1
ATOM 6648 O O . ASP B 1 407 ? 9.125 -4.363 -0.98 1 84.06 407 ASP B O 1
ATOM 6652 N N . ALA B 1 408 ? 7.109 -5.176 -0.862 1 92.31 408 ALA B N 1
ATOM 6653 C CA . ALA B 1 408 ? 7.543 -6.426 -0.239 1 92.31 408 ALA B CA 1
ATOM 6654 C C . ALA B 1 408 ? 7.109 -7.629 -1.069 1 92.31 408 ALA B C 1
ATOM 6656 O O . ALA B 1 408 ? 6.332 -7.492 -2.016 1 92.31 408 ALA B O 1
ATOM 6657 N N . ILE B 1 409 ? 7.73 -8.742 -0.855 1 97.12 409 ILE B N 1
ATOM 6658 C CA . ILE B 1 409 ? 7.348 -10.023 -1.447 1 97.12 409 ILE B CA 1
ATOM 6659 C C . ILE B 1 409 ? 6.969 -11.008 -0.346 1 97.12 409 ILE B C 1
ATOM 6661 O O . ILE B 1 409 ? 7.699 -11.164 0.637 1 97.12 409 ILE B O 1
ATOM 6665 N N . GLU B 1 410 ? 5.828 -11.523 -0.445 1 97.25 410 GLU B N 1
ATOM 6666 C CA . GLU B 1 410 ? 5.438 -12.641 0.403 1 97.25 410 GLU B CA 1
ATOM 6667 C C . GLU B 1 410 ? 5.727 -13.977 -0.277 1 97.25 410 GLU B C 1
ATOM 6669 O O . GLU B 1 410 ? 5.074 -14.336 -1.262 1 97.25 410 GLU B O 1
ATOM 6674 N N . ALA B 1 411 ? 6.668 -14.711 0.236 1 98.31 411 ALA B N 1
ATOM 6675 C CA . ALA B 1 411 ? 7.035 -16.016 -0.315 1 98.31 411 ALA B CA 1
ATOM 6676 C C . ALA B 1 411 ? 6.305 -17.141 0.407 1 98.31 411 ALA B C 1
ATOM 6678 O O . ALA B 1 411 ? 6.43 -17.297 1.624 1 98.31 411 ALA B O 1
ATOM 6679 N N . TRP B 1 412 ? 5.508 -17.875 -0.288 1 98.5 412 TRP B N 1
ATOM 6680 C CA . TRP B 1 412 ? 4.906 -19.109 0.218 1 98.5 412 TRP B CA 1
ATOM 6681 C C . TRP B 1 412 ? 5.801 -20.297 -0.065 1 98.5 412 TRP B C 1
ATOM 6683 O O . TRP B 1 412 ? 5.93 -20.734 -1.214 1 98.5 412 TRP B O 1
ATOM 6693 N N . VAL B 1 413 ? 6.375 -20.797 1.009 1 98.38 413 VAL B N 1
ATOM 6694 C CA . VAL B 1 413 ? 7.406 -21.828 0.923 1 98.38 413 VAL B CA 1
ATOM 6695 C C . VAL B 1 413 ? 6.828 -23.172 1.341 1 98.38 413 VAL B C 1
ATOM 6697 O O . VAL B 1 413 ? 6.273 -23.312 2.434 1 98.38 413 VAL B O 1
ATOM 6700 N N . THR B 1 414 ? 6.891 -24.141 0.485 1 97.75 414 THR B N 1
ATOM 6701 C CA . THR B 1 414 ? 6.496 -25.516 0.801 1 97.75 414 THR B CA 1
ATOM 6702 C C . THR B 1 414 ? 7.711 -26.438 0.833 1 97.75 414 THR B C 1
ATOM 6704 O O . THR B 1 414 ? 8.391 -26.609 -0.182 1 97.75 414 THR B O 1
ATOM 6707 N N . LEU B 1 415 ? 7.992 -26.938 1.956 1 97.12 415 LEU B N 1
ATOM 6708 C CA . LEU B 1 415 ? 9.125 -27.828 2.193 1 97.12 415 LEU B CA 1
ATOM 6709 C C . LEU B 1 415 ? 8.727 -29 3.084 1 97.12 415 LEU B C 1
ATOM 6711 O O . LEU B 1 415 ? 7.652 -28.984 3.691 1 97.12 415 LEU B O 1
ATOM 6715 N N . ASN B 1 416 ? 9.609 -29.984 3.018 1 94.56 416 ASN B N 1
ATOM 6716 C CA . ASN B 1 416 ? 9.477 -30.984 4.066 1 94.56 416 ASN B CA 1
ATOM 6717 C C . ASN B 1 416 ? 9.594 -30.359 5.457 1 94.56 416 ASN B C 1
ATOM 6719 O O . ASN B 1 416 ? 10.352 -29.406 5.648 1 94.56 416 ASN B O 1
ATOM 6723 N N . ALA B 1 417 ? 8.922 -30.938 6.434 1 94.31 417 ALA B N 1
ATOM 6724 C CA . ALA B 1 417 ? 8.781 -30.359 7.773 1 94.31 417 ALA B CA 1
ATOM 6725 C C . ALA B 1 417 ? 10.148 -30.078 8.391 1 94.31 417 ALA B C 1
ATOM 6727 O O . ALA B 1 417 ? 10.344 -29.031 9.023 1 94.31 417 ALA B O 1
ATOM 6728 N N . GLU B 1 418 ? 11.062 -30.969 8.234 1 93.31 418 GLU B N 1
ATOM 6729 C CA . GLU B 1 418 ? 12.391 -30.797 8.82 1 93.31 418 GLU B CA 1
ATOM 6730 C C . GLU B 1 418 ? 13.133 -29.625 8.188 1 93.31 418 GLU B C 1
ATOM 6732 O O . GLU B 1 418 ? 13.734 -28.812 8.883 1 93.31 418 GLU B O 1
ATOM 6737 N N . ASP B 1 419 ? 13.117 -29.594 6.883 1 96.12 419 ASP B N 1
ATOM 6738 C CA . ASP B 1 419 ? 13.781 -28.5 6.172 1 96.12 419 ASP B CA 1
ATOM 6739 C C . ASP B 1 419 ? 13.125 -27.172 6.484 1 96.12 419 ASP B C 1
ATOM 6741 O O . ASP B 1 419 ? 13.789 -26.125 6.516 1 96.12 419 ASP B O 1
ATOM 6745 N N . MET B 1 420 ? 11.812 -27.172 6.699 1 97.12 420 MET B N 1
ATOM 6746 C CA . MET B 1 420 ? 11.086 -25.953 7.02 1 97.12 420 MET B CA 1
ATOM 6747 C C . MET B 1 420 ? 11.562 -25.359 8.336 1 97.12 420 MET B C 1
ATOM 6749 O O . MET B 1 420 ? 11.688 -24.141 8.469 1 97.12 420 MET B O 1
ATOM 6753 N N . ILE B 1 421 ? 11.82 -26.188 9.312 1 96.12 421 ILE B N 1
ATOM 6754 C CA . ILE B 1 421 ? 12.32 -25.719 10.609 1 96.12 421 ILE B CA 1
ATOM 6755 C C . ILE B 1 421 ? 13.617 -24.938 10.406 1 96.12 421 ILE B C 1
ATOM 6757 O O . ILE B 1 421 ? 13.781 -23.844 10.961 1 96.12 421 ILE B O 1
ATOM 6761 N N . GLU B 1 422 ? 14.484 -25.516 9.562 1 96.5 422 GLU B N 1
ATOM 6762 C CA . GLU B 1 422 ? 15.758 -24.859 9.297 1 96.5 422 GLU B CA 1
ATOM 6763 C C . GLU B 1 422 ? 15.555 -23.578 8.492 1 96.5 422 GLU B C 1
ATOM 6765 O O . GLU B 1 422 ? 16.234 -22.578 8.734 1 96.5 422 GLU B O 1
ATOM 6770 N N . PHE B 1 423 ? 14.664 -23.641 7.582 1 97.75 423 PHE B N 1
ATOM 6771 C CA . PHE B 1 423 ? 14.359 -22.469 6.785 1 97.75 423 PHE B CA 1
ATOM 6772 C C . PHE B 1 423 ? 13.867 -21.328 7.668 1 97.75 423 PHE B C 1
ATOM 6774 O O . PHE B 1 423 ? 14.297 -20.188 7.52 1 97.75 423 PHE B O 1
ATOM 6781 N N . GLU B 1 424 ? 12.977 -21.594 8.578 1 96.5 424 GLU B N 1
ATOM 6782 C CA . GLU B 1 424 ? 12.43 -20.625 9.516 1 96.5 424 GLU B CA 1
ATOM 6783 C C . GLU B 1 424 ? 13.523 -20 10.375 1 96.5 424 GLU B C 1
ATOM 6785 O O . GLU B 1 424 ? 13.516 -18.797 10.648 1 96.5 424 GLU B O 1
ATOM 6790 N N . ARG B 1 425 ? 14.367 -20.812 10.797 1 94.69 425 ARG B N 1
ATOM 6791 C CA . ARG B 1 425 ? 15.477 -20.344 11.617 1 94.69 425 ARG B CA 1
ATOM 6792 C C . ARG B 1 425 ? 16.344 -19.344 10.852 1 94.69 425 ARG B C 1
ATOM 6794 O O . ARG B 1 425 ? 16.703 -18.281 11.383 1 94.69 425 ARG B O 1
ATOM 6801 N N . GLN B 1 426 ? 16.656 -19.641 9.664 1 93.88 426 GLN B N 1
ATOM 6802 C CA . GLN B 1 426 ? 17.484 -18.766 8.844 1 93.88 426 GLN B CA 1
ATOM 6803 C C . GLN B 1 426 ? 16.75 -17.469 8.516 1 93.88 426 GLN B C 1
ATOM 6805 O O . GLN B 1 426 ? 17.344 -16.391 8.484 1 93.88 426 GLN B O 1
ATOM 6810 N N . TYR B 1 427 ? 15.492 -17.594 8.25 1 94.5 427 TYR B N 1
ATOM 6811 C CA . TYR B 1 427 ? 14.68 -16.422 7.98 1 94.5 427 TYR B CA 1
ATOM 6812 C C . TYR B 1 427 ? 14.664 -15.484 9.18 1 94.5 427 TYR B C 1
ATOM 6814 O O . TYR B 1 427 ? 14.766 -14.266 9.031 1 94.5 427 TYR B O 1
ATOM 6822 N N . ALA B 1 428 ? 14.477 -16.062 10.367 1 90.38 428 ALA B N 1
ATOM 6823 C CA . ALA B 1 428 ? 14.445 -15.273 11.594 1 90.38 428 ALA B CA 1
ATOM 6824 C C . ALA B 1 428 ? 15.75 -14.516 11.789 1 90.38 428 ALA B C 1
ATOM 6826 O O . ALA B 1 428 ? 15.75 -13.375 12.258 1 90.38 428 ALA B O 1
ATOM 6827 N N . ASN B 1 429 ? 16.781 -15.023 11.406 1 86.62 429 ASN B N 1
ATOM 6828 C CA . ASN B 1 429 ? 18.094 -14.391 11.531 1 86.62 429 ASN B CA 1
ATOM 6829 C C . ASN B 1 429 ? 18.25 -13.219 10.57 1 86.62 429 ASN B C 1
ATOM 6831 O O . ASN B 1 429 ? 18.969 -12.258 10.859 1 86.62 429 ASN B O 1
ATOM 6835 N N . GLN B 1 430 ? 17.578 -13.297 9.5 1 83.19 430 GLN B N 1
ATOM 6836 C CA . GLN B 1 430 ? 17.625 -12.234 8.492 1 83.19 430 GLN B CA 1
ATOM 6837 C C . GLN B 1 430 ? 16.781 -11.039 8.922 1 83.19 430 GLN B C 1
ATOM 6839 O O . GLN B 1 430 ? 17.078 -9.898 8.547 1 83.19 430 GLN B O 1
ATOM 6844 N N . CYS B 1 431 ? 15.688 -11.297 9.602 1 73.94 431 CYS B N 1
ATOM 6845 C CA . CYS B 1 431 ? 14.766 -10.234 9.984 1 73.94 431 CYS B CA 1
ATOM 6846 C C . CYS B 1 431 ? 15.297 -9.469 11.188 1 73.94 431 CYS B C 1
ATOM 6848 O O . CYS B 1 431 ? 14.797 -8.383 11.508 1 73.94 431 CYS B O 1
ATOM 6850 N N . LYS B 1 432 ? 16.25 -9.945 11.891 1 61.81 432 LYS B N 1
ATOM 6851 C CA . LYS B 1 432 ? 16.797 -9.219 13.031 1 61.81 432 LYS B CA 1
ATOM 6852 C C . LYS B 1 432 ? 17.453 -7.914 12.602 1 61.81 432 LYS B C 1
ATOM 6854 O O . LYS B 1 432 ? 18.219 -7.887 11.633 1 61.81 432 LYS B O 1
ATOM 6859 N N . PRO B 1 433 ? 16.766 -6.695 13.078 1 53.72 433 PRO B N 1
ATOM 6860 C CA . PRO B 1 433 ? 17.328 -5.398 12.703 1 53.72 433 PRO B CA 1
ATOM 6861 C C . PRO B 1 433 ? 18.844 -5.34 12.875 1 53.72 433 PRO B C 1
ATOM 6863 O O . PRO B 1 433 ? 19.391 -5.863 13.852 1 53.72 433 PRO B O 1
ATOM 6866 N N . SER B 1 434 ? 19.562 -5.406 11.812 1 45.44 434 SER B N 1
ATOM 6867 C CA . SER B 1 434 ? 20.953 -5.035 12.031 1 45.44 434 SER B CA 1
ATOM 6868 C C . SER B 1 434 ? 21.062 -3.715 12.781 1 45.44 434 SER B C 1
ATOM 6870 O O . SER B 1 434 ? 20.297 -2.783 12.531 1 45.44 434 SER B O 1
ATOM 6872 N N . THR B 1 435 ? 21.359 -3.836 14.039 1 38.22 435 THR B N 1
ATOM 6873 C CA . THR B 1 435 ? 21.703 -2.613 14.766 1 38.22 435 THR B CA 1
ATOM 6874 C C . THR B 1 435 ? 22.391 -1.611 13.836 1 38.22 435 THR B C 1
ATOM 6876 O O . THR B 1 435 ? 23.516 -1.844 13.391 1 38.22 435 THR B O 1
ATOM 6879 N N . VAL B 1 436 ? 21.859 -1.185 13.008 1 34.78 436 VAL B N 1
ATOM 6880 C CA . VAL B 1 436 ? 22.531 -0.024 12.445 1 34.78 436 VAL B CA 1
ATOM 6881 C C . VAL B 1 436 ? 23.078 0.859 13.57 1 34.78 436 VAL B C 1
ATOM 6883 O O . VAL B 1 436 ? 22.297 1.38 14.375 1 34.78 436 VAL B O 1
ATOM 6886 N N . ARG B 1 437 ? 24.234 0.683 13.953 1 31.33 437 ARG B N 1
ATOM 6887 C CA . ARG B 1 437 ? 25.016 1.625 14.734 1 31.33 437 ARG B CA 1
ATOM 6888 C C . ARG B 1 437 ? 24.891 3.039 14.18 1 31.33 437 ARG B C 1
ATOM 6890 O O . ARG B 1 437 ? 25.562 3.387 13.203 1 31.33 437 ARG B O 1
ATOM 6897 N N . VAL B 1 438 ? 23.766 3.5 14.07 1 28.14 438 VAL B N 1
ATOM 6898 C CA . VAL B 1 438 ? 23.797 4.957 14.008 1 28.14 438 VAL B CA 1
ATOM 6899 C C . VAL B 1 438 ? 24.594 5.504 15.195 1 28.14 438 VAL B C 1
ATOM 6901 O O . VAL B 1 438 ? 24.203 5.309 16.344 1 28.14 438 VAL B O 1
ATOM 6904 N N . CYS B 1 439 ? 25.906 5.469 15.227 1 25.97 439 CYS B N 1
ATOM 6905 C CA . CYS B 1 439 ? 26.781 6.191 16.141 1 25.97 439 CYS B CA 1
ATOM 6906 C C . CYS B 1 439 ? 26.203 7.555 16.5 1 25.97 439 CYS B C 1
ATOM 6908 O O . CYS B 1 439 ? 25.875 8.344 15.609 1 25.97 439 CYS B O 1
ATOM 6910 N N . SER B 1 440 ? 25.594 7.539 17.594 1 21.64 440 SER B N 1
ATOM 6911 C CA . SER B 1 440 ? 25.516 8.766 18.375 1 21.64 440 SER B CA 1
ATOM 6912 C C . SER B 1 440 ? 26.844 9.523 18.344 1 21.64 440 SER B C 1
ATOM 6914 O O . SER B 1 440 ? 27.719 9.289 19.188 1 21.64 440 SER B O 1
ATOM 6916 N N . LYS B 1 441 ? 27.75 9.453 17.547 1 23.66 441 LYS B N 1
ATOM 6917 C CA . LYS B 1 441 ? 28.734 10.5 17.75 1 23.66 441 LYS B CA 1
ATOM 6918 C C . LYS B 1 441 ? 28.109 11.883 17.641 1 23.66 441 LYS B C 1
ATOM 6920 O O . LYS B 1 441 ? 27.859 12.383 16.547 1 23.66 441 LYS B O 1
ATOM 6925 N N . LEU B 1 442 ? 27.062 12.141 18.438 1 16.95 442 LEU B N 1
ATOM 6926 C CA . LEU B 1 442 ? 27.203 13.461 19.031 1 16.95 442 LEU B CA 1
ATOM 6927 C C . LEU B 1 442 ? 28.281 13.461 20.094 1 16.95 442 LEU B C 1
ATOM 6929 O O . LEU B 1 442 ? 28.328 12.57 20.953 1 16.95 442 LEU B O 1
#

Sequence (884 aa):
MNMKVQVLSSKVIKPSIPTPPSLKNYKISFLDQLATPVHFGIIFFFFSNGKEDETANEIARRCDHLEESLSETLTRFYPLAGRFLRDKSLVECNDQGVEVSRANVLDACLPEIVYGRPETKLLDTFVPNETRMGRSVQWPVLAIQINIFGCGGLAVGIRYLHSVGDGISLVNFLTDWAATNCKGPNQKMISGPSFEVASLFPGRELMGLKPVPTANILPARKLVTKSFVFDGAIISSLKAEVDIEAPSRVLVVTAHIWRTLIGIARVKHGRPRPSLVSFAMNLRGRIPLQIPKNGFGNLVGHTTVQFYASESKVDLGDLVNRLKTAIRKTSKDYAKARHGDDLYSMLISYYNEIGGDKPPEVDLCRFTSWCGFSCYEIDFGWGKPCWIATVSKNIELFFLLDTKCGDAIEAWVTLNAEDMIEFERQYANQCKPSTVRVCSKLMNMKVQVLSSKVIKPSIPTPPSLKNYKISFLDQLATPVHFGIIFFFFSNGKEDETANEIARRCDHLEESLSETLTRFYPLAGRFLRDKSLVECNDQGVEVSRANVLDACLPEIVYGRPETKLLDTFVPNETRMGRSVQWPVLAIQINIFGCGGLAVGIRYLHSVGDGISLVNFLTDWAATNCKGPNQKMISGPSFEVASLFPGRELMGLKPVPTANILPARKLVTKSFVFDGAIISSLKAEVDIEAPSRVLVVTAHIWRTLIGIARVKHGRPRPSLVSFAMNLRGRIPLQIPKNGFGNLVGHTTVQFYASESKVDLGDLVNRLKTAIRKTSKDYAKARHGDDLYSMLISYYNEIGGDKPPEVDLCRFTSWCGFSCYEIDFGWGKPCWIATVSKNIELFFLLDTKCGDAIEAWVTLNAEDMIEFERQYANQCKPSTVRVCSKL

Foldseek 3Di:
DDKDKFWDDKDFAFAPDADDPVCQKQAAFQLLLPWDFFWWKKKFKFDFLPPPPCPPVVLVVLVVLLSVLLNNLCNLVQLLQFWDFNVRRITRSRRVGEMEIEIETPPDDRCCCLVVVDFQVRVCSQADDRVVQPDDGTGRAKYWYWYAYPNGMIMIMMIGTQSFFDPLLVLLSLQLSLLSLQDDPPRDDNPGADSCVCVQGPHDPLPLAFAFDCVVVPPPFDKGKGKDKFFQVLLVVQVVQAPDDPQDSVLSVVLVLVLLLQVLVCVVVVAGFKEKEKEKDALVVLAPSPADPRYTGDRIDIWMFMDHRPDDDRGSNVSSVRVVVRVVVVSVQRHPDDGSVSVSVRRSVVSCCQGVVDDPRYHYAYEYECQVPCQQVRHSNRHGGQDMDTHDDSDFYWYWYAHNVRSMIMIITMDRPVSVVSVVVVSVVSPPPPPPPPPPPD/DDKDKFWDDKDFAFAPDADDPVCQKQAAFQLLLPWDFAWWKKKFKFDFLPPPPCDPVVLVVLVVLLSVLLNHLCNLVQLLQFWDFNVRRITRSRRVGEMEIEIETPPDDRCCCLVVVDFQVRVCSQADDRVVQPDDGTGRAKYWYWYAYPNGMIMIMMIGTQSFFDPQLVLLSLQQSLLSLQPDPPRDDNPGADSCNCVQGPHDDLPLFFAFDCVLVPPPFDKGKGKDKFFQVLLVVQVVQAPDDPQDSVLSVVLVLVLLVQVLVCVVVVAGFKEKEKEKDALVVLAPPPADPRYTGRRIDIWMFMDHRVDDDRGSNVSSVRVVVRVVVVSVQRHPDDGSVSVSVRRSVVSCCQGVVDDPRYHYAYEYECQVPCQQVRHSNRHGGQDMDTHDDPDFYWYWYAHNVRRMIMIITMDRPVSVVSVVVVSVVSPPPPPPCPPPPD

Secondary structure (DSSP, 8-state):
---EEEEEEEEEE--SSPPPGGGSEEEPBHHHHHS---EEEEEEEE-----TT--HHHHHHHHHHHHHHHHHHHHHSGGGGSEEEGGGTEEE-----EEEEEEEEES--HHHHHHH---HHHHGGGS--HHHH--SS-EESEEEEEEEETTS-EEEEEEEETTT--HHHHHHHHHHHHHHHT-STTPPP----B--HHHHSB----TTPPPPPGGG--S---EEEEEEEE-HHHHHHHHHH--SSS--HHHHHHHHHHHHHHHHHHHHHTS---EEEEEEEE-TTTSSS---TTB-S--EEEEEEEE-TT-----HHHHHHHHHHHHHHHHHHHHT--SHHHHHHHHHHHHHHHTTT--TTSEEEEEEE-TTSSGGG--SSS---SEEEE---SS-EEEEEE-TTSS-EEEEEEEEHHHHHHHHHHHHHHHS----------/---EEEEEEEEEE--SSPPPGGGSEEEPBHHHHHS---EEEEEEEE-----TT--HHHHHHHHHHHHHHHHHHHHHSGGGGSEEEGGGTEEE-----EEEEEEEEES--HHHHHHH---HHHHGGGS--GGGT--SS-EESEEEEEEEETTS-EEEEEEEETTT--HHHHHHHHHHHHHHHT-STTPPP----B--HHHHSB----TTPPPPPGGG--S---EEEEEEEE-HHHHHHHHHH--SSS--HHHHHHHHHHHHHHHHHHHHHTS---EEEEEEEE-TTTSSS---TTB-S--EEEEEEEE-TT-----HHHHHHHHHHHHHHHHHHHHT--SHHHHHHHHHHHHHHHTTT--TTSEEEEEEE-TTSSGGG--SSS---SEEEE---SS-EEEEEE-TTSS-EEEEEEEEHHHHHHHHHHHHHHHS----------

Solvent-accessible surface area (backbone atoms only — not comparable to full-atom values): 46919 Å² total; per-residue (Å²): 123,76,67,43,72,44,76,75,47,73,46,69,45,38,38,70,49,78,69,53,80,90,57,24,71,41,58,39,20,39,53,14,68,70,34,64,86,43,67,50,49,40,33,41,29,30,59,45,74,63,60,78,71,68,41,77,63,53,52,52,50,51,52,50,45,49,52,52,22,43,14,52,39,28,43,69,44,38,62,45,18,10,30,35,28,75,93,72,48,28,25,42,23,71,53,74,17,24,47,39,30,39,25,41,36,41,69,49,48,60,64,57,47,67,65,56,60,65,60,33,75,63,48,46,63,47,27,53,64,59,78,76,42,70,43,94,65,57,22,57,32,34,32,34,17,41,33,38,28,79,74,55,20,39,31,45,8,30,29,38,30,32,36,60,23,36,70,66,32,50,50,52,48,49,40,37,29,16,28,52,44,30,68,60,97,79,41,55,86,72,82,66,69,36,77,57,43,26,74,65,32,52,54,66,81,72,76,84,58,50,69,57,70,64,78,74,59,60,70,93,63,58,59,41,42,46,78,44,75,44,39,48,58,54,49,50,54,55,51,68,66,25,92,53,84,63,70,55,68,67,50,50,52,51,26,49,53,50,52,51,49,52,50,51,48,20,63,75,68,73,42,68,54,30,34,34,37,37,38,59,37,73,35,62,81,43,39,69,67,84,53,53,89,48,40,42,28,35,55,70,44,70,35,65,43,78,45,61,40,85,57,84,74,90,49,60,40,58,45,31,47,48,48,53,50,35,47,52,51,44,48,52,54,42,44,64,34,84,48,55,62,50,51,49,53,53,51,40,51,49,53,21,51,76,33,39,64,40,56,86,72,46,44,76,45,41,37,41,65,52,57,88,54,71,67,62,65,39,38,54,68,60,54,44,38,70,42,74,46,62,43,66,56,96,53,64,34,38,39,33,31,58,38,82,68,63,60,30,38,35,34,36,39,27,31,44,52,70,59,40,55,55,49,49,52,55,51,55,62,65,67,50,77,72,74,69,76,73,73,73,78,117,123,76,67,43,71,45,77,75,46,75,46,71,45,38,39,69,49,77,69,52,79,91,58,25,72,43,59,39,22,40,54,14,67,69,34,63,86,44,65,49,47,41,33,42,29,30,60,46,74,62,60,76,73,67,42,75,63,51,53,51,51,49,52,49,45,50,51,52,20,42,15,52,38,28,44,70,44,38,61,46,17,10,31,36,27,75,92,72,49,28,25,42,24,70,53,75,18,25,47,39,29,39,24,42,36,41,69,49,48,59,63,55,48,67,65,58,60,66,60,31,74,62,46,46,63,48,28,51,64,58,80,76,41,69,44,95,66,56,21,57,32,34,33,35,17,41,34,37,28,78,75,54,19,39,32,46,8,30,27,39,31,32,36,61,22,36,70,65,32,50,49,52,50,49,41,39,29,16,28,52,44,30,68,59,96,76,41,56,87,71,83,64,68,35,77,57,44,25,74,64,30,51,53,66,82,73,75,86,56,50,70,56,67,65,82,73,59,60,72,92,63,57,58,42,39,47,78,44,76,44,40,50,59,52,50,50,53,54,51,69,66,26,92,53,82,66,70,54,68,67,51,50,52,51,28,49,52,50,52,50,49,53,52,51,48,20,62,77,67,74,42,69,53,29,33,33,38,37,38,57,36,75,35,63,81,43,37,69,60,89,54,52,89,48,40,42,27,36,54,69,42,69,33,65,43,77,44,60,40,85,55,84,76,88,47,60,40,56,45,32,49,47,48,54,50,34,46,52,50,45,48,52,54,42,44,65,36,84,48,55,64,50,50,49,52,54,48,39,52,49,54,21,49,78,32,39,65,40,56,87,72,47,44,75,44,41,36,42,66,52,56,90,53,69,66,62,67,38,36,54,68,59,53,44,39,69,42,74,46,61,43,66,57,96,54,66,35,38,39,34,31,57,40,80,68,62,61,28,38,36,34,36,40,27,31,44,53,71,59,40,54,54,49,50,53,55,50,56,63,64,67,49,76,70,76,69,76,71,72,72,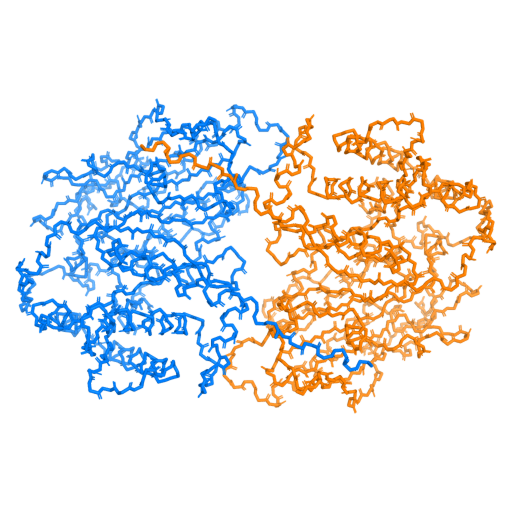78,117